Protein AF-A0A4U0WZS6-F1 (afdb_monomer)

Secondary structure (DSSP, 8-state):
-----------------------------TTTGGGTEEEETTTTEEEETTTTEE-S-HHHHHHHHS---HHHHHHHHHHHTTS----TTTSPPPPTTBPP-TTSPSPEEEEE---TTT--EES-HHHHHHHHHHHS-----SS-S--SEEEEEEES--STTS--EEEB---------SS----S-HHHHHHHHHHHHHHHHHHHHHTBPPSS--TTT--HHHHHH-HHHHHTTSBHHHHHHHTSPPPTT-HHHHHHHHHHHHHHHHHHHHGGGS-HHHHHHHH--SSSS--SS-----SSHHHHHHHHHHHHHHHHHHHHHHHHHHHHHTTSS---------------------------------TTHHHHHH----TTHHHHHHHHHHHHHSS-HHHHHHHHHHHHHHHHS---TT-GGGSHHHHHHHHHTEETTTTEEPPHHHHHHHHHHHHHHHHHHHHHHHS-GGGGGG--HHHHHHHHHHHHHHTSTTSSSHHHHHHHHHHHHHHHHHHS-----EEE-TTSSEEEETTEEEEHHHHHHHHHHHHHHHHHIIIIIIS---GGG-----GGG----TT---TT--TTT-GGGT-TTHHHHHHHHHHHSHHHHTTEETTEE-HHHHHHHHHHHHHHHHHHHHHHHHHSSSPPPHHHHTT-BSS--SSS--SEEEETTEEEEEEEE-TTHHHHS-PEEEEEEPPHHHHHHHHHIIIIIHHHHHHHHHHHS-----SBSSEETTEEPPHHHHHHHHHHHHHHHTSS---HHHHHHHHHHHHHHHT-THHHH----SS-TTS-S--S-----TTSTT-------SSSSS-PPPPSBTTB-HHHHHHHHHHHHHHHHHTT--SSHHHHHHHHHHHHHHHHHHHHHHHTTT----SS-HHHHHHHHHHHTTT--

Sequence (913 aa):
MNISWNLHTGVQHVAPAERVAVATASQFTAENIDELLQYEPDYKVLICKDHGYALQNIDRHLEKHHSIAAKERKAIVRKYAQYPLLEPSRVPLPLPLGRRLEVLGEPIDAFLREEEKCGFVSVNRSVIGQHCNKKHNWESTKENRESWSKVKVQTFFATGGLQRYFTVHVAPDQAADPLVSVEDDADVTRVLNECRRAKEEHDREMEKADEMVARTDRTGWFNRTGWPEHLARRNLAHLSHASRMPDRGERLLHQAVKTVDLVIEKSVAGLSSLAIETRRWLKSAKREEPDVRPLARLQNPESQRRYAGYWKRFMCYCLRVVTTDEGRGARSCGNNSIDGSNEETEEDEIDDEEETEDEVDEECQDLMRDARDLFPWHGKQKELARELWCALELEDEQTQVEKMLELSGSFIFQTVGDRPFSSALIHFLAVLGIDEEMNRLRTAGDFSYMLAGVVYCTRVIAAELLLPSADREKQDNAERKRFLRERRRFLADGSYSPMSTMISLLACGKSIALNTGNSASTQWSRETRVLRLHGRPIVLEKFKEMIHAVVAEAERVLWEDVMHTGLGERFVIPLDDIEDDVTFTKRGYSFVSRPGNGLSAGLDWMVGKLAKSVEGQRLRVNVRWQARAVRQYIRRVNSFLELLLFLVHTTGGQPARGTEITTARHQNGFLQDRNVFVMDGQVVFVSRYHKTQSLWDKPRVIPRFLPWRVGQLVSIFLAYVCPLREHLVAKVLGGGWSDHVWAGANGPWETDRLTRVIVQESAVRLGCRLTTLDYRHAVIAIGRQVVGEQFGHGYQEQVGEEDIEEPEMELDSGLELQAGRTEKIGVQTYGVPIDIVQHLSLRSVKFFRQLSEGWHSFIDLSSSWEQEKARQDKKDRLLVTCSKEAGGQGWMVTGRTSLALRQLIDTQRKGQK

Nearest PDB structures (foldseek):
  2for-assembly1_A  TM=1.691E-01  e=4.289E+00  Shigella flexneri

InterPro domains:
  IPR022698 Orsellinic acid/F9775 biosynthesis cluster protein D [PF12013] (36-137)

Structure (mmCIF, N/CA/C/O backbone):
data_AF-A0A4U0WZS6-F1
#
_entry.id   AF-A0A4U0WZS6-F1
#
loop_
_atom_site.group_PDB
_atom_site.id
_atom_site.type_symbol
_atom_site.label_atom_id
_atom_site.label_alt_id
_atom_site.label_comp_id
_atom_site.label_asym_id
_atom_site.label_entity_id
_atom_site.label_seq_id
_atom_site.pdbx_PDB_ins_code
_atom_site.Cartn_x
_atom_site.Cartn_y
_atom_site.Cartn_z
_atom_site.occupancy
_atom_site.B_iso_or_equiv
_atom_site.auth_seq_id
_atom_site.auth_comp_id
_atom_site.auth_asym_id
_atom_site.auth_atom_id
_atom_site.pdbx_PDB_model_num
ATOM 1 N N . MET A 1 1 ? -28.803 27.985 -15.369 1.00 29.78 1 MET A N 1
ATOM 2 C CA . MET A 1 1 ? -27.716 27.546 -16.271 1.00 29.78 1 MET A CA 1
ATOM 3 C C . MET A 1 1 ? -27.163 26.243 -15.718 1.00 29.78 1 MET A C 1
ATOM 5 O O . MET A 1 1 ? -26.581 26.246 -14.643 1.00 29.78 1 MET A O 1
ATOM 9 N N . ASN A 1 2 ? -27.488 25.137 -16.389 1.00 20.97 2 ASN A N 1
ATOM 10 C CA . ASN A 1 2 ? -27.252 23.762 -15.946 1.00 20.97 2 ASN A CA 1
ATOM 11 C C . ASN A 1 2 ? -25.766 23.386 -16.017 1.00 20.97 2 ASN A C 1
ATOM 13 O O . ASN A 1 2 ? -25.163 23.474 -17.083 1.00 20.97 2 ASN A O 1
ATOM 17 N N . ILE A 1 3 ? -25.211 22.903 -14.903 1.00 22.11 3 ILE A N 1
ATOM 18 C CA . ILE A 1 3 ? -23.893 22.263 -14.832 1.00 22.11 3 ILE A CA 1
ATOM 19 C C . ILE A 1 3 ? -24.140 20.756 -14.699 1.00 22.11 3 ILE A C 1
ATOM 21 O O . ILE A 1 3 ? -24.552 20.272 -13.647 1.00 22.11 3 ILE A O 1
ATOM 25 N N . SER A 1 4 ? -23.950 20.021 -15.797 1.00 21.53 4 SER A N 1
ATOM 26 C CA . SER A 1 4 ? -24.108 18.566 -15.862 1.00 21.53 4 SER A CA 1
ATOM 27 C C . SER A 1 4 ? -22.849 17.852 -15.363 1.00 21.53 4 SER A C 1
ATOM 29 O O . SER A 1 4 ? -21.778 17.975 -15.964 1.00 21.53 4 SER A O 1
ATOM 31 N N . TRP A 1 5 ? -22.991 17.053 -14.310 1.00 21.19 5 TRP A N 1
ATOM 32 C CA . TRP A 1 5 ? -21.986 16.099 -13.850 1.00 21.19 5 TRP A CA 1
ATOM 33 C C . TRP A 1 5 ? -22.082 14.809 -14.679 1.00 21.19 5 TRP A C 1
ATOM 35 O O . TRP A 1 5 ? -22.986 14.004 -14.478 1.00 21.19 5 TRP A O 1
ATOM 45 N N . ASN A 1 6 ? -21.152 14.598 -15.615 1.00 22.39 6 ASN A N 1
ATOM 46 C CA . ASN A 1 6 ? -21.017 13.330 -16.339 1.00 22.39 6 ASN A CA 1
ATOM 47 C C . ASN A 1 6 ? -20.101 12.371 -15.561 1.00 22.39 6 ASN A C 1
ATOM 49 O O . ASN A 1 6 ? -18.881 12.394 -15.706 1.00 22.39 6 ASN A O 1
ATOM 53 N N . LEU A 1 7 ? -20.710 11.496 -14.759 1.00 24.45 7 LEU A N 1
ATOM 54 C CA . LEU A 1 7 ? -20.088 10.292 -14.206 1.00 24.45 7 LEU A CA 1
ATOM 55 C C . LEU A 1 7 ? -19.983 9.226 -15.311 1.00 24.45 7 LEU A C 1
ATOM 57 O O . LEU A 1 7 ? -20.957 8.545 -15.620 1.00 24.45 7 LEU A O 1
ATOM 61 N N . HIS A 1 8 ? -18.804 9.069 -15.917 1.00 23.05 8 HIS A N 1
ATOM 62 C CA . HIS A 1 8 ? -18.484 7.886 -16.725 1.00 23.05 8 HIS A CA 1
ATOM 63 C C . HIS A 1 8 ? -18.121 6.730 -15.787 1.00 23.05 8 HIS A C 1
ATOM 65 O O . HIS A 1 8 ? -16.988 6.615 -15.322 1.00 23.05 8 HIS A O 1
ATOM 71 N N . THR A 1 9 ? -19.100 5.879 -15.488 1.00 26.98 9 THR A N 1
ATOM 72 C CA . THR A 1 9 ? -18.881 4.579 -14.851 1.00 26.98 9 THR A CA 1
ATOM 73 C C . THR A 1 9 ? -18.349 3.607 -15.905 1.00 26.98 9 THR A C 1
ATOM 75 O O . THR A 1 9 ? -18.989 3.335 -16.918 1.00 26.98 9 THR A O 1
ATOM 78 N N . GLY A 1 10 ? -17.118 3.134 -15.699 1.00 24.77 10 GLY A N 1
ATOM 79 C CA . GLY A 1 10 ? -16.468 2.151 -16.558 1.00 24.77 10 GLY A CA 1
ATOM 80 C C . GLY A 1 10 ? -17.152 0.794 -16.434 1.00 24.77 10 GLY A C 1
ATOM 81 O O . GLY A 1 10 ? -16.965 0.086 -15.448 1.00 24.77 10 GLY A O 1
ATOM 82 N N . VAL A 1 11 ? -17.940 0.440 -17.443 1.00 24.36 11 VAL A N 1
ATOM 83 C CA . VAL A 1 11 ? -18.519 -0.892 -17.617 1.00 24.36 11 VAL A CA 1
ATOM 84 C C . VAL A 1 11 ? -17.383 -1.882 -17.902 1.00 24.36 11 VAL A C 1
ATOM 86 O O . VAL A 1 11 ? -16.717 -1.803 -18.934 1.00 24.36 11 VAL A O 1
ATOM 89 N N . GLN A 1 12 ? -17.142 -2.813 -16.976 1.00 25.20 12 GLN A N 1
ATOM 90 C CA . GLN A 1 12 ? -16.313 -3.992 -17.220 1.00 25.20 12 GLN A CA 1
ATOM 91 C C . GLN A 1 12 ? -17.092 -4.950 -18.129 1.00 25.20 12 GLN A C 1
ATOM 93 O O . GLN A 1 12 ? -18.054 -5.588 -17.705 1.00 25.20 12 GLN A O 1
ATOM 98 N N . HIS A 1 13 ? -16.691 -5.026 -19.395 1.00 25.06 13 HIS A N 1
ATOM 99 C CA . HIS A 1 13 ? -17.167 -6.054 -20.312 1.00 25.06 13 HIS A CA 1
ATOM 100 C C . HIS A 1 13 ? -16.537 -7.402 -19.940 1.00 25.06 13 HIS A C 1
ATOM 102 O O . HIS A 1 13 ? -15.320 -7.566 -20.014 1.00 25.06 13 HIS A O 1
ATOM 108 N N . VAL A 1 14 ? -17.376 -8.366 -19.563 1.00 24.23 14 VAL A N 1
ATOM 109 C CA . VAL A 1 14 ? -17.025 -9.789 -19.579 1.00 24.23 14 VAL A CA 1
ATOM 110 C C . VAL A 1 14 ? -16.989 -10.199 -21.051 1.00 24.23 14 VAL A C 1
ATOM 112 O O . VAL A 1 14 ? -18.017 -10.177 -21.726 1.00 24.23 14 VAL A O 1
ATOM 115 N N . ALA A 1 15 ? -15.796 -10.476 -21.575 1.00 25.17 15 ALA A N 1
ATOM 116 C CA . ALA A 1 15 ? -15.649 -11.071 -22.896 1.00 25.17 15 ALA A CA 1
ATOM 117 C C . ALA A 1 15 ? -16.192 -12.513 -22.846 1.00 25.17 15 ALA A C 1
ATOM 119 O O . ALA A 1 15 ? -15.863 -13.231 -21.897 1.00 25.17 15 ALA A O 1
ATOM 120 N N . PRO A 1 16 ? -17.016 -12.954 -23.814 1.00 25.17 16 PRO A N 1
ATOM 121 C CA . PRO A 1 16 ? -17.350 -14.366 -23.927 1.00 25.17 16 PRO A CA 1
ATOM 122 C C . PRO A 1 16 ? -16.067 -15.146 -24.234 1.00 25.17 16 PRO A C 1
ATOM 124 O O . PRO A 1 16 ? -15.187 -14.644 -24.933 1.00 25.17 16 PRO A O 1
ATOM 127 N N . ALA A 1 17 ? -15.950 -16.342 -23.659 1.00 26.39 17 ALA A N 1
ATOM 128 C CA . ALA A 1 17 ? -14.777 -17.200 -23.751 1.00 26.39 17 ALA A CA 1
ATOM 129 C C . ALA A 1 17 ? -14.276 -17.328 -25.202 1.00 26.39 17 ALA A C 1
ATOM 131 O O . ALA A 1 17 ? -14.953 -17.904 -26.054 1.00 26.39 17 ALA A O 1
ATOM 132 N N . GLU A 1 18 ? -13.080 -16.799 -25.478 1.00 29.17 18 GLU A N 1
ATOM 133 C CA . GLU A 1 18 ? -12.346 -17.097 -26.707 1.00 29.17 18 GLU A CA 1
ATOM 134 C C . GLU A 1 18 ? -12.041 -18.598 -26.704 1.00 29.17 18 GLU A C 1
ATOM 136 O O . GLU A 1 18 ? -11.192 -19.079 -25.949 1.00 29.17 18 GLU A O 1
ATOM 141 N N . ARG A 1 19 ? -12.760 -19.361 -27.536 1.00 30.36 19 ARG A N 1
ATOM 142 C CA . ARG A 1 19 ? -12.337 -20.712 -27.905 1.00 30.36 19 ARG A CA 1
ATOM 143 C C . ARG A 1 19 ? -10.938 -20.589 -28.506 1.00 30.36 19 ARG A C 1
ATOM 145 O O . ARG A 1 19 ? -10.739 -19.877 -29.487 1.00 30.36 19 ARG A O 1
ATOM 152 N N . VAL A 1 20 ? -9.971 -21.262 -27.889 1.00 27.69 20 VAL A N 1
ATOM 153 C CA . VAL A 1 20 ? -8.595 -21.367 -28.379 1.00 27.69 20 VAL A CA 1
ATOM 154 C C . VAL A 1 20 ? -8.634 -22.098 -29.719 1.00 27.69 20 VAL A C 1
ATOM 156 O O . VAL A 1 20 ? -8.706 -23.324 -29.769 1.00 27.69 20 VAL A O 1
ATOM 159 N N . ALA A 1 21 ? -8.632 -21.338 -30.811 1.00 30.92 21 ALA A N 1
ATOM 160 C CA . ALA A 1 21 ? -8.461 -21.877 -32.147 1.00 30.92 21 ALA A CA 1
ATOM 161 C C . ALA A 1 21 ? -6.987 -22.251 -32.338 1.00 30.92 21 ALA A C 1
ATOM 163 O O . ALA A 1 21 ? -6.086 -21.414 -32.246 1.00 30.92 21 ALA A O 1
ATOM 164 N N . VAL A 1 22 ? -6.750 -23.534 -32.593 1.00 29.92 22 VAL A N 1
ATOM 165 C CA . VAL A 1 22 ? -5.472 -24.058 -33.071 1.00 29.92 22 VAL A CA 1
ATOM 166 C C . VAL A 1 22 ? -5.202 -23.419 -34.435 1.00 29.92 22 VAL A C 1
ATOM 168 O O . VAL A 1 22 ? -5.930 -23.655 -35.393 1.00 29.92 22 VAL A O 1
ATOM 171 N N . ALA A 1 23 ? -4.179 -22.572 -34.523 1.00 29.55 23 ALA A N 1
ATOM 172 C CA . ALA A 1 23 ? -3.816 -21.892 -35.758 1.00 29.55 23 ALA A CA 1
ATOM 173 C C . ALA A 1 23 ? -3.242 -22.886 -36.787 1.00 29.55 23 ALA A C 1
ATOM 175 O O . ALA A 1 23 ? -2.059 -23.225 -36.752 1.00 29.55 23 ALA A O 1
ATOM 176 N N . THR A 1 24 ? -4.061 -23.327 -37.740 1.00 37.56 24 THR A N 1
ATOM 177 C CA . THR A 1 24 ? -3.595 -23.882 -39.019 1.00 37.56 24 THR A CA 1
ATOM 178 C C . THR A 1 24 ? -3.674 -22.792 -40.080 1.00 37.56 24 THR A C 1
ATOM 180 O O . THR A 1 24 ? -4.755 -22.369 -40.480 1.00 37.56 24 THR A O 1
ATOM 183 N N . ALA A 1 25 ? -2.523 -22.296 -40.530 1.00 37.16 25 ALA A N 1
ATOM 184 C CA . ALA A 1 25 ? -2.461 -21.320 -41.610 1.00 37.16 25 ALA A CA 1
ATOM 185 C C . ALA A 1 25 ? -2.908 -21.931 -42.960 1.00 37.16 25 ALA A C 1
ATOM 187 O O . ALA A 1 25 ? -2.448 -23.006 -43.333 1.00 37.16 25 ALA A O 1
ATOM 188 N N . SER A 1 26 ? -3.714 -21.167 -43.715 1.00 56.97 26 SER A N 1
ATOM 189 C CA . SER A 1 26 ? -3.874 -21.214 -45.184 1.00 56.97 26 SER A CA 1
ATOM 190 C C . SER A 1 26 ? -4.514 -22.467 -45.831 1.00 56.97 26 SER A C 1
ATOM 192 O O . SER A 1 26 ? -3.847 -23.179 -46.581 1.00 56.97 26 SER A O 1
ATOM 194 N N . GLN A 1 27 ? -5.831 -22.662 -45.678 1.00 63.16 27 GLN A N 1
ATOM 195 C CA . GLN A 1 27 ? -6.621 -23.570 -46.545 1.00 63.16 27 GLN A CA 1
ATOM 196 C C . GLN A 1 27 ? -7.735 -22.888 -47.370 1.00 63.16 27 GLN A C 1
ATOM 198 O O . GLN A 1 27 ? -8.283 -23.517 -48.273 1.00 63.16 27 GLN A O 1
ATOM 203 N N . PHE A 1 28 ? -8.049 -21.608 -47.130 1.00 71.56 28 PHE A N 1
ATOM 204 C CA . PHE A 1 28 ? -9.180 -20.935 -47.785 1.00 71.56 28 PHE A CA 1
ATOM 205 C C . PHE A 1 28 ? -8.748 -19.996 -48.927 1.00 71.56 28 PHE A C 1
ATOM 207 O O . PHE A 1 28 ? -7.913 -19.106 -48.751 1.00 71.56 28 PHE A O 1
ATOM 214 N N . THR A 1 29 ? -9.364 -20.191 -50.088 1.00 79.31 29 THR A N 1
ATOM 215 C CA . THR A 1 29 ? -9.269 -19.429 -51.343 1.00 79.31 29 THR A CA 1
ATOM 216 C C . THR A 1 29 ? -10.650 -18.879 -51.707 1.00 79.31 29 THR A C 1
ATOM 218 O O . THR A 1 29 ? -11.651 -19.250 -51.094 1.00 79.31 29 THR A O 1
ATOM 221 N N . ALA A 1 30 ? -10.756 -18.012 -52.716 1.00 75.88 30 ALA A N 1
ATOM 222 C CA . ALA A 1 30 ? -12.064 -17.512 -53.163 1.00 75.88 30 ALA A CA 1
ATOM 223 C C . ALA A 1 30 ? -13.051 -18.616 -53.618 1.00 75.88 30 ALA A C 1
ATOM 225 O O . ALA A 1 30 ? -14.268 -18.395 -53.598 1.00 75.88 30 ALA A O 1
ATOM 226 N N . GLU A 1 31 ? -12.542 -19.791 -54.001 1.00 74.31 31 GLU A N 1
ATOM 227 C CA . GLU A 1 31 ? -13.331 -20.921 -54.505 1.00 74.31 31 GLU A CA 1
ATOM 228 C C . GLU A 1 31 ? -14.000 -21.725 -53.379 1.00 74.31 31 GLU A C 1
ATOM 230 O O . GLU A 1 31 ? -15.168 -22.075 -53.513 1.00 74.31 31 GLU A O 1
ATOM 235 N N . ASN A 1 32 ? -13.323 -21.936 -52.242 1.00 81.69 32 ASN A N 1
ATOM 236 C CA . ASN A 1 32 ? -13.841 -22.711 -51.100 1.00 81.69 32 ASN A CA 1
ATOM 237 C C . ASN A 1 32 ? -14.221 -21.856 -49.876 1.00 81.69 32 ASN A C 1
ATOM 239 O O . ASN A 1 32 ? -14.553 -22.390 -48.823 1.00 81.69 32 ASN A O 1
ATOM 243 N N . ILE A 1 33 ? -14.217 -20.523 -49.988 1.00 83.12 33 ILE A N 1
ATOM 244 C CA . ILE A 1 33 ? -14.534 -19.625 -48.863 1.00 83.12 33 ILE A CA 1
ATOM 245 C C . ILE A 1 33 ? -15.950 -19.812 -48.288 1.00 83.12 33 ILE A C 1
ATOM 247 O O . ILE A 1 33 ? -16.203 -19.410 -47.157 1.00 83.12 33 ILE A O 1
ATOM 251 N N . ASP A 1 34 ? -16.863 -20.437 -49.032 1.00 82.75 34 ASP A N 1
ATOM 252 C CA . ASP A 1 34 ? -18.243 -20.697 -48.594 1.00 82.75 34 ASP A CA 1
ATOM 253 C C . ASP A 1 34 ? -18.301 -21.805 -47.507 1.00 82.75 34 ASP A C 1
ATOM 255 O O . ASP A 1 34 ? -19.282 -21.942 -46.764 1.00 82.75 34 ASP A O 1
ATOM 259 N N . GLU A 1 35 ? -17.206 -22.560 -47.337 1.00 81.62 35 GLU A N 1
ATOM 260 C CA . GLU A 1 35 ? -16.986 -23.449 -46.188 1.00 81.62 35 GLU A CA 1
ATOM 261 C C . GLU A 1 35 ? -16.793 -22.665 -44.884 1.00 81.62 35 GLU A C 1
ATOM 263 O O . GLU A 1 35 ? -17.158 -23.166 -43.826 1.00 81.62 35 GLU A O 1
ATOM 268 N N . LEU A 1 36 ? -16.289 -21.426 -44.962 1.00 83.25 36 LEU A N 1
ATOM 269 C CA . LEU A 1 36 ? -15.996 -20.559 -43.818 1.00 83.25 36 LEU A CA 1
ATOM 270 C C . LEU A 1 36 ? -17.039 -19.447 -43.624 1.00 83.25 36 LEU A C 1
ATOM 272 O O . LEU A 1 36 ? -17.379 -19.102 -42.492 1.00 83.25 36 LEU A O 1
ATOM 276 N N . LEU A 1 37 ? -17.529 -18.853 -44.714 1.00 86.75 37 LEU A N 1
ATOM 277 C CA . LEU A 1 37 ? -18.457 -17.724 -44.699 1.00 86.75 37 LEU A CA 1
ATOM 278 C C . LEU A 1 37 ? -19.836 -18.148 -45.203 1.00 86.75 37 LEU A C 1
ATOM 280 O O . LEU A 1 37 ? -19.956 -18.822 -46.220 1.00 86.75 37 LEU A O 1
ATOM 284 N N . GLN A 1 38 ? -20.887 -17.710 -44.514 1.00 87.88 38 GLN A N 1
ATOM 285 C CA . GLN A 1 38 ? -22.273 -17.953 -44.908 1.00 87.88 38 GLN A CA 1
ATOM 286 C C . GLN A 1 38 ? -23.062 -16.653 -44.918 1.00 87.88 38 GLN A C 1
ATOM 288 O O . GLN A 1 38 ? -23.092 -15.918 -43.930 1.00 87.88 38 GLN A O 1
ATOM 293 N N . TYR A 1 39 ? -23.679 -16.351 -46.058 1.00 87.19 39 TYR A N 1
ATOM 294 C CA . TYR A 1 39 ? -24.578 -15.213 -46.194 1.00 87.19 39 TYR A CA 1
ATOM 295 C C . TYR A 1 39 ? -25.991 -15.629 -45.797 1.00 87.19 39 TYR A C 1
ATOM 297 O O . TYR A 1 39 ? -26.536 -16.558 -46.385 1.00 87.19 39 TYR A O 1
ATOM 305 N N . GLU A 1 40 ? -26.578 -14.918 -44.835 1.00 85.69 40 GLU A N 1
ATOM 306 C CA . GLU A 1 40 ? -27.967 -15.104 -44.428 1.00 85.69 40 GLU A CA 1
ATOM 307 C C . GLU A 1 40 ? -28.868 -14.054 -45.095 1.00 85.69 40 GLU A C 1
ATOM 309 O O . GLU A 1 40 ? -28.811 -12.874 -44.716 1.00 85.69 40 GLU A O 1
ATOM 314 N N . PRO A 1 41 ? -29.693 -14.438 -46.090 1.00 81.94 41 PRO A N 1
ATOM 315 C CA . PRO A 1 41 ? -30.466 -13.495 -46.897 1.00 81.94 41 PRO A CA 1
ATOM 316 C C . PRO A 1 41 ? -31.580 -12.796 -46.108 1.00 81.94 41 PRO A C 1
ATOM 318 O O . PRO A 1 41 ? -31.824 -11.610 -46.340 1.00 81.94 41 PRO A O 1
ATOM 321 N N . ASP A 1 42 ? -32.197 -13.483 -45.143 1.00 79.44 42 ASP A N 1
ATOM 322 C CA . ASP A 1 42 ? -33.310 -12.954 -44.337 1.00 79.44 42 ASP A CA 1
ATOM 323 C C . ASP A 1 42 ? -32.880 -11.764 -43.469 1.00 79.44 42 ASP A C 1
ATOM 325 O O . ASP A 1 42 ? -33.627 -10.803 -43.269 1.00 79.44 42 ASP A O 1
ATOM 329 N N . TYR A 1 43 ? -31.631 -11.796 -43.005 1.00 83.94 43 TYR A N 1
ATOM 330 C CA . TYR A 1 43 ? -31.050 -10.777 -42.131 1.00 83.94 43 TYR A CA 1
ATOM 331 C C . TYR A 1 43 ? -30.050 -9.874 -42.857 1.00 83.94 43 TYR A C 1
ATOM 333 O O . TYR A 1 43 ? -29.634 -8.853 -42.305 1.00 83.94 43 TYR A O 1
ATOM 341 N N . LYS A 1 44 ? -29.688 -10.218 -44.102 1.00 85.75 44 LYS A N 1
ATOM 342 C CA . LYS A 1 44 ? -28.698 -9.518 -44.931 1.00 85.75 44 LYS A CA 1
ATOM 343 C C . LYS A 1 44 ? -27.366 -9.347 -44.198 1.00 85.75 44 LYS A C 1
ATOM 345 O O . LYS A 1 44 ? -26.810 -8.248 -44.138 1.00 85.75 44 LYS A O 1
ATOM 350 N N . VAL A 1 45 ? -26.863 -10.434 -43.616 1.00 87.44 45 VAL A N 1
ATOM 351 C CA . VAL A 1 45 ? -25.588 -10.475 -42.882 1.00 87.44 45 VAL A CA 1
ATOM 352 C C . VAL A 1 45 ? -24.702 -11.600 -43.401 1.00 87.44 45 VAL A C 1
ATOM 354 O O . VAL A 1 45 ? -25.191 -12.631 -43.846 1.00 87.44 45 VAL A O 1
ATOM 357 N N . LEU A 1 46 ? -23.385 -11.408 -43.335 1.00 88.06 46 LEU A N 1
ATOM 358 C CA . LEU A 1 46 ? -22.398 -12.428 -43.688 1.00 88.06 46 LEU A CA 1
ATOM 359 C C . LEU A 1 46 ? -21.727 -12.932 -42.414 1.00 88.06 46 LEU A C 1
ATOM 361 O O . LEU A 1 46 ? -21.075 -12.143 -41.738 1.00 88.06 46 LEU A O 1
ATOM 365 N N . ILE A 1 47 ? -21.878 -14.207 -42.076 1.00 87.88 47 ILE A N 1
ATOM 366 C CA . ILE A 1 47 ? -21.426 -14.804 -40.814 1.00 87.88 47 ILE A CA 1
ATOM 367 C C . ILE A 1 47 ? -20.182 -15.658 -41.064 1.00 87.88 47 ILE A C 1
ATOM 369 O O . ILE A 1 47 ? -20.124 -16.405 -42.038 1.00 87.88 47 ILE A O 1
ATOM 373 N N . CYS A 1 48 ? -19.184 -15.545 -40.186 1.00 87.00 48 CYS A N 1
ATOM 374 C CA . CYS A 1 48 ? -18.044 -16.460 -40.163 1.00 87.00 48 CYS A CA 1
ATOM 375 C C . CYS A 1 48 ? -18.370 -17.663 -39.274 1.00 87.00 48 CYS A C 1
ATOM 377 O O . CYS A 1 48 ? -18.604 -17.478 -38.080 1.00 87.00 48 CYS A O 1
ATOM 379 N N . LYS A 1 49 ? -18.366 -18.874 -39.840 1.00 82.31 49 LYS A N 1
ATOM 380 C CA . LYS A 1 49 ? -18.734 -20.120 -39.148 1.00 82.31 49 LYS A CA 1
ATOM 381 C C . LYS A 1 49 ? -17.779 -20.466 -38.002 1.00 82.31 49 LYS A C 1
ATOM 383 O O . LYS A 1 49 ? -18.237 -20.870 -36.942 1.00 82.31 49 LYS A O 1
ATOM 388 N N . ASP A 1 50 ? -16.479 -20.212 -38.165 1.00 81.94 50 ASP A N 1
ATOM 389 C CA . ASP A 1 50 ? -15.478 -20.477 -37.115 1.00 81.94 50 ASP A CA 1
ATOM 390 C C . ASP A 1 50 ? -15.669 -19.589 -35.881 1.00 81.94 50 ASP A C 1
ATOM 392 O O . ASP A 1 50 ? -15.425 -20.002 -34.747 1.00 81.94 50 ASP A O 1
ATOM 396 N N . HIS A 1 51 ? -16.091 -18.344 -36.102 1.00 79.94 51 HIS A N 1
ATOM 397 C CA . HIS A 1 51 ? -16.194 -17.342 -35.046 1.00 79.94 51 HIS A CA 1
ATOM 398 C C . HIS A 1 51 ? -17.629 -17.113 -34.555 1.00 79.94 51 HIS A C 1
ATOM 400 O O . HIS A 1 51 ? -17.822 -16.477 -33.519 1.00 79.94 51 HIS A O 1
ATOM 406 N N . GLY A 1 52 ? -18.629 -17.601 -35.291 1.00 81.44 52 GLY A N 1
ATOM 407 C CA . GLY A 1 52 ? -20.041 -17.535 -34.929 1.00 81.44 52 GLY A CA 1
ATOM 408 C C . GLY A 1 52 ? -20.619 -16.118 -34.860 1.00 81.44 52 GLY A C 1
ATOM 409 O O . GLY A 1 52 ? -21.539 -15.893 -34.076 1.00 81.44 52 GLY A O 1
ATOM 410 N N . TYR A 1 53 ? -20.086 -15.153 -35.626 1.00 85.69 53 TYR A N 1
ATOM 411 C CA . TYR A 1 53 ? -20.611 -13.780 -35.693 1.00 85.69 53 TYR A CA 1
ATOM 412 C C . TYR A 1 53 ? -20.579 -13.177 -37.107 1.00 85.69 53 TYR A C 1
ATOM 414 O O . TYR A 1 53 ? -19.777 -13.553 -37.966 1.00 85.69 53 TYR A O 1
ATOM 422 N N . ALA A 1 54 ? -21.451 -12.194 -37.332 1.00 85.38 54 ALA 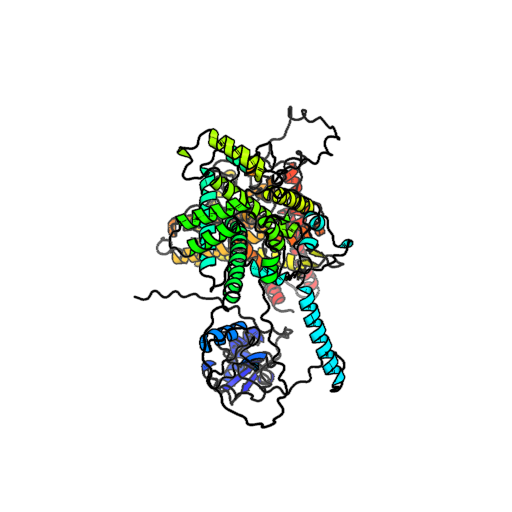A N 1
ATOM 423 C CA . ALA A 1 54 ? -21.592 -11.427 -38.560 1.00 85.38 54 ALA A CA 1
ATOM 424 C C . ALA A 1 54 ? -20.448 -10.419 -38.768 1.00 85.38 54 ALA A C 1
ATOM 426 O O . ALA A 1 54 ? -20.073 -9.645 -37.880 1.00 85.38 54 ALA A O 1
ATOM 427 N N . LEU A 1 55 ? -19.909 -10.403 -39.983 1.00 84.75 55 LEU A N 1
ATOM 428 C CA . LEU A 1 55 ? -18.772 -9.604 -40.405 1.00 84.75 55 LEU A CA 1
ATOM 429 C C . LEU A 1 55 ? -19.205 -8.215 -40.873 1.00 84.75 55 LEU A C 1
ATOM 431 O O . LEU A 1 55 ? -20.062 -8.066 -41.737 1.00 84.75 55 LEU A O 1
ATOM 435 N N . GLN A 1 56 ? -18.534 -7.187 -40.353 1.00 80.62 56 GLN A N 1
ATOM 436 C CA . GLN A 1 56 ? -18.680 -5.802 -40.827 1.00 80.62 56 GLN A CA 1
ATOM 437 C C . GLN A 1 56 ? -17.615 -5.420 -41.856 1.00 80.62 56 GLN A C 1
ATOM 439 O O . GLN A 1 56 ? -17.838 -4.578 -42.718 1.00 80.62 56 GLN A O 1
ATOM 444 N N . ASN A 1 57 ? -16.425 -6.012 -41.743 1.00 82.88 57 ASN A N 1
ATOM 445 C CA . ASN A 1 57 ? -15.326 -5.787 -42.669 1.00 82.88 57 ASN A CA 1
ATOM 446 C C . ASN A 1 57 ? -14.647 -7.125 -42.955 1.00 82.88 57 ASN A C 1
ATOM 448 O O . ASN A 1 57 ? -13.882 -7.628 -42.130 1.00 82.88 57 ASN A O 1
ATOM 452 N N . ILE A 1 58 ? -14.976 -7.683 -44.121 1.00 85.56 58 ILE A N 1
ATOM 453 C CA . ILE A 1 58 ? -14.529 -9.002 -44.574 1.00 85.56 58 ILE A CA 1
ATOM 454 C C . ILE A 1 58 ? -12.997 -9.038 -44.656 1.00 85.56 58 ILE A C 1
ATOM 456 O O . ILE A 1 58 ? -12.380 -9.916 -44.065 1.00 85.56 58 ILE A O 1
ATOM 460 N N . ASP A 1 59 ? -12.369 -8.045 -45.298 1.00 84.00 59 ASP A N 1
ATOM 461 C CA . ASP A 1 59 ? -10.909 -8.004 -45.481 1.00 84.00 59 ASP A CA 1
ATOM 462 C C . ASP A 1 59 ? -10.164 -7.976 -44.140 1.00 84.00 59 ASP A C 1
ATOM 464 O O . ASP A 1 59 ? -9.294 -8.808 -43.885 1.00 84.00 59 ASP A O 1
ATOM 468 N N . ARG A 1 60 ? -10.573 -7.076 -43.234 1.00 83.94 60 ARG A N 1
ATOM 469 C CA . ARG A 1 60 ? -9.948 -6.935 -41.911 1.00 83.94 60 ARG A CA 1
ATOM 470 C C . ARG A 1 60 ? -10.127 -8.185 -41.049 1.00 83.94 60 ARG A C 1
ATOM 472 O O . ARG A 1 60 ? -9.234 -8.526 -40.279 1.00 83.94 60 ARG A O 1
ATOM 479 N N . HIS A 1 61 ? -11.281 -8.847 -41.135 1.00 84.00 61 HIS A N 1
ATOM 480 C CA . HIS A 1 61 ? -11.537 -10.075 -40.384 1.00 84.00 61 HIS A CA 1
ATOM 481 C C . HIS A 1 61 ? -10.672 -11.234 -40.896 1.00 84.00 61 HIS A C 1
ATOM 483 O O . HIS A 1 61 ? -9.982 -11.871 -40.102 1.00 84.00 61 HIS A O 1
ATOM 489 N N . LEU A 1 62 ? -10.640 -11.455 -42.215 1.00 84.50 62 LEU A N 1
ATOM 490 C CA . LEU A 1 62 ? -9.842 -12.519 -42.832 1.00 84.50 62 LEU A CA 1
ATOM 491 C C . LEU A 1 62 ? -8.332 -12.308 -42.641 1.00 84.50 62 LEU A C 1
ATOM 493 O O . LEU A 1 62 ? -7.593 -13.280 -42.505 1.00 84.50 62 LEU A O 1
ATOM 497 N N . GLU A 1 63 ? -7.871 -11.055 -42.600 1.00 82.50 63 GLU A N 1
ATOM 498 C CA . GLU A 1 63 ? -6.484 -10.716 -42.267 1.00 82.50 63 GLU A CA 1
ATOM 499 C C . GLU A 1 63 ? -6.143 -11.033 -40.810 1.00 82.50 63 GLU A C 1
ATOM 501 O O . GLU A 1 63 ? -5.114 -11.645 -40.538 1.00 82.50 63 GLU A O 1
ATOM 506 N N . LYS A 1 64 ? -7.002 -10.619 -39.874 1.00 80.94 64 LYS A N 1
ATOM 507 C CA . LYS A 1 64 ? -6.709 -10.691 -38.441 1.00 80.94 64 LYS A CA 1
ATOM 508 C C . LYS A 1 64 ? -6.900 -12.089 -37.851 1.00 80.94 64 LYS A C 1
ATOM 510 O O . LYS A 1 64 ? -6.157 -12.454 -36.947 1.00 80.94 64 LYS A O 1
ATOM 515 N N . HIS A 1 65 ? -7.904 -12.830 -38.317 1.00 79.12 65 HIS A N 1
ATOM 516 C CA . HIS A 1 65 ? -8.340 -14.073 -37.676 1.00 79.12 65 HIS A CA 1
ATOM 517 C C . HIS A 1 65 ? -8.045 -15.342 -38.487 1.00 79.12 65 HIS A C 1
ATOM 519 O O . HIS A 1 65 ? -7.900 -16.404 -37.894 1.00 79.12 65 HIS A O 1
ATOM 525 N N . HIS A 1 66 ? -7.900 -15.244 -39.815 1.00 79.62 66 HIS A N 1
ATOM 526 C CA . HIS A 1 66 ? -7.659 -16.406 -40.686 1.00 79.62 66 HIS A CA 1
ATOM 527 C C . HIS A 1 66 ? -6.343 -16.334 -41.478 1.00 79.62 66 HIS A C 1
ATOM 529 O O . HIS A 1 66 ? -6.009 -17.275 -42.195 1.00 79.62 66 HIS A O 1
ATOM 535 N N . SER A 1 67 ? -5.582 -15.237 -41.358 1.00 78.75 67 SER A N 1
ATOM 536 C CA . SER A 1 67 ? -4.279 -15.037 -42.015 1.00 78.75 67 SER A CA 1
ATOM 537 C C . SER A 1 67 ? -4.274 -15.343 -43.528 1.00 78.75 67 SER A C 1
ATOM 539 O O . SER A 1 67 ? -3.275 -15.816 -44.070 1.00 78.75 67 SER A O 1
ATOM 541 N N . ILE A 1 68 ? -5.386 -15.081 -44.231 1.00 81.94 68 ILE A N 1
ATOM 542 C CA . ILE A 1 68 ? -5.531 -15.363 -45.673 1.00 81.94 68 ILE A CA 1
ATOM 543 C C . ILE A 1 68 ? -4.676 -14.388 -46.494 1.00 81.94 68 ILE A C 1
ATOM 545 O O . ILE A 1 68 ? -4.639 -13.190 -46.204 1.00 81.94 68 ILE A O 1
ATOM 549 N N . ALA A 1 69 ? -4.020 -14.870 -47.555 1.00 81.62 69 ALA A N 1
ATOM 550 C CA . ALA A 1 69 ? -3.180 -14.047 -48.426 1.00 81.62 69 ALA A CA 1
ATOM 551 C C . ALA A 1 69 ? -3.956 -12.880 -49.072 1.00 81.62 69 ALA A C 1
ATOM 553 O O . ALA A 1 69 ? -5.081 -13.037 -49.546 1.00 81.62 69 ALA A O 1
ATOM 554 N N . ALA A 1 70 ? -3.332 -11.701 -49.166 1.00 82.25 70 ALA A N 1
ATOM 555 C CA . ALA A 1 70 ? -3.990 -10.469 -49.622 1.00 82.25 70 ALA A CA 1
ATOM 556 C C . ALA A 1 70 ? -4.601 -10.550 -51.039 1.00 82.25 70 ALA A C 1
ATOM 558 O O . ALA A 1 70 ? -5.570 -9.847 -51.333 1.00 82.25 70 ALA A O 1
ATOM 559 N N . LYS A 1 71 ? -4.053 -11.399 -51.922 1.00 82.94 71 LYS A N 1
ATOM 560 C CA . LYS A 1 71 ? -4.607 -11.652 -53.265 1.00 82.94 71 LYS A CA 1
ATOM 561 C C . LYS A 1 71 ? -5.978 -12.336 -53.180 1.00 82.94 71 LYS A C 1
ATOM 563 O O . LYS A 1 71 ? -6.924 -11.861 -53.804 1.00 82.94 71 LYS A O 1
ATOM 568 N N . GLU A 1 72 ? -6.083 -13.377 -52.357 1.00 83.50 72 GLU A N 1
ATOM 569 C CA . GLU A 1 72 ? -7.317 -14.137 -52.132 1.00 83.50 72 GLU A CA 1
ATOM 570 C C . GLU A 1 72 ? -8.361 -13.305 -51.381 1.00 83.50 72 GLU A C 1
ATOM 572 O O . GLU A 1 72 ? -9.517 -13.257 -51.793 1.00 83.50 72 GLU A O 1
ATOM 577 N N . ARG A 1 73 ? -7.962 -12.534 -50.355 1.00 86.88 73 ARG A N 1
ATOM 578 C CA . ARG A 1 73 ? -8.897 -11.644 -49.637 1.00 86.88 73 ARG A CA 1
ATOM 579 C C . ARG A 1 73 ? -9.584 -10.645 -50.567 1.00 86.88 73 ARG A C 1
ATOM 581 O O . ARG A 1 73 ? -10.796 -10.466 -50.486 1.00 86.88 73 ARG A O 1
ATOM 588 N N . LYS A 1 74 ? -8.845 -10.035 -51.504 1.00 85.62 74 LYS A N 1
ATOM 589 C CA . LYS A 1 74 ? -9.426 -9.117 -52.503 1.00 85.62 74 LYS A CA 1
ATOM 590 C C . LYS A 1 74 ? -10.418 -9.817 -53.437 1.00 85.62 74 LYS A C 1
ATOM 592 O O . LYS A 1 74 ? -11.410 -9.198 -53.820 1.00 85.62 74 LYS A O 1
ATOM 597 N N . ALA A 1 75 ? -10.164 -11.073 -53.804 1.00 84.88 75 ALA A N 1
ATOM 598 C CA . ALA A 1 75 ? -11.090 -11.871 -54.606 1.00 84.88 75 ALA A CA 1
ATOM 599 C C . ALA A 1 75 ? -12.364 -12.222 -53.814 1.00 84.88 75 ALA A C 1
ATOM 601 O O . ALA A 1 75 ? -13.466 -12.041 -54.328 1.00 84.88 75 ALA A O 1
ATOM 602 N N . ILE A 1 76 ? -12.228 -12.598 -52.538 1.00 85.44 76 ILE A N 1
ATOM 603 C CA . ILE A 1 76 ? -13.350 -12.879 -51.628 1.00 85.44 76 ILE A CA 1
ATOM 604 C C . ILE A 1 76 ? -14.215 -11.630 -51.410 1.00 85.44 76 ILE A C 1
ATOM 606 O O . ILE A 1 76 ? -15.435 -11.690 -51.534 1.00 85.44 76 ILE A O 1
ATOM 610 N N . VAL A 1 77 ? -13.603 -10.469 -51.154 1.00 87.00 77 VAL A N 1
ATOM 611 C CA . VAL A 1 77 ? -14.337 -9.202 -50.994 1.00 87.00 77 VAL A CA 1
ATOM 612 C C . VAL A 1 77 ? -15.137 -8.867 -52.254 1.00 87.00 77 VAL A C 1
ATOM 614 O O . VAL A 1 77 ? -16.283 -8.443 -52.145 1.00 87.00 77 VAL A O 1
ATOM 617 N N . ARG A 1 78 ? -14.579 -9.095 -53.452 1.00 86.25 78 ARG A N 1
ATOM 618 C CA . ARG A 1 78 ? -15.310 -8.905 -54.717 1.00 86.25 78 ARG A CA 1
ATOM 619 C C . ARG A 1 78 ? -16.463 -9.895 -54.877 1.00 86.25 78 ARG A C 1
ATOM 621 O O . ARG A 1 78 ? -17.537 -9.471 -55.287 1.00 86.25 78 ARG A O 1
ATOM 628 N N . LYS A 1 79 ? -16.261 -11.170 -54.524 1.00 85.50 79 LYS A N 1
ATOM 629 C CA . LYS A 1 79 ? -17.300 -12.214 -54.562 1.00 85.50 79 LYS A CA 1
ATOM 630 C C . LYS A 1 79 ? -18.507 -11.830 -53.705 1.00 85.50 79 LYS A C 1
ATOM 632 O O . LYS A 1 79 ? -19.640 -11.976 -54.146 1.00 85.50 79 LYS A O 1
ATOM 637 N N . TYR A 1 80 ? -18.268 -11.293 -52.508 1.00 84.94 80 TYR A N 1
ATOM 638 C CA . TYR A 1 80 ? -19.338 -10.933 -51.577 1.00 84.94 80 TYR A CA 1
ATOM 639 C C . TYR A 1 80 ? -19.870 -9.499 -51.725 1.00 84.94 80 TYR A C 1
ATOM 641 O O . TYR A 1 80 ? -20.890 -9.172 -51.124 1.00 84.94 80 TYR A O 1
ATOM 649 N N . ALA A 1 81 ? -19.252 -8.660 -52.563 1.00 83.00 81 ALA A N 1
ATOM 650 C CA . ALA A 1 81 ? -19.713 -7.292 -52.823 1.00 83.00 81 ALA A CA 1
ATOM 651 C C . ALA A 1 81 ? -21.097 -7.225 -53.496 1.00 83.00 81 ALA A C 1
ATOM 653 O O . ALA A 1 81 ? -21.759 -6.193 -53.424 1.00 83.00 81 ALA A O 1
ATOM 654 N N . GLN A 1 82 ? -21.534 -8.309 -54.145 1.00 81.06 82 GLN A N 1
ATOM 655 C CA . GLN A 1 82 ? -22.851 -8.404 -54.781 1.00 81.06 82 GLN A CA 1
ATOM 656 C C . GLN A 1 82 ? -24.007 -8.584 -53.782 1.00 81.06 82 GLN A C 1
ATOM 658 O O . GLN A 1 82 ? -25.160 -8.355 -54.142 1.00 81.06 82 GLN A O 1
ATOM 663 N N . TYR A 1 83 ? -23.720 -8.991 -52.540 1.00 84.44 83 TYR A N 1
ATOM 664 C CA . TYR A 1 83 ? -24.747 -9.205 -51.525 1.00 84.44 83 TYR A CA 1
ATOM 665 C C . TYR A 1 83 ? -24.977 -7.925 -50.712 1.00 84.44 83 TYR A C 1
ATOM 667 O O . TYR A 1 83 ? -24.020 -7.351 -50.185 1.00 84.44 83 TYR A O 1
ATOM 675 N N . PRO A 1 84 ? -26.229 -7.464 -50.555 1.00 79.44 84 PRO A N 1
ATOM 676 C CA . PRO A 1 84 ? -26.519 -6.328 -49.694 1.00 79.44 84 PRO A CA 1
ATOM 677 C C . PRO A 1 84 ? -26.288 -6.731 -48.233 1.00 79.44 84 PRO A C 1
ATOM 679 O O . PRO A 1 84 ? -26.902 -7.687 -47.755 1.00 79.44 84 PRO A O 1
ATOM 682 N N . LEU A 1 85 ? -25.422 -5.994 -47.531 1.00 84.44 85 LEU A N 1
ATOM 683 C CA . LEU A 1 85 ? -25.170 -6.152 -46.097 1.00 84.44 85 LEU A CA 1
ATOM 684 C C . LEU A 1 85 ? -25.766 -4.975 -45.324 1.00 84.44 85 LEU A C 1
ATOM 686 O O . LEU A 1 85 ? -25.524 -3.817 -45.668 1.00 84.44 85 LEU A O 1
ATOM 690 N N . LEU A 1 86 ? -26.557 -5.263 -44.291 1.00 82.62 86 LEU A N 1
ATOM 691 C CA . LEU A 1 86 ? -27.138 -4.233 -43.429 1.00 82.62 86 LEU A CA 1
ATOM 692 C C . LEU A 1 86 ? -26.165 -3.807 -42.324 1.00 82.62 86 LEU A C 1
ATOM 694 O O . LEU A 1 86 ? -25.403 -4.606 -41.783 1.00 82.62 86 LEU A O 1
ATOM 698 N N . GLU A 1 87 ? -26.231 -2.529 -41.947 1.00 75.81 87 GLU A N 1
ATOM 699 C CA . GLU A 1 87 ? -25.539 -2.034 -40.756 1.00 75.81 87 GLU A CA 1
ATOM 700 C C . GLU A 1 87 ? -26.125 -2.667 -39.481 1.00 75.81 87 GLU A C 1
ATOM 702 O O . GLU A 1 87 ? -27.340 -2.873 -39.415 1.00 75.81 87 GLU A O 1
ATOM 707 N N . PRO A 1 88 ? -25.320 -2.901 -38.425 1.00 79.44 88 PRO A N 1
ATOM 708 C CA . PRO A 1 88 ? -25.752 -3.616 -37.218 1.00 79.44 88 PRO A CA 1
ATOM 709 C C . PRO A 1 88 ? -27.035 -3.095 -36.554 1.00 79.44 88 PRO A C 1
ATOM 711 O O . PRO A 1 88 ? -27.832 -3.865 -36.020 1.00 79.44 88 PRO A O 1
ATOM 714 N N . SER A 1 89 ? -27.261 -1.780 -36.594 1.00 73.75 89 SER A N 1
ATOM 715 C CA . SER A 1 89 ? -28.457 -1.136 -36.038 1.00 73.75 89 SER A CA 1
ATOM 716 C C . SER A 1 89 ? -29.723 -1.381 -36.868 1.00 73.75 89 SER A C 1
ATOM 718 O O . SER A 1 89 ? -30.823 -1.284 -36.331 1.00 73.75 89 SER A O 1
ATOM 720 N N . ARG A 1 90 ? -29.575 -1.707 -38.158 1.00 77.12 90 ARG A N 1
ATOM 721 C CA . ARG A 1 90 ? -30.661 -1.897 -39.132 1.00 77.12 90 ARG A CA 1
ATOM 722 C C . ARG A 1 90 ? -30.978 -3.364 -39.422 1.00 77.12 90 ARG A C 1
ATOM 724 O O . ARG A 1 90 ? -31.962 -3.625 -40.104 1.00 77.12 90 ARG A O 1
ATOM 731 N N . VAL A 1 91 ? -30.176 -4.305 -38.918 1.00 82.00 91 VAL A N 1
ATOM 732 C CA . VAL A 1 91 ? -30.470 -5.742 -39.018 1.00 82.00 91 VAL A CA 1
ATOM 733 C C . VAL A 1 91 ? -31.758 -6.042 -38.227 1.00 82.00 91 VAL A C 1
ATOM 735 O O . VAL A 1 91 ? -31.829 -5.684 -37.039 1.00 82.00 91 VAL A O 1
ATOM 738 N N . PRO A 1 92 ? -32.792 -6.641 -38.852 1.00 78.25 92 PRO A N 1
ATOM 739 C CA . PRO A 1 92 ? -33.991 -7.068 -38.140 1.00 78.25 92 PRO A CA 1
ATOM 740 C C . PRO A 1 92 ? -33.638 -8.206 -37.178 1.00 78.25 92 PRO A C 1
ATOM 742 O O . PRO A 1 92 ? -32.819 -9.064 -37.496 1.00 78.25 92 PRO A O 1
ATOM 745 N N . LEU A 1 93 ? -34.223 -8.196 -35.981 1.00 77.56 93 LEU A N 1
ATOM 746 C CA . LEU A 1 93 ? -34.047 -9.304 -35.044 1.00 77.56 93 LEU A CA 1
ATOM 747 C C . LEU A 1 93 ? -35.033 -10.428 -35.400 1.00 77.56 93 LEU A C 1
ATOM 749 O O . LEU A 1 93 ? -36.166 -10.117 -35.777 1.00 77.56 93 LEU A O 1
ATOM 753 N N . PRO A 1 94 ? -34.626 -11.704 -35.277 1.00 75.94 94 PRO A N 1
ATOM 754 C CA . PRO A 1 94 ? -35.536 -12.839 -35.356 1.00 75.94 94 PRO A CA 1
ATOM 755 C C . PRO A 1 94 ? -36.708 -12.686 -34.384 1.00 75.94 94 PRO A C 1
ATOM 757 O O . PRO A 1 94 ? -36.603 -11.994 -33.366 1.00 75.94 94 PRO A O 1
ATOM 760 N N . LEU A 1 95 ? -37.822 -13.352 -34.693 1.00 66.44 95 LEU A N 1
ATOM 761 C CA . LEU A 1 95 ? -38.978 -13.397 -33.800 1.00 66.44 95 LEU A CA 1
ATOM 762 C C . LEU A 1 95 ? -38.574 -13.951 -32.417 1.00 66.44 95 LEU A C 1
ATOM 764 O O . LEU A 1 95 ? -37.734 -14.856 -32.357 1.00 66.44 95 LEU A O 1
ATOM 768 N N . PRO A 1 96 ? -39.159 -13.436 -31.317 1.00 63.75 96 PRO A N 1
ATOM 769 C CA . PRO A 1 96 ? -38.923 -13.972 -29.980 1.00 63.75 96 PRO A CA 1
ATOM 770 C C . PRO A 1 96 ? -39.217 -15.475 -29.933 1.00 63.75 96 PRO A C 1
ATOM 772 O O . PRO A 1 96 ? -40.209 -15.916 -30.509 1.00 63.75 96 PRO A O 1
ATOM 775 N N . LEU A 1 97 ? -38.363 -16.247 -29.251 1.00 64.25 97 LEU A N 1
ATOM 776 C CA . LEU A 1 97 ? -38.426 -17.719 -29.193 1.00 64.25 97 LEU A CA 1
ATOM 777 C C . LEU A 1 97 ? -38.282 -18.396 -30.571 1.00 64.25 97 LEU A C 1
ATOM 779 O O . LEU A 1 97 ? -38.796 -19.490 -30.804 1.00 64.25 97 LEU A O 1
ATOM 783 N N . GLY A 1 98 ? -37.565 -17.758 -31.496 1.00 63.25 98 GLY A N 1
ATOM 784 C CA . GLY A 1 98 ? -37.275 -18.318 -32.812 1.00 63.25 98 GLY A CA 1
ATOM 785 C C . GLY A 1 98 ? -36.397 -19.576 -32.762 1.00 63.25 98 GLY A C 1
ATOM 786 O O . GLY A 1 98 ? -35.777 -19.903 -31.745 1.00 63.25 98 GLY A O 1
ATOM 787 N N . ARG A 1 99 ? -36.315 -20.287 -33.897 1.00 66.12 99 ARG A N 1
ATOM 788 C CA . ARG A 1 99 ? -35.368 -21.401 -34.072 1.00 66.12 99 ARG A CA 1
ATOM 789 C C . ARG A 1 99 ? -33.929 -20.888 -33.971 1.00 66.12 99 ARG A C 1
ATOM 791 O O . ARG A 1 99 ? -33.625 -19.804 -34.469 1.00 66.12 99 ARG A O 1
ATOM 798 N N . ARG A 1 100 ? -33.046 -21.687 -33.361 1.00 77.56 100 ARG A N 1
ATOM 799 C CA . ARG A 1 100 ? -31.604 -21.403 -33.303 1.00 77.56 100 ARG A CA 1
ATOM 800 C C . ARG A 1 100 ? -31.036 -21.214 -34.714 1.00 77.56 100 ARG A C 1
ATOM 802 O O . ARG A 1 100 ? -31.362 -21.985 -35.617 1.00 77.56 100 ARG A O 1
ATOM 809 N N . LEU A 1 101 ? -30.165 -20.224 -34.892 1.00 76.44 101 LEU A N 1
ATOM 810 C CA . LEU A 1 101 ? -29.368 -20.094 -36.111 1.00 76.44 101 LEU A CA 1
ATOM 811 C C . LEU A 1 101 ? -28.072 -20.878 -35.901 1.00 76.44 101 LEU A C 1
ATOM 813 O O . LEU A 1 101 ? -27.204 -20.428 -35.159 1.00 76.44 101 LEU A O 1
ATOM 817 N N . GLU A 1 102 ? -27.952 -22.049 -36.534 1.00 76.06 102 GLU A N 1
ATOM 818 C CA . GLU A 1 102 ? -26.815 -22.978 -36.349 1.00 76.06 102 GLU A CA 1
ATOM 819 C C . GLU A 1 102 ? -25.464 -22.389 -36.783 1.00 76.06 102 GLU A C 1
ATOM 821 O O . GLU A 1 102 ? -24.407 -22.836 -36.353 1.00 76.06 102 GLU A O 1
ATOM 826 N N . VAL A 1 103 ? -25.505 -21.359 -37.629 1.00 72.75 103 VAL A N 1
ATOM 827 C CA . VAL A 1 103 ? -24.336 -20.622 -38.132 1.00 72.75 103 VAL A CA 1
ATOM 828 C C . VAL A 1 103 ? -23.760 -19.675 -37.072 1.00 72.75 103 VAL A C 1
ATOM 830 O O . VAL A 1 103 ? -22.605 -19.260 -37.158 1.00 72.75 103 VAL A O 1
ATOM 833 N N . LEU A 1 104 ? -24.571 -19.294 -36.082 1.00 77.56 104 LEU A N 1
ATOM 834 C CA . LEU A 1 104 ? -24.130 -18.543 -34.913 1.00 77.56 104 LEU A CA 1
ATOM 835 C C . LEU A 1 104 ? -23.708 -19.527 -33.816 1.00 77.56 104 LEU A C 1
ATOM 837 O O . LEU A 1 104 ? -24.192 -20.653 -33.758 1.00 77.56 104 LEU A O 1
ATOM 841 N N . GLY A 1 105 ? -22.809 -19.093 -32.930 1.00 72.94 105 GLY A N 1
ATOM 842 C CA . GLY A 1 105 ? -22.354 -19.926 -31.813 1.00 72.94 105 GLY A CA 1
ATOM 843 C C . GLY A 1 105 ? -23.480 -20.353 -30.859 1.00 72.94 105 GLY A C 1
ATOM 844 O O . GLY A 1 105 ? -24.611 -19.863 -30.941 1.00 72.94 105 GLY A O 1
ATOM 845 N N . GLU A 1 106 ? -23.142 -21.248 -29.925 1.00 77.81 106 GLU A N 1
ATOM 846 C CA . GLU A 1 106 ? -24.072 -21.768 -28.912 1.00 77.81 106 GLU A CA 1
ATOM 847 C C . GLU A 1 106 ? -24.863 -20.649 -28.204 1.00 77.81 106 GLU A C 1
ATOM 849 O O . GLU A 1 106 ? -24.281 -19.603 -27.880 1.00 77.81 106 GLU A O 1
ATOM 854 N N . PRO A 1 107 ? -26.169 -20.847 -27.933 1.00 82.50 107 PRO A N 1
ATOM 855 C CA . PRO A 1 107 ? -26.974 -19.871 -27.212 1.00 82.50 107 PRO A CA 1
ATOM 856 C C . PRO A 1 107 ? -26.387 -19.531 -25.838 1.00 82.50 107 PRO A C 1
ATOM 858 O O . PRO A 1 107 ? -26.049 -20.405 -25.038 1.00 82.50 107 PRO A O 1
ATOM 861 N N . ILE A 1 108 ? -26.309 -18.237 -25.545 1.00 82.56 108 ILE A N 1
ATOM 862 C CA . ILE A 1 108 ? -25.726 -17.701 -24.314 1.00 82.56 108 ILE A CA 1
ATOM 863 C C . ILE A 1 108 ? -26.839 -17.500 -23.283 1.00 82.56 108 ILE A C 1
ATOM 865 O O . ILE A 1 108 ? -27.959 -17.129 -23.637 1.00 82.56 108 ILE A O 1
ATOM 869 N N . ASP A 1 109 ? -26.530 -17.719 -22.005 1.00 83.00 109 ASP A N 1
ATOM 870 C CA . ASP A 1 109 ? -27.434 -17.379 -20.907 1.00 83.00 109 ASP A CA 1
ATOM 871 C C . ASP A 1 109 ? -27.602 -15.863 -20.775 1.00 83.00 109 ASP A C 1
ATOM 873 O O . ASP A 1 109 ? -26.632 -15.108 -20.657 1.00 83.00 109 ASP A O 1
ATOM 877 N N . ALA A 1 110 ? -28.852 -15.417 -20.775 1.00 84.75 110 ALA A N 1
ATOM 878 C CA . ALA A 1 110 ? -29.222 -14.033 -20.552 1.00 84.75 110 ALA A CA 1
ATOM 879 C C . ALA A 1 110 ? -30.461 -13.920 -19.669 1.00 84.75 110 ALA A C 1
ATOM 881 O O . ALA A 1 110 ? -31.133 -14.894 -19.336 1.00 84.75 110 ALA A O 1
ATOM 882 N N . PHE A 1 111 ? -30.749 -12.684 -19.292 1.00 84.56 111 PHE A N 1
ATOM 883 C CA . PHE A 1 111 ? -31.889 -12.320 -18.478 1.00 84.56 111 PHE A CA 1
ATOM 884 C C . PHE A 1 111 ? -32.827 -11.443 -19.309 1.00 84.56 111 PHE A C 1
ATOM 886 O O . PHE A 1 111 ? -32.364 -10.499 -19.961 1.00 84.56 111 PHE A O 1
ATOM 893 N N . LEU A 1 112 ? -34.122 -11.755 -19.292 1.00 81.25 112 LEU A N 1
ATOM 894 C CA . LEU A 1 112 ? -35.182 -11.036 -19.999 1.00 81.25 112 LEU A CA 1
ATOM 895 C C . LEU A 1 112 ? -36.201 -10.492 -18.998 1.00 81.25 112 LEU A C 1
ATOM 897 O O . LEU A 1 112 ? -36.632 -11.185 -18.083 1.00 81.25 112 LEU A O 1
ATOM 901 N N . ARG A 1 113 ? -36.633 -9.249 -19.202 1.00 81.62 113 ARG A N 1
ATOM 902 C CA . ARG A 1 113 ? -37.801 -8.705 -18.507 1.00 81.62 113 ARG A CA 1
ATOM 903 C C . ARG A 1 113 ? -39.073 -8.983 -19.317 1.00 81.62 113 ARG A C 1
ATOM 905 O O . ARG A 1 113 ? -39.301 -8.333 -20.338 1.00 81.62 113 ARG A O 1
ATOM 912 N N . GLU A 1 114 ? -39.890 -9.920 -18.840 1.00 61.38 114 GLU A N 1
ATOM 913 C CA . GLU A 1 114 ? -41.181 -10.314 -19.427 1.00 61.38 114 GLU A CA 1
ATOM 914 C C . GLU A 1 114 ? -42.306 -9.369 -18.982 1.00 61.38 114 GLU A C 1
ATOM 916 O O . GLU A 1 114 ? -43.142 -9.693 -18.151 1.00 61.38 114 GLU A O 1
ATOM 921 N N . GLU A 1 115 ? -42.300 -8.149 -19.513 1.00 68.44 115 GLU A N 1
ATOM 922 C CA . GLU A 1 115 ? -43.378 -7.178 -19.311 1.00 68.44 115 GLU A CA 1
ATOM 923 C C . GLU A 1 115 ? -43.754 -6.588 -20.673 1.00 68.44 115 GLU A C 1
ATOM 925 O O . GLU A 1 115 ? -42.855 -6.249 -21.451 1.00 68.44 115 GLU A O 1
ATOM 930 N N . GLU A 1 116 ? -45.057 -6.471 -20.969 1.00 53.16 116 GLU A N 1
ATOM 931 C CA . GLU A 1 116 ? -45.628 -6.275 -22.323 1.00 53.16 116 GLU A CA 1
ATOM 932 C C . GLU A 1 116 ? -45.021 -5.119 -23.144 1.00 53.16 116 GLU A C 1
ATOM 934 O O . GLU A 1 116 ? -45.143 -5.093 -24.368 1.00 53.16 116 GLU A O 1
ATOM 939 N N . LYS A 1 117 ? -44.351 -4.154 -22.501 1.00 57.06 117 LYS A N 1
ATOM 940 C CA . LYS A 1 117 ? -43.774 -2.960 -23.147 1.00 57.06 117 LYS A CA 1
ATOM 941 C C . LYS A 1 117 ? -42.260 -2.798 -22.974 1.00 57.06 117 LYS A C 1
ATOM 943 O O . LYS A 1 117 ? -41.707 -1.805 -23.445 1.00 57.06 117 LYS A O 1
ATOM 948 N N . CYS A 1 118 ? -41.579 -3.723 -22.292 1.00 72.31 118 CYS A N 1
ATOM 949 C CA . CYS A 1 118 ? -40.160 -3.577 -21.957 1.00 72.31 118 CYS A CA 1
ATOM 950 C C . CYS A 1 118 ? -39.232 -4.376 -22.880 1.00 72.31 118 CYS A C 1
ATOM 952 O O . CYS A 1 118 ? -38.350 -3.786 -23.506 1.00 72.31 118 CYS A O 1
ATOM 954 N N . GLY A 1 119 ? -39.400 -5.702 -22.937 1.00 69.25 119 GLY A N 1
ATOM 955 C CA . GLY A 1 119 ? -38.605 -6.604 -23.782 1.00 69.25 119 GLY A CA 1
ATOM 956 C C . GLY A 1 119 ? -37.077 -6.484 -23.639 1.00 69.25 119 GLY A C 1
ATOM 957 O O . GLY A 1 119 ? -36.349 -6.854 -24.559 1.00 69.25 119 GLY A O 1
ATOM 958 N N . PHE A 1 120 ? -36.565 -5.919 -22.538 1.00 78.44 120 PHE A N 1
ATOM 959 C CA . PHE A 1 120 ? -35.134 -5.661 -22.369 1.00 78.44 120 PHE A CA 1
ATOM 960 C C . PHE A 1 120 ? -34.382 -6.947 -22.008 1.00 78.44 120 PHE A C 1
ATOM 962 O O . PHE A 1 120 ? -34.749 -7.641 -21.059 1.00 78.44 120 PHE A O 1
ATOM 969 N N . VAL A 1 121 ? -33.302 -7.229 -22.745 1.00 80.88 121 VAL A N 1
ATOM 970 C CA . VAL A 1 121 ? -32.464 -8.428 -22.596 1.00 80.88 121 VAL A CA 1
ATOM 971 C C . VAL A 1 121 ? -31.026 -8.035 -22.283 1.00 80.88 121 VAL A C 1
ATOM 973 O O . VAL A 1 121 ? -30.443 -7.183 -22.958 1.00 80.88 121 VAL A O 1
ATOM 976 N N . SER A 1 122 ? -30.422 -8.691 -21.293 1.00 79.88 122 SER A N 1
ATOM 977 C CA . SER A 1 122 ? -29.010 -8.509 -20.954 1.00 79.88 122 SER A CA 1
ATOM 978 C C . SER A 1 122 ? -28.379 -9.813 -20.476 1.00 79.88 122 SER A C 1
ATOM 980 O O . SER A 1 122 ? -28.936 -10.503 -19.634 1.00 79.88 122 SER A O 1
ATOM 982 N N . VAL A 1 123 ? -27.164 -10.106 -20.944 1.00 82.25 123 VAL A N 1
ATOM 983 C CA . VAL A 1 123 ? -26.318 -11.205 -20.431 1.00 82.25 123 VAL A CA 1
ATOM 984 C C . VAL A 1 123 ? -25.692 -10.889 -19.063 1.00 82.25 123 VAL A C 1
ATOM 986 O O . VAL A 1 123 ? -25.147 -11.760 -18.395 1.00 82.25 123 VAL A O 1
ATOM 989 N N . ASN A 1 124 ? -25.748 -9.628 -18.619 1.00 76.69 124 ASN A N 1
ATOM 990 C CA . ASN A 1 124 ? -25.198 -9.189 -17.338 1.00 76.69 124 ASN A CA 1
ATOM 991 C C . ASN A 1 124 ? -26.319 -8.966 -16.310 1.00 76.69 124 ASN A C 1
ATOM 993 O O . ASN A 1 124 ? -27.169 -8.087 -16.497 1.00 76.69 124 ASN A O 1
ATOM 997 N N . ARG A 1 125 ? -26.257 -9.717 -15.199 1.00 79.25 125 ARG A N 1
ATOM 998 C CA . ARG A 1 125 ? -27.210 -9.662 -14.076 1.00 79.25 125 ARG A CA 1
ATOM 999 C C . ARG A 1 125 ? -27.302 -8.274 -13.432 1.00 79.25 125 ARG A C 1
ATOM 1001 O O . ARG A 1 125 ? -28.389 -7.809 -13.114 1.00 79.25 125 ARG A O 1
ATOM 1008 N N . SER A 1 126 ? -26.175 -7.579 -13.271 1.00 76.25 126 SER A N 1
ATOM 1009 C CA . SER A 1 126 ? -26.161 -6.226 -12.697 1.00 76.25 126 SER A CA 1
ATOM 1010 C C . SER A 1 126 ? -26.831 -5.214 -13.627 1.00 76.25 126 SER A C 1
ATOM 1012 O O . SER A 1 126 ? -27.539 -4.326 -13.162 1.00 76.25 126 SER A O 1
ATOM 1014 N N . VAL A 1 127 ? -26.660 -5.363 -14.944 1.00 78.25 127 VAL A N 1
ATOM 1015 C CA . VAL A 1 127 ? -27.258 -4.454 -15.936 1.00 78.25 127 VAL A CA 1
ATOM 1016 C C . VAL A 1 127 ? -28.776 -4.616 -15.988 1.00 78.25 127 VAL A C 1
ATOM 1018 O O . VAL A 1 127 ? -29.477 -3.604 -16.024 1.00 78.25 127 VAL A O 1
ATOM 1021 N N . ILE A 1 128 ? -29.299 -5.849 -15.934 1.00 79.12 128 ILE A N 1
ATOM 1022 C CA . ILE A 1 128 ? -30.753 -6.043 -15.856 1.00 79.12 128 ILE A CA 1
ATOM 1023 C C . ILE A 1 128 ? -31.312 -5.612 -14.498 1.00 79.12 128 ILE A C 1
ATOM 1025 O O . ILE A 1 128 ? -32.343 -4.953 -14.464 1.00 79.12 128 ILE A O 1
ATOM 1029 N N . GLY A 1 129 ? -30.587 -5.842 -13.398 1.00 78.31 129 GLY A N 1
ATOM 1030 C CA . GLY A 1 129 ? -30.973 -5.336 -12.080 1.00 78.31 129 GLY A CA 1
ATOM 1031 C C . GLY A 1 129 ? -31.063 -3.808 -12.042 1.00 78.31 129 GLY A C 1
ATOM 1032 O O . GLY A 1 129 ? -32.054 -3.256 -11.575 1.00 78.31 129 GLY A O 1
ATOM 1033 N N . GLN A 1 130 ? -30.080 -3.106 -12.615 1.00 79.44 130 GLN A N 1
ATOM 1034 C CA . GLN A 1 130 ? -30.117 -1.646 -12.755 1.00 79.44 130 GLN A CA 1
ATOM 1035 C C . GLN A 1 130 ? -31.256 -1.172 -13.661 1.00 79.44 130 GLN A C 1
ATOM 1037 O O . GLN A 1 130 ? -31.840 -0.121 -13.401 1.00 79.44 130 GLN A O 1
ATOM 1042 N N . HIS A 1 131 ? -31.559 -1.913 -14.729 1.00 79.12 131 HIS A N 1
ATOM 1043 C CA . HIS A 1 131 ? -32.692 -1.619 -15.596 1.00 79.12 131 HIS A CA 1
ATOM 1044 C C . HIS A 1 131 ? -34.012 -1.756 -14.829 1.00 79.12 131 HIS A C 1
ATOM 1046 O O . HIS A 1 131 ? -34.782 -0.800 -14.801 1.00 79.12 131 HIS A O 1
ATOM 1052 N N . CYS A 1 132 ? -34.243 -2.888 -14.159 1.00 78.81 132 CYS A N 1
ATOM 1053 C CA . CYS A 1 132 ? -35.462 -3.140 -13.394 1.00 78.81 132 CYS A CA 1
ATOM 1054 C C . CYS A 1 132 ? -35.626 -2.153 -12.235 1.00 78.81 132 CYS A C 1
ATOM 1056 O O . CYS A 1 132 ? -36.714 -1.622 -12.043 1.00 78.81 132 CYS A O 1
ATOM 1058 N N . ASN A 1 133 ? -34.544 -1.810 -11.538 1.00 78.56 133 ASN A N 1
ATOM 1059 C CA . ASN A 1 133 ? -34.583 -0.797 -10.487 1.00 78.56 133 ASN A CA 1
ATOM 1060 C C . ASN A 1 133 ? -34.956 0.597 -11.032 1.00 78.56 133 ASN A C 1
ATOM 1062 O O . ASN A 1 133 ? -35.785 1.283 -10.452 1.00 78.56 133 ASN A O 1
ATOM 1066 N N . LYS A 1 134 ? -34.403 1.010 -12.183 1.00 79.12 134 LYS A N 1
ATOM 1067 C CA . LYS A 1 134 ? -34.627 2.360 -12.739 1.00 79.12 134 LYS A CA 1
ATOM 1068 C C . LYS A 1 134 ? -35.918 2.526 -13.539 1.00 79.12 134 LYS A C 1
ATOM 1070 O O . LYS A 1 134 ? -36.466 3.622 -13.569 1.00 79.12 134 LYS A O 1
ATOM 1075 N N . LYS A 1 135 ? -36.325 1.504 -14.294 1.00 79.25 135 LYS A N 1
ATOM 1076 C CA . LYS A 1 135 ? -37.463 1.563 -15.230 1.00 79.25 135 LYS A CA 1
ATOM 1077 C C . LYS A 1 135 ? -38.738 0.979 -14.634 1.00 79.25 135 LYS A C 1
ATOM 1079 O O . LYS A 1 135 ? -39.807 1.446 -15.003 1.00 79.25 135 LYS A O 1
ATOM 1084 N N . HIS A 1 136 ? -38.599 0.018 -13.720 1.00 77.62 136 HIS A N 1
ATOM 1085 C CA . HIS A 1 136 ? -39.709 -0.754 -13.149 1.00 77.62 136 HIS A CA 1
ATOM 1086 C C . HIS A 1 136 ? -39.808 -0.633 -11.629 1.00 77.62 136 HIS A C 1
ATOM 1088 O O . HIS A 1 136 ? -40.544 -1.388 -11.008 1.00 77.62 136 HIS A O 1
ATOM 1094 N N . ASN A 1 137 ? -39.047 0.294 -11.035 1.00 71.88 137 ASN A N 1
ATOM 1095 C CA . ASN A 1 137 ? -39.033 0.579 -9.599 1.00 71.88 137 ASN A CA 1
ATOM 1096 C C . ASN A 1 137 ? -38.845 -0.674 -8.720 1.00 71.88 137 ASN A C 1
ATOM 1098 O O . ASN A 1 137 ? -39.371 -0.760 -7.616 1.00 71.88 137 ASN A O 1
ATOM 1102 N N . TRP A 1 138 ? -38.119 -1.667 -9.241 1.00 75.31 138 TRP A N 1
ATOM 1103 C CA . TRP A 1 138 ? -37.938 -2.949 -8.573 1.00 75.31 138 TRP A CA 1
ATOM 1104 C C . TRP A 1 138 ? -36.875 -2.874 -7.469 1.00 75.31 138 TRP A C 1
ATOM 1106 O O . TRP A 1 138 ? -35.756 -2.383 -7.685 1.00 75.31 138 TRP A O 1
ATOM 1116 N N . GLU A 1 139 ? -37.217 -3.436 -6.311 1.00 62.84 139 GLU A N 1
ATOM 1117 C CA . GLU A 1 139 ? -36.356 -3.587 -5.142 1.00 62.84 139 GLU A CA 1
ATOM 1118 C C . GLU A 1 139 ? -36.137 -5.074 -4.847 1.00 62.84 139 GLU A C 1
ATOM 1120 O O . GLU A 1 139 ? -37.070 -5.872 -4.842 1.00 62.84 139 GLU A O 1
ATOM 1125 N N . SER A 1 140 ? -34.879 -5.453 -4.621 1.00 57.72 140 SER A N 1
ATOM 1126 C CA . SER A 1 140 ? -34.515 -6.834 -4.305 1.00 57.72 140 SER A CA 1
ATOM 1127 C C . SER A 1 140 ? -34.897 -7.149 -2.860 1.00 57.72 140 SER A C 1
ATOM 1129 O O . SER A 1 140 ? -34.130 -6.843 -1.947 1.00 57.72 140 SER A O 1
ATOM 1131 N N . THR A 1 141 ? -36.046 -7.786 -2.651 1.00 65.25 141 THR A N 1
ATOM 1132 C CA . THR A 1 141 ? -36.467 -8.318 -1.343 1.00 65.25 141 THR A CA 1
ATOM 1133 C C . THR A 1 141 ? -36.080 -9.797 -1.199 1.00 65.25 141 THR A C 1
ATOM 1135 O O . THR A 1 141 ? -35.559 -10.404 -2.140 1.00 65.25 141 THR A O 1
ATOM 1138 N N . LYS A 1 142 ? -36.271 -10.394 -0.011 1.00 52.69 142 LYS A N 1
ATOM 1139 C CA . LYS A 1 142 ? -36.031 -11.837 0.199 1.00 52.69 142 LYS A CA 1
ATOM 1140 C C . LYS A 1 142 ? -36.995 -12.695 -0.634 1.00 52.69 142 LYS A C 1
ATOM 1142 O O . LYS A 1 142 ? -36.528 -13.668 -1.221 1.00 52.69 142 LYS A O 1
ATOM 1147 N N . GLU A 1 143 ? -38.264 -12.297 -0.745 1.00 47.00 143 GLU A N 1
ATOM 1148 C CA . GLU A 1 143 ? -39.280 -12.981 -1.563 1.00 47.00 143 GLU A CA 1
ATOM 1149 C C . GLU A 1 143 ? -39.131 -12.713 -3.070 1.00 47.00 143 GLU A C 1
ATOM 1151 O O . GLU A 1 143 ? -39.354 -13.605 -3.881 1.00 47.00 143 GLU A O 1
ATOM 1156 N N . ASN A 1 144 ? -38.700 -11.510 -3.475 1.00 57.66 144 ASN A N 1
ATOM 1157 C CA . ASN A 1 144 ? -38.620 -11.109 -4.884 1.00 57.66 144 ASN A CA 1
ATOM 1158 C C . ASN A 1 144 ? -37.181 -10.751 -5.292 1.00 57.66 144 ASN A C 1
ATOM 1160 O O . ASN A 1 144 ? -36.860 -9.612 -5.643 1.00 57.66 144 ASN A O 1
ATOM 1164 N N . ARG A 1 145 ? -36.290 -11.752 -5.217 1.00 62.03 145 ARG A N 1
ATOM 1165 C CA . ARG A 1 145 ? -34.850 -11.618 -5.525 1.00 62.03 145 ARG A CA 1
ATOM 1166 C C . ARG A 1 145 ? -34.540 -11.393 -7.007 1.00 62.03 145 ARG A C 1
ATOM 1168 O O . ARG A 1 145 ? -33.472 -10.866 -7.326 1.00 62.03 145 ARG A O 1
ATOM 1175 N N . GLU A 1 146 ? -35.420 -11.813 -7.914 1.00 75.31 146 GLU A N 1
ATOM 1176 C CA . GLU A 1 146 ? -35.206 -11.737 -9.363 1.00 75.31 146 GLU A CA 1
ATOM 1177 C C . GLU A 1 146 ? -36.522 -11.379 -10.070 1.00 75.31 146 GLU A C 1
ATOM 1179 O O . GLU A 1 146 ? -37.462 -12.161 -10.075 1.00 75.31 146 GLU A O 1
ATOM 1184 N N . SER A 1 147 ? -36.584 -10.200 -10.700 1.00 74.25 147 SER A N 1
ATOM 1185 C CA . SER A 1 147 ? -37.760 -9.736 -11.464 1.00 74.25 147 SER A CA 1
ATOM 1186 C C . SER A 1 147 ? -37.524 -9.808 -12.982 1.00 74.25 147 SER A C 1
ATOM 1188 O O . SER A 1 147 ? -37.863 -8.895 -13.741 1.00 74.25 147 SER A O 1
ATOM 1190 N N . TRP A 1 148 ? -36.843 -10.869 -13.415 1.00 81.06 148 TRP A N 1
ATOM 1191 C CA . TRP A 1 148 ? -36.511 -11.192 -14.805 1.00 81.06 148 TRP A CA 1
ATOM 1192 C C . TRP A 1 148 ? -36.436 -12.716 -14.972 1.00 81.06 148 TRP A C 1
ATOM 1194 O O . TRP A 1 148 ? -36.046 -13.421 -14.043 1.00 81.06 148 TRP A O 1
ATOM 1204 N N . SER A 1 149 ? -36.760 -13.225 -16.158 1.00 78.25 149 SER A N 1
ATOM 1205 C CA . SER A 1 149 ? -36.640 -14.642 -16.502 1.00 78.25 149 SER A CA 1
ATOM 1206 C C . SER A 1 149 ? -35.258 -14.952 -17.084 1.00 78.25 149 SER A C 1
ATOM 1208 O O . SER A 1 149 ? -34.598 -14.096 -17.685 1.00 78.25 149 SER A O 1
ATOM 1210 N N . LYS A 1 150 ? -34.782 -16.185 -16.884 1.00 82.06 150 LYS A N 1
ATOM 1211 C CA . LYS A 1 150 ? -33.565 -16.690 -17.534 1.00 82.06 150 LYS A CA 1
ATOM 1212 C C . LYS A 1 150 ? -33.934 -17.220 -18.913 1.00 82.06 150 LYS A C 1
ATOM 1214 O O . LYS A 1 150 ? -34.782 -18.096 -19.030 1.00 82.06 150 LYS A O 1
ATOM 1219 N N . VAL A 1 151 ? -33.272 -16.707 -19.941 1.00 82.50 151 VAL A N 1
ATOM 1220 C CA . VAL A 1 151 ? -33.517 -17.070 -21.338 1.00 82.50 151 VAL A CA 1
ATOM 1221 C C . VAL A 1 151 ? -32.207 -17.372 -22.054 1.00 82.50 151 VAL A C 1
ATOM 1223 O O . VAL A 1 151 ? -31.155 -16.821 -21.726 1.00 82.50 151 VAL A O 1
ATOM 1226 N N . LYS A 1 152 ? -32.274 -18.220 -23.078 1.00 83.12 152 LYS A N 1
ATOM 1227 C CA . LYS A 1 152 ? -31.168 -18.436 -24.012 1.00 83.12 152 LYS A CA 1
ATOM 1228 C C . LYS A 1 152 ? -31.277 -17.448 -25.168 1.00 83.12 152 LYS A C 1
ATOM 1230 O O . LYS A 1 152 ? -32.357 -17.253 -25.730 1.00 83.12 152 LYS A O 1
ATOM 1235 N N . VAL A 1 153 ? -30.163 -16.808 -25.518 1.00 84.44 153 VAL A N 1
ATOM 1236 C CA . VAL A 1 153 ? -30.124 -15.767 -26.554 1.00 84.44 153 VAL A CA 1
ATOM 1237 C C . VAL A 1 153 ? -28.958 -15.958 -27.516 1.00 84.44 153 VAL A C 1
ATOM 1239 O O . VAL A 1 153 ? -27.908 -16.481 -27.147 1.00 84.44 153 VAL A O 1
ATOM 1242 N N . GLN A 1 154 ? -29.118 -15.477 -28.745 1.00 84.81 154 GLN A N 1
ATOM 1243 C CA . GLN A 1 154 ? -28.033 -15.330 -29.718 1.00 84.81 154 GLN A CA 1
ATOM 1244 C C . GLN A 1 154 ? -27.904 -13.852 -30.133 1.00 84.81 154 GLN A C 1
ATOM 1246 O O . GLN A 1 154 ? -28.797 -13.034 -29.901 1.00 84.81 154 GLN A O 1
ATOM 1251 N N . THR A 1 155 ? -26.759 -13.479 -30.705 1.00 86.94 155 THR A N 1
ATOM 1252 C CA . THR A 1 155 ? -26.500 -12.138 -31.255 1.00 86.94 155 THR A CA 1
ATOM 1253 C C . THR A 1 155 ? -25.738 -12.276 -32.564 1.00 86.94 155 THR A C 1
ATOM 1255 O O . THR A 1 155 ? -24.844 -13.111 -32.677 1.00 86.94 155 THR A O 1
ATOM 1258 N N . PHE A 1 156 ? -26.046 -11.431 -33.547 1.00 83.25 156 PHE A N 1
ATOM 1259 C CA . PHE A 1 156 ? -25.279 -11.392 -34.794 1.00 83.25 156 PHE A CA 1
ATOM 1260 C C . PHE A 1 156 ? -23.889 -10.781 -34.601 1.00 83.25 156 PHE A C 1
ATOM 1262 O O . PHE A 1 156 ? -22.961 -11.153 -35.305 1.00 83.25 156 PHE A O 1
ATOM 1269 N N . PHE A 1 157 ? -23.712 -9.847 -33.664 1.00 83.75 157 PHE A N 1
ATOM 1270 C CA . PHE A 1 157 ? -22.453 -9.115 -33.499 1.00 83.75 157 PHE A CA 1
ATOM 1271 C C . PHE A 1 157 ? -21.878 -9.333 -32.103 1.00 83.75 157 PHE A C 1
ATOM 1273 O O . PHE A 1 157 ? -22.597 -9.210 -31.113 1.00 83.75 157 PHE A O 1
ATOM 1280 N N . ALA A 1 158 ? -20.573 -9.606 -32.026 1.00 70.81 158 ALA A N 1
ATOM 1281 C CA . ALA A 1 158 ? -19.859 -9.835 -30.768 1.00 70.81 158 ALA A CA 1
ATOM 1282 C C . ALA A 1 158 ? -19.206 -8.561 -30.186 1.00 70.81 158 ALA A C 1
ATOM 1284 O O . ALA A 1 158 ? -18.809 -8.545 -29.025 1.00 70.81 158 ALA A O 1
ATOM 1285 N N . THR A 1 159 ? -19.092 -7.472 -30.955 1.00 70.62 159 THR A N 1
ATOM 1286 C CA . THR A 1 159 ? -18.391 -6.245 -30.531 1.00 70.62 159 THR A CA 1
ATOM 1287 C C . THR A 1 159 ? -19.251 -5.356 -29.624 1.00 70.62 159 THR A C 1
ATOM 1289 O O . THR A 1 159 ? -20.394 -5.043 -29.959 1.00 70.62 159 THR A O 1
ATOM 1292 N N . GLY A 1 160 ? -18.683 -4.898 -28.500 1.00 61.44 160 GLY A N 1
ATOM 1293 C CA . GLY A 1 160 ? -19.352 -4.011 -27.540 1.00 61.44 160 GLY A CA 1
ATOM 1294 C C . GLY A 1 160 ? -19.923 -2.742 -28.190 1.00 61.44 160 GLY A C 1
ATOM 1295 O O . GLY A 1 160 ? -19.255 -2.094 -28.992 1.00 61.44 160 GLY A O 1
ATOM 1296 N N . GLY A 1 161 ? -21.177 -2.415 -27.859 1.00 61.72 161 GLY A N 1
ATOM 1297 C CA . GLY A 1 161 ? -21.932 -1.286 -28.423 1.00 61.72 161 GLY A CA 1
ATOM 1298 C C . GLY A 1 161 ? -22.808 -1.623 -29.639 1.00 61.72 161 GLY A C 1
ATOM 1299 O O . GLY A 1 161 ? -23.674 -0.827 -29.984 1.00 61.72 161 GLY A O 1
ATOM 1300 N N . LEU A 1 162 ? -22.627 -2.797 -30.258 1.00 65.50 162 LEU A N 1
ATOM 1301 C CA . LEU A 1 162 ? -23.386 -3.241 -31.443 1.00 65.50 162 LEU A CA 1
ATOM 1302 C C . LEU A 1 162 ? -24.149 -4.560 -31.214 1.00 65.50 162 LEU A C 1
ATOM 1304 O O . LEU A 1 162 ? -24.787 -5.073 -32.130 1.00 65.50 162 LEU A O 1
ATOM 1308 N N . GLN A 1 163 ? -24.075 -5.112 -30.000 1.00 76.31 163 GLN A N 1
ATOM 1309 C CA . GLN A 1 163 ? -24.728 -6.362 -29.611 1.00 76.31 163 GLN A CA 1
ATOM 1310 C C . GLN A 1 163 ? -26.230 -6.132 -29.416 1.00 76.31 163 GLN A C 1
ATOM 1312 O O . GLN A 1 163 ? -26.635 -5.287 -28.616 1.00 76.31 163 GLN A O 1
ATOM 1317 N N . ARG A 1 164 ? -27.054 -6.901 -30.129 1.00 79.25 164 ARG A N 1
ATOM 1318 C CA . ARG A 1 164 ? -28.509 -6.934 -29.953 1.00 79.25 164 ARG A CA 1
ATOM 1319 C C . ARG A 1 164 ? -28.922 -8.395 -29.852 1.00 79.25 164 ARG A C 1
ATOM 1321 O O . ARG A 1 164 ? -28.757 -9.146 -30.809 1.00 79.25 164 ARG A O 1
ATOM 1328 N N . TYR A 1 165 ? -29.399 -8.774 -28.673 1.00 84.00 165 TYR A N 1
ATOM 1329 C CA . TYR A 1 165 ? -29.770 -10.146 -28.352 1.00 84.00 165 TYR A CA 1
ATOM 1330 C C . TYR A 1 165 ? -31.202 -10.439 -28.797 1.00 84.00 165 TYR A C 1
ATOM 1332 O O . TYR A 1 165 ? -32.076 -9.580 -28.678 1.00 84.00 165 TYR A O 1
ATOM 1340 N N . PHE A 1 166 ? -31.437 -11.656 -29.273 1.00 82.38 166 PHE A N 1
ATOM 1341 C CA . PHE A 1 166 ? -32.769 -12.202 -29.528 1.00 82.38 166 PHE A CA 1
ATOM 1342 C C . PHE A 1 166 ? -32.896 -13.569 -28.853 1.00 82.38 166 PHE A C 1
ATOM 1344 O O . PHE A 1 166 ? -31.909 -14.297 -28.730 1.00 82.38 166 PHE A O 1
ATOM 1351 N N . THR A 1 167 ? -34.095 -13.895 -28.375 1.00 80.12 167 THR A N 1
ATOM 1352 C CA . THR A 1 167 ? -34.367 -15.138 -27.643 1.00 80.12 167 THR A CA 1
ATOM 1353 C C . THR A 1 167 ? -34.529 -16.315 -28.597 1.00 80.12 167 THR A C 1
ATOM 1355 O O . THR A 1 167 ? -35.150 -16.182 -29.651 1.00 80.12 167 THR A O 1
ATOM 1358 N N . VAL A 1 168 ? -33.984 -17.473 -28.220 1.00 79.19 168 VAL A N 1
ATOM 1359 C CA . VAL A 1 168 ? -34.059 -18.708 -29.012 1.00 79.19 168 VAL A CA 1
ATOM 1360 C C . VAL A 1 168 ? -34.690 -19.834 -28.206 1.00 79.19 168 VAL A C 1
ATOM 1362 O O . VAL A 1 168 ? -34.426 -19.977 -27.013 1.00 79.19 168 VAL A O 1
ATOM 1365 N N . HIS A 1 169 ? -35.522 -20.639 -28.865 1.00 65.81 169 HIS A N 1
ATOM 1366 C CA . HIS A 1 169 ? -36.116 -21.823 -28.258 1.00 65.81 169 HIS A CA 1
ATOM 1367 C C . HIS A 1 169 ? -35.076 -22.945 -28.221 1.00 65.81 169 HIS A C 1
ATOM 1369 O O . HIS A 1 169 ? -34.687 -23.483 -29.259 1.00 65.81 169 HIS A O 1
ATOM 1375 N N . VAL A 1 170 ? -34.625 -23.305 -27.024 1.00 59.00 170 VAL A N 1
ATOM 1376 C CA . VAL A 1 170 ? -33.832 -24.515 -26.794 1.00 59.00 170 VAL A CA 1
ATOM 1377 C C . VAL A 1 170 ? -34.810 -25.515 -26.192 1.00 59.00 170 VAL A C 1
ATOM 1379 O O . VAL A 1 170 ? -35.344 -25.265 -25.115 1.00 59.00 170 V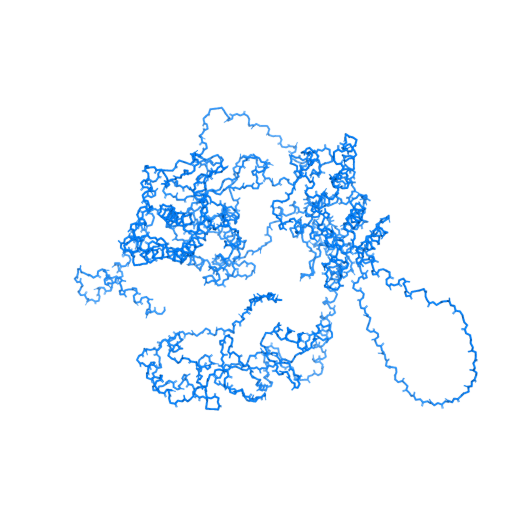AL A O 1
ATOM 1382 N N . ALA A 1 171 ? -35.138 -26.587 -26.926 1.00 49.19 171 ALA A N 1
ATOM 1383 C CA . ALA A 1 171 ? -35.833 -27.724 -26.318 1.00 49.19 171 ALA A CA 1
ATOM 1384 C C . ALA A 1 171 ? -35.026 -28.135 -25.077 1.00 49.19 171 ALA A C 1
ATOM 1386 O O . ALA A 1 171 ? -33.801 -28.075 -25.178 1.00 49.19 171 ALA A O 1
ATOM 1387 N N . PRO A 1 172 ? -35.651 -28.450 -23.929 1.00 41.56 172 PRO A N 1
ATOM 1388 C CA . PRO A 1 172 ? -34.918 -28.734 -22.703 1.00 41.56 172 PRO A CA 1
ATOM 1389 C C . PRO A 1 172 ? -33.938 -29.874 -22.971 1.00 41.56 172 PRO A C 1
ATOM 1391 O O . PRO A 1 172 ? -34.326 -31.037 -23.053 1.00 41.56 172 PRO A O 1
ATOM 1394 N N . ASP A 1 173 ? -32.675 -29.511 -23.185 1.00 34.34 173 ASP A N 1
ATOM 1395 C CA . ASP A 1 173 ? -31.600 -30.468 -23.320 1.00 34.34 173 ASP A CA 1
ATOM 1396 C C . ASP A 1 173 ? -31.487 -31.101 -21.946 1.00 34.34 173 ASP A C 1
ATOM 1398 O O . ASP A 1 173 ? -31.250 -30.417 -20.943 1.00 34.34 173 ASP A O 1
ATOM 1402 N N . GLN A 1 174 ? -31.727 -32.407 -21.928 1.00 37.75 174 GLN A N 1
ATOM 1403 C CA . GLN A 1 174 ? -31.349 -33.317 -20.867 1.00 37.75 174 GLN A CA 1
ATOM 1404 C C . GLN A 1 174 ? -29.844 -33.144 -20.660 1.00 37.75 174 GLN A C 1
ATOM 1406 O O . GLN A 1 174 ? -29.021 -33.838 -21.256 1.00 37.75 174 GLN A O 1
ATOM 1411 N N . ALA A 1 175 ? -29.472 -32.139 -19.872 1.00 33.94 175 ALA A N 1
ATOM 1412 C CA . ALA A 1 175 ? -28.120 -31.960 -19.414 1.00 33.94 175 ALA A CA 1
ATOM 1413 C C . ALA A 1 175 ? -27.822 -33.189 -18.564 1.00 33.94 175 ALA A C 1
ATOM 1415 O O . ALA A 1 175 ? -28.319 -33.322 -17.447 1.00 33.94 175 ALA A O 1
ATOM 1416 N N . ALA A 1 176 ? -27.054 -34.103 -19.149 1.00 33.88 176 ALA A N 1
ATOM 1417 C CA . ALA A 1 176 ? -26.371 -35.163 -18.446 1.00 33.88 176 ALA A CA 1
ATOM 1418 C C . ALA A 1 176 ? -25.429 -34.516 -17.421 1.00 33.88 176 ALA A C 1
ATOM 1420 O O . ALA A 1 176 ? -24.248 -34.279 -17.672 1.00 33.88 176 ALA A O 1
ATOM 1421 N N . ASP A 1 177 ? -25.993 -34.194 -16.264 1.00 28.55 177 ASP A N 1
ATOM 1422 C CA . ASP A 1 177 ? -25.298 -34.280 -14.998 1.00 28.55 177 ASP A CA 1
ATOM 1423 C C . ASP A 1 177 ? -24.803 -35.735 -14.893 1.00 28.55 177 ASP A C 1
ATOM 1425 O O . ASP A 1 177 ? -25.589 -36.658 -15.139 1.00 28.55 177 ASP A O 1
ATOM 1429 N N . PRO A 1 178 ? -23.525 -36.021 -14.596 1.00 35.28 178 PRO A N 1
ATOM 1430 C CA . PRO A 1 178 ? -23.096 -37.370 -14.254 1.00 35.28 178 PRO A CA 1
ATOM 1431 C C . PRO A 1 178 ? -23.590 -37.705 -12.838 1.00 35.28 178 PRO A C 1
ATOM 1433 O O . PRO A 1 178 ? -22.816 -37.970 -11.924 1.00 35.28 178 PRO A O 1
ATOM 1436 N N . LEU A 1 179 ? -24.904 -37.677 -12.665 1.00 38.16 179 LEU A N 1
ATOM 1437 C CA . LEU A 1 179 ? -25.654 -38.194 -11.545 1.00 38.16 179 LEU A CA 1
ATOM 1438 C C . LEU A 1 179 ? -26.743 -39.039 -12.184 1.00 38.16 179 LEU A C 1
ATOM 1440 O O . LEU A 1 179 ? -27.560 -38.538 -12.947 1.00 38.16 179 LEU A O 1
ATOM 1444 N N . VAL A 1 180 ? -26.628 -40.343 -11.938 1.00 33.97 180 VAL A N 1
ATOM 1445 C CA . VAL A 1 180 ? -27.625 -41.394 -12.147 1.00 33.97 180 VAL A CA 1
ATOM 1446 C C . VAL A 1 180 ? -28.984 -40.821 -12.553 1.00 33.97 180 VAL A C 1
ATOM 1448 O O . VAL A 1 180 ? -29.635 -40.162 -11.747 1.00 33.97 180 VAL A O 1
ATOM 1451 N N . SER A 1 181 ? -29.402 -41.081 -13.793 1.00 35.78 181 SER A N 1
ATOM 1452 C CA . SER A 1 181 ? -30.784 -40.902 -14.225 1.00 35.78 181 SER A CA 1
ATOM 1453 C C . SER A 1 181 ? -31.659 -41.812 -13.368 1.00 35.78 181 SER A C 1
ATOM 1455 O O . SER A 1 181 ? -31.873 -42.976 -13.711 1.00 35.78 181 SER A O 1
ATOM 1457 N N . VAL A 1 182 ? -32.085 -41.319 -12.210 1.00 42.06 182 VAL A N 1
ATOM 1458 C CA . VAL A 1 182 ? -33.218 -41.908 -11.523 1.00 42.06 182 VAL A CA 1
ATOM 1459 C C . VAL A 1 182 ? -34.426 -41.352 -12.252 1.00 42.06 182 VAL A C 1
ATOM 1461 O O . VAL A 1 182 ? -34.593 -40.138 -12.354 1.00 42.06 182 VAL A O 1
ATOM 1464 N N . GLU A 1 183 ? -35.174 -42.261 -12.867 1.00 40.16 183 GLU A N 1
ATOM 1465 C CA . GLU A 1 183 ? -36.518 -42.031 -13.392 1.00 40.16 183 GLU A CA 1
ATOM 1466 C C . GLU A 1 183 ? -37.323 -41.190 -12.389 1.00 40.16 183 GLU A C 1
ATOM 1468 O O . GLU A 1 183 ? -37.011 -41.252 -11.202 1.00 40.16 183 GLU A O 1
ATOM 1473 N N . ASP A 1 184 ? -38.297 -40.398 -12.858 1.00 45.62 184 ASP A N 1
ATOM 1474 C CA . ASP A 1 184 ? -39.190 -39.544 -12.054 1.00 45.62 184 ASP A CA 1
ATOM 1475 C C . ASP A 1 184 ? -39.868 -40.325 -10.914 1.00 45.62 184 ASP A C 1
ATOM 1477 O O . ASP A 1 184 ? -41.035 -40.712 -10.966 1.00 45.62 184 ASP A O 1
ATOM 1481 N N . ASP A 1 185 ? -39.099 -40.566 -9.865 1.00 51.62 185 ASP A N 1
ATOM 1482 C CA . ASP A 1 185 ? -39.493 -41.224 -8.651 1.00 51.62 185 ASP A CA 1
ATOM 1483 C C . ASP A 1 185 ? -39.791 -40.089 -7.681 1.00 51.62 185 ASP A C 1
ATOM 1485 O O . ASP A 1 185 ? -38.911 -39.300 -7.300 1.00 51.62 185 ASP A O 1
ATOM 1489 N N . ALA A 1 186 ? -41.069 -39.953 -7.331 1.00 60.50 186 ALA A N 1
ATOM 1490 C CA . ALA A 1 186 ? -41.524 -38.971 -6.358 1.00 60.50 186 ALA A CA 1
ATOM 1491 C C . ALA A 1 186 ? -40.704 -39.069 -5.058 1.00 60.50 186 ALA A C 1
ATOM 1493 O O . ALA A 1 186 ? -40.485 -38.049 -4.401 1.00 60.50 186 ALA A O 1
ATOM 1494 N N . ASP A 1 187 ? -40.164 -40.254 -4.746 1.00 56.62 187 ASP A N 1
ATOM 1495 C CA . ASP A 1 187 ? -39.271 -40.469 -3.614 1.00 56.62 187 ASP A CA 1
ATOM 1496 C C . ASP A 1 187 ? -37.9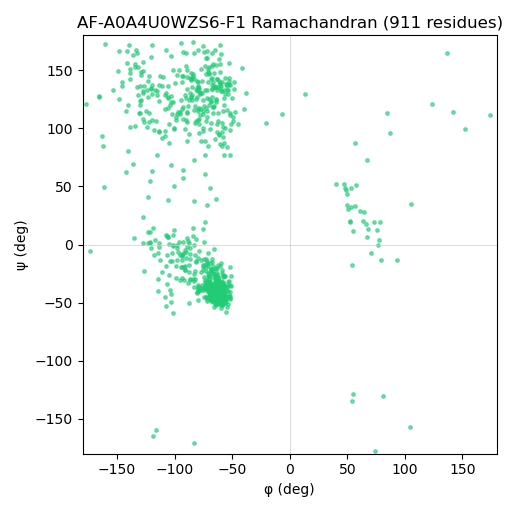00 -39.800 -3.787 1.00 56.62 187 ASP A C 1
ATOM 1498 O O . ASP A 1 187 ? -37.409 -39.207 -2.829 1.00 56.62 187 ASP A O 1
ATOM 1502 N N . VAL A 1 188 ? -37.283 -39.788 -4.975 1.00 48.12 188 VAL A N 1
ATOM 1503 C CA . VAL A 1 188 ? -35.989 -39.102 -5.181 1.00 48.12 188 VAL A CA 1
ATOM 1504 C C . VAL A 1 188 ? -36.148 -37.589 -5.161 1.00 48.12 188 VAL A C 1
ATOM 1506 O O . VAL A 1 188 ? -35.333 -36.895 -4.552 1.00 48.12 188 VAL A O 1
ATOM 1509 N N . THR A 1 189 ? -37.222 -37.059 -5.751 1.00 62.59 189 THR A N 1
ATOM 1510 C CA . THR A 1 189 ? -37.527 -35.621 -5.658 1.00 62.59 189 THR A CA 1
ATOM 1511 C C . THR A 1 189 ? -37.827 -35.214 -4.215 1.00 62.59 189 THR A C 1
ATOM 1513 O O . THR A 1 189 ? -37.355 -34.168 -3.759 1.00 62.59 189 THR A O 1
ATOM 1516 N N . ARG A 1 190 ? -38.546 -36.062 -3.462 1.00 72.38 190 ARG A N 1
ATOM 1517 C CA . ARG A 1 190 ? -38.770 -35.878 -2.023 1.00 72.38 190 ARG A CA 1
ATOM 1518 C C . ARG A 1 190 ? -37.444 -35.862 -1.262 1.00 72.38 190 ARG A C 1
ATOM 1520 O O . ARG A 1 190 ? -37.186 -34.888 -0.565 1.00 72.38 190 ARG A O 1
ATOM 1527 N N . VAL A 1 191 ? -36.571 -36.849 -1.473 1.00 62.78 191 VAL A N 1
ATOM 1528 C CA . VAL A 1 191 ? -35.252 -36.941 -0.820 1.00 62.78 191 VAL A CA 1
ATOM 1529 C C . VAL A 1 191 ? -34.350 -35.758 -1.187 1.00 62.78 191 VAL A C 1
ATOM 1531 O O . VAL A 1 191 ? -33.683 -35.208 -0.320 1.00 62.78 191 VAL A O 1
ATOM 1534 N N . LEU A 1 192 ? -34.348 -35.285 -2.437 1.00 54.78 192 LEU A N 1
ATOM 1535 C CA . LEU A 1 192 ? -33.582 -34.095 -2.833 1.00 54.78 192 LEU A CA 1
ATOM 1536 C C . LEU A 1 192 ? -34.114 -32.813 -2.178 1.00 54.78 192 LEU A C 1
ATOM 1538 O O . LEU A 1 192 ? -33.323 -31.950 -1.791 1.00 54.78 192 LEU A O 1
ATOM 1542 N N . ASN A 1 193 ? -35.436 -32.676 -2.040 1.00 74.06 193 ASN A N 1
ATOM 1543 C CA . ASN A 1 193 ? -36.055 -31.561 -1.324 1.00 74.06 193 ASN A CA 1
ATOM 1544 C C . ASN A 1 193 ? -35.779 -31.640 0.185 1.00 74.06 193 ASN A C 1
ATOM 1546 O O . ASN A 1 193 ? -35.470 -30.614 0.787 1.00 74.06 193 ASN A O 1
ATOM 1550 N N . GLU A 1 194 ? -35.811 -32.835 0.776 1.00 75.38 194 GLU A N 1
ATOM 1551 C CA . GLU A 1 194 ? -35.389 -33.094 2.157 1.00 75.38 194 GLU A CA 1
ATOM 1552 C C . GLU A 1 194 ? -33.911 -32.741 2.354 1.00 75.38 194 GLU A C 1
ATOM 1554 O O . GLU A 1 194 ? -33.590 -31.986 3.265 1.00 75.38 194 GLU A O 1
ATOM 1559 N N . CYS A 1 195 ? -33.009 -33.172 1.465 1.00 55.41 195 CYS A N 1
ATOM 1560 C CA . CYS A 1 195 ? -31.593 -32.804 1.506 1.00 55.41 195 CYS A CA 1
ATOM 1561 C C . CYS A 1 195 ? -31.379 -31.294 1.343 1.00 55.41 195 CYS A C 1
ATOM 1563 O O . CYS A 1 195 ? -30.496 -30.733 1.990 1.00 55.41 195 CYS A O 1
ATOM 1565 N N . ARG A 1 196 ? -32.166 -30.616 0.495 1.00 66.38 196 ARG A N 1
ATOM 1566 C CA . ARG A 1 196 ? -32.090 -29.156 0.333 1.00 66.38 196 ARG A CA 1
ATOM 1567 C C . ARG A 1 196 ? -32.558 -28.439 1.595 1.00 66.38 196 ARG A C 1
ATOM 1569 O O . ARG A 1 196 ? -31.852 -27.551 2.054 1.00 66.38 196 ARG A O 1
ATOM 1576 N N . ARG A 1 197 ? -33.682 -28.863 2.183 1.00 73.69 197 ARG A N 1
ATOM 1577 C CA . ARG A 1 197 ? -34.183 -28.338 3.463 1.00 73.69 197 ARG A CA 1
ATOM 1578 C C . ARG A 1 197 ? -33.192 -28.586 4.594 1.00 73.69 197 ARG A C 1
ATOM 1580 O O . ARG A 1 197 ? -32.882 -27.650 5.310 1.00 73.69 197 ARG A O 1
ATOM 1587 N N . ALA A 1 198 ? -32.636 -29.793 4.693 1.00 67.31 198 ALA A N 1
ATOM 1588 C CA . ALA A 1 198 ? -31.618 -30.140 5.680 1.00 67.31 198 ALA A CA 1
ATOM 1589 C C . ALA A 1 198 ? -30.336 -29.317 5.492 1.00 67.31 198 ALA A C 1
ATOM 1591 O O . ALA A 1 198 ? -29.715 -28.913 6.466 1.00 67.31 198 ALA A O 1
ATOM 1592 N N . LYS A 1 199 ? -29.947 -29.020 4.245 1.00 64.44 199 LYS A N 1
ATOM 1593 C CA . LYS A 1 199 ? -28.817 -28.132 3.957 1.00 64.44 199 LYS A CA 1
ATOM 1594 C C . LYS A 1 199 ? -29.117 -26.680 4.321 1.00 64.44 199 LYS A C 1
ATOM 1596 O O . LYS A 1 199 ? -28.270 -26.038 4.917 1.00 64.44 199 LYS A O 1
ATOM 1601 N N . GLU A 1 200 ? -30.302 -26.168 3.996 1.00 68.88 200 GLU A N 1
ATOM 1602 C CA . GLU A 1 200 ? -30.726 -24.819 4.389 1.00 68.88 200 GLU A CA 1
ATOM 1603 C C . GLU A 1 200 ? -30.858 -24.679 5.911 1.00 68.88 200 GLU A C 1
ATOM 1605 O O . GLU A 1 200 ? -30.513 -23.639 6.463 1.00 68.88 200 GLU A O 1
ATOM 1610 N N . GLU A 1 201 ? -31.345 -25.715 6.592 1.00 73.88 201 GLU A N 1
ATOM 1611 C CA . GLU A 1 201 ? -31.405 -25.795 8.050 1.00 73.88 201 GLU A CA 1
ATOM 1612 C C . GLU A 1 201 ? -29.999 -25.824 8.646 1.00 73.88 201 GLU A C 1
ATOM 1614 O O . GLU A 1 201 ? -29.697 -25.001 9.504 1.00 73.88 201 GLU A O 1
ATOM 1619 N N . HIS A 1 202 ? -29.108 -26.661 8.111 1.00 68.31 202 HIS A N 1
ATOM 1620 C CA . HIS A 1 202 ? -27.704 -26.696 8.506 1.00 68.31 202 HIS A CA 1
ATOM 1621 C C . HIS A 1 202 ? -27.001 -25.351 8.268 1.00 68.31 202 HIS A C 1
ATOM 1623 O O . HIS A 1 202 ? -26.306 -24.860 9.150 1.00 68.31 202 HIS A O 1
ATOM 1629 N N . ASP A 1 203 ? -27.219 -24.703 7.121 1.00 63.78 203 ASP A N 1
ATOM 1630 C CA . ASP A 1 203 ? -26.660 -23.382 6.820 1.00 63.78 203 ASP A CA 1
ATOM 1631 C C . ASP A 1 203 ? -27.169 -22.324 7.827 1.00 63.78 203 ASP A C 1
ATOM 1633 O O . ASP A 1 203 ? -26.383 -21.504 8.302 1.00 63.78 203 ASP A O 1
ATOM 1637 N N . ARG A 1 204 ? -28.454 -22.371 8.227 1.00 72.50 204 ARG A N 1
ATOM 1638 C CA . ARG A 1 204 ? -29.022 -21.505 9.288 1.00 72.50 204 ARG A CA 1
ATOM 1639 C C . ARG A 1 204 ? -28.471 -21.830 10.677 1.00 72.50 204 ARG A C 1
ATOM 1641 O O . ARG A 1 204 ? -28.322 -20.926 11.500 1.00 72.50 204 ARG A O 1
ATOM 1648 N N . GLU A 1 205 ? -28.205 -23.099 10.972 1.00 72.00 205 GLU A N 1
ATOM 1649 C CA . GLU A 1 205 ? -27.556 -23.513 12.218 1.00 72.00 205 GLU A CA 1
ATOM 1650 C C . GLU A 1 205 ? -26.120 -22.998 12.287 1.00 72.00 205 GLU A C 1
ATOM 1652 O O . GLU A 1 205 ? -25.729 -22.466 13.322 1.00 72.00 205 GLU A O 1
ATOM 1657 N N . MET A 1 206 ? -25.381 -23.050 11.175 1.00 71.06 206 MET A N 1
ATOM 1658 C CA . MET A 1 206 ? -24.008 -22.548 11.077 1.00 71.06 206 MET A CA 1
ATOM 1659 C C . MET A 1 206 ? -23.901 -21.031 11.300 1.00 71.06 206 MET A C 1
ATOM 1661 O O . MET A 1 206 ? -22.838 -20.547 11.681 1.00 71.06 206 MET A O 1
ATOM 1665 N N . GLU A 1 207 ? -24.962 -20.246 11.075 1.00 75.69 207 GLU A N 1
ATOM 1666 C CA . GLU A 1 207 ? -24.976 -18.814 11.427 1.00 75.69 207 GLU A CA 1
ATOM 1667 C C . GLU A 1 207 ? -24.961 -18.574 12.945 1.00 75.69 207 GLU A C 1
ATOM 1669 O O . GLU A 1 207 ? -24.586 -17.488 13.400 1.00 75.69 207 GLU A O 1
ATOM 1674 N N . LYS A 1 208 ? -25.380 -19.558 13.749 1.00 78.50 208 LYS A N 1
ATOM 1675 C CA . LYS A 1 208 ? -25.318 -19.486 15.210 1.00 78.50 208 LYS A CA 1
ATOM 1676 C C . LYS A 1 208 ? -23.939 -19.935 15.672 1.00 78.50 208 LYS A C 1
ATOM 1678 O O . LYS A 1 208 ? -23.418 -20.947 15.229 1.00 78.50 208 LYS A O 1
ATOM 1683 N N . ALA A 1 209 ? -23.354 -19.193 16.605 1.00 67.88 209 ALA A N 1
ATOM 1684 C CA . ALA A 1 209 ? -22.083 -19.583 17.189 1.00 67.88 209 ALA A CA 1
ATOM 1685 C C . ALA A 1 209 ? -22.221 -20.910 17.945 1.00 67.88 209 ALA A C 1
ATOM 1687 O O . ALA A 1 209 ? -23.123 -21.060 18.780 1.00 67.88 209 ALA A O 1
ATOM 1688 N N . ASP A 1 210 ? -21.279 -21.818 17.706 1.00 72.00 210 ASP A N 1
ATOM 1689 C CA . ASP A 1 210 ? -21.236 -23.118 18.365 1.00 72.00 210 ASP A CA 1
ATOM 1690 C C . ASP A 1 210 ? -21.262 -22.981 19.890 1.00 72.00 210 ASP A C 1
ATOM 1692 O O . ASP A 1 210 ? -20.509 -22.212 20.492 1.00 72.00 210 ASP A O 1
ATOM 1696 N N . GLU A 1 211 ? -22.115 -23.774 20.535 1.00 59.84 211 GLU A N 1
ATOM 1697 C CA . GLU A 1 211 ? -22.163 -23.845 21.995 1.00 59.84 211 GLU A CA 1
ATOM 1698 C C . GLU A 1 211 ? -20.909 -24.515 22.575 1.00 59.84 211 GLU A C 1
ATOM 1700 O O . GLU A 1 211 ? -20.410 -24.126 23.633 1.00 59.84 211 GLU A O 1
ATOM 1705 N N . MET A 1 212 ? -20.391 -25.531 21.882 1.00 59.38 212 MET A N 1
ATOM 1706 C CA . MET A 1 212 ? -19.238 -26.310 22.315 1.00 59.38 212 MET A CA 1
ATOM 1707 C C . MET A 1 212 ? -18.154 -26.295 21.243 1.00 59.38 212 MET A C 1
ATOM 1709 O O . MET A 1 212 ? -18.198 -27.057 20.285 1.00 59.38 212 MET A O 1
ATOM 1713 N N . VAL A 1 213 ? -17.128 -25.468 21.448 1.00 64.19 213 VAL A N 1
ATOM 1714 C CA . VAL A 1 213 ? -15.909 -25.508 20.630 1.00 64.19 213 VAL A CA 1
ATOM 1715 C C . VAL A 1 213 ? -15.000 -26.631 21.118 1.00 64.19 213 VAL A C 1
ATOM 1717 O O . VAL A 1 213 ? -14.648 -26.683 22.305 1.00 64.19 213 VAL A O 1
ATOM 1720 N N . ALA A 1 214 ? -14.593 -27.511 20.200 1.00 54.56 214 ALA A N 1
ATOM 1721 C CA . ALA A 1 214 ? -13.692 -28.618 20.493 1.00 54.56 214 ALA A CA 1
ATOM 1722 C C . ALA A 1 214 ? -12.410 -28.123 21.185 1.00 54.56 214 ALA A C 1
ATOM 1724 O O . ALA A 1 214 ? -11.838 -27.088 20.838 1.00 54.56 214 ALA A O 1
ATOM 1725 N N . ARG A 1 215 ? -11.913 -28.881 22.175 1.00 56.91 215 ARG A N 1
ATOM 1726 C CA . ARG A 1 215 ? -10.708 -28.501 22.944 1.00 56.91 215 ARG A CA 1
ATOM 1727 C C . ARG A 1 215 ? -9.475 -28.276 22.063 1.00 56.91 215 ARG A C 1
ATOM 1729 O O . ARG A 1 215 ? -8.600 -27.514 22.459 1.00 56.91 215 ARG A O 1
ATOM 1736 N N . THR A 1 216 ? -9.406 -28.932 20.907 1.00 48.03 216 THR A N 1
ATOM 1737 C CA . THR A 1 216 ? -8.334 -28.797 19.910 1.00 48.03 216 THR A CA 1
ATOM 1738 C C . THR A 1 216 ? -8.349 -27.456 19.181 1.00 48.03 216 THR A C 1
ATOM 1740 O O . THR A 1 216 ? -7.290 -26.980 18.783 1.00 48.03 216 THR A O 1
ATOM 1743 N N . ASP A 1 217 ? -9.513 -26.816 19.069 1.00 60.09 217 ASP A N 1
ATOM 1744 C CA . ASP A 1 217 ? -9.701 -25.589 18.282 1.00 60.09 217 ASP A CA 1
ATOM 1745 C C . ASP A 1 217 ? -9.549 -24.328 19.153 1.00 60.09 217 ASP A C 1
ATOM 1747 O O . ASP A 1 217 ? -9.430 -23.199 18.666 1.00 60.09 217 ASP A O 1
ATOM 1751 N N . ARG A 1 218 ? -9.465 -24.521 20.477 1.00 65.81 218 ARG A N 1
ATOM 1752 C CA . ARG A 1 218 ? -9.185 -23.487 21.477 1.00 65.81 218 ARG A CA 1
ATOM 1753 C C . ARG A 1 218 ? -7.716 -23.066 21.457 1.00 65.81 218 ARG A C 1
ATOM 1755 O O . ARG A 1 218 ? -6.921 -23.430 22.326 1.00 65.81 218 ARG A O 1
ATOM 1762 N N . THR A 1 219 ? -7.358 -22.251 20.471 1.00 71.62 219 THR A N 1
ATOM 1763 C CA . THR A 1 219 ? -6.043 -21.598 20.424 1.00 71.62 219 THR A CA 1
ATOM 1764 C C . THR A 1 219 ? -5.830 -20.683 21.638 1.00 71.62 219 THR A C 1
ATOM 1766 O O . THR A 1 219 ? -6.786 -20.217 22.266 1.00 71.62 219 THR A O 1
ATOM 1769 N N . GLY A 1 220 ? -4.570 -20.359 21.958 1.00 74.31 220 GLY A N 1
ATOM 1770 C CA . GLY A 1 220 ? -4.249 -19.393 23.020 1.00 74.31 220 GLY A CA 1
ATOM 1771 C C . GLY A 1 220 ? -4.968 -18.046 22.847 1.00 74.31 220 GLY A C 1
ATOM 1772 O O . GLY A 1 220 ? -5.369 -17.435 23.834 1.00 74.31 220 GLY A O 1
ATOM 1773 N N . TRP A 1 221 ? -5.222 -17.635 21.599 1.00 85.44 221 TRP A N 1
ATOM 1774 C CA . TRP A 1 221 ? -6.009 -16.447 21.265 1.00 85.44 221 TRP A CA 1
ATOM 1775 C C . TRP A 1 221 ? -7.470 -16.555 21.715 1.00 85.44 221 TRP A C 1
ATOM 1777 O O . TRP A 1 221 ? -7.978 -15.653 22.384 1.00 85.44 221 TRP A O 1
ATOM 1787 N N . PHE A 1 222 ? -8.149 -17.658 21.392 1.00 84.50 222 PHE A N 1
ATOM 1788 C CA . PHE A 1 222 ? -9.556 -17.844 21.756 1.00 84.50 222 PHE A CA 1
ATOM 1789 C C . PHE A 1 222 ? -9.741 -18.062 23.260 1.00 84.50 222 PHE A C 1
ATOM 1791 O O . PHE A 1 222 ? -10.660 -17.491 23.838 1.00 84.50 222 PHE A O 1
ATOM 1798 N N . ASN A 1 223 ? -8.801 -18.746 23.922 1.00 83.00 223 ASN A N 1
ATOM 1799 C CA . ASN A 1 223 ? -8.786 -18.835 25.387 1.00 83.00 223 ASN A CA 1
ATOM 1800 C C . ASN A 1 223 ? -8.593 -17.461 26.048 1.00 83.00 223 ASN A C 1
ATOM 1802 O O . ASN A 1 223 ? -9.185 -17.176 27.085 1.00 83.00 223 ASN A O 1
ATOM 1806 N N . ARG A 1 224 ? -7.754 -16.596 25.462 1.00 85.50 224 ARG A N 1
ATOM 1807 C CA . ARG A 1 224 ? -7.467 -15.272 26.025 1.00 85.50 224 ARG A CA 1
ATOM 1808 C C . ARG A 1 224 ? -8.604 -14.275 25.809 1.00 85.50 224 ARG A C 1
ATOM 1810 O O . ARG A 1 224 ? -8.819 -13.425 26.678 1.00 85.50 224 ARG A O 1
ATOM 1817 N N . THR A 1 225 ? -9.260 -14.337 24.653 1.00 89.00 225 THR A N 1
ATOM 1818 C CA . THR A 1 225 ? -10.363 -13.442 24.277 1.00 89.00 225 THR A CA 1
ATOM 1819 C C . THR A 1 225 ? -11.689 -13.853 24.903 1.00 89.00 225 THR A C 1
ATOM 1821 O O . THR A 1 225 ? -12.469 -12.968 25.239 1.00 89.00 225 THR A O 1
ATOM 1824 N N . GLY A 1 226 ? -11.949 -15.155 25.068 1.00 87.81 226 GLY A N 1
ATOM 1825 C CA . GLY A 1 226 ? -13.221 -15.678 25.578 1.00 87.81 226 GLY A CA 1
ATOM 1826 C C . GLY A 1 226 ? -14.408 -15.437 24.640 1.00 87.81 226 GLY A C 1
ATOM 1827 O O . GLY A 1 226 ? -15.555 -15.447 25.079 1.00 87.81 226 GLY A O 1
ATOM 1828 N N . TRP A 1 227 ? -14.151 -15.141 23.360 1.00 90.88 227 TRP A N 1
ATOM 1829 C CA . TRP A 1 227 ? -15.207 -14.880 22.378 1.00 90.88 227 TRP A CA 1
ATOM 1830 C C . TRP A 1 227 ? -16.120 -16.079 22.118 1.00 90.88 227 TRP A C 1
ATOM 1832 O O . TRP A 1 227 ? -17.325 -15.842 22.049 1.00 90.88 227 TRP A O 1
ATOM 1842 N N . PRO A 1 228 ? -15.617 -17.327 21.994 1.00 86.62 228 PRO A N 1
ATOM 1843 C CA . PRO A 1 228 ? -16.494 -18.475 21.783 1.00 86.62 228 PRO A CA 1
ATOM 1844 C C . PRO A 1 228 ? -17.537 -18.624 22.890 1.00 86.62 228 PRO A C 1
ATOM 1846 O O . PRO A 1 228 ? -18.713 -18.798 22.603 1.00 86.62 228 PRO A O 1
ATOM 1849 N N . GLU A 1 229 ? -17.130 -18.479 24.152 1.00 88.12 229 GLU A N 1
ATOM 1850 C CA . GLU A 1 229 ? -18.039 -18.569 25.296 1.00 88.12 229 GLU A CA 1
ATOM 1851 C C . GLU A 1 229 ? -19.016 -17.391 25.361 1.00 88.12 229 GLU A C 1
ATOM 1853 O O . GLU A 1 229 ? -20.185 -17.571 25.687 1.00 88.12 229 GLU A O 1
ATOM 1858 N N . HIS A 1 230 ? -18.544 -16.180 25.059 1.00 89.88 230 HIS A N 1
ATOM 1859 C CA . HIS A 1 230 ? -19.362 -14.966 25.128 1.00 89.88 230 HIS A CA 1
ATOM 1860 C C . HIS A 1 230 ? -20.418 -14.885 24.016 1.00 89.88 230 HIS A C 1
ATOM 1862 O O . HIS A 1 230 ? -21.497 -14.336 24.232 1.00 89.88 230 HIS A O 1
ATOM 1868 N N . LEU A 1 231 ? -20.116 -15.421 22.831 1.00 90.25 231 LEU A N 1
ATOM 1869 C CA . LEU A 1 231 ? -21.004 -15.396 21.664 1.00 90.25 231 LEU A CA 1
ATOM 1870 C C . LEU A 1 231 ? -21.799 -16.695 21.472 1.00 90.25 231 LEU A C 1
ATOM 1872 O O . LEU A 1 231 ? -22.622 -16.751 20.565 1.00 90.25 231 LEU A O 1
ATOM 1876 N N . ALA A 1 232 ? -21.584 -17.717 22.304 1.00 85.81 232 ALA A N 1
ATOM 1877 C CA . ALA A 1 232 ? -22.222 -19.027 22.187 1.00 85.81 232 ALA A CA 1
ATOM 1878 C C . ALA A 1 232 ? -23.748 -18.932 21.991 1.00 85.81 232 ALA A C 1
ATOM 1880 O O . ALA A 1 232 ? -24.435 -18.215 22.723 1.00 85.81 232 ALA A O 1
ATOM 1881 N N . ARG A 1 233 ? -24.276 -19.702 21.026 1.00 81.31 233 ARG A N 1
ATOM 1882 C CA . ARG A 1 233 ? -25.697 -19.776 20.625 1.00 81.31 233 ARG A CA 1
ATOM 1883 C C . ARG A 1 233 ? -26.281 -18.514 19.974 1.00 81.31 233 ARG A C 1
ATOM 1885 O O . ARG A 1 233 ? -27.487 -18.467 19.733 1.00 81.31 233 ARG A O 1
ATOM 1892 N N . ARG A 1 234 ? -25.469 -17.493 19.695 1.00 87.75 234 ARG A N 1
ATOM 1893 C CA . ARG A 1 234 ? -25.915 -16.211 19.118 1.00 87.75 234 ARG A CA 1
ATOM 1894 C C . ARG A 1 234 ? -25.699 -16.196 17.616 1.00 87.75 234 ARG A C 1
ATOM 1896 O O . ARG A 1 234 ? -24.721 -16.768 17.143 1.00 87.75 234 ARG A O 1
ATOM 1903 N N . ASN A 1 235 ? -26.580 -15.536 16.869 1.00 86.69 235 ASN A N 1
ATOM 1904 C CA . ASN A 1 235 ? -26.432 -15.442 15.421 1.00 86.69 235 ASN A CA 1
ATOM 1905 C C . ASN A 1 235 ? -25.325 -14.427 15.068 1.00 86.69 235 ASN A C 1
ATOM 1907 O O . ASN A 1 235 ? -25.445 -13.218 15.297 1.00 86.69 235 ASN A O 1
ATOM 1911 N N . LEU A 1 236 ? -24.220 -14.937 14.519 1.00 85.25 236 LEU A N 1
ATOM 1912 C CA . LEU A 1 236 ? -23.035 -14.161 14.160 1.00 85.25 236 LEU A CA 1
ATOM 1913 C C . LEU A 1 236 ? -23.327 -13.174 13.025 1.00 85.25 236 LEU A C 1
ATOM 1915 O O . LEU A 1 236 ? -22.844 -12.038 13.063 1.00 85.25 236 LEU A O 1
ATOM 1919 N N . ALA A 1 237 ? -24.147 -13.576 12.050 1.00 84.81 237 ALA A N 1
ATOM 1920 C CA . ALA A 1 237 ? -24.557 -12.721 10.942 1.00 84.81 237 ALA A CA 1
ATOM 1921 C C . ALA A 1 237 ? -25.394 -11.534 11.444 1.00 84.81 237 ALA A C 1
ATOM 1923 O O . ALA A 1 237 ? -25.122 -10.390 11.078 1.00 84.81 237 ALA A O 1
ATOM 1924 N N . HIS A 1 238 ? -26.339 -11.767 12.359 1.00 89.19 238 HIS A N 1
ATOM 1925 C CA . HIS A 1 238 ? -27.159 -10.718 12.973 1.00 89.19 238 HIS A CA 1
ATOM 1926 C C . HIS A 1 238 ? -26.314 -9.723 13.784 1.00 89.19 238 HIS A C 1
ATOM 1928 O O . HIS A 1 238 ? -26.462 -8.508 13.632 1.00 89.19 238 HIS A O 1
ATOM 1934 N N . LEU A 1 239 ? -25.375 -10.214 14.601 1.00 89.75 239 LEU A N 1
ATOM 1935 C CA . LEU A 1 239 ? -24.464 -9.361 15.373 1.00 89.75 239 LEU A CA 1
ATOM 1936 C C . LEU A 1 239 ? -23.534 -8.536 14.469 1.00 89.75 239 LEU A C 1
ATOM 1938 O O . LEU A 1 239 ? -23.367 -7.330 14.691 1.00 89.75 239 LEU A O 1
ATOM 1942 N N . SER A 1 240 ? -22.965 -9.148 13.423 1.00 88.56 240 SER A N 1
ATOM 1943 C CA . SER A 1 240 ? -22.168 -8.424 12.421 1.00 88.56 240 SER A CA 1
ATOM 1944 C C . SER A 1 240 ? -23.008 -7.332 11.760 1.00 88.56 240 SER A C 1
ATOM 1946 O O . SER A 1 240 ? -22.613 -6.157 11.765 1.00 88.56 240 SER A O 1
ATOM 1948 N N . HIS A 1 241 ? -24.211 -7.694 11.302 1.00 87.50 241 HIS A N 1
ATOM 1949 C CA . HIS A 1 241 ? -25.157 -6.801 10.649 1.00 87.50 241 HIS A CA 1
ATOM 1950 C C . HIS A 1 241 ? -25.539 -5.616 11.541 1.00 87.50 241 HIS A C 1
ATOM 1952 O O . HIS A 1 241 ? -25.565 -4.481 11.067 1.00 87.50 241 HIS A O 1
ATOM 1958 N N . ALA A 1 242 ? -25.764 -5.821 12.838 1.00 90.12 242 ALA A N 1
ATOM 1959 C CA . ALA A 1 242 ? -26.086 -4.747 13.778 1.00 90.12 242 ALA A CA 1
ATOM 1960 C C . ALA A 1 242 ? -24.962 -3.694 13.899 1.00 90.12 242 ALA A C 1
ATOM 1962 O O . ALA A 1 242 ? -25.227 -2.505 14.104 1.00 90.12 242 ALA A O 1
ATOM 1963 N N . SER A 1 243 ? -23.699 -4.098 13.729 1.00 91.94 243 SER A N 1
ATOM 1964 C CA . SER A 1 243 ? -22.513 -3.234 13.866 1.00 91.94 243 SER A CA 1
ATOM 1965 C C . SER A 1 243 ? -22.081 -2.501 12.584 1.00 91.94 243 SER A C 1
ATOM 1967 O O . SER A 1 243 ? -21.033 -1.839 12.558 1.00 91.94 243 SER A O 1
ATOM 1969 N N . ARG A 1 244 ? -22.834 -2.653 11.489 1.00 92.69 244 ARG A N 1
ATOM 1970 C CA . ARG A 1 244 ? -22.486 -2.111 10.167 1.00 92.69 244 ARG A CA 1
ATOM 1971 C C . ARG A 1 244 ? -22.533 -0.579 10.112 1.00 92.69 244 ARG A C 1
ATOM 1973 O O . ARG A 1 244 ? -23.114 0.078 10.975 1.00 92.69 244 ARG A O 1
ATOM 1980 N N . MET A 1 245 ? -21.942 0.002 9.070 1.00 93.56 245 MET A N 1
ATOM 1981 C CA . MET A 1 245 ? -22.089 1.437 8.773 1.00 93.56 245 MET A CA 1
ATOM 1982 C C . MET A 1 245 ? -23.538 1.779 8.376 1.00 93.56 245 MET A C 1
ATOM 1984 O O . MET A 1 245 ? -24.247 0.885 7.935 1.00 93.56 245 MET A O 1
ATOM 1988 N N . PRO A 1 246 ? -23.997 3.031 8.540 1.00 91.88 246 PRO A N 1
ATOM 1989 C CA . PRO A 1 246 ? -25.378 3.401 8.252 1.00 91.88 246 PRO A CA 1
ATOM 1990 C C . PRO A 1 246 ? -25.784 3.203 6.791 1.00 91.88 246 PRO A C 1
ATOM 1992 O O . PRO A 1 246 ? -25.016 3.520 5.875 1.00 91.88 246 PRO A O 1
ATOM 1995 N N . ASP A 1 247 ? -27.013 2.726 6.609 1.00 88.62 247 ASP A N 1
ATOM 1996 C CA . ASP A 1 247 ? -27.691 2.626 5.319 1.00 88.62 247 ASP A CA 1
ATOM 1997 C C . ASP A 1 247 ? -28.342 3.965 4.928 1.00 88.62 247 ASP A C 1
ATOM 1999 O O . ASP A 1 247 ? -28.565 4.839 5.766 1.00 88.62 247 ASP A O 1
ATOM 2003 N N . ARG A 1 248 ? -28.726 4.126 3.650 1.00 80.75 248 ARG A N 1
ATOM 2004 C CA . ARG A 1 248 ? -29.287 5.393 3.122 1.00 80.75 248 ARG A CA 1
ATOM 2005 C C . ARG A 1 248 ? -30.525 5.901 3.879 1.00 80.75 248 ARG A C 1
ATOM 2007 O O . ARG A 1 248 ? -30.773 7.103 3.866 1.00 80.75 248 ARG A O 1
ATOM 2014 N N . GLY A 1 249 ? -31.293 5.007 4.505 1.00 83.00 249 GLY A N 1
ATOM 2015 C CA . GLY A 1 249 ? -32.476 5.350 5.303 1.00 83.00 249 GLY A CA 1
ATOM 2016 C C . GLY A 1 249 ? -32.168 5.806 6.736 1.00 83.00 249 GLY A C 1
ATOM 2017 O O . GLY A 1 249 ? -33.016 6.414 7.381 1.00 83.00 249 GLY A O 1
ATOM 2018 N N . GLU A 1 250 ? -30.956 5.576 7.247 1.00 89.50 250 GLU A N 1
ATOM 2019 C CA . GLU A 1 250 ? -30.588 5.842 8.642 1.00 89.50 250 GLU A CA 1
ATOM 2020 C C . GLU A 1 250 ? -29.980 7.249 8.805 1.00 89.50 250 GLU A C 1
ATOM 2022 O O . GLU A 1 250 ? -28.808 7.421 9.156 1.00 89.50 250 GLU A O 1
ATOM 2027 N N . ARG A 1 251 ? -30.786 8.291 8.544 1.00 92.25 251 ARG A N 1
ATOM 2028 C CA . ARG A 1 251 ? -30.342 9.702 8.542 1.00 92.25 251 ARG A CA 1
ATOM 2029 C C . ARG A 1 251 ? -29.599 10.112 9.821 1.00 92.25 251 ARG A C 1
ATOM 2031 O O . ARG A 1 251 ? -28.547 10.743 9.740 1.00 92.25 251 ARG A O 1
ATOM 2038 N N . LEU A 1 252 ? -30.123 9.748 10.993 1.00 92.00 252 LEU A N 1
ATOM 2039 C CA . LEU A 1 252 ? -29.524 10.123 12.282 1.00 92.00 252 LEU A CA 1
ATOM 2040 C C . LEU A 1 252 ? -28.194 9.407 12.541 1.00 92.00 252 LEU A C 1
ATOM 2042 O O . LEU A 1 252 ? -27.265 10.009 13.074 1.00 92.00 252 LEU A O 1
ATOM 2046 N N . LEU A 1 253 ? -28.039 8.162 12.084 1.00 94.62 253 LEU A N 1
ATOM 2047 C CA . LEU A 1 253 ? -26.758 7.459 12.174 1.00 94.62 253 LEU A CA 1
ATOM 2048 C C . LEU A 1 253 ? -25.715 8.040 11.212 1.00 94.62 253 LEU A C 1
ATOM 2050 O O . LEU A 1 253 ? -24.537 8.107 11.560 1.00 94.62 253 LEU A O 1
ATOM 2054 N N . HIS A 1 254 ? -26.122 8.524 10.033 1.00 94.94 254 HIS A N 1
ATOM 2055 C CA . HIS A 1 254 ? -25.228 9.304 9.172 1.00 94.94 254 HIS A CA 1
ATOM 2056 C C . HIS A 1 254 ? -24.729 10.576 9.868 1.00 94.94 254 HIS A C 1
ATOM 2058 O O . HIS A 1 254 ? -23.535 10.883 9.785 1.00 94.94 254 HIS A O 1
ATOM 2064 N N . GLN A 1 255 ? -25.607 11.273 10.595 1.00 94.25 255 GLN A N 1
ATOM 2065 C CA . GLN A 1 255 ? -25.207 12.418 11.409 1.00 94.25 255 GLN A CA 1
ATOM 2066 C C . GLN A 1 255 ? -24.251 11.990 12.531 1.00 94.25 255 GLN A C 1
ATOM 2068 O O . GLN A 1 255 ? -23.189 12.590 12.667 1.00 94.25 255 GLN A O 1
ATOM 2073 N N . ALA A 1 256 ? -24.535 10.894 13.246 1.00 95.12 256 ALA A N 1
ATOM 2074 C CA . ALA A 1 256 ? -23.644 10.355 14.278 1.00 95.12 256 ALA A CA 1
ATOM 2075 C C . ALA A 1 256 ? -22.236 10.066 13.732 1.00 95.12 256 ALA A C 1
ATOM 2077 O O . ALA A 1 256 ? -21.232 10.427 14.346 1.00 95.12 256 ALA A O 1
ATOM 2078 N N . VAL A 1 257 ? -22.147 9.459 12.544 1.00 96.56 257 VAL A N 1
ATOM 2079 C CA . VAL A 1 257 ? -20.877 9.186 11.855 1.00 96.56 257 VAL A CA 1
ATOM 2080 C C . VAL A 1 257 ? -20.110 10.473 11.545 1.00 96.56 257 VAL A C 1
ATOM 2082 O O . VAL A 1 257 ? -18.890 10.503 11.731 1.00 96.56 257 VAL A O 1
ATOM 2085 N N . LYS A 1 258 ? -20.805 11.529 11.101 1.00 95.44 258 LYS A N 1
ATOM 2086 C CA . LYS A 1 258 ? -20.213 12.853 10.860 1.00 95.44 258 LYS A CA 1
ATOM 2087 C C . LYS A 1 258 ? -19.706 13.471 12.168 1.00 95.44 258 LYS A C 1
ATOM 2089 O O . LYS A 1 258 ? -18.578 13.956 12.211 1.00 95.44 258 LYS A O 1
ATOM 2094 N N . THR A 1 259 ? -20.481 13.395 13.248 1.00 96.25 259 THR A N 1
ATOM 2095 C CA . THR A 1 259 ? -20.078 13.886 14.574 1.00 96.25 259 THR A CA 1
ATOM 2096 C C . THR A 1 259 ? -18.848 13.144 15.104 1.00 96.25 259 THR A C 1
ATOM 2098 O O . THR A 1 259 ? -17.938 13.776 15.636 1.00 96.25 259 THR A O 1
ATOM 2101 N N . VAL A 1 260 ? -18.747 11.823 14.902 1.00 96.81 260 VAL A N 1
ATOM 2102 C CA . VAL A 1 260 ? -17.536 11.056 15.259 1.00 96.81 260 VAL A CA 1
ATOM 2103 C C . VAL A 1 260 ? -16.310 11.543 14.479 1.00 96.81 260 VAL A C 1
ATOM 2105 O O . VAL A 1 260 ? -15.235 11.655 15.069 1.00 96.81 260 VAL A O 1
ATOM 2108 N N . ASP A 1 261 ? -16.439 11.858 13.184 1.00 95.88 261 ASP A N 1
ATOM 2109 C CA . ASP A 1 261 ? -15.328 12.437 12.411 1.00 95.88 261 ASP A CA 1
ATOM 2110 C C . ASP A 1 261 ? -14.862 13.772 12.996 1.00 95.88 261 ASP A C 1
ATOM 2112 O O . ASP A 1 261 ? -13.656 13.984 13.137 1.00 95.88 261 ASP A O 1
ATOM 2116 N N . LEU A 1 262 ? -15.802 14.642 13.381 1.00 95.31 262 LEU A N 1
ATOM 2117 C CA . LEU A 1 262 ? -15.493 15.923 14.018 1.00 95.31 262 LEU A CA 1
ATOM 2118 C C . LEU A 1 262 ? -14.772 15.728 15.356 1.00 95.31 262 LEU A C 1
ATOM 2120 O O . LEU A 1 262 ? -13.740 16.357 15.587 1.00 95.31 262 LEU A O 1
ATOM 2124 N N . VAL A 1 263 ? -15.266 14.822 16.209 1.00 95.81 263 VAL A N 1
ATOM 2125 C CA . VAL A 1 263 ? -14.638 14.489 17.498 1.00 95.81 263 VAL A CA 1
ATOM 2126 C C . VAL A 1 263 ? -13.213 13.978 17.294 1.00 95.81 263 VAL A C 1
ATOM 2128 O O . VAL A 1 263 ? -12.283 14.509 17.896 1.00 95.81 263 VAL A O 1
ATOM 2131 N N . ILE A 1 264 ? -13.015 12.985 16.420 1.00 95.06 264 ILE A N 1
ATOM 2132 C CA . ILE A 1 264 ? -11.690 12.403 16.179 1.00 95.06 264 ILE A CA 1
ATOM 2133 C C . ILE A 1 264 ? -10.735 13.436 15.579 1.00 95.06 264 ILE A C 1
ATOM 2135 O O . ILE A 1 264 ? -9.591 13.520 16.023 1.00 95.06 264 ILE A O 1
ATOM 2139 N N . GLU A 1 265 ? -11.167 14.228 14.594 1.00 94.38 265 GLU A N 1
ATOM 2140 C CA . GLU A 1 265 ? -10.302 15.245 13.992 1.00 94.38 265 GLU A CA 1
ATOM 2141 C C . GLU A 1 265 ? -9.931 16.331 15.005 1.00 94.38 265 GLU A C 1
ATOM 2143 O O . GLU A 1 265 ? -8.753 16.680 15.095 1.00 94.38 265 GLU A O 1
ATOM 2148 N N . LYS A 1 266 ? -10.882 16.792 15.830 1.00 92.88 266 LYS A N 1
ATOM 2149 C CA . LYS A 1 266 ? -10.618 17.729 16.932 1.00 92.88 266 LYS A CA 1
ATOM 2150 C C . LYS A 1 266 ? -9.590 17.156 17.910 1.00 92.88 266 LYS A C 1
ATOM 2152 O O . LYS A 1 266 ? -8.572 17.798 18.165 1.00 92.88 266 LYS A O 1
ATOM 2157 N N . SER A 1 267 ? -9.794 15.927 18.389 1.00 93.56 267 SER A N 1
ATOM 2158 C CA . SER A 1 267 ? -8.872 15.256 19.315 1.00 93.56 267 SER A CA 1
ATOM 2159 C C . SER A 1 267 ? -7.469 15.063 18.723 1.00 93.56 267 SER A C 1
ATOM 2161 O O . SER A 1 267 ? -6.463 15.278 19.400 1.00 93.56 267 SER A O 1
ATOM 2163 N N . VAL A 1 268 ? -7.375 14.663 17.450 1.00 92.06 268 VAL A N 1
ATOM 2164 C CA . VAL A 1 268 ? -6.097 14.401 16.769 1.00 92.06 268 VAL A CA 1
ATOM 2165 C C . VAL A 1 268 ? -5.352 15.697 16.455 1.00 92.06 268 VAL A C 1
ATOM 2167 O O . VAL A 1 268 ? -4.149 15.773 16.712 1.00 92.06 268 VAL A O 1
ATOM 2170 N N . ALA A 1 269 ? -6.039 16.718 15.934 1.00 91.50 269 ALA A N 1
ATOM 2171 C CA . ALA A 1 269 ? -5.462 18.043 15.713 1.00 91.50 269 ALA A CA 1
ATOM 2172 C C . ALA A 1 269 ? -4.996 18.659 17.039 1.00 91.50 269 ALA A C 1
ATOM 2174 O O . ALA A 1 269 ? -3.913 19.236 17.115 1.00 91.50 269 ALA A O 1
ATOM 2175 N N . GLY A 1 270 ? -5.752 18.426 18.114 1.00 89.25 270 GLY A N 1
ATOM 2176 C CA . GLY A 1 270 ? -5.371 18.798 19.464 1.00 89.25 270 GLY A CA 1
ATOM 2177 C C . GLY A 1 270 ? -4.056 18.169 19.930 1.00 89.25 270 GLY A C 1
ATOM 2178 O O . GLY A 1 270 ? -3.402 18.745 20.787 1.00 89.25 270 GLY A O 1
ATOM 2179 N N . LEU A 1 271 ? -3.577 17.036 19.408 1.00 90.19 271 LEU A N 1
ATOM 2180 C CA . LEU A 1 271 ? -2.329 16.440 19.912 1.00 90.19 271 LEU A CA 1
ATOM 2181 C C . LEU A 1 271 ? -1.118 17.376 19.765 1.00 90.19 271 LEU A C 1
ATOM 2183 O O . LEU A 1 271 ? -0.263 17.399 20.648 1.00 90.19 271 LEU A O 1
ATOM 2187 N N . SER A 1 272 ? -1.024 18.171 18.695 1.00 88.12 272 SER A N 1
ATOM 2188 C CA . SER A 1 272 ? 0.157 19.017 18.459 1.00 88.12 272 SER A CA 1
ATOM 2189 C C . SER A 1 272 ? 0.340 20.117 19.503 1.00 88.12 272 SER A C 1
ATOM 2191 O O . SER A 1 272 ? 1.471 20.533 19.738 1.00 88.12 272 SER A O 1
ATOM 2193 N N . SER A 1 273 ? -0.737 20.555 20.158 1.00 89.31 273 SER A N 1
ATOM 2194 C CA . SER A 1 273 ? -0.674 21.547 21.235 1.00 89.31 273 SER A CA 1
ATOM 2195 C C . SER A 1 273 ? -0.431 20.933 22.624 1.00 89.31 273 SER A C 1
ATOM 2197 O O . SER A 1 273 ? -0.393 21.666 23.608 1.00 89.31 273 SER A O 1
ATOM 2199 N N . LEU A 1 274 ? -0.269 19.605 22.747 1.00 88.75 274 LEU A N 1
ATOM 2200 C CA . LEU A 1 274 ? 0.147 18.963 24.002 1.00 88.75 274 LEU A CA 1
ATOM 2201 C C . LEU A 1 274 ? 1.673 18.943 24.122 1.00 88.75 274 LEU A C 1
ATOM 2203 O O . LEU A 1 274 ? 2.392 18.622 23.166 1.00 88.75 274 LEU A O 1
ATOM 2207 N N . ALA A 1 275 ? 2.161 19.164 25.344 1.00 88.81 275 ALA A N 1
ATOM 2208 C CA . ALA A 1 275 ? 3.563 18.954 25.681 1.00 88.81 275 ALA A CA 1
ATOM 2209 C C . ALA A 1 275 ? 4.015 17.535 25.288 1.00 88.81 275 ALA A C 1
ATOM 2211 O O . ALA A 1 275 ? 3.260 16.566 25.427 1.00 88.81 275 ALA A O 1
ATOM 2212 N N . ILE A 1 276 ? 5.261 17.413 24.813 1.00 88.25 276 ILE A N 1
ATOM 2213 C CA . ILE A 1 276 ? 5.851 16.130 24.392 1.00 88.25 276 ILE A CA 1
ATOM 2214 C C . ILE A 1 276 ? 5.710 15.088 25.507 1.00 88.25 276 ILE A C 1
ATOM 2216 O O . ILE A 1 276 ? 5.268 13.974 25.245 1.00 88.25 276 ILE A O 1
ATOM 2220 N N . GLU A 1 277 ? 5.987 15.480 26.750 1.00 90.00 277 GLU A N 1
ATOM 2221 C CA . GLU A 1 277 ? 5.906 14.596 27.912 1.00 90.00 277 GLU A CA 1
ATOM 2222 C C . GLU A 1 277 ? 4.491 14.040 28.133 1.00 90.00 277 GLU A C 1
ATOM 2224 O O . GLU A 1 277 ? 4.307 12.832 28.255 1.00 90.00 277 GLU A O 1
ATOM 2229 N N . THR A 1 278 ? 3.456 14.883 28.067 1.00 91.12 278 THR A N 1
ATOM 2230 C CA . THR A 1 278 ? 2.057 14.439 28.177 1.00 91.12 278 THR A CA 1
ATOM 2231 C C . THR A 1 278 ? 1.705 13.422 27.092 1.00 91.12 278 THR A C 1
ATOM 2233 O O . THR A 1 278 ? 1.039 12.423 27.358 1.00 91.12 278 THR A O 1
ATOM 2236 N N . ARG A 1 279 ? 2.196 13.630 25.865 1.00 92.19 279 ARG A N 1
ATOM 2237 C CA . ARG A 1 279 ? 1.972 12.703 24.749 1.00 92.19 279 ARG A CA 1
ATOM 2238 C C . ARG A 1 279 ? 2.705 11.376 24.923 1.00 92.19 279 ARG A C 1
ATOM 2240 O O . ARG A 1 279 ? 2.193 10.358 24.461 1.00 92.19 279 ARG A O 1
ATOM 2247 N N . ARG A 1 280 ? 3.871 11.367 25.573 1.00 91.75 280 ARG A N 1
ATOM 2248 C CA . ARG A 1 280 ? 4.607 10.141 25.928 1.00 91.75 280 ARG A CA 1
ATOM 2249 C C . ARG A 1 280 ? 3.858 9.333 26.984 1.00 91.75 280 ARG A C 1
ATOM 2251 O O . ARG A 1 280 ? 3.671 8.129 26.822 1.00 91.75 280 ARG A O 1
ATOM 2258 N N . TRP A 1 281 ? 3.334 10.001 28.011 1.00 92.19 281 TRP A N 1
ATOM 2259 C CA . TRP A 1 281 ? 2.465 9.374 29.013 1.00 92.19 281 TRP A CA 1
ATOM 2260 C C . TRP A 1 281 ? 1.177 8.818 28.409 1.00 92.19 281 TRP A C 1
ATOM 2262 O O . TRP A 1 281 ? 0.764 7.710 28.744 1.00 92.19 281 TRP A O 1
ATOM 2272 N N . LEU A 1 282 ? 0.556 9.558 27.490 1.00 90.75 282 LEU A N 1
ATOM 2273 C CA . LEU A 1 282 ? -0.656 9.119 26.802 1.00 90.75 282 LEU A CA 1
ATOM 2274 C C . LEU A 1 282 ? -0.418 7.882 25.924 1.00 90.75 282 LEU A C 1
ATOM 2276 O O . LEU A 1 282 ? -1.279 7.007 25.839 1.00 90.75 282 LEU A O 1
ATOM 2280 N N . LYS A 1 283 ? 0.739 7.816 25.256 1.00 89.19 283 LYS A N 1
ATOM 2281 C CA . LYS A 1 283 ? 1.103 6.680 24.406 1.00 89.19 283 LYS A CA 1
ATOM 2282 C C . LYS A 1 283 ? 1.444 5.433 25.213 1.00 89.19 283 LYS A C 1
ATOM 2284 O O . LYS A 1 283 ? 1.124 4.332 24.770 1.00 89.19 283 LYS A O 1
ATOM 2289 N N . SER A 1 284 ? 2.086 5.604 26.364 1.00 87.62 284 SER A N 1
ATOM 2290 C CA . SER A 1 284 ? 2.567 4.483 27.161 1.00 87.62 284 SER A CA 1
ATOM 2291 C C . SER A 1 284 ? 1.433 3.559 27.582 1.00 87.62 284 SER A C 1
ATOM 2293 O O . SER A 1 284 ? 0.377 4.008 28.034 1.00 87.62 284 SER A O 1
ATOM 2295 N N . ALA A 1 285 ? 1.676 2.258 27.475 1.00 87.06 285 ALA A N 1
ATOM 2296 C CA . ALA A 1 285 ? 0.857 1.245 28.123 1.00 87.06 285 ALA A CA 1
ATOM 2297 C C . ALA A 1 285 ? 1.276 0.997 29.576 1.00 87.06 285 ALA A C 1
ATOM 2299 O O . ALA A 1 285 ? 0.431 0.679 30.407 1.00 87.06 285 ALA A O 1
ATOM 2300 N N . LYS A 1 286 ? 2.559 1.190 29.905 1.00 88.12 286 LYS A N 1
ATOM 2301 C CA . LYS A 1 286 ? 3.108 0.931 31.238 1.00 88.12 286 LYS A CA 1
ATOM 2302 C C . LYS A 1 286 ? 2.502 1.877 32.267 1.00 88.12 286 LYS A C 1
ATOM 2304 O O . LYS A 1 286 ? 2.399 3.081 32.038 1.00 88.12 286 LYS A O 1
ATOM 2309 N N . ARG A 1 287 ? 2.123 1.366 33.434 1.00 85.94 287 ARG A N 1
ATOM 2310 C CA . ARG A 1 287 ? 1.422 2.166 34.449 1.00 85.94 287 ARG A CA 1
ATOM 2311 C C . ARG A 1 287 ? 2.257 3.317 35.013 1.00 85.94 287 ARG A C 1
ATOM 2313 O O . ARG A 1 287 ? 1.716 4.405 35.195 1.00 85.94 287 ARG A O 1
ATOM 2320 N N . GLU A 1 288 ? 3.555 3.108 35.203 1.00 89.38 288 GLU A N 1
ATOM 2321 C CA . GLU A 1 288 ? 4.434 4.059 35.902 1.00 89.38 288 GLU A CA 1
ATOM 2322 C C . GLU A 1 288 ? 5.557 4.651 35.045 1.00 89.38 288 GLU A C 1
ATOM 2324 O O . GLU A 1 288 ? 6.343 5.450 35.541 1.00 89.38 288 GLU A O 1
ATOM 2329 N N . GLU A 1 289 ? 5.607 4.329 33.753 1.00 88.00 289 GLU A N 1
ATOM 2330 C CA . GLU A 1 289 ? 6.676 4.786 32.859 1.00 88.00 289 GLU A CA 1
ATOM 2331 C C . GLU A 1 289 ? 6.099 5.467 31.613 1.00 88.00 289 GLU A C 1
ATOM 2333 O O . GLU A 1 289 ? 5.139 4.949 31.029 1.00 88.00 289 GLU A O 1
ATOM 2338 N N . PRO A 1 290 ? 6.655 6.609 31.170 1.00 85.38 290 PRO A N 1
ATOM 2339 C CA . PRO A 1 290 ? 6.300 7.207 29.891 1.00 85.38 290 PRO A CA 1
ATOM 2340 C C . PRO A 1 290 ? 6.895 6.407 28.726 1.00 85.38 290 PRO A C 1
ATOM 2342 O O . PRO A 1 290 ? 7.936 5.769 28.848 1.00 85.38 290 PRO A O 1
ATOM 2345 N N . ASP A 1 291 ? 6.255 6.482 27.560 1.00 84.94 291 ASP A N 1
ATOM 2346 C CA . ASP A 1 291 ? 6.767 5.860 26.338 1.00 84.94 291 ASP A CA 1
ATOM 2347 C C . ASP A 1 291 ? 7.994 6.640 25.865 1.00 84.94 291 ASP A C 1
ATOM 2349 O O . ASP A 1 291 ? 8.100 7.855 26.071 1.00 84.94 291 ASP A O 1
ATOM 2353 N N . VAL A 1 292 ? 8.921 5.978 25.183 1.00 78.31 292 VAL A N 1
ATOM 2354 C CA . VAL A 1 292 ? 10.064 6.665 24.567 1.00 78.31 292 VAL A CA 1
ATOM 2355 C C . VAL A 1 292 ? 9.572 7.713 23.556 1.00 78.31 292 VAL A C 1
ATOM 2357 O O . VAL A 1 292 ? 10.169 8.777 23.412 1.00 78.31 292 VAL A O 1
ATOM 2360 N N . ARG A 1 293 ? 8.425 7.472 22.908 1.00 74.38 293 ARG A N 1
ATOM 2361 C CA . ARG A 1 293 ? 7.864 8.319 21.855 1.00 74.38 293 ARG A CA 1
ATOM 2362 C C . ARG A 1 293 ? 6.568 9.009 22.284 1.00 74.38 293 ARG A C 1
ATOM 2364 O O . ARG A 1 293 ? 5.726 8.416 22.952 1.00 74.38 293 ARG A O 1
ATOM 2371 N N . PRO A 1 294 ? 6.319 10.243 21.824 1.00 85.31 294 PRO A N 1
ATOM 2372 C CA . PRO A 1 294 ? 5.016 10.864 22.004 1.00 85.31 294 PRO A CA 1
ATOM 2373 C C . PRO A 1 294 ? 3.961 10.197 21.106 1.00 85.31 294 PRO A C 1
ATOM 2375 O O . PRO A 1 294 ? 4.257 9.769 19.986 1.00 85.31 294 PRO A O 1
ATOM 2378 N N . LEU A 1 295 ? 2.705 10.158 21.560 1.00 86.81 295 LEU A N 1
ATOM 2379 C CA . LEU A 1 295 ? 1.562 9.923 20.675 1.00 86.81 295 LEU A CA 1
ATOM 2380 C C . LEU A 1 295 ? 1.506 11.038 19.618 1.00 86.81 295 LEU A C 1
ATOM 2382 O O . LEU A 1 295 ? 1.724 12.209 19.930 1.00 86.81 295 LEU A O 1
ATOM 2386 N N . ALA A 1 296 ? 1.217 10.696 18.367 1.00 85.56 296 ALA A N 1
ATOM 2387 C CA . ALA A 1 296 ? 1.161 11.660 17.275 1.00 85.56 296 ALA A CA 1
ATOM 2388 C C . ALA A 1 296 ? 0.011 11.349 16.314 1.00 85.56 296 ALA A C 1
ATOM 2390 O O . ALA A 1 296 ? -0.577 10.261 16.336 1.00 85.56 296 ALA A O 1
ATOM 2391 N N . ARG A 1 297 ? -0.292 12.322 15.450 1.00 85.38 297 ARG A N 1
ATOM 2392 C CA . ARG A 1 297 ? -1.163 12.120 14.293 1.00 85.38 297 ARG A CA 1
ATOM 2393 C C . ARG A 1 297 ? -0.557 11.059 13.373 1.00 85.38 297 ARG A C 1
ATOM 2395 O O . ARG A 1 297 ? 0.653 11.046 13.145 1.00 85.38 297 ARG A O 1
ATOM 2402 N N . LEU A 1 298 ? -1.399 10.169 12.855 1.00 74.94 298 LEU A N 1
ATOM 2403 C CA . LEU A 1 298 ? -0.973 9.154 11.894 1.00 74.94 298 LEU A CA 1
ATOM 2404 C C . LEU A 1 298 ? -0.517 9.819 10.589 1.00 74.94 298 LEU A C 1
ATOM 2406 O O . LEU A 1 298 ? -1.189 10.711 10.080 1.00 74.94 298 LEU A O 1
ATOM 2410 N N . GLN A 1 299 ? 0.613 9.365 10.041 1.00 68.75 299 GLN A N 1
ATOM 2411 C CA . GLN A 1 299 ? 1.190 9.936 8.816 1.00 68.75 299 GLN A CA 1
ATOM 2412 C C . GLN A 1 299 ? 0.314 9.700 7.579 1.00 68.75 299 GLN A C 1
ATOM 2414 O O . GLN A 1 299 ? 0.256 10.558 6.706 1.00 68.75 299 GLN A O 1
ATOM 2419 N N . ASN A 1 300 ? -0.361 8.545 7.500 1.00 70.06 300 ASN A N 1
ATOM 2420 C CA . ASN A 1 300 ? -1.280 8.225 6.410 1.00 70.06 300 ASN A CA 1
ATOM 2421 C C . ASN A 1 300 ? -2.725 8.615 6.798 1.00 70.06 300 ASN A C 1
ATOM 2423 O O . ASN A 1 300 ? -3.283 7.995 7.714 1.00 70.06 300 ASN A O 1
ATOM 2427 N N . PRO A 1 301 ? -3.362 9.568 6.089 1.00 74.12 301 PRO A N 1
ATOM 2428 C CA . PRO A 1 301 ? -4.759 9.939 6.315 1.00 74.12 301 PRO A CA 1
ATOM 2429 C C . PRO A 1 301 ? -5.742 8.769 6.171 1.00 74.12 301 PRO A C 1
ATOM 2431 O O . PRO A 1 301 ? -6.742 8.713 6.887 1.00 74.12 301 PRO A O 1
ATOM 2434 N N . GLU A 1 302 ? -5.465 7.804 5.289 1.00 72.69 302 GLU A N 1
ATOM 2435 C CA . GLU A 1 302 ? -6.317 6.622 5.107 1.00 72.69 302 GLU A CA 1
ATOM 2436 C C . GLU A 1 302 ? -6.331 5.732 6.353 1.00 72.69 302 GLU A C 1
ATOM 2438 O O . GLU A 1 302 ? -7.381 5.211 6.732 1.00 72.69 302 GLU A O 1
ATOM 2443 N N . SER A 1 303 ? -5.188 5.598 7.034 1.00 75.12 303 SER A N 1
ATOM 2444 C CA . SER A 1 303 ? -5.098 4.846 8.288 1.00 75.12 303 SER A CA 1
ATOM 2445 C C . SER A 1 303 ? -5.924 5.507 9.390 1.00 75.12 303 SER A C 1
ATOM 2447 O O . SER A 1 303 ? -6.638 4.813 10.111 1.00 75.12 303 SER A O 1
ATOM 2449 N N . GLN A 1 304 ? -5.893 6.843 9.484 1.00 81.25 304 GLN A N 1
ATOM 2450 C CA . GLN A 1 304 ? -6.727 7.588 10.435 1.00 81.25 304 GLN A CA 1
ATOM 2451 C C . GLN A 1 304 ? -8.218 7.377 10.145 1.00 81.25 304 GLN A C 1
ATOM 2453 O O . GLN A 1 304 ? -8.978 7.078 11.065 1.00 81.25 304 GLN A O 1
ATOM 2458 N N . ARG A 1 305 ? -8.632 7.456 8.872 1.00 85.94 305 ARG A N 1
ATOM 2459 C CA . ARG A 1 305 ? -10.024 7.184 8.468 1.00 85.94 305 ARG A CA 1
ATOM 2460 C C . ARG A 1 305 ? -10.454 5.759 8.809 1.00 85.94 305 ARG A C 1
ATOM 2462 O O . ARG A 1 305 ? -11.570 5.566 9.282 1.00 85.94 305 ARG A O 1
ATOM 2469 N N . ARG A 1 306 ? -9.575 4.771 8.613 1.00 86.12 306 ARG A N 1
ATOM 2470 C CA . ARG A 1 306 ? -9.843 3.372 8.979 1.00 86.12 306 ARG A CA 1
ATOM 2471 C C . ARG A 1 306 ? -10.041 3.210 10.486 1.00 86.12 306 ARG A C 1
ATOM 2473 O O . ARG A 1 306 ? -10.987 2.548 10.892 1.00 86.12 306 ARG A O 1
ATOM 2480 N N . TYR A 1 307 ? -9.189 3.833 11.301 1.00 89.62 307 TYR A N 1
ATOM 2481 C CA . TYR A 1 307 ? -9.285 3.758 12.763 1.00 89.62 307 TYR A CA 1
ATOM 2482 C C . TYR A 1 307 ? -10.566 4.424 13.274 1.00 89.62 307 TYR A C 1
ATOM 2484 O O . TYR A 1 307 ? -11.318 3.805 14.024 1.00 89.62 307 TYR A O 1
ATOM 2492 N N . ALA A 1 308 ? -10.875 5.626 12.774 1.00 92.81 308 ALA A N 1
ATOM 2493 C CA . ALA A 1 308 ? -12.145 6.297 13.049 1.00 92.81 308 ALA A CA 1
ATOM 2494 C C . ALA A 1 308 ? -13.352 5.447 12.609 1.00 92.81 308 ALA A C 1
ATOM 2496 O O . ALA A 1 308 ? -14.382 5.447 13.276 1.00 92.81 308 ALA A O 1
ATOM 2497 N N . GLY A 1 309 ? -13.212 4.673 11.526 1.00 95.38 309 GLY A N 1
ATOM 2498 C CA . GLY A 1 309 ? -14.203 3.708 11.044 1.00 95.38 309 GLY A CA 1
ATOM 2499 C C . GLY A 1 309 ? -14.663 2.698 12.098 1.00 95.38 309 GLY A C 1
ATOM 2500 O O . GLY A 1 309 ? -15.857 2.425 12.190 1.00 95.38 309 GLY A O 1
ATOM 2501 N N . TYR A 1 310 ? -13.758 2.181 12.934 1.00 95.69 310 TYR A N 1
ATOM 2502 C CA . TYR A 1 310 ? -14.137 1.241 13.996 1.00 95.69 310 TYR A CA 1
ATOM 2503 C C . TYR A 1 310 ? -14.931 1.924 15.110 1.00 95.69 310 TYR A C 1
ATOM 2505 O O . TYR A 1 310 ? -15.918 1.369 15.588 1.00 95.69 310 TYR A O 1
ATOM 2513 N N . TRP A 1 311 ? -14.557 3.153 15.473 1.00 96.94 311 TRP A N 1
ATOM 2514 C CA . TRP A 1 311 ? -15.296 3.935 16.468 1.00 96.94 311 TRP A CA 1
ATOM 2515 C C . TRP A 1 311 ? -16.682 4.358 15.959 1.00 96.94 311 TRP A C 1
ATOM 2517 O O . TRP A 1 311 ? -17.658 4.316 16.702 1.00 96.94 311 TRP A O 1
ATOM 2527 N N . LYS A 1 312 ? -16.802 4.688 14.666 1.00 97.06 312 LYS A N 1
ATOM 2528 C CA . LYS A 1 312 ? -18.088 4.950 13.997 1.00 97.06 312 LYS A CA 1
ATOM 2529 C C . LYS A 1 312 ? -19.024 3.749 14.066 1.00 97.06 312 LYS A C 1
ATOM 2531 O O . LYS A 1 312 ? -20.184 3.907 14.435 1.00 97.06 312 LYS A O 1
ATOM 2536 N N . ARG A 1 313 ? -18.513 2.555 13.744 1.00 96.88 313 ARG A N 1
ATOM 2537 C CA . ARG A 1 313 ? -19.268 1.297 13.853 1.00 96.88 313 ARG A CA 1
ATOM 2538 C C . ARG A 1 313 ? -19.725 1.038 15.284 1.00 96.88 313 ARG A C 1
ATOM 2540 O O . ARG A 1 313 ? -20.883 0.687 15.478 1.00 96.88 313 ARG A O 1
ATOM 2547 N N . PHE A 1 314 ? -18.856 1.276 16.269 1.00 97.38 314 PHE A N 1
ATOM 2548 C CA . PHE A 1 314 ? -19.217 1.157 17.682 1.00 97.38 314 PHE A CA 1
ATOM 2549 C C . PHE A 1 314 ? -20.379 2.083 18.047 1.00 97.38 314 PHE A C 1
ATOM 2551 O O . PHE A 1 314 ? -21.382 1.617 18.575 1.00 97.38 314 PHE A O 1
ATOM 2558 N N . MET A 1 315 ? -20.300 3.367 17.690 1.00 96.81 315 MET A N 1
ATOM 2559 C CA . MET A 1 315 ? -21.375 4.318 17.990 1.00 96.81 315 MET A CA 1
ATOM 2560 C C . MET A 1 315 ? -22.684 3.969 17.277 1.00 96.81 315 MET A C 1
ATOM 2562 O O . MET A 1 315 ? -23.742 4.037 17.894 1.00 96.81 315 MET A O 1
ATOM 2566 N N . CYS A 1 316 ? -22.630 3.525 16.017 1.00 96.44 316 CYS A N 1
ATOM 2567 C CA . CYS A 1 316 ? -23.828 3.058 15.313 1.00 96.44 316 CYS A CA 1
ATOM 2568 C C . CYS A 1 316 ? -24.449 1.840 16.004 1.00 96.44 316 CYS A C 1
ATOM 2570 O O . CYS A 1 316 ? -25.662 1.795 16.184 1.00 96.44 316 CYS A O 1
ATOM 2572 N N . TYR A 1 317 ? -23.620 0.884 16.430 1.00 95.94 317 TYR A N 1
ATOM 2573 C CA . TYR A 1 317 ? -24.065 -0.297 17.162 1.00 95.94 317 TYR A CA 1
ATOM 2574 C C . TYR A 1 317 ? -24.770 0.083 18.473 1.00 95.94 317 TYR A C 1
ATOM 2576 O O . TYR A 1 317 ? -25.903 -0.339 18.696 1.00 95.94 317 TYR A O 1
ATOM 2584 N N . CYS A 1 318 ? -24.160 0.954 19.286 1.00 94.94 318 CYS A N 1
ATOM 2585 C CA . CYS A 1 318 ? -24.754 1.460 20.527 1.00 94.94 318 CYS A CA 1
ATOM 2586 C C . CYS A 1 318 ? -26.118 2.123 20.290 1.00 94.94 318 CYS A C 1
ATOM 2588 O O . CYS A 1 318 ? -27.081 1.830 20.995 1.00 94.94 318 CYS A O 1
ATOM 2590 N N . LEU A 1 319 ? -26.210 3.009 19.294 1.00 94.19 319 LEU A N 1
ATOM 2591 C CA . LEU A 1 319 ? -27.435 3.759 19.018 1.00 94.19 319 LEU A CA 1
ATOM 2592 C C . LEU A 1 319 ? -28.557 2.862 18.472 1.00 94.19 319 LEU A C 1
ATOM 2594 O O . LEU A 1 319 ? -29.700 3.020 18.891 1.00 94.19 319 LEU A O 1
ATOM 2598 N N . ARG A 1 320 ? -28.249 1.872 17.618 1.00 93.75 320 ARG A N 1
ATOM 2599 C CA . ARG A 1 320 ? -29.248 0.891 17.147 1.00 93.75 320 ARG A CA 1
ATOM 2600 C C . ARG A 1 320 ? -29.820 0.045 18.283 1.00 93.75 320 ARG A C 1
ATOM 2602 O O . ARG A 1 320 ? -31.011 -0.257 18.282 1.00 93.75 320 ARG A O 1
ATOM 2609 N N . VAL A 1 321 ? -28.990 -0.336 19.254 1.00 92.19 321 VAL A N 1
ATOM 2610 C CA . VAL A 1 321 ? -29.444 -1.092 20.431 1.00 92.19 321 VAL A CA 1
ATOM 2611 C C . VAL A 1 321 ? -30.418 -0.266 21.278 1.00 92.19 321 VAL A C 1
ATOM 2613 O O . VAL A 1 321 ? -31.411 -0.811 21.746 1.00 92.19 321 VAL A O 1
ATOM 2616 N N . VAL A 1 322 ? -30.184 1.041 21.451 1.00 90.00 322 VAL A N 1
ATOM 2617 C CA . VAL A 1 322 ? -31.089 1.908 22.232 1.00 90.00 322 VAL A CA 1
ATOM 2618 C C . VAL A 1 322 ? -32.436 2.107 21.544 1.00 90.00 322 VAL A C 1
ATOM 2620 O O . VAL A 1 322 ? -33.471 1.984 22.192 1.00 90.00 322 VAL A O 1
ATOM 2623 N N . THR A 1 323 ? -32.445 2.394 20.243 1.00 85.19 323 THR A N 1
ATOM 2624 C CA . THR A 1 323 ? -33.674 2.769 19.522 1.00 85.19 323 THR A CA 1
ATOM 2625 C C . THR A 1 323 ? -34.624 1.595 19.308 1.00 85.19 323 THR A C 1
ATOM 2627 O O . THR A 1 323 ? -35.843 1.748 19.357 1.00 85.19 323 THR A O 1
ATOM 2630 N N . THR A 1 324 ? -34.081 0.395 19.113 1.00 77.94 324 THR A N 1
ATOM 2631 C CA . THR A 1 324 ? -34.878 -0.828 18.922 1.00 77.94 324 THR A CA 1
ATOM 2632 C C . THR A 1 324 ? -35.494 -1.361 20.216 1.00 77.94 324 THR A C 1
ATOM 2634 O O . THR A 1 324 ? -36.457 -2.127 20.172 1.00 77.94 324 THR A O 1
ATOM 2637 N N . ASP A 1 325 ? -34.987 -0.940 21.374 1.00 65.00 325 ASP A N 1
ATOM 2638 C CA . ASP A 1 325 ? -35.559 -1.265 22.684 1.00 65.00 325 ASP A CA 1
ATOM 2639 C C . ASP A 1 325 ? -36.868 -0.486 22.945 1.00 65.00 325 ASP A C 1
ATOM 2641 O O . ASP A 1 325 ? -37.795 -0.982 23.584 1.00 65.00 325 ASP A O 1
ATOM 2645 N N . GLU A 1 326 ? -36.997 0.720 22.381 1.00 57.22 326 GLU A N 1
ATOM 2646 C CA . GLU A 1 326 ? -38.141 1.618 22.601 1.00 57.22 326 GLU A CA 1
ATOM 2647 C C . GLU A 1 326 ? -39.358 1.284 21.722 1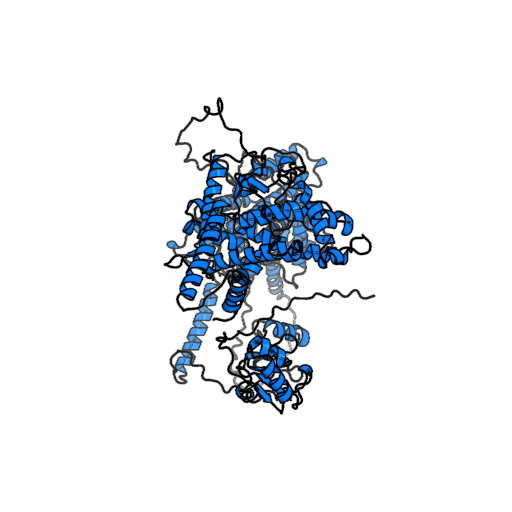.00 57.22 326 GLU A C 1
ATOM 2649 O O . GLU A 1 326 ? -40.499 1.426 22.166 1.00 57.22 326 GLU A O 1
ATOM 2654 N N . GLY A 1 327 ? -39.144 0.725 20.525 1.00 54.19 327 GLY A N 1
ATOM 2655 C CA . GLY A 1 327 ? -40.222 0.296 19.620 1.00 54.19 327 GLY A CA 1
ATOM 2656 C C . GLY A 1 327 ? -41.140 -0.808 20.179 1.00 54.19 327 GLY A C 1
ATOM 2657 O O . GLY A 1 327 ? -42.257 -0.979 19.690 1.00 54.19 327 GLY A O 1
ATOM 2658 N N . ARG A 1 328 ? -40.713 -1.540 21.223 1.00 47.62 328 ARG A N 1
ATOM 2659 C CA . ARG A 1 328 ? -41.562 -2.493 21.971 1.00 47.62 328 ARG A CA 1
ATOM 2660 C C . ARG A 1 328 ? -42.263 -1.863 23.180 1.00 47.62 328 ARG A C 1
ATOM 2662 O O . ARG A 1 328 ? -43.384 -2.261 23.482 1.00 47.62 328 ARG A O 1
ATOM 2669 N N . GLY A 1 329 ? -41.665 -0.860 23.830 1.00 37.34 329 GLY A N 1
ATOM 2670 C CA . GLY A 1 329 ? -42.257 -0.183 24.994 1.00 37.34 329 GLY A CA 1
ATOM 2671 C C . GLY A 1 329 ? -43.562 0.557 24.674 1.00 37.34 329 GLY A C 1
ATOM 2672 O O . GLY A 1 329 ? -44.470 0.590 25.499 1.00 37.34 329 GLY A O 1
ATOM 2673 N N . ALA A 1 330 ? -43.701 1.070 23.449 1.00 32.75 330 ALA A N 1
ATOM 2674 C CA . ALA A 1 330 ? -44.924 1.728 22.983 1.00 32.75 330 ALA A CA 1
ATOM 2675 C C . ALA A 1 330 ? -46.081 0.757 22.655 1.00 32.75 330 ALA A C 1
ATOM 2677 O O . ALA A 1 330 ? -47.232 1.179 22.626 1.00 32.75 330 ALA A O 1
ATOM 2678 N N . ARG A 1 331 ? -45.808 -0.540 22.436 1.00 36.44 331 ARG A N 1
ATOM 2679 C CA . ARG A 1 331 ? -46.835 -1.554 22.110 1.00 36.44 331 ARG A CA 1
ATOM 2680 C C . ARG A 1 331 ? -47.441 -2.251 23.335 1.00 36.44 331 ARG A C 1
ATOM 2682 O O . ARG A 1 331 ? -48.447 -2.929 23.192 1.00 36.44 331 ARG A O 1
ATOM 2689 N N . SER A 1 332 ? -46.866 -2.080 24.529 1.00 32.16 332 SER A N 1
ATOM 2690 C CA . SER A 1 332 ? -47.310 -2.771 25.755 1.00 32.16 332 SER A CA 1
ATOM 2691 C C . SER A 1 332 ? -48.171 -1.912 26.698 1.00 32.16 332 SER A C 1
ATOM 2693 O O . SER A 1 332 ? -48.608 -2.409 27.733 1.00 32.16 332 SER A O 1
ATOM 2695 N N . CYS A 1 333 ? -48.423 -0.640 26.373 1.00 28.00 333 CYS A N 1
ATOM 2696 C CA . CYS A 1 333 ? -49.052 0.331 27.282 1.00 28.00 333 CYS A CA 1
ATOM 2697 C C . CYS A 1 333 ? -50.335 0.952 26.705 1.00 28.00 333 CYS A C 1
ATOM 2699 O O . CYS A 1 333 ? -50.558 2.152 26.843 1.00 28.00 333 CYS A O 1
ATOM 2701 N N . GLY A 1 334 ? -51.171 0.152 26.045 1.00 33.28 334 GLY A N 1
ATOM 2702 C CA . GLY A 1 334 ? -52.427 0.613 25.457 1.00 33.28 334 GLY A CA 1
ATOM 2703 C C . GLY A 1 334 ? -53.531 -0.418 25.610 1.00 33.28 334 GLY A C 1
ATOM 2704 O O . GLY A 1 334 ? -53.976 -0.949 24.610 1.00 33.28 334 GLY A O 1
ATOM 2705 N N . ASN A 1 335 ? -53.915 -0.743 26.845 1.00 32.16 335 ASN A N 1
ATOM 2706 C CA . ASN A 1 335 ? -55.249 -1.261 27.159 1.00 32.16 335 ASN A CA 1
ATOM 2707 C C . ASN A 1 335 ? -55.508 -1.111 28.659 1.00 32.16 335 ASN A C 1
ATOM 2709 O O . ASN A 1 335 ? -55.248 -2.003 29.458 1.00 32.16 335 ASN A O 1
ATOM 2713 N N . ASN A 1 336 ? -55.964 0.081 29.034 1.00 32.09 336 ASN A N 1
ATOM 2714 C CA . ASN A 1 336 ? -56.828 0.281 30.190 1.00 32.09 336 ASN A CA 1
ATOM 2715 C C . ASN A 1 336 ? -57.472 1.660 30.066 1.00 32.09 336 ASN A C 1
ATOM 2717 O O . ASN A 1 336 ? -56.880 2.657 30.474 1.00 32.09 336 ASN A O 1
ATOM 2721 N N . SER A 1 337 ? -58.669 1.716 29.482 1.00 26.72 337 SER A N 1
ATOM 2722 C CA . SER A 1 337 ? -59.729 2.668 29.833 1.00 26.72 337 SER A CA 1
ATOM 2723 C C . SER A 1 337 ? -61.045 2.202 29.210 1.00 26.72 337 SER A C 1
ATOM 2725 O O . SER A 1 337 ? -61.110 1.869 28.033 1.00 26.72 337 SER A O 1
ATOM 2727 N N . ILE A 1 338 ? -62.034 2.123 30.091 1.00 32.34 338 ILE A N 1
ATOM 2728 C CA . ILE A 1 338 ? -63.407 1.627 29.973 1.00 32.34 338 ILE A CA 1
ATOM 2729 C C . ILE A 1 338 ? -64.301 2.585 29.166 1.00 32.34 338 ILE A C 1
ATOM 2731 O O . ILE A 1 338 ? -63.998 3.776 29.119 1.00 32.34 338 ILE A O 1
ATOM 2735 N N . ASP A 1 339 ? -65.424 2.034 28.671 1.00 25.61 339 ASP A N 1
ATOM 2736 C CA . ASP A 1 339 ? -66.784 2.616 28.502 1.00 25.61 339 ASP A CA 1
ATOM 2737 C C . ASP A 1 339 ? -67.261 2.536 27.035 1.00 25.61 339 ASP A C 1
ATOM 2739 O O . ASP A 1 339 ? -66.588 3.036 26.144 1.00 25.61 339 ASP A O 1
ATOM 2743 N N . GLY A 1 340 ? -68.367 1.905 26.635 1.00 29.02 340 GLY A N 1
ATOM 2744 C CA . GLY A 1 340 ? -69.539 1.374 27.326 1.00 29.02 340 GLY A CA 1
ATOM 2745 C C . GLY A 1 340 ? -70.763 1.642 26.436 1.00 29.02 340 GLY A C 1
ATOM 2746 O O . GLY A 1 340 ? -71.087 2.798 26.183 1.00 29.02 340 GLY A O 1
ATOM 2747 N N . SER A 1 341 ? -71.414 0.605 25.897 1.00 28.69 341 SER A N 1
ATOM 2748 C CA . SER A 1 341 ? -72.837 0.613 25.483 1.00 28.69 341 SER A CA 1
ATOM 2749 C C . SER A 1 341 ? -73.265 -0.772 24.984 1.00 28.69 341 SER A C 1
ATOM 2751 O O . SER A 1 341 ? -72.692 -1.313 24.043 1.00 28.69 341 SER A O 1
ATOM 2753 N N . ASN A 1 342 ? -74.274 -1.327 25.658 1.00 30.58 342 ASN A N 1
ATOM 2754 C CA . ASN A 1 342 ? -75.072 -2.476 25.236 1.00 30.58 342 ASN A CA 1
ATOM 2755 C C . ASN A 1 342 ? -75.969 -2.101 24.052 1.00 30.58 342 ASN A C 1
ATOM 2757 O O . ASN A 1 342 ? -76.548 -1.019 24.083 1.00 30.58 342 ASN A O 1
ATOM 2761 N N . GLU A 1 343 ? -76.218 -3.052 23.153 1.00 30.42 343 GLU A N 1
ATOM 2762 C CA . GLU A 1 343 ? -77.553 -3.303 22.594 1.00 30.42 343 GLU A CA 1
ATOM 2763 C C . GLU A 1 343 ? -77.658 -4.777 22.151 1.00 30.42 343 GLU A C 1
ATOM 2765 O O . GLU A 1 343 ? -76.730 -5.339 21.574 1.00 30.42 343 GLU A O 1
ATOM 2770 N N . GLU A 1 344 ? -78.767 -5.407 22.539 1.00 32.78 344 GLU A N 1
ATOM 2771 C CA . GLU A 1 344 ? -79.141 -6.813 22.333 1.00 32.78 344 GLU A CA 1
ATOM 2772 C C . GLU A 1 344 ? -79.822 -7.004 20.965 1.00 32.78 344 GLU A C 1
ATOM 2774 O O . GLU A 1 344 ? -80.618 -6.145 20.591 1.00 32.78 344 GLU A O 1
ATOM 2779 N N . THR A 1 345 ? -79.578 -8.122 20.262 1.00 27.97 345 THR A N 1
ATOM 2780 C CA . THR A 1 345 ? -80.544 -8.940 19.460 1.00 27.97 345 THR A CA 1
ATOM 2781 C C . THR A 1 345 ? -79.769 -10.045 18.718 1.00 27.97 345 THR A C 1
ATOM 2783 O O . THR A 1 345 ? -78.771 -9.762 18.067 1.00 27.97 345 THR A O 1
ATOM 2786 N N . GLU A 1 346 ? -79.956 -11.315 19.088 1.00 29.94 346 GLU A N 1
ATOM 2787 C CA . GLU A 1 346 ? -80.860 -12.338 18.506 1.00 29.94 346 GLU A CA 1
ATOM 2788 C C . GLU A 1 346 ? -80.276 -13.095 17.289 1.00 29.94 346 GLU A C 1
ATOM 2790 O O . GLU A 1 346 ? -80.006 -12.521 16.241 1.00 29.94 346 GLU A O 1
ATOM 2795 N N . GLU A 1 347 ? -80.048 -14.389 17.557 1.00 34.81 347 GLU A N 1
ATOM 2796 C CA . GLU A 1 347 ? -80.040 -15.620 16.742 1.00 34.81 347 GLU A CA 1
ATOM 2797 C C . GLU A 1 347 ? -80.044 -15.530 15.202 1.00 34.81 347 GLU A C 1
ATOM 2799 O O . GLU A 1 347 ? -80.931 -14.932 14.608 1.00 34.81 347 GLU A O 1
ATOM 2804 N N . ASP A 1 348 ? -79.112 -16.255 14.564 1.00 28.52 348 ASP A N 1
ATOM 2805 C CA . ASP A 1 348 ? -79.462 -17.351 13.642 1.00 28.52 348 ASP A CA 1
ATOM 2806 C C . ASP A 1 348 ? -78.232 -18.234 13.327 1.00 28.52 348 ASP A C 1
ATOM 2808 O O . ASP A 1 348 ? -77.165 -17.757 12.937 1.00 28.52 348 ASP A O 1
ATOM 2812 N N . GLU A 1 349 ? -78.403 -19.543 13.531 1.00 41.97 349 GLU A N 1
ATOM 2813 C CA . GLU A 1 349 ? -77.489 -20.624 13.148 1.00 41.97 349 GLU A CA 1
ATOM 2814 C C . GLU A 1 349 ? -77.468 -20.797 11.622 1.00 41.97 349 GLU A C 1
ATOM 2816 O O . GLU A 1 349 ? -78.516 -21.087 11.048 1.00 41.97 349 GLU A O 1
ATOM 2821 N N . ILE A 1 350 ? -76.292 -20.752 10.979 1.00 32.25 350 ILE A N 1
ATOM 2822 C CA . ILE A 1 350 ? -76.003 -21.577 9.794 1.00 32.25 350 ILE A CA 1
ATOM 2823 C C . ILE A 1 350 ? -74.558 -22.084 9.885 1.00 32.25 350 ILE A C 1
ATOM 2825 O O . ILE A 1 350 ? -73.605 -21.316 9.974 1.00 32.25 350 ILE A O 1
ATOM 2829 N N . ASP A 1 351 ? -74.483 -23.407 9.904 1.00 36.50 351 ASP A N 1
ATOM 2830 C CA . ASP A 1 351 ? -73.335 -24.303 9.844 1.00 36.50 351 ASP A CA 1
ATOM 2831 C C . ASP A 1 351 ? -72.653 -24.176 8.469 1.00 36.50 351 ASP A C 1
ATOM 2833 O O . ASP A 1 351 ? -73.302 -24.436 7.458 1.00 36.50 351 ASP A O 1
ATOM 2837 N N . ASP A 1 352 ? -71.382 -23.774 8.421 1.00 31.72 352 ASP A N 1
ATOM 2838 C CA . ASP A 1 352 ? -70.500 -24.010 7.274 1.00 31.72 352 ASP A CA 1
ATOM 2839 C C . ASP A 1 352 ? -69.058 -24.175 7.783 1.00 31.72 352 ASP A C 1
ATOM 2841 O O . ASP A 1 352 ? -68.524 -23.360 8.536 1.00 31.72 352 ASP A O 1
ATOM 2845 N N . GLU A 1 353 ? -68.467 -25.302 7.402 1.00 36.31 353 GLU A N 1
ATOM 2846 C CA . GLU A 1 353 ? -67.155 -25.806 7.796 1.00 36.31 353 GLU A CA 1
ATOM 2847 C C . GLU A 1 353 ? -66.030 -24.818 7.420 1.00 36.31 353 GLU A C 1
ATOM 2849 O O . GLU A 1 353 ? -65.623 -24.736 6.262 1.00 36.31 353 GLU A O 1
ATOM 2854 N N . GLU A 1 354 ? -65.482 -24.086 8.397 1.00 32.47 354 GLU A N 1
ATOM 2855 C CA . GLU A 1 354 ? -64.202 -23.389 8.231 1.00 32.47 354 GLU A CA 1
ATOM 2856 C C . GLU A 1 354 ? -63.054 -24.397 8.395 1.00 32.47 354 GLU A C 1
ATOM 2858 O O . GLU A 1 354 ? -62.693 -24.810 9.502 1.00 32.47 354 GLU A O 1
ATOM 2863 N N . GLU A 1 355 ? -62.462 -24.793 7.264 1.00 32.69 355 GLU A N 1
ATOM 2864 C CA . GLU A 1 355 ? -61.063 -25.207 7.225 1.00 32.69 355 GLU A CA 1
ATOM 2865 C C . GLU A 1 355 ? -60.241 -24.093 7.884 1.00 32.69 355 GLU A C 1
ATOM 2867 O O . GLU A 1 355 ? -60.161 -22.976 7.375 1.00 32.69 355 GLU A O 1
ATOM 2872 N N . THR A 1 356 ? -59.648 -24.385 9.042 1.00 29.75 356 THR A N 1
ATOM 2873 C CA . THR A 1 356 ? -58.634 -23.527 9.646 1.00 29.75 356 THR A CA 1
ATOM 2874 C C . THR A 1 356 ? -57.459 -23.458 8.678 1.00 29.75 356 THR A C 1
ATOM 2876 O O . THR A 1 356 ? -56.600 -24.343 8.666 1.00 29.75 356 THR A O 1
ATOM 2879 N N . GLU A 1 357 ? -57.431 -22.426 7.837 1.00 32.53 357 GLU A N 1
ATOM 2880 C CA . GLU A 1 357 ? -56.189 -21.933 7.268 1.00 32.53 357 GLU A CA 1
ATOM 2881 C C . GLU A 1 357 ? -55.313 -21.564 8.467 1.00 32.53 357 GLU A C 1
ATOM 2883 O O . GLU A 1 357 ? -55.522 -20.548 9.130 1.00 32.53 357 GLU A O 1
ATOM 2888 N N . ASP A 1 358 ? -54.373 -22.449 8.800 1.00 30.11 358 ASP A N 1
ATOM 2889 C CA . ASP A 1 358 ? -53.221 -22.106 9.616 1.00 30.11 358 ASP A CA 1
ATOM 2890 C C . ASP A 1 358 ? -52.502 -20.963 8.880 1.00 30.11 358 ASP A C 1
ATOM 2892 O O . ASP A 1 358 ? -51.617 -21.192 8.049 1.00 30.11 358 ASP A O 1
ATOM 2896 N N . GLU A 1 359 ? -52.910 -19.718 9.144 1.00 33.78 359 GLU A N 1
ATOM 2897 C CA . GLU A 1 359 ? -52.097 -18.537 8.901 1.00 33.78 359 GLU A CA 1
ATOM 2898 C C . GLU A 1 359 ? -50.816 -18.753 9.707 1.00 33.78 359 GLU A C 1
ATOM 2900 O O . GLU A 1 359 ? -50.726 -18.485 10.906 1.00 33.78 359 GLU A O 1
ATOM 2905 N N . VAL A 1 360 ? -49.813 -19.329 9.047 1.00 33.72 360 VAL A N 1
ATOM 2906 C CA . VAL A 1 360 ? -48.449 -19.343 9.544 1.00 33.72 360 VAL A CA 1
ATOM 2907 C C . VAL A 1 360 ? -48.026 -17.883 9.548 1.00 33.72 360 VAL A C 1
ATOM 2909 O O . VAL A 1 360 ? -47.551 -17.372 8.536 1.00 33.72 360 VAL A O 1
ATOM 2912 N N . ASP A 1 361 ? -48.247 -17.209 10.676 1.00 33.03 361 ASP A N 1
ATOM 2913 C CA . ASP A 1 361 ? -47.614 -15.942 11.009 1.00 33.03 361 ASP A CA 1
ATOM 2914 C C . ASP A 1 361 ? -46.126 -16.094 10.661 1.00 33.03 361 ASP A C 1
ATOM 2916 O O . ASP A 1 361 ? -45.371 -16.780 11.359 1.00 33.03 361 ASP A O 1
ATOM 2920 N N . GLU A 1 362 ? -45.692 -15.509 9.540 1.00 37.72 362 GLU A N 1
ATOM 2921 C CA . GLU A 1 362 ? -44.277 -15.392 9.220 1.00 37.72 362 GLU A CA 1
ATOM 2922 C C . GLU A 1 362 ? -43.659 -14.546 10.336 1.00 37.72 362 GLU A C 1
ATOM 2924 O O . GLU A 1 362 ? -43.710 -13.314 10.311 1.00 37.72 362 GLU A O 1
ATOM 2929 N N . GLU A 1 363 ? -43.109 -15.208 11.361 1.00 39.41 363 GLU A N 1
ATOM 2930 C CA . GLU A 1 363 ? -42.375 -14.561 12.441 1.00 39.41 363 GLU A CA 1
ATOM 2931 C C . GLU A 1 363 ? -41.326 -13.639 11.813 1.00 39.41 363 GLU A C 1
ATOM 2933 O O . GLU A 1 363 ? -40.285 -14.079 11.314 1.00 39.41 363 GLU A O 1
ATOM 2938 N N . CYS A 1 364 ? -41.599 -12.335 11.834 1.00 45.25 364 CYS A N 1
ATOM 2939 C CA . CYS A 1 364 ? -40.669 -11.308 11.402 1.00 45.25 364 CYS A CA 1
ATOM 2940 C C . CYS A 1 364 ? -39.403 -11.428 12.267 1.00 45.25 364 CYS A C 1
ATOM 2942 O O . CYS A 1 364 ? -39.371 -10.980 13.417 1.00 45.25 364 CYS A O 1
ATOM 2944 N N . GLN A 1 365 ? -38.381 -12.114 11.740 1.00 63.38 365 GLN A N 1
ATOM 2945 C CA . GLN A 1 365 ? -37.169 -12.464 12.477 1.00 63.38 365 GLN A CA 1
ATOM 2946 C C . GLN A 1 365 ? -36.488 -11.197 13.004 1.00 63.38 365 GLN A C 1
ATOM 2948 O O . GLN A 1 365 ? -35.986 -10.364 12.248 1.00 63.38 365 GLN A O 1
ATOM 2953 N N . ASP A 1 366 ? -36.450 -11.060 14.327 1.00 77.75 366 ASP A N 1
ATOM 2954 C CA . ASP A 1 366 ? -35.880 -9.904 15.012 1.00 77.75 366 ASP A CA 1
ATOM 2955 C C . ASP A 1 366 ? -34.341 -9.922 14.947 1.00 77.75 366 ASP A C 1
ATOM 2957 O O . ASP A 1 366 ? -33.657 -10.449 15.830 1.00 77.75 366 ASP A O 1
ATOM 2961 N N . LEU A 1 367 ? -33.789 -9.317 13.890 1.00 81.81 367 LEU A N 1
ATOM 2962 C CA . LEU A 1 367 ? -32.344 -9.240 13.618 1.00 81.81 367 LEU A CA 1
ATOM 2963 C C . LEU A 1 367 ? -31.538 -8.534 14.726 1.00 81.81 367 LEU A C 1
ATOM 2965 O O . LEU A 1 367 ? -30.315 -8.640 14.760 1.00 81.81 367 LEU A O 1
ATOM 2969 N N . MET A 1 368 ? -32.193 -7.793 15.626 1.00 85.69 368 MET A N 1
ATOM 2970 C CA . MET A 1 368 ? -31.548 -7.019 16.695 1.00 85.69 368 MET A CA 1
ATOM 2971 C C . MET A 1 368 ? -31.687 -7.671 18.075 1.00 85.69 368 MET A C 1
ATOM 2973 O O . MET A 1 368 ? -31.202 -7.119 19.065 1.00 85.69 368 MET A O 1
ATOM 2977 N N . ARG A 1 369 ? -32.340 -8.837 18.168 1.00 85.56 369 ARG A N 1
ATOM 2978 C CA . ARG A 1 369 ? -32.532 -9.581 19.421 1.00 85.56 369 ARG A CA 1
ATOM 2979 C C . ARG A 1 369 ? -31.210 -9.871 20.132 1.00 85.56 369 ARG A C 1
ATOM 2981 O O . ARG A 1 369 ? -31.011 -9.402 21.247 1.00 85.56 369 ARG A O 1
ATOM 2988 N N . ASP A 1 370 ? -30.281 -10.560 19.469 1.00 87.50 370 ASP A N 1
ATOM 2989 C CA . ASP A 1 370 ? -29.003 -10.952 20.084 1.00 87.50 370 ASP A CA 1
ATOM 2990 C C . ASP A 1 370 ? -28.139 -9.748 20.475 1.00 87.50 370 ASP A C 1
ATOM 2992 O O . ASP A 1 370 ? -27.473 -9.768 21.510 1.00 87.50 370 ASP A O 1
ATOM 2996 N N . ALA A 1 371 ? -28.179 -8.677 19.676 1.00 89.81 371 ALA A N 1
ATOM 2997 C CA . ALA A 1 371 ? -27.477 -7.440 19.989 1.00 89.81 371 ALA A CA 1
ATOM 2998 C C . ALA A 1 371 ? -28.008 -6.807 21.285 1.00 89.81 371 ALA A C 1
ATOM 3000 O O . ALA A 1 371 ? -27.214 -6.426 22.138 1.00 89.81 371 ALA A O 1
ATOM 3001 N N . ARG A 1 372 ? -29.334 -6.730 21.470 1.00 89.12 372 ARG A N 1
ATOM 3002 C CA . ARG A 1 372 ? -29.947 -6.177 22.692 1.00 89.12 372 ARG A CA 1
ATOM 3003 C C . ARG A 1 372 ? -29.706 -7.051 23.916 1.00 89.12 372 ARG A C 1
ATOM 3005 O O . ARG A 1 372 ? -29.356 -6.517 24.964 1.00 89.12 372 ARG A O 1
ATOM 3012 N N . ASP A 1 373 ? -29.838 -8.367 23.768 1.00 87.19 373 ASP A N 1
ATOM 3013 C CA . ASP A 1 373 ? -29.644 -9.320 24.864 1.00 87.19 373 ASP A CA 1
ATOM 3014 C C . ASP A 1 373 ? -28.218 -9.267 25.433 1.00 87.19 373 ASP A C 1
ATOM 3016 O O . ASP A 1 373 ? -28.016 -9.419 26.637 1.00 87.19 373 ASP A O 1
ATOM 3020 N N . LEU A 1 374 ? -27.215 -9.086 24.567 1.00 90.25 374 LEU A N 1
ATOM 3021 C CA . LEU A 1 374 ? -25.808 -9.135 24.963 1.00 90.25 374 LEU A CA 1
ATOM 3022 C C . LEU A 1 374 ? -25.200 -7.773 25.300 1.00 90.25 374 LEU A C 1
ATOM 3024 O O . LEU A 1 374 ? -24.126 -7.752 25.906 1.00 90.25 374 LEU A O 1
ATOM 3028 N N . PHE A 1 375 ? -25.794 -6.657 24.865 1.00 92.44 375 PHE A N 1
ATOM 3029 C CA . PHE A 1 375 ? -25.184 -5.339 25.029 1.00 92.44 375 PHE A CA 1
ATOM 3030 C C . PHE A 1 375 ? -25.228 -4.887 26.501 1.00 92.44 375 PHE A C 1
ATOM 3032 O O . PHE A 1 375 ? -26.304 -4.611 27.038 1.00 92.44 375 PHE A O 1
ATOM 3039 N N . PRO A 1 376 ? -24.073 -4.741 27.174 1.00 92.25 376 PRO A N 1
ATOM 3040 C CA . PRO A 1 376 ? -24.037 -4.474 28.603 1.00 92.25 376 PRO A CA 1
ATOM 3041 C C . PRO A 1 376 ? -24.034 -2.961 28.873 1.00 92.25 376 PRO A C 1
ATOM 3043 O O . PRO A 1 376 ? -22.998 -2.297 28.806 1.00 92.25 376 PRO A O 1
ATOM 3046 N N . TRP A 1 377 ? -25.201 -2.403 29.196 1.00 92.12 377 TRP A N 1
ATOM 3047 C CA . TRP A 1 377 ? -25.312 -1.014 29.650 1.00 92.12 377 TRP A CA 1
ATOM 3048 C C . TRP A 1 377 ? -24.847 -0.867 31.102 1.00 92.12 377 TRP A C 1
ATOM 3050 O O . TRP A 1 377 ? -25.315 -1.582 31.986 1.00 92.12 377 TRP A O 1
ATOM 3060 N N . HIS A 1 378 ? -23.975 0.107 31.368 1.00 87.94 378 HIS A N 1
ATOM 3061 C CA . HIS A 1 378 ? -23.482 0.411 32.709 1.00 87.94 378 HIS A CA 1
ATOM 3062 C C . HIS A 1 378 ? -23.740 1.874 33.100 1.00 87.94 378 HIS A C 1
ATOM 3064 O O . HIS A 1 378 ? -23.418 2.809 32.362 1.00 87.94 378 HIS A O 1
ATOM 3070 N N . GLY A 1 379 ? -24.269 2.095 34.307 1.00 88.69 379 GLY A N 1
ATOM 3071 C CA . GLY A 1 379 ? -24.547 3.435 34.832 1.00 88.69 379 GLY A CA 1
ATOM 3072 C C . GLY A 1 379 ? -25.430 4.257 33.886 1.00 88.69 379 GLY A C 1
ATOM 3073 O O . GLY A 1 379 ? -26.463 3.782 33.427 1.00 88.69 379 GLY A O 1
ATOM 3074 N N . LYS A 1 380 ? -24.996 5.480 33.559 1.00 91.94 380 LYS A N 1
ATOM 3075 C CA . LYS A 1 380 ? -25.741 6.419 32.701 1.00 91.94 380 LYS A CA 1
ATOM 3076 C C . LYS A 1 380 ? -25.538 6.211 31.195 1.00 91.94 380 LYS A C 1
ATOM 3078 O O . LYS A 1 380 ? -25.995 7.030 30.409 1.00 91.94 380 LYS A O 1
ATOM 3083 N N . GLN A 1 381 ? -24.854 5.151 30.758 1.00 94.31 381 GLN A N 1
ATOM 3084 C CA . GLN A 1 381 ? -24.533 4.953 29.335 1.00 94.31 381 GLN A CA 1
ATOM 3085 C C . GLN A 1 381 ? -25.787 4.938 28.441 1.00 94.31 381 GLN A C 1
ATOM 3087 O O . GLN A 1 381 ? -25.784 5.557 27.379 1.00 94.31 381 GLN A O 1
ATOM 3092 N N . LYS A 1 382 ? -26.874 4.284 28.882 1.00 93.56 382 LYS A N 1
ATOM 3093 C CA . LYS A 1 382 ? -28.132 4.212 28.117 1.00 93.56 382 LYS A CA 1
ATOM 3094 C C . LYS A 1 382 ? -28.823 5.576 28.023 1.00 93.56 382 LYS A C 1
ATOM 3096 O O . LYS A 1 382 ? -29.346 5.928 26.974 1.00 93.56 382 LYS A O 1
ATOM 3101 N N . GLU A 1 383 ? -28.794 6.352 29.104 1.00 93.62 383 GLU A N 1
ATOM 3102 C CA . GLU A 1 383 ? -29.330 7.720 29.154 1.00 93.62 383 GLU A CA 1
ATOM 3103 C C . GLU A 1 383 ? -28.530 8.657 28.244 1.00 93.62 383 GLU A C 1
ATOM 3105 O O . GLU A 1 383 ? -29.109 9.315 27.388 1.00 93.62 383 GLU A O 1
ATOM 3110 N N . LEU A 1 384 ? -27.197 8.634 28.335 1.00 94.94 384 LEU A N 1
ATOM 3111 C CA . LEU A 1 384 ? -26.311 9.435 27.483 1.00 94.94 384 LEU A CA 1
ATOM 3112 C C . LEU A 1 384 ? -26.470 9.098 25.995 1.00 94.94 384 LEU A C 1
ATOM 3114 O O . LEU A 1 384 ? -26.384 9.981 25.146 1.00 94.94 384 LEU A O 1
ATOM 3118 N N . ALA A 1 385 ? -26.720 7.829 25.662 1.00 94.62 385 ALA A N 1
ATOM 3119 C CA . ALA A 1 385 ? -26.986 7.419 24.289 1.00 94.62 385 ALA A CA 1
ATOM 3120 C C . ALA A 1 385 ? -28.320 7.977 23.762 1.00 94.62 385 ALA A C 1
ATOM 3122 O O . ALA A 1 385 ? -28.382 8.383 22.602 1.00 94.62 385 ALA A O 1
ATOM 3123 N N . ARG A 1 386 ? -29.354 8.072 24.611 1.00 93.12 386 ARG A N 1
ATOM 3124 C CA . ARG A 1 386 ? -30.618 8.752 24.273 1.00 93.12 386 ARG A CA 1
ATOM 3125 C C . ARG A 1 386 ? -30.434 10.254 24.118 1.00 93.12 386 ARG A C 1
ATOM 3127 O O . ARG A 1 386 ? -30.903 10.822 23.142 1.00 93.12 386 ARG A O 1
ATOM 3134 N N . GLU A 1 387 ? -29.720 10.888 25.044 1.00 93.75 387 GLU A N 1
ATOM 3135 C CA . GLU A 1 387 ? -29.416 12.320 24.959 1.00 93.75 387 GLU A CA 1
ATOM 3136 C C . GLU A 1 387 ? -28.656 12.652 23.672 1.00 93.75 387 GLU A C 1
ATOM 3138 O O . GLU A 1 387 ? -28.975 13.634 23.003 1.00 93.75 387 GLU A O 1
ATOM 3143 N N . LEU A 1 388 ? -27.692 11.809 23.288 1.00 94.81 388 LEU A N 1
ATOM 3144 C CA . LEU A 1 388 ? -27.008 11.935 22.007 1.00 94.81 388 LEU A CA 1
ATOM 3145 C C . LEU A 1 388 ? -27.978 11.750 20.835 1.00 94.81 388 LEU A C 1
ATOM 3147 O O . LEU A 1 388 ? -27.927 12.542 19.902 1.00 94.81 388 LEU A O 1
ATOM 3151 N N . TRP A 1 389 ? -28.856 10.744 20.869 1.00 94.25 389 TRP A N 1
ATOM 3152 C CA . TRP A 1 389 ? -29.842 10.529 19.806 1.00 94.25 389 TRP A CA 1
ATOM 3153 C C . TRP A 1 389 ? -30.724 11.764 19.587 1.00 94.25 389 TRP A C 1
ATOM 3155 O O . TRP A 1 389 ? -30.832 12.235 18.458 1.00 94.25 389 TRP A O 1
ATOM 3165 N N . CYS A 1 390 ? -31.249 12.355 20.664 1.00 92.75 390 CYS A N 1
ATOM 3166 C CA . CYS A 1 390 ? -32.007 13.605 20.600 1.00 92.75 390 CYS A CA 1
ATOM 3167 C C . CYS A 1 390 ? -31.152 14.775 20.081 1.00 92.75 390 CYS A C 1
ATOM 3169 O O . CYS A 1 390 ? -31.607 15.560 19.255 1.00 92.75 390 CYS A O 1
ATOM 3171 N N . ALA A 1 391 ? -29.892 14.892 20.513 1.00 92.44 391 ALA A N 1
ATOM 3172 C CA . ALA A 1 391 ? -28.992 15.947 20.041 1.00 92.44 391 ALA A CA 1
ATOM 3173 C C . ALA A 1 391 ? -28.663 15.834 18.540 1.00 92.44 391 ALA A C 1
ATOM 3175 O O . ALA A 1 391 ? -28.425 16.847 17.884 1.00 92.44 391 ALA A O 1
ATOM 3176 N N . LEU A 1 392 ? -28.664 14.621 17.976 1.00 92.06 392 LEU A N 1
ATOM 3177 C CA . LEU A 1 392 ? -28.441 14.390 16.544 1.00 92.06 392 LEU A CA 1
ATOM 3178 C C . LEU A 1 392 ? -29.610 14.858 15.667 1.00 92.06 392 LEU A C 1
ATOM 3180 O O . LEU A 1 392 ? -29.416 15.047 14.465 1.00 92.06 392 LEU A O 1
ATOM 3184 N N . GLU A 1 393 ? -30.802 15.049 16.238 1.00 90.12 393 GLU A N 1
ATOM 3185 C CA . GLU A 1 393 ? -31.952 15.630 15.533 1.00 90.12 393 GLU A CA 1
ATOM 3186 C C . GLU A 1 393 ? -31.846 17.153 15.394 1.00 90.12 393 GLU A C 1
ATOM 3188 O O . GLU A 1 393 ? -32.437 17.732 14.481 1.00 90.12 393 GLU A O 1
ATOM 3193 N N . LEU A 1 394 ? -31.076 17.799 16.273 1.00 88.44 394 LEU A N 1
ATOM 3194 C CA . LEU A 1 394 ? -30.873 19.245 16.292 1.00 88.44 394 LEU A CA 1
ATOM 3195 C C . LEU A 1 394 ? -29.735 19.654 15.346 1.00 88.44 394 LEU A C 1
ATOM 3197 O O . LEU A 1 394 ? -28.744 18.943 15.213 1.00 88.44 394 LEU A O 1
ATOM 3201 N N . GLU A 1 395 ? -29.815 20.842 14.741 1.00 82.00 395 GLU A N 1
ATOM 3202 C CA . GLU A 1 395 ? -28.755 21.403 13.878 1.00 82.00 395 GLU A CA 1
ATOM 3203 C C . GLU A 1 395 ? -27.636 22.116 14.670 1.00 82.00 395 GLU A C 1
ATOM 3205 O O . GLU A 1 395 ? -27.105 23.139 14.242 1.00 82.00 395 GLU A O 1
ATOM 3210 N N . ASP A 1 396 ? -27.261 21.584 15.835 1.00 91.81 396 ASP A N 1
ATOM 3211 C CA . ASP A 1 396 ? -26.177 22.125 16.664 1.00 91.81 396 ASP A CA 1
ATOM 3212 C C . ASP A 1 396 ? -24.988 21.158 16.733 1.00 91.81 396 ASP A C 1
ATOM 3214 O O . ASP A 1 396 ? -24.946 20.227 17.542 1.00 91.81 396 ASP A O 1
ATOM 3218 N N . GLU A 1 397 ? -23.989 21.395 15.879 1.00 91.00 397 GLU A N 1
ATOM 3219 C CA . GLU A 1 397 ? -22.779 20.569 15.812 1.00 91.00 397 GLU A CA 1
ATOM 3220 C C . GLU A 1 397 ? -21.970 20.589 17.120 1.00 91.00 397 GLU A C 1
ATOM 3222 O O . GLU A 1 397 ? -21.334 19.587 17.453 1.00 91.00 397 GLU A O 1
ATOM 3227 N N . GLN A 1 398 ? -21.998 21.689 17.881 1.00 91.00 398 GLN A N 1
ATOM 3228 C CA . GLN A 1 398 ? -21.239 21.804 19.126 1.00 91.00 398 GLN A CA 1
ATOM 3229 C C . GLN A 1 398 ? -21.860 20.923 20.213 1.00 91.00 398 GLN A C 1
ATOM 3231 O O . GLN A 1 398 ? -21.153 20.106 20.808 1.00 91.00 398 GLN A O 1
ATOM 3236 N N . THR A 1 399 ? -23.181 21.006 20.397 1.00 93.62 399 THR A N 1
ATOM 3237 C CA . THR A 1 399 ? -23.911 20.140 21.337 1.00 93.62 399 THR A CA 1
ATOM 3238 C C . THR A 1 399 ? -23.772 18.663 20.956 1.00 93.62 399 THR A C 1
ATOM 3240 O O . THR A 1 399 ? -23.546 17.813 21.818 1.00 93.62 399 THR A O 1
ATOM 3243 N N . GLN A 1 400 ? -23.826 18.335 19.659 1.00 94.38 400 GLN A N 1
ATOM 3244 C CA . GLN A 1 400 ? -23.601 16.965 19.182 1.00 94.38 400 GLN A CA 1
ATOM 3245 C C . GLN A 1 400 ? -22.203 16.443 19.545 1.00 94.38 400 GLN A C 1
ATOM 3247 O O . GLN A 1 400 ? -22.064 15.309 20.007 1.00 94.38 400 GLN A O 1
ATOM 3252 N N . VAL A 1 401 ? -21.159 17.254 19.340 1.00 95.00 401 VAL A N 1
ATOM 3253 C CA . VAL A 1 401 ? -19.771 16.901 19.682 1.00 95.00 401 VAL A CA 1
ATOM 3254 C C . VAL A 1 401 ? -19.608 16.703 21.189 1.00 95.00 401 VAL A C 1
ATOM 3256 O O . VAL A 1 401 ? -18.963 15.739 21.605 1.00 95.00 401 VAL A O 1
ATOM 3259 N N . GLU A 1 402 ? -20.207 17.568 22.006 1.00 95.00 402 GLU A N 1
ATOM 3260 C CA . GLU A 1 402 ? -20.185 17.459 23.469 1.00 95.00 402 GLU A CA 1
ATOM 3261 C C . GLU A 1 402 ? -20.866 16.173 23.950 1.00 95.00 402 GLU A C 1
ATOM 3263 O O . GLU A 1 402 ? -20.247 15.383 24.665 1.00 95.00 402 GLU A O 1
ATOM 3268 N N . LYS A 1 403 ? -22.081 15.882 23.472 1.00 96.31 403 LYS A N 1
ATOM 3269 C CA . LYS A 1 403 ? -22.806 14.652 23.832 1.00 96.31 403 LYS A CA 1
ATOM 3270 C C . LYS A 1 403 ? -22.115 13.382 23.340 1.00 96.31 403 LYS A C 1
ATOM 3272 O O . LYS A 1 403 ? -22.082 12.376 24.050 1.00 96.31 403 LYS A O 1
ATOM 3277 N N . MET A 1 404 ? -21.483 13.428 22.167 1.00 97.44 404 MET A N 1
ATOM 3278 C CA . MET A 1 404 ? -20.672 12.323 21.649 1.00 97.44 404 MET A CA 1
ATOM 3279 C C . MET A 1 404 ? -19.440 12.059 22.528 1.00 97.44 404 MET A C 1
ATOM 3281 O O . MET A 1 404 ? -19.076 10.901 22.763 1.00 97.44 404 MET A O 1
ATOM 3285 N N . LEU A 1 405 ? -18.794 13.117 23.025 1.00 96.56 405 LEU A N 1
ATOM 3286 C CA . LEU A 1 405 ? -17.668 13.027 23.954 1.00 96.56 405 LEU A CA 1
ATOM 3287 C C . LEU A 1 405 ? -18.106 12.477 25.318 1.00 96.56 405 LEU A C 1
ATOM 3289 O O . LEU A 1 405 ? -17.445 11.571 25.825 1.00 96.56 405 LEU A O 1
ATOM 3293 N N . GLU A 1 406 ? -19.222 12.950 25.879 1.00 96.06 406 GLU A N 1
ATOM 3294 C CA . GLU A 1 406 ? -19.788 12.446 27.141 1.00 96.06 406 GLU A CA 1
ATOM 3295 C C . GLU A 1 406 ? -20.087 10.943 27.066 1.00 96.06 406 GLU A C 1
ATOM 3297 O O . GLU A 1 406 ? -19.615 10.164 27.905 1.00 96.06 406 GLU A O 1
ATOM 3302 N N . LEU A 1 407 ? -20.791 10.513 26.013 1.00 97.25 407 LEU A N 1
ATOM 3303 C CA . LEU A 1 407 ? -21.079 9.101 25.779 1.00 97.25 407 LEU A CA 1
ATOM 3304 C C . LEU A 1 407 ? -19.785 8.292 25.607 1.00 97.25 407 LEU A C 1
ATOM 3306 O O . LEU A 1 407 ? -19.600 7.273 26.272 1.00 97.25 407 LEU A O 1
ATOM 3310 N N . SER A 1 408 ? -18.846 8.763 24.781 1.00 97.44 408 SER A N 1
ATOM 3311 C CA . SER A 1 408 ? -17.548 8.097 24.592 1.00 97.44 408 SER A CA 1
ATOM 3312 C C . SER A 1 408 ? -16.778 7.959 25.909 1.00 97.44 408 SER A C 1
ATOM 3314 O O . SER A 1 408 ? -16.231 6.896 26.205 1.00 97.44 408 SER A O 1
ATOM 3316 N N . GLY A 1 409 ? -16.764 9.012 26.729 1.00 96.69 409 GLY A N 1
ATOM 3317 C CA . GLY A 1 409 ? -16.114 9.030 28.035 1.00 96.69 409 GLY A CA 1
ATOM 3318 C C . GLY A 1 409 ? -16.690 7.997 28.993 1.00 96.69 409 GLY A C 1
ATOM 3319 O O . GLY A 1 409 ? -15.925 7.329 29.688 1.00 96.69 409 GLY A O 1
ATOM 3320 N N . SER A 1 410 ? -18.009 7.793 28.971 1.00 96.69 410 SER A N 1
ATOM 3321 C CA . SER A 1 410 ? -18.679 6.794 29.812 1.00 96.69 410 SER A CA 1
ATOM 3322 C C . SER A 1 410 ? -18.276 5.344 29.496 1.00 96.69 410 SER A C 1
ATOM 3324 O O . SER A 1 410 ? -18.300 4.494 30.387 1.00 96.69 410 SER A O 1
ATOM 3326 N N . PHE A 1 411 ? -17.853 5.052 28.259 1.00 96.62 411 PHE A N 1
ATOM 3327 C CA . PHE A 1 411 ? -17.326 3.738 27.871 1.00 96.62 411 PHE A CA 1
ATOM 3328 C C . PHE A 1 411 ? -15.823 3.587 28.134 1.00 96.62 411 PHE A C 1
ATOM 3330 O O . PHE A 1 411 ? -15.351 2.475 28.380 1.00 96.62 411 PHE A O 1
ATOM 3337 N N . ILE A 1 412 ? -15.064 4.685 28.067 1.00 96.56 412 ILE A N 1
ATOM 3338 C CA . ILE A 1 412 ? -13.608 4.690 28.267 1.00 96.56 412 ILE A CA 1
ATOM 3339 C C . ILE A 1 412 ? -13.258 4.652 29.761 1.00 96.56 412 ILE A C 1
ATOM 3341 O O . ILE A 1 412 ? -12.427 3.847 30.185 1.00 96.56 412 ILE A O 1
ATOM 3345 N N . PHE A 1 413 ? -13.893 5.505 30.566 1.00 95.88 413 PHE A N 1
ATOM 3346 C CA . PHE A 1 413 ? -13.592 5.693 31.988 1.00 95.88 413 PHE A CA 1
ATOM 3347 C C . PHE A 1 413 ? -14.466 4.808 32.881 1.00 95.88 413 PHE A C 1
ATOM 3349 O O . PHE A 1 413 ? -15.174 5.284 33.767 1.00 95.88 413 PHE A O 1
ATOM 3356 N N . GLN A 1 414 ? -14.399 3.497 32.650 1.00 93.12 414 GLN A N 1
ATOM 3357 C CA . GLN A 1 414 ? -15.061 2.484 33.474 1.00 93.12 414 GLN A CA 1
ATOM 3358 C C . GLN A 1 414 ? -14.070 1.411 33.938 1.00 93.12 414 GLN A C 1
ATOM 3360 O O . GLN A 1 414 ? -13.024 1.194 33.322 1.00 93.12 414 GLN A O 1
ATOM 3365 N N . THR A 1 415 ? -14.405 0.732 35.030 1.00 91.56 415 THR A N 1
ATOM 3366 C CA . THR A 1 415 ? -13.674 -0.432 35.544 1.00 91.56 415 THR A CA 1
ATOM 3367 C C . THR A 1 415 ? -14.492 -1.691 35.299 1.00 91.56 415 THR A C 1
ATOM 3369 O O . THR A 1 415 ? -15.665 -1.722 35.653 1.00 91.56 415 THR A O 1
ATOM 3372 N N . VAL A 1 416 ? -13.873 -2.723 34.732 1.00 88.38 416 VAL A N 1
ATOM 3373 C CA . VAL A 1 416 ? -14.518 -4.002 34.381 1.00 88.38 416 VAL A CA 1
ATOM 3374 C C . VAL A 1 416 ? -14.186 -5.139 35.351 1.00 88.38 416 VAL A C 1
ATOM 3376 O O . VAL A 1 416 ? -14.863 -6.166 35.346 1.00 88.38 416 VAL A O 1
ATOM 3379 N N . GLY A 1 417 ? -13.161 -4.967 36.196 1.00 86.00 417 GLY A N 1
ATOM 3380 C CA . GLY A 1 417 ? -12.715 -6.005 37.133 1.00 86.00 417 GLY A CA 1
ATOM 3381 C C . GLY A 1 417 ? -12.424 -7.328 36.417 1.00 86.00 417 GLY A C 1
ATOM 3382 O O . GLY A 1 417 ? -11.830 -7.332 35.338 1.00 86.00 417 GLY A O 1
ATOM 3383 N N . ASP A 1 418 ? -12.908 -8.430 36.988 1.00 85.44 418 ASP A N 1
ATOM 3384 C CA . ASP A 1 418 ? -12.738 -9.788 36.445 1.00 85.44 418 ASP A CA 1
ATOM 3385 C C . ASP A 1 418 ? -13.761 -10.148 35.351 1.00 85.44 418 ASP A C 1
ATOM 3387 O O . ASP A 1 418 ? -13.746 -11.256 34.816 1.00 85.44 418 ASP A O 1
ATOM 3391 N N . ARG A 1 419 ? -14.675 -9.230 35.008 1.00 89.38 419 ARG A N 1
ATOM 3392 C CA . ARG A 1 419 ? -15.739 -9.448 34.017 1.00 89.38 419 ARG A CA 1
ATOM 3393 C C . ARG A 1 419 ? -15.529 -8.528 32.814 1.00 89.38 419 ARG A C 1
ATOM 3395 O O . ARG A 1 419 ? -16.239 -7.532 32.688 1.00 89.38 419 ARG A O 1
ATOM 3402 N N . PRO A 1 420 ? -14.593 -8.833 31.898 1.00 88.38 420 PRO A N 1
ATOM 3403 C CA . PRO A 1 420 ? -14.252 -7.944 30.784 1.00 88.38 420 PRO A CA 1
ATOM 3404 C C . PRO A 1 420 ? -15.461 -7.603 29.896 1.00 88.38 420 PRO A C 1
ATOM 3406 O O . PRO A 1 420 ? -15.620 -6.451 29.497 1.00 88.38 420 PRO A O 1
ATOM 3409 N N . PHE A 1 421 ? -16.362 -8.564 29.667 1.00 93.25 421 PHE A N 1
ATOM 3410 C CA . PHE A 1 421 ? -17.593 -8.382 28.887 1.00 93.25 421 PHE A CA 1
ATOM 3411 C C . PHE A 1 421 ? -18.704 -7.600 29.600 1.00 93.25 421 PHE A C 1
ATOM 3413 O O . PHE A 1 421 ? -19.758 -7.396 29.017 1.00 93.25 421 PHE A O 1
ATOM 3420 N N . SER A 1 422 ? -18.479 -7.107 30.823 1.00 91.38 422 SER A N 1
ATOM 3421 C CA . SER A 1 422 ? -19.345 -6.075 31.418 1.00 91.38 422 SER A CA 1
ATOM 3422 C C . SER A 1 422 ? -19.199 -4.715 30.724 1.00 91.38 422 SER A C 1
ATOM 3424 O O . SER A 1 422 ? -20.053 -3.848 30.877 1.00 91.38 422 SER A O 1
ATOM 3426 N N . SER A 1 423 ? -18.133 -4.524 29.939 1.00 94.75 423 SER A N 1
ATOM 3427 C CA . SER A 1 423 ? -17.937 -3.334 29.118 1.00 94.75 423 SER A CA 1
ATOM 3428 C C . SER A 1 423 ? -18.527 -3.510 27.728 1.00 94.75 423 SER A C 1
ATOM 3430 O O . SER A 1 423 ? -18.120 -4.399 26.977 1.00 94.75 423 SER A O 1
ATOM 3432 N N . ALA A 1 424 ? -19.385 -2.566 27.336 1.00 94.75 424 ALA A N 1
ATOM 3433 C CA . ALA A 1 424 ? -19.918 -2.488 25.980 1.00 94.75 424 ALA A CA 1
ATOM 3434 C C . ALA A 1 424 ? -18.820 -2.362 24.916 1.00 94.75 424 ALA A C 1
ATOM 3436 O O . ALA A 1 424 ? -18.945 -2.919 23.828 1.00 94.75 424 ALA A O 1
ATOM 3437 N N . LEU A 1 425 ? -17.710 -1.688 25.241 1.00 95.31 425 LEU A N 1
ATOM 3438 C CA . LEU A 1 425 ? -16.577 -1.551 24.328 1.00 95.31 425 LEU A CA 1
ATOM 3439 C C . LEU A 1 425 ? -15.873 -2.898 24.106 1.00 95.31 425 LEU A C 1
ATOM 3441 O O . LEU A 1 425 ? -15.503 -3.208 22.979 1.00 95.31 425 LEU A O 1
ATOM 3445 N N . ILE A 1 426 ? -15.720 -3.723 25.149 1.00 95.81 426 ILE A N 1
ATOM 3446 C CA . ILE A 1 426 ? -15.112 -5.059 25.024 1.00 95.81 426 ILE A CA 1
ATOM 3447 C C . ILE A 1 426 ? -16.066 -6.048 24.352 1.00 95.81 426 ILE A C 1
ATOM 3449 O O . ILE A 1 426 ? -15.634 -6.816 23.495 1.00 95.81 426 ILE A O 1
ATOM 3453 N N . HIS A 1 427 ? -17.361 -5.986 24.670 1.00 95.62 427 HIS A N 1
ATOM 3454 C CA . HIS A 1 427 ? -18.395 -6.718 23.938 1.00 95.62 427 HIS A CA 1
ATOM 3455 C C . HIS A 1 427 ? -18.346 -6.377 22.437 1.00 95.62 427 HIS A C 1
ATOM 3457 O O . HIS A 1 427 ? -18.294 -7.276 21.600 1.00 95.62 427 HIS A O 1
ATOM 3463 N N . PHE A 1 428 ? -18.264 -5.091 22.081 1.00 96.62 428 PHE A N 1
ATOM 3464 C CA . PHE A 1 428 ? -18.155 -4.669 20.685 1.00 96.62 428 PHE A CA 1
ATOM 3465 C C . PHE A 1 428 ? -16.899 -5.215 19.994 1.00 96.62 428 PHE A C 1
ATOM 3467 O O . PHE A 1 428 ? -16.955 -5.531 18.811 1.00 96.62 428 PHE A O 1
ATOM 3474 N N . LEU A 1 429 ? -15.776 -5.384 20.701 1.00 95.62 429 LEU A N 1
ATOM 3475 C CA . LEU A 1 429 ? -14.590 -6.023 20.120 1.00 95.62 429 LEU A CA 1
ATOM 3476 C C . LEU A 1 429 ? -14.819 -7.496 19.771 1.00 95.62 429 LEU A C 1
ATOM 3478 O O . LEU A 1 429 ? -14.246 -7.953 18.787 1.00 95.62 429 LEU A O 1
ATOM 3482 N N . ALA A 1 430 ? -15.658 -8.218 20.522 1.00 94.69 430 ALA A N 1
ATOM 3483 C CA . ALA A 1 430 ? -16.062 -9.576 20.157 1.00 94.69 430 ALA A CA 1
ATOM 3484 C C . ALA A 1 430 ? -16.910 -9.576 18.878 1.00 94.69 430 ALA A C 1
ATOM 3486 O O . ALA A 1 430 ? -16.635 -10.352 17.968 1.00 94.69 430 ALA A O 1
ATOM 3487 N N . VAL A 1 431 ? -17.863 -8.643 18.760 1.00 94.62 431 VAL A N 1
ATOM 3488 C CA . VAL A 1 431 ? -18.667 -8.456 17.537 1.00 94.62 431 VAL A CA 1
ATOM 3489 C C . VAL A 1 431 ? -17.786 -8.060 16.346 1.00 94.62 431 VAL A C 1
ATOM 3491 O O . VAL A 1 431 ? -17.929 -8.588 15.249 1.00 94.62 431 VAL A O 1
ATOM 3494 N N . LEU A 1 432 ? -16.811 -7.173 16.556 1.00 94.12 432 LEU A N 1
ATOM 3495 C CA . LEU A 1 432 ? -15.834 -6.778 15.539 1.00 94.12 432 LEU A CA 1
ATOM 3496 C C . LEU A 1 432 ? -14.906 -7.941 15.139 1.00 94.12 432 LEU A C 1
ATOM 3498 O O . LEU A 1 432 ? -14.357 -7.947 14.034 1.00 94.12 432 LEU A O 1
ATOM 3502 N N . GLY A 1 433 ? -14.733 -8.910 16.040 1.00 90.88 433 GLY A N 1
ATOM 3503 C CA . GLY A 1 433 ? -14.016 -10.160 15.824 1.00 90.88 433 GLY A CA 1
ATOM 3504 C C . GLY A 1 433 ? -14.743 -11.139 14.904 1.00 90.88 433 GLY A C 1
ATOM 3505 O O . GLY A 1 433 ? -14.140 -12.138 14.530 1.00 90.88 433 GLY A O 1
ATOM 3506 N N . ILE A 1 434 ? -15.986 -10.867 14.499 1.00 90.00 434 ILE A N 1
ATOM 3507 C CA . ILE A 1 434 ? -16.733 -11.696 13.549 1.00 90.00 434 ILE A CA 1
ATOM 3508 C C . ILE A 1 434 ? -16.275 -11.392 12.113 1.00 90.00 434 ILE A C 1
ATOM 3510 O O . ILE A 1 434 ? -16.084 -10.238 11.703 1.00 90.00 434 ILE A O 1
ATOM 3514 N N . ASP A 1 435 ? -16.070 -12.450 11.338 1.00 83.56 435 ASP A N 1
ATOM 3515 C CA . ASP A 1 435 ? -15.825 -12.407 9.904 1.00 83.56 435 ASP A CA 1
ATOM 3516 C C . ASP A 1 435 ? -17.047 -12.933 9.155 1.00 83.56 435 ASP A C 1
ATOM 3518 O O . ASP A 1 435 ? -17.195 -14.136 8.973 1.00 83.56 435 ASP A O 1
ATOM 3522 N N . GLU A 1 436 ? -17.934 -12.016 8.764 1.00 79.19 436 GLU A N 1
ATOM 3523 C CA . GLU A 1 436 ? -19.238 -12.316 8.155 1.00 79.19 436 GLU A CA 1
ATOM 3524 C C . GLU A 1 436 ? -19.115 -13.103 6.846 1.00 79.19 436 GLU A C 1
ATOM 3526 O O . GLU A 1 436 ? -19.855 -14.055 6.637 1.00 79.19 436 GLU A O 1
ATOM 3531 N N . GLU A 1 437 ? -18.138 -12.768 5.997 1.00 73.44 437 GLU A N 1
ATOM 3532 C CA . GLU A 1 437 ? -17.930 -13.452 4.709 1.00 73.44 437 GLU A CA 1
ATOM 3533 C C . GLU A 1 437 ? -17.513 -14.916 4.895 1.00 73.44 437 GLU A C 1
ATOM 3535 O O . GLU A 1 437 ? -17.912 -15.791 4.131 1.00 73.44 437 GLU A O 1
ATOM 3540 N N . MET A 1 438 ? -16.711 -15.180 5.925 1.00 72.62 438 MET A N 1
ATOM 3541 C CA . MET A 1 438 ? -16.179 -16.508 6.226 1.00 72.62 438 MET A CA 1
ATOM 3542 C C . MET A 1 438 ? -16.995 -17.242 7.299 1.00 72.62 438 MET A C 1
ATOM 3544 O O . MET A 1 438 ? -16.608 -18.345 7.680 1.00 72.62 438 MET A O 1
ATOM 3548 N N . ASN A 1 439 ? -18.052 -16.604 7.817 1.00 74.19 439 ASN A N 1
ATOM 3549 C CA . ASN A 1 439 ? -18.866 -17.029 8.953 1.00 74.19 439 ASN A CA 1
ATOM 3550 C C . ASN A 1 439 ? -18.043 -17.641 10.109 1.00 74.19 439 ASN A C 1
ATOM 3552 O O . ASN A 1 439 ? -18.273 -18.765 10.549 1.00 74.19 439 ASN A O 1
ATOM 3556 N N . ARG A 1 440 ? -17.004 -16.924 10.561 1.00 83.62 440 ARG A N 1
ATOM 3557 C CA . ARG A 1 440 ? -16.072 -17.401 11.604 1.00 83.62 440 ARG A CA 1
ATOM 3558 C C . ARG A 1 440 ? -15.527 -16.266 12.461 1.00 83.62 440 ARG A C 1
ATOM 3560 O O . ARG A 1 440 ? -15.595 -15.100 12.082 1.00 83.62 440 ARG A O 1
ATOM 3567 N N . LEU A 1 441 ? -14.900 -16.602 13.587 1.00 87.06 441 LEU A N 1
ATOM 3568 C CA . LEU A 1 441 ? -14.160 -15.630 14.396 1.00 87.06 441 LEU A CA 1
ATOM 3569 C C . LEU A 1 441 ? -12.756 -15.369 13.827 1.00 87.06 441 LEU A C 1
ATOM 3571 O O . LEU A 1 441 ? -12.055 -16.282 13.384 1.00 87.06 441 LEU A O 1
ATOM 3575 N N . ARG A 1 442 ? -12.324 -14.106 13.867 1.00 87.50 442 ARG A N 1
ATOM 3576 C CA . ARG A 1 442 ? -11.009 -13.648 13.404 1.00 87.50 442 ARG A CA 1
ATOM 3577 C C . ARG A 1 442 ? -9.887 -14.166 14.300 1.00 87.50 442 ARG A C 1
ATOM 3579 O O . ARG A 1 442 ? -9.996 -14.204 15.528 1.00 87.50 442 ARG A O 1
ATOM 3586 N N . THR A 1 443 ? -8.766 -14.500 13.669 1.00 83.62 443 THR A N 1
ATOM 3587 C CA . THR A 1 443 ? -7.534 -14.886 14.363 1.00 83.62 443 THR A CA 1
ATOM 3588 C C . THR A 1 443 ? -6.774 -13.658 14.879 1.00 83.62 443 THR A C 1
ATOM 3590 O O . THR A 1 443 ? -7.045 -12.523 14.482 1.00 83.62 443 THR A O 1
ATOM 3593 N N . ALA A 1 444 ? -5.778 -13.877 15.740 1.00 79.62 444 ALA A N 1
ATOM 3594 C CA . ALA A 1 444 ? -4.910 -12.821 16.263 1.00 79.62 444 ALA A CA 1
ATOM 3595 C C . ALA A 1 444 ? -4.281 -11.935 15.163 1.00 79.62 444 ALA A C 1
ATOM 3597 O O . ALA A 1 444 ? -4.285 -10.703 15.276 1.00 79.62 444 ALA A O 1
ATOM 3598 N N . GLY A 1 445 ? -3.777 -12.549 14.084 1.00 69.56 445 GLY A N 1
ATOM 3599 C CA . GLY A 1 445 ? -3.153 -11.835 12.965 1.00 69.56 445 GLY A CA 1
ATOM 3600 C C . GLY A 1 445 ? -4.139 -10.935 12.218 1.00 69.56 445 GLY A C 1
ATOM 3601 O O . GLY A 1 445 ? -3.820 -9.784 11.919 1.00 69.56 445 GLY A O 1
ATOM 3602 N N . ASP A 1 446 ? -5.364 -11.421 12.020 1.00 76.88 446 ASP A N 1
ATOM 3603 C CA . ASP A 1 446 ? -6.416 -10.721 11.276 1.00 76.88 446 ASP A CA 1
ATOM 3604 C C . ASP A 1 446 ? -7.163 -9.669 12.116 1.00 76.88 446 ASP A C 1
ATOM 3606 O O . ASP A 1 446 ? -7.952 -8.898 11.574 1.00 76.88 446 ASP A O 1
ATOM 3610 N N . PHE A 1 447 ? -6.936 -9.615 13.434 1.00 85.56 447 PHE A N 1
ATOM 3611 C CA . PHE A 1 447 ? -7.643 -8.701 14.340 1.00 85.56 447 PHE A CA 1
ATOM 3612 C C . PHE A 1 447 ? -6.754 -7.629 14.987 1.00 85.56 447 PHE A C 1
ATOM 3614 O O . PHE A 1 447 ? -7.222 -6.523 15.272 1.00 85.56 447 PHE A O 1
ATOM 3621 N N . SER A 1 448 ? -5.465 -7.910 15.207 1.00 80.75 448 SER A N 1
ATOM 3622 C CA . SER A 1 448 ? -4.544 -7.031 15.953 1.00 80.75 448 SER A CA 1
ATOM 3623 C C . SER A 1 448 ? -4.517 -5.576 15.451 1.00 80.75 448 SER A C 1
ATOM 3625 O O . SER A 1 448 ? -4.551 -4.639 16.252 1.00 80.75 448 SER A O 1
ATOM 3627 N N . TYR A 1 449 ? -4.538 -5.357 14.133 1.00 79.75 449 TYR A N 1
ATOM 3628 C CA . TYR A 1 449 ? -4.556 -4.012 13.544 1.00 79.75 449 TYR A CA 1
ATOM 3629 C C . TYR A 1 449 ? -5.889 -3.273 13.756 1.00 79.75 449 TYR A C 1
ATOM 3631 O O . TYR A 1 449 ? -5.907 -2.041 13.817 1.00 79.75 449 TYR A O 1
ATOM 3639 N N . MET A 1 450 ? -7.011 -3.997 13.855 1.00 89.12 450 MET A N 1
ATOM 3640 C CA . MET A 1 450 ? -8.324 -3.412 14.145 1.00 89.12 450 MET A CA 1
ATOM 3641 C C . MET A 1 450 ? -8.346 -2.907 15.586 1.00 89.12 450 MET A C 1
ATOM 3643 O O . MET A 1 450 ? -8.685 -1.750 15.842 1.00 89.12 450 MET A O 1
ATOM 3647 N N . LEU A 1 451 ? -7.875 -3.750 16.509 1.00 89.25 451 LEU A N 1
ATOM 3648 C CA . LEU A 1 451 ? -7.742 -3.428 17.924 1.00 89.25 451 LEU A CA 1
ATOM 3649 C C . LEU A 1 451 ? -6.800 -2.239 18.161 1.00 89.25 451 LEU A C 1
ATOM 3651 O O . LEU A 1 451 ? -7.142 -1.332 18.917 1.00 89.25 451 LEU A O 1
ATOM 3655 N N . ALA A 1 452 ? -5.658 -2.185 17.465 1.00 87.50 452 ALA A N 1
ATOM 3656 C CA . ALA A 1 452 ? -4.747 -1.039 17.515 1.00 87.50 452 ALA A CA 1
ATOM 3657 C C . ALA A 1 452 ? -5.440 0.278 17.116 1.00 87.50 452 ALA A C 1
ATOM 3659 O O . ALA A 1 452 ? -5.168 1.329 17.703 1.00 87.50 452 ALA A O 1
ATOM 3660 N N . GLY A 1 453 ? -6.367 0.217 16.154 1.00 88.88 453 GLY A N 1
ATOM 3661 C CA . GLY A 1 453 ? -7.177 1.360 15.750 1.00 88.88 453 GLY A CA 1
ATOM 3662 C C . GLY A 1 453 ? -8.126 1.848 16.842 1.00 88.88 453 GLY A C 1
ATOM 3663 O O . GLY A 1 453 ? -8.170 3.047 17.118 1.00 88.88 453 GLY A O 1
ATOM 3664 N N . VAL A 1 454 ? -8.821 0.928 17.517 1.00 94.56 454 VAL A N 1
ATOM 3665 C CA . VAL A 1 454 ? -9.710 1.264 18.644 1.00 94.56 454 VAL A CA 1
ATOM 3666 C C . VAL A 1 454 ? -8.911 1.846 19.814 1.00 94.56 454 VAL A C 1
ATOM 3668 O O . VAL A 1 454 ? -9.264 2.908 20.318 1.00 94.56 454 VAL A O 1
ATOM 3671 N N . VAL A 1 455 ? -7.775 1.234 20.173 1.00 94.44 455 VAL A N 1
ATOM 3672 C CA . VAL A 1 455 ? -6.836 1.728 21.202 1.00 94.44 455 VAL A CA 1
ATOM 3673 C C . VAL A 1 455 ? -6.361 3.154 20.896 1.00 94.44 455 VAL A C 1
ATOM 3675 O O . VAL A 1 455 ? -6.289 3.996 21.795 1.00 94.44 455 VAL A O 1
ATOM 3678 N N . TYR A 1 456 ? -6.047 3.452 19.630 1.00 93.75 456 TYR A N 1
ATOM 3679 C CA . TYR A 1 456 ? -5.670 4.800 19.203 1.00 93.75 456 TYR A CA 1
ATOM 3680 C C . TYR A 1 456 ? -6.817 5.798 19.400 1.00 93.75 456 TYR A C 1
ATOM 3682 O O . TYR A 1 456 ? -6.607 6.835 20.032 1.00 93.75 456 TYR A O 1
ATOM 3690 N N . CYS A 1 457 ? -8.021 5.474 18.914 1.00 95.31 457 CYS A N 1
ATOM 3691 C CA . CYS A 1 457 ? -9.218 6.302 19.084 1.00 95.31 457 CYS A CA 1
ATOM 3692 C C . CYS A 1 457 ? -9.527 6.561 20.565 1.00 95.31 457 CYS A C 1
ATOM 3694 O O . CYS A 1 457 ? -9.726 7.708 20.956 1.00 95.31 457 CYS A O 1
ATOM 3696 N N . THR A 1 458 ? -9.462 5.528 21.409 1.00 96.31 458 THR A N 1
ATOM 3697 C CA . THR A 1 458 ? -9.638 5.655 22.860 1.00 96.31 458 THR A CA 1
ATOM 3698 C C . THR A 1 458 ? -8.644 6.642 23.472 1.00 96.31 458 THR A C 1
ATOM 3700 O O . THR A 1 458 ? -9.053 7.512 24.236 1.00 96.31 458 THR A O 1
ATOM 3703 N N . ARG A 1 459 ? -7.353 6.573 23.117 1.00 95.50 459 ARG A N 1
ATOM 3704 C CA . ARG A 1 459 ? -6.331 7.497 23.646 1.00 95.50 459 ARG A CA 1
ATOM 3705 C C . ARG A 1 459 ? -6.572 8.943 23.233 1.00 95.50 459 ARG A C 1
ATOM 3707 O O . ARG A 1 459 ? -6.463 9.829 24.076 1.00 95.50 459 ARG A O 1
ATOM 3714 N N . VAL A 1 460 ? -6.871 9.199 21.959 1.00 95.31 460 VAL A N 1
ATOM 3715 C CA . VAL A 1 460 ? -7.063 10.580 21.485 1.00 95.31 460 VAL A CA 1
ATOM 3716 C C . VAL A 1 460 ? -8.341 11.195 22.055 1.00 95.31 460 VAL A C 1
ATOM 3718 O O . VAL A 1 460 ? -8.298 12.333 22.513 1.00 95.31 460 VAL A O 1
ATOM 3721 N N . ILE A 1 461 ? -9.432 10.427 22.142 1.00 96.62 461 ILE A N 1
ATOM 3722 C CA . ILE A 1 461 ? -10.680 10.882 22.772 1.00 96.62 461 ILE A CA 1
ATOM 3723 C C . ILE A 1 461 ? -10.463 11.133 24.267 1.00 96.62 461 ILE A C 1
ATOM 3725 O O . ILE A 1 461 ? -10.858 12.175 24.782 1.00 96.62 461 ILE A O 1
ATOM 3729 N N . ALA A 1 462 ? -9.784 10.223 24.973 1.00 95.94 462 ALA A N 1
ATOM 3730 C CA . ALA A 1 462 ? -9.488 10.401 26.391 1.00 95.94 462 ALA A CA 1
ATOM 3731 C C . ALA A 1 462 ? -8.612 11.634 26.657 1.00 95.94 462 ALA A C 1
ATOM 3733 O O . ALA A 1 462 ? -8.789 12.305 27.671 1.00 95.94 462 ALA A O 1
ATOM 3734 N N . ALA A 1 463 ? -7.683 11.952 25.751 1.00 94.25 463 ALA A N 1
ATOM 3735 C CA . ALA A 1 463 ? -6.883 13.166 25.844 1.00 94.25 463 ALA A CA 1
ATOM 3736 C C . ALA A 1 463 ? -7.742 14.425 25.712 1.00 94.25 463 ALA A C 1
ATOM 3738 O O . ALA A 1 463 ? -7.563 15.346 26.500 1.00 94.25 463 ALA A O 1
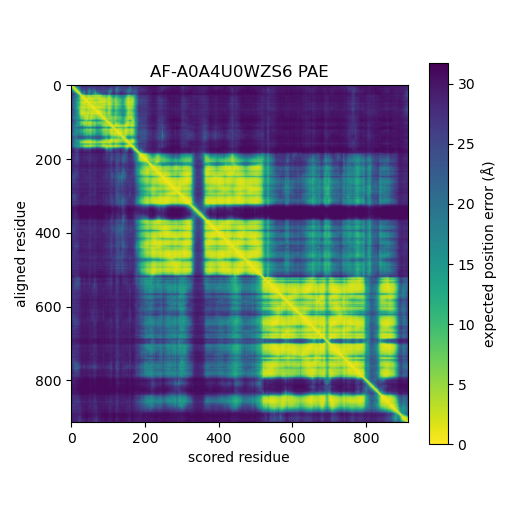ATOM 3739 N N . GLU A 1 464 ? -8.692 14.446 24.776 1.00 95.25 464 GLU A N 1
ATOM 3740 C CA . GLU A 1 464 ? -9.621 15.569 24.618 1.00 95.25 464 GLU A CA 1
ATOM 3741 C C . GLU A 1 464 ? -10.589 15.693 25.806 1.00 95.25 464 GLU A C 1
ATOM 3743 O O . GLU A 1 464 ? -10.907 16.799 26.220 1.00 95.25 464 GLU A O 1
ATOM 3748 N N . LEU A 1 465 ? -11.001 14.579 26.420 1.00 94.44 465 LEU A N 1
ATOM 3749 C CA . LEU A 1 465 ? -11.857 14.581 27.615 1.00 94.44 465 LEU A CA 1
ATOM 3750 C C . LEU A 1 465 ? -11.134 15.048 28.888 1.00 94.44 465 LEU A C 1
ATOM 3752 O O . LEU A 1 465 ? -11.727 15.704 29.743 1.00 94.44 465 LEU A O 1
ATOM 3756 N N . LEU A 1 466 ? -9.865 14.672 29.057 1.00 93.25 466 LEU A N 1
ATOM 3757 C CA . LEU A 1 466 ? -9.091 14.996 30.260 1.00 93.25 466 LEU A CA 1
ATOM 3758 C C . LEU A 1 466 ? -8.370 16.341 30.156 1.00 93.25 466 LEU A C 1
ATOM 3760 O O . LEU A 1 466 ? -8.197 17.009 31.175 1.00 93.25 466 LEU A O 1
ATOM 3764 N N . LEU A 1 467 ? -7.935 16.709 28.949 1.00 92.38 467 LEU A N 1
ATOM 3765 C CA . LEU A 1 467 ? -7.183 17.924 28.632 1.00 92.38 467 LEU A CA 1
ATOM 3766 C C . LEU A 1 467 ? -7.751 18.581 27.352 1.00 92.38 467 LEU A C 1
ATOM 3768 O O . LEU A 1 467 ? -7.064 18.599 26.317 1.00 92.38 467 LEU A O 1
ATOM 3772 N N . PRO A 1 468 ? -8.980 19.141 27.410 1.00 91.69 468 PRO A N 1
ATOM 3773 C CA . PRO A 1 468 ? -9.665 19.712 26.250 1.00 91.69 468 PRO A CA 1
ATOM 3774 C C . PRO A 1 468 ? -8.805 20.724 25.510 1.00 91.69 468 PRO A C 1
ATOM 3776 O O . PRO A 1 468 ? -8.139 21.549 26.141 1.00 91.69 468 PRO A O 1
ATOM 3779 N N . SER A 1 469 ? -8.813 20.683 24.175 1.00 88.31 469 SER A N 1
ATOM 3780 C CA . SER A 1 469 ? -7.989 21.583 23.363 1.00 88.31 469 SER A CA 1
ATOM 3781 C C . SER A 1 469 ? -8.367 23.055 23.536 1.00 88.31 469 SER A C 1
ATOM 3783 O O . SER A 1 469 ? -7.497 23.914 23.417 1.00 88.31 469 SER A O 1
ATOM 3785 N N . ALA A 1 470 ? -9.638 23.331 23.840 1.00 84.38 470 ALA A N 1
ATOM 3786 C CA . ALA A 1 470 ? -10.181 24.678 24.016 1.00 84.38 470 ALA A CA 1
ATOM 3787 C C . ALA A 1 470 ? -9.695 25.384 25.297 1.00 84.38 470 ALA A C 1
ATOM 3789 O O . ALA A 1 470 ? -9.601 26.607 25.314 1.00 84.38 470 ALA A O 1
ATOM 3790 N N . ASP A 1 471 ? -9.338 24.632 26.344 1.00 85.81 471 ASP A N 1
ATOM 3791 C CA . ASP A 1 471 ? -9.019 25.196 27.665 1.00 85.81 471 ASP A CA 1
ATOM 3792 C C . ASP A 1 471 ? -7.524 25.181 28.000 1.00 85.81 471 ASP A C 1
ATOM 3794 O O . ASP A 1 471 ? -7.130 25.500 29.118 1.00 85.81 471 ASP A O 1
ATOM 3798 N N . ARG A 1 472 ? -6.654 24.816 27.052 1.00 82.56 472 ARG A N 1
ATOM 3799 C CA . ARG A 1 472 ? -5.239 24.523 27.352 1.00 82.56 472 ARG A CA 1
ATOM 3800 C C . ARG A 1 472 ? -4.426 25.697 27.861 1.00 82.56 472 ARG A C 1
ATOM 3802 O O . ARG A 1 472 ? -3.489 25.481 28.618 1.00 82.56 472 ARG A O 1
ATOM 3809 N N . GLU A 1 473 ? -4.782 26.914 27.471 1.00 78.94 473 GLU A N 1
ATOM 3810 C CA . GLU A 1 473 ? -4.131 28.129 27.973 1.00 78.94 473 GLU A CA 1
ATOM 3811 C C . GLU A 1 473 ? -4.415 28.370 29.461 1.00 78.94 473 GLU A C 1
ATOM 3813 O O . GLU A 1 473 ? -3.626 29.021 30.139 1.00 78.94 473 GLU A O 1
ATOM 3818 N N . LYS A 1 474 ? -5.522 27.818 29.976 1.00 80.38 474 LYS A N 1
ATOM 3819 C CA . LYS A 1 474 ? -5.955 27.943 31.374 1.00 80.38 474 LYS A CA 1
ATOM 3820 C C . LYS A 1 474 ? -5.515 26.759 32.243 1.00 80.38 474 LYS A C 1
ATOM 3822 O O . LYS A 1 474 ? -5.701 26.812 33.452 1.00 80.38 474 LYS A O 1
ATOM 3827 N N . GLN A 1 475 ? -4.974 25.695 31.643 1.00 81.75 475 GLN A N 1
ATOM 3828 C CA . GLN A 1 475 ? -4.570 24.475 32.349 1.00 81.75 475 GLN A CA 1
ATOM 3829 C C . GLN A 1 475 ? -3.217 24.656 33.037 1.00 81.75 475 GLN A C 1
ATOM 3831 O O . GLN A 1 475 ? -2.235 25.071 32.416 1.00 81.75 475 GLN A O 1
ATOM 3836 N N . ASP A 1 476 ? -3.140 24.251 34.299 1.00 83.06 476 ASP A N 1
ATOM 3837 C CA . ASP A 1 476 ? -1.939 24.313 35.114 1.00 83.06 476 ASP A CA 1
ATOM 3838 C C . ASP A 1 476 ? -1.450 22.906 35.528 1.00 83.06 476 ASP A C 1
ATOM 3840 O O . ASP A 1 476 ? -1.695 21.881 34.877 1.00 83.06 476 ASP A O 1
ATOM 3844 N N . ASN A 1 477 ? -0.635 22.839 36.581 1.00 84.56 477 ASN A N 1
ATOM 3845 C CA . ASN A 1 477 ? -0.108 21.573 37.084 1.00 84.56 477 ASN A CA 1
ATOM 3846 C C . ASN A 1 477 ? -1.182 20.668 37.719 1.00 84.56 477 ASN A C 1
ATOM 3848 O O . ASN A 1 477 ? -0.960 19.457 37.819 1.00 84.56 477 ASN A O 1
ATOM 3852 N N . ALA A 1 478 ? -2.321 21.203 38.153 1.00 88.94 478 ALA A N 1
ATOM 3853 C CA . ALA A 1 478 ? -3.437 20.455 38.711 1.00 88.94 478 ALA A CA 1
ATOM 3854 C C . ALA A 1 478 ? -4.109 19.581 37.644 1.00 88.94 478 ALA A C 1
ATOM 3856 O O . ALA A 1 478 ? -4.283 18.379 37.881 1.00 88.94 478 ALA A O 1
ATOM 3857 N N . GLU A 1 479 ? -4.391 20.110 36.448 1.00 88.62 479 GLU A N 1
ATOM 3858 C CA . GLU A 1 479 ? -4.953 19.314 35.349 1.00 88.62 479 GLU A CA 1
ATOM 3859 C C . GLU A 1 479 ? -3.972 18.243 34.877 1.00 88.62 479 GLU A C 1
ATOM 3861 O O . GLU A 1 479 ? -4.378 17.111 34.613 1.00 88.62 479 GLU A O 1
ATOM 3866 N N . ARG A 1 480 ? -2.664 18.534 34.868 1.00 86.81 480 ARG A N 1
ATOM 3867 C CA . ARG A 1 480 ? -1.631 17.526 34.563 1.00 86.81 480 ARG A CA 1
ATOM 3868 C C . ARG A 1 480 ? -1.621 16.387 35.582 1.00 86.81 480 ARG A C 1
ATOM 3870 O O . ARG A 1 480 ? -1.560 15.218 35.201 1.00 86.81 480 ARG A O 1
ATOM 3877 N N . LYS A 1 481 ? -1.720 16.702 36.879 1.00 90.44 481 LYS A N 1
ATOM 3878 C CA . LYS A 1 481 ? -1.821 15.692 37.949 1.00 90.44 481 LYS A CA 1
ATOM 3879 C C . LYS A 1 481 ? -3.114 14.883 37.840 1.00 90.44 481 LYS A C 1
ATOM 3881 O O . LYS A 1 481 ? -3.081 13.665 38.018 1.00 90.44 481 LYS A O 1
ATOM 3886 N N . ARG A 1 482 ? -4.240 15.534 37.519 1.00 93.06 482 ARG A N 1
ATOM 3887 C CA . ARG A 1 482 ? -5.518 14.862 37.241 1.00 93.06 482 ARG A CA 1
ATOM 3888 C C . ARG A 1 482 ? -5.381 13.910 36.057 1.00 93.06 482 ARG A C 1
ATOM 3890 O O . ARG A 1 482 ? -5.717 12.742 36.204 1.00 93.06 482 ARG A O 1
ATOM 3897 N N . PHE A 1 483 ? -4.818 14.369 34.941 1.00 93.81 483 PHE A N 1
ATOM 3898 C CA . PHE A 1 483 ? -4.561 13.546 33.762 1.00 93.81 483 PHE A CA 1
ATOM 3899 C C . PHE A 1 483 ? -3.750 12.292 34.107 1.00 93.81 483 PHE A C 1
ATOM 3901 O O . PHE A 1 483 ? -4.181 11.191 33.784 1.00 93.81 483 PHE A O 1
ATOM 3908 N N . LEU A 1 484 ? -2.618 12.427 34.809 1.00 92.75 484 LEU A N 1
ATOM 3909 C CA . LEU A 1 484 ? -1.786 11.275 35.183 1.00 92.75 484 LEU A CA 1
ATOM 3910 C C . LEU A 1 484 ? -2.535 10.280 36.080 1.00 92.75 484 LEU A C 1
ATOM 3912 O O . LEU A 1 484 ? -2.394 9.069 35.902 1.00 92.75 484 LEU A O 1
ATOM 3916 N N . ARG A 1 485 ? -3.359 10.770 37.015 1.00 94.44 485 ARG A N 1
ATOM 3917 C CA . ARG A 1 485 ? -4.184 9.922 37.885 1.00 94.44 485 ARG A CA 1
ATOM 3918 C C . ARG A 1 485 ? -5.247 9.156 37.095 1.00 94.44 485 ARG A C 1
ATOM 3920 O O . ARG A 1 485 ? -5.333 7.939 37.241 1.00 94.44 485 ARG A O 1
ATOM 3927 N N . GLU A 1 486 ? -6.016 9.838 36.249 1.00 95.19 486 GLU A N 1
ATOM 3928 C CA . GLU A 1 486 ? -7.049 9.189 35.429 1.00 95.19 486 GLU A CA 1
ATOM 3929 C C . GLU A 1 486 ? -6.425 8.225 34.411 1.00 95.19 486 GLU A C 1
ATOM 3931 O O . GLU A 1 486 ? -6.903 7.108 34.226 1.00 95.19 486 GLU A O 1
ATOM 3936 N N . ARG A 1 487 ? -5.280 8.593 33.824 1.00 94.81 487 ARG A N 1
ATOM 3937 C CA . ARG A 1 487 ? -4.503 7.729 32.930 1.00 94.81 487 ARG A CA 1
ATOM 3938 C C . ARG A 1 487 ? -4.037 6.450 33.630 1.00 94.81 487 ARG A C 1
ATOM 3940 O O . ARG A 1 487 ? -4.223 5.374 33.073 1.00 94.81 487 ARG A O 1
ATOM 3947 N N . ARG A 1 488 ? -3.496 6.534 34.853 1.00 93.75 488 ARG A N 1
ATOM 3948 C CA . ARG A 1 488 ? -3.127 5.350 35.660 1.00 93.75 488 ARG A CA 1
ATOM 3949 C C . ARG A 1 488 ? -4.326 4.461 35.991 1.00 93.75 488 ARG A C 1
ATOM 3951 O O . ARG A 1 488 ? -4.161 3.251 36.106 1.00 93.75 488 ARG A O 1
ATOM 3958 N N . ARG A 1 489 ? -5.503 5.056 36.191 1.00 94.25 489 ARG A N 1
ATOM 3959 C CA . ARG A 1 489 ? -6.723 4.339 36.577 1.00 94.25 489 ARG A CA 1
ATOM 3960 C C . ARG A 1 489 ? -7.410 3.657 35.396 1.00 94.25 489 ARG A C 1
ATOM 3962 O O . ARG A 1 489 ? -7.947 2.569 35.566 1.00 94.25 489 ARG A O 1
ATOM 3969 N N . PHE A 1 490 ? -7.398 4.284 34.221 1.00 95.44 490 PHE A N 1
ATOM 3970 C CA . PHE A 1 490 ? -8.241 3.853 33.108 1.00 95.44 490 PHE A CA 1
ATOM 3971 C C . PHE A 1 490 ? -7.517 3.597 31.795 1.00 95.44 490 PHE A C 1
ATOM 3973 O O . PHE A 1 490 ? -8.076 2.882 30.975 1.00 95.44 490 PHE A O 1
ATOM 3980 N N . LEU A 1 491 ? -6.332 4.165 31.550 1.00 94.75 491 LEU A N 1
ATOM 3981 C CA . LEU A 1 491 ? -5.696 4.137 30.223 1.00 94.75 491 LEU A CA 1
ATOM 3982 C C . LEU A 1 491 ? -4.393 3.324 30.158 1.00 94.75 491 LEU A C 1
ATOM 3984 O O . LEU A 1 491 ? -3.792 3.226 29.087 1.00 94.75 491 LEU A O 1
ATOM 3988 N N . ALA A 1 492 ? -3.947 2.780 31.287 1.00 91.25 492 ALA A N 1
ATOM 3989 C CA . ALA A 1 492 ? -2.737 1.977 31.398 1.00 91.25 492 ALA A CA 1
ATOM 3990 C C . ALA A 1 492 ? -3.060 0.480 31.492 1.00 91.25 492 ALA A C 1
ATOM 3992 O O . ALA A 1 492 ? -4.183 0.088 31.808 1.00 91.25 492 ALA A O 1
ATOM 3993 N N . ASP A 1 493 ? -2.061 -0.356 31.235 1.00 89.94 493 ASP A N 1
ATOM 3994 C CA . ASP A 1 493 ? -2.163 -1.787 31.476 1.00 89.94 493 ASP A CA 1
ATOM 3995 C C . ASP A 1 493 ? -2.249 -2.109 32.980 1.00 89.94 493 ASP A C 1
ATOM 3997 O O . ASP A 1 493 ? -1.795 -1.338 33.833 1.00 89.94 493 ASP A O 1
ATOM 4001 N N . GLY A 1 494 ? -2.867 -3.243 33.306 1.00 87.38 494 GLY A N 1
ATOM 4002 C CA . GLY A 1 494 ? -3.139 -3.687 34.673 1.00 87.38 494 GLY A CA 1
ATOM 4003 C C . GLY A 1 494 ? -4.094 -2.784 35.464 1.00 87.38 494 GLY A C 1
ATOM 4004 O O . GLY A 1 494 ? -4.078 -2.804 36.695 1.00 87.38 494 GLY A O 1
ATOM 4005 N N . SER A 1 495 ? -4.906 -1.959 34.793 1.00 90.38 495 SER A N 1
ATOM 4006 C CA . SER A 1 495 ? -5.807 -1.002 35.450 1.00 90.38 495 SER A CA 1
ATOM 4007 C C . SER A 1 495 ? -7.246 -1.512 35.623 1.00 90.38 495 SER A C 1
ATOM 4009 O O . SER A 1 495 ? -8.096 -0.769 36.110 1.00 90.38 495 SER A O 1
ATOM 4011 N N . TYR A 1 496 ? -7.536 -2.755 35.214 1.00 92.56 496 TYR A N 1
ATOM 4012 C CA . TYR A 1 496 ? -8.884 -3.350 35.226 1.00 92.56 496 TYR A CA 1
ATOM 4013 C C . TYR A 1 496 ? -9.936 -2.493 34.498 1.00 92.56 496 TYR A C 1
ATOM 4015 O O . TYR A 1 496 ? -11.107 -2.466 34.876 1.00 92.56 496 TYR A O 1
ATOM 4023 N N . SER A 1 497 ? -9.521 -1.767 33.459 1.00 94.81 497 SER A N 1
ATOM 4024 C CA . SER A 1 497 ? -10.386 -0.977 32.579 1.00 94.81 497 SER A CA 1
ATOM 4025 C C . SER A 1 497 ? -10.521 -1.641 31.202 1.00 94.81 497 SER A C 1
ATOM 4027 O O . SER A 1 497 ? -9.700 -2.498 30.855 1.00 94.81 497 SER A O 1
ATOM 4029 N N . PRO A 1 498 ? -11.475 -1.205 30.355 1.00 95.31 498 PRO A N 1
ATOM 4030 C CA . PRO A 1 498 ? -11.534 -1.641 28.963 1.00 95.31 498 PRO A CA 1
ATOM 4031 C C . PRO A 1 498 ? -10.214 -1.408 28.224 1.00 95.31 498 PRO A C 1
ATOM 4033 O O . PRO A 1 498 ? -9.768 -2.269 27.473 1.00 95.31 498 PRO A O 1
ATOM 4036 N N . MET A 1 499 ? -9.542 -0.277 28.468 1.00 94.69 499 MET A N 1
ATOM 4037 C CA . MET A 1 499 ? -8.239 -0.010 27.859 1.00 94.69 499 MET A CA 1
ATOM 4038 C C . MET A 1 499 ? -7.187 -1.037 28.283 1.00 94.69 499 MET A C 1
ATOM 4040 O O . MET A 1 499 ? -6.452 -1.516 27.426 1.00 94.69 499 MET A O 1
ATOM 4044 N N . SER A 1 500 ? -7.131 -1.414 29.564 1.00 93.44 500 SER A N 1
ATOM 4045 C CA . SER A 1 500 ? -6.213 -2.460 30.028 1.00 93.44 500 SER A CA 1
ATOM 4046 C C . SER A 1 500 ? -6.478 -3.794 29.325 1.00 93.44 500 SER A C 1
ATOM 4048 O O . SER A 1 500 ? -5.538 -4.434 28.857 1.00 93.44 500 SER A O 1
ATOM 4050 N N . THR A 1 501 ? -7.747 -4.189 29.170 1.00 93.38 501 THR A N 1
ATOM 4051 C CA . THR A 1 501 ? -8.100 -5.408 28.428 1.00 93.38 501 THR A CA 1
ATOM 4052 C C . THR A 1 501 ? -7.654 -5.310 26.969 1.00 93.38 501 THR A C 1
ATOM 4054 O O . THR A 1 501 ? -7.019 -6.232 26.465 1.00 93.38 501 THR A O 1
ATOM 4057 N N . MET A 1 502 ? -7.922 -4.184 26.300 1.00 93.88 502 MET A N 1
ATOM 4058 C CA . MET A 1 502 ? -7.510 -3.956 24.911 1.00 93.88 502 MET A CA 1
ATOM 4059 C C . MET A 1 502 ? -5.990 -3.986 24.732 1.00 93.88 502 MET A C 1
ATOM 4061 O O . MET A 1 502 ? -5.502 -4.596 23.786 1.00 93.88 502 MET A O 1
ATOM 4065 N N . ILE A 1 503 ? -5.235 -3.360 25.638 1.00 90.00 503 ILE A N 1
ATOM 4066 C CA . ILE A 1 503 ? -3.769 -3.383 25.632 1.00 90.00 503 ILE A CA 1
ATOM 4067 C C . ILE A 1 503 ? -3.259 -4.822 25.776 1.00 90.00 503 ILE A C 1
ATOM 4069 O O . ILE A 1 503 ? -2.431 -5.260 24.975 1.00 90.00 503 ILE A O 1
ATOM 4073 N N . SER A 1 504 ? -3.791 -5.572 26.745 1.00 89.56 504 SER A N 1
ATOM 4074 C CA . SER A 1 504 ? -3.391 -6.959 26.991 1.00 89.56 504 SER A CA 1
ATOM 4075 C C . SER A 1 504 ? -3.720 -7.880 25.807 1.00 89.56 504 SER A C 1
ATOM 4077 O O . SER A 1 504 ? -2.890 -8.698 25.405 1.00 89.56 504 SER A O 1
ATOM 4079 N N . LEU A 1 505 ? -4.894 -7.714 25.186 1.00 88.94 505 LEU A N 1
ATOM 4080 C CA . LEU A 1 505 ? -5.265 -8.439 23.967 1.00 88.94 505 LEU A CA 1
ATOM 4081 C C . LEU A 1 505 ? -4.360 -8.074 22.787 1.00 88.94 505 LEU A C 1
ATOM 4083 O O . LEU A 1 505 ? -3.978 -8.952 22.017 1.00 88.94 505 LEU A O 1
ATOM 4087 N N . LEU A 1 506 ? -3.975 -6.804 22.652 1.00 85.75 506 LEU A N 1
ATOM 4088 C CA . LEU A 1 506 ? -3.087 -6.355 21.584 1.00 85.75 506 LEU A CA 1
ATOM 4089 C C . LEU A 1 506 ? -1.675 -6.942 21.732 1.00 85.75 506 LEU A C 1
ATOM 4091 O O . LEU A 1 506 ? -1.099 -7.376 20.736 1.00 85.75 506 LEU A O 1
ATOM 4095 N N . ALA A 1 507 ? -1.141 -6.996 22.956 1.00 80.62 507 ALA A N 1
ATOM 4096 C CA . ALA A 1 507 ? 0.119 -7.678 23.263 1.00 80.62 507 ALA A CA 1
ATOM 4097 C C . ALA A 1 507 ? 0.052 -9.176 22.926 1.00 80.62 507 ALA A C 1
ATOM 4099 O O . ALA A 1 507 ? 0.907 -9.691 22.206 1.00 80.62 507 ALA A O 1
ATOM 4100 N N . CYS A 1 508 ? -1.003 -9.862 23.378 1.00 81.12 508 CYS A N 1
ATOM 4101 C CA . CYS A 1 508 ? -1.214 -11.278 23.078 1.00 81.12 508 CYS A CA 1
ATOM 4102 C C . CYS A 1 508 ? -1.306 -11.529 21.564 1.00 81.12 508 CYS A C 1
ATOM 4104 O O . CYS A 1 508 ? -0.622 -12.404 21.037 1.00 81.12 508 CYS A O 1
ATOM 4106 N N . GLY A 1 509 ? -2.094 -10.719 20.849 1.00 74.00 509 GLY A N 1
ATOM 4107 C CA . GLY A 1 509 ? -2.287 -10.861 19.410 1.00 74.00 509 GLY A CA 1
ATOM 4108 C C . GLY A 1 509 ? -0.993 -10.687 18.613 1.00 74.00 509 GLY A C 1
ATOM 4109 O O . GLY A 1 509 ? -0.760 -11.431 17.664 1.00 74.00 509 GLY A O 1
ATOM 4110 N N . LYS A 1 510 ? -0.121 -9.761 19.026 1.00 68.25 510 LYS A N 1
ATOM 4111 C CA . LYS A 1 510 ? 1.194 -9.551 18.400 1.00 68.25 510 LYS A CA 1
ATOM 4112 C C . LYS A 1 510 ? 2.161 -10.685 18.668 1.00 68.25 510 LYS A C 1
ATOM 4114 O O . LYS A 1 510 ? 2.768 -11.171 17.724 1.00 68.25 510 LYS A O 1
ATOM 4119 N N . SER A 1 511 ? 2.258 -11.138 19.918 1.00 71.44 511 SER A N 1
ATOM 4120 C CA . SER A 1 511 ? 3.090 -12.292 20.271 1.00 71.44 511 SER A CA 1
ATOM 4121 C C . SER A 1 511 ? 2.683 -13.527 19.464 1.00 71.44 511 SER A C 1
ATOM 4123 O O . SER A 1 511 ? 3.528 -14.211 18.892 1.00 71.44 511 SER A O 1
ATOM 4125 N N . ILE A 1 512 ? 1.375 -13.766 19.321 1.00 67.75 512 ILE A N 1
ATOM 4126 C CA . ILE A 1 512 ? 0.866 -14.844 18.474 1.00 67.75 512 ILE A CA 1
ATOM 4127 C C . ILE A 1 512 ? 1.217 -14.580 17.009 1.00 67.75 512 ILE A C 1
ATOM 4129 O O . ILE A 1 512 ? 1.741 -15.477 16.369 1.00 67.75 512 ILE A O 1
ATOM 4133 N N . ALA A 1 513 ? 0.999 -13.383 16.464 1.00 61.22 513 ALA A N 1
ATOM 4134 C CA . ALA A 1 513 ? 1.320 -13.086 15.064 1.00 61.22 513 ALA A CA 1
ATOM 4135 C C . ALA A 1 513 ? 2.820 -13.217 14.729 1.00 61.22 513 ALA A C 1
ATOM 4137 O O . ALA A 1 513 ? 3.152 -13.632 13.625 1.00 61.22 513 ALA A O 1
ATOM 4138 N N . LEU A 1 514 ? 3.714 -12.898 15.670 1.00 60.47 514 LEU A N 1
ATOM 4139 C CA . LEU A 1 514 ? 5.162 -13.086 15.526 1.00 60.47 514 LEU A CA 1
ATOM 4140 C C . LEU A 1 514 ? 5.548 -14.572 15.539 1.00 60.47 514 LEU A C 1
ATOM 4142 O O . LEU A 1 514 ? 6.397 -14.995 14.758 1.00 60.47 514 LEU A O 1
ATOM 4146 N N . ASN A 1 515 ? 4.898 -15.364 16.395 1.00 55.28 515 ASN A N 1
ATOM 4147 C CA . ASN A 1 515 ? 5.204 -16.785 16.584 1.00 55.28 515 ASN A CA 1
ATOM 4148 C C . ASN A 1 515 ? 4.456 -17.717 15.618 1.00 55.28 515 ASN A C 1
ATOM 4150 O O . ASN A 1 515 ? 4.891 -18.840 15.366 1.00 55.28 515 ASN A O 1
ATOM 4154 N N . THR A 1 516 ? 3.320 -17.280 15.077 1.00 53.44 516 THR A N 1
ATOM 4155 C CA . THR A 1 516 ? 2.551 -18.050 14.098 1.00 53.44 516 THR A CA 1
ATOM 4156 C C . THR A 1 516 ? 3.231 -17.867 12.752 1.00 53.44 516 THR A C 1
ATOM 4158 O O . THR A 1 516 ? 3.154 -16.797 12.153 1.00 53.44 516 THR A O 1
ATOM 4161 N N . GLY A 1 517 ? 3.912 -18.908 12.265 1.00 46.56 517 GLY A N 1
ATOM 4162 C CA . GLY A 1 517 ? 4.442 -18.909 10.905 1.00 46.56 517 GLY A CA 1
ATOM 4163 C C . GLY A 1 517 ? 3.330 -18.520 9.933 1.00 46.56 517 GLY A C 1
ATOM 4164 O O . GLY A 1 517 ? 2.251 -19.108 9.993 1.00 46.56 517 GLY A O 1
ATOM 4165 N N . ASN A 1 518 ? 3.573 -17.496 9.102 1.00 48.81 518 ASN A N 1
ATOM 4166 C CA . ASN A 1 518 ? 2.593 -16.963 8.151 1.00 48.81 518 ASN A CA 1
ATOM 4167 C C . ASN A 1 518 ? 1.807 -18.114 7.515 1.00 48.81 518 ASN A C 1
ATOM 4169 O O . ASN A 1 518 ? 2.414 -18.943 6.829 1.00 48.81 518 ASN A O 1
ATOM 4173 N N . SER A 1 519 ? 0.487 -18.157 7.751 1.00 44.88 519 SER A N 1
ATOM 4174 C CA . SER A 1 519 ? -0.436 -19.119 7.140 1.00 44.88 519 SER A CA 1
ATOM 4175 C C . SER A 1 519 ? -0.026 -19.351 5.694 1.00 44.88 519 SER A C 1
ATOM 4177 O O . SER A 1 519 ? 0.226 -18.364 4.997 1.00 44.88 519 SER A O 1
ATOM 4179 N N . ALA A 1 520 ? 0.100 -20.620 5.280 1.00 46.88 520 ALA A N 1
ATOM 4180 C CA . ALA A 1 520 ? 0.682 -21.052 4.008 1.00 46.88 520 ALA A CA 1
ATOM 4181 C C . ALA A 1 520 ? -0.039 -20.426 2.796 1.00 46.88 520 ALA A C 1
ATOM 4183 O O . ALA A 1 520 ? -0.845 -21.044 2.110 1.00 46.88 520 ALA A O 1
ATOM 4184 N N . SER A 1 521 ? 0.258 -19.156 2.537 1.00 58.94 521 SER A N 1
ATOM 4185 C CA . SER A 1 521 ? -0.252 -18.341 1.435 1.00 58.94 521 SER A CA 1
ATOM 4186 C C . SER A 1 521 ? 0.344 -18.785 0.106 1.00 58.94 521 SER A C 1
ATOM 4188 O O . SER A 1 521 ? -0.176 -18.452 -0.960 1.00 58.94 521 SER A O 1
ATOM 4190 N N . THR A 1 522 ? 1.426 -19.560 0.185 1.00 68.81 522 THR A N 1
ATOM 4191 C CA . THR A 1 522 ? 2.206 -20.063 -0.928 1.00 68.81 522 THR A CA 1
ATOM 4192 C C . THR A 1 522 ? 2.361 -21.575 -0.823 1.00 68.81 522 THR A C 1
ATOM 4194 O O . THR A 1 522 ? 2.733 -22.105 0.221 1.00 68.81 522 THR A O 1
ATOM 4197 N N . GLN A 1 523 ? 2.076 -22.275 -1.917 1.00 80.19 523 GLN A N 1
ATOM 4198 C CA . GLN A 1 523 ? 2.268 -23.717 -2.039 1.00 80.19 523 GLN A CA 1
ATOM 4199 C C . GLN A 1 523 ? 3.084 -24.013 -3.294 1.00 80.19 523 GLN A C 1
ATOM 4201 O O . GLN A 1 523 ? 2.766 -23.529 -4.378 1.00 80.19 523 GLN A O 1
ATOM 4206 N N . TRP A 1 524 ? 4.114 -24.842 -3.171 1.00 86.19 524 TRP A N 1
ATOM 4207 C CA . TRP A 1 524 ? 4.919 -25.271 -4.310 1.00 86.19 524 TRP A CA 1
ATOM 4208 C C . TRP A 1 524 ? 4.355 -26.533 -4.964 1.00 86.19 524 TRP A C 1
ATOM 4210 O O . TRP A 1 524 ? 3.859 -27.440 -4.297 1.00 86.19 524 TRP A O 1
ATOM 4220 N N . SER A 1 525 ? 4.467 -26.622 -6.290 1.00 88.81 525 SER A N 1
ATOM 4221 C CA . SER A 1 525 ? 4.371 -27.903 -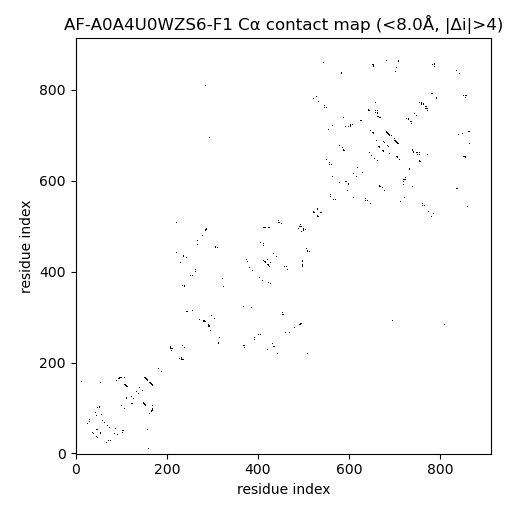6.998 1.00 88.81 525 SER A CA 1
ATOM 4222 C C . SER A 1 525 ? 5.475 -28.862 -6.536 1.00 88.81 525 SER A C 1
ATOM 4224 O O . SER A 1 525 ? 6.552 -28.393 -6.173 1.00 88.81 525 SER A O 1
ATOM 4226 N N . ARG A 1 526 ? 5.273 -30.183 -6.668 1.00 82.19 526 ARG A N 1
ATOM 4227 C CA . ARG A 1 526 ? 6.289 -31.206 -6.328 1.00 82.19 526 ARG A CA 1
ATOM 4228 C C . ARG A 1 526 ? 7.661 -30.953 -6.971 1.00 82.19 526 ARG A C 1
ATOM 4230 O O . ARG A 1 526 ? 8.676 -31.194 -6.338 1.00 82.19 526 ARG A O 1
ATOM 4237 N N . GLU A 1 527 ? 7.682 -30.436 -8.198 1.00 84.62 527 GLU A N 1
ATOM 4238 C CA . GLU A 1 527 ? 8.912 -30.127 -8.945 1.00 84.62 527 GLU A CA 1
ATOM 4239 C C . GLU A 1 527 ? 9.450 -28.705 -8.707 1.00 84.62 527 GLU A C 1
ATOM 4241 O O . GLU A 1 527 ? 10.332 -28.275 -9.437 1.00 84.62 527 GLU A O 1
ATOM 4246 N N . THR A 1 528 ? 8.856 -27.932 -7.785 1.00 84.31 528 THR A N 1
ATOM 4247 C CA . THR A 1 528 ? 9.193 -26.518 -7.489 1.00 84.31 528 THR A CA 1
ATOM 4248 C C . THR A 1 528 ? 9.219 -25.560 -8.698 1.00 84.31 528 THR A C 1
ATOM 4250 O O . THR A 1 528 ? 9.735 -24.450 -8.617 1.00 84.31 528 THR A O 1
ATOM 4253 N N . ARG A 1 529 ? 8.572 -25.932 -9.812 1.00 89.31 529 ARG A N 1
ATOM 4254 C CA . ARG A 1 529 ? 8.433 -25.112 -11.035 1.00 89.31 529 ARG A CA 1
ATOM 4255 C C . ARG A 1 529 ? 7.224 -24.176 -11.040 1.00 89.31 529 ARG A C 1
ATOM 4257 O O . ARG A 1 529 ? 7.162 -23.252 -11.853 1.00 89.31 529 ARG A O 1
ATOM 4264 N N . VAL A 1 530 ? 6.243 -24.431 -10.175 1.00 90.88 530 VAL A N 1
ATOM 4265 C CA . VAL A 1 530 ? 5.016 -23.634 -10.067 1.00 90.88 530 VAL A CA 1
ATOM 4266 C C . VAL A 1 530 ? 4.775 -23.260 -8.612 1.00 90.88 530 VAL A C 1
ATOM 4268 O O . VAL A 1 530 ? 4.645 -24.133 -7.752 1.00 90.88 530 VAL A O 1
ATOM 4271 N N . LEU A 1 531 ? 4.668 -21.960 -8.358 1.00 90.25 531 LEU A N 1
ATOM 4272 C CA . LEU A 1 531 ? 4.239 -21.400 -7.083 1.00 90.25 531 LEU A CA 1
ATOM 4273 C C . LEU A 1 531 ? 2.735 -21.126 -7.140 1.00 90.25 531 LEU A C 1
ATOM 4275 O O . LEU A 1 531 ? 2.280 -20.386 -8.005 1.00 90.25 531 LEU A O 1
ATOM 4279 N N . ARG A 1 532 ? 1.943 -21.675 -6.224 1.00 87.62 532 ARG A N 1
ATOM 4280 C CA . ARG A 1 532 ? 0.531 -21.317 -6.054 1.00 87.62 532 ARG A CA 1
ATOM 4281 C C . ARG A 1 532 ? 0.414 -20.259 -4.967 1.00 87.62 532 ARG A C 1
ATOM 4283 O O . ARG A 1 532 ? 0.661 -20.564 -3.807 1.00 87.62 532 ARG A O 1
ATOM 4290 N N . LEU A 1 533 ? 0.033 -19.040 -5.338 1.00 80.75 533 LEU A N 1
ATOM 4291 C CA . LEU A 1 533 ? -0.231 -17.937 -4.412 1.00 80.75 533 LEU A CA 1
ATOM 4292 C C . LEU A 1 533 ? -1.745 -17.725 -4.326 1.00 80.75 533 LE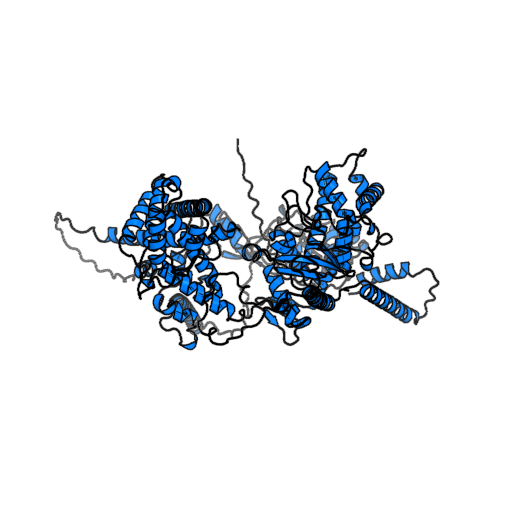U A C 1
ATOM 4294 O O . LEU A 1 533 ? -2.375 -17.429 -5.342 1.00 80.75 533 LEU A O 1
ATOM 4298 N N . HIS A 1 534 ? -2.340 -17.914 -3.145 1.00 76.94 534 HIS A N 1
ATOM 4299 C CA . HIS A 1 534 ? -3.802 -17.853 -2.956 1.00 76.94 534 HIS A CA 1
ATOM 4300 C C . HIS A 1 534 ? -4.574 -18.711 -3.987 1.00 76.94 534 HIS A C 1
ATOM 4302 O O . HIS A 1 534 ? -5.529 -18.259 -4.617 1.00 76.94 534 HIS A O 1
ATOM 4308 N N . GLY A 1 535 ? -4.088 -19.932 -4.241 1.00 72.44 535 GLY A N 1
ATOM 4309 C CA . GLY A 1 535 ? -4.652 -20.862 -5.230 1.00 72.44 535 GLY A CA 1
ATOM 4310 C C . GLY A 1 535 ? -4.283 -20.582 -6.698 1.00 72.44 535 GLY A C 1
ATOM 4311 O O . GLY A 1 535 ? -4.445 -21.467 -7.539 1.00 72.44 535 GLY A O 1
ATOM 4312 N N . ARG A 1 536 ? -3.724 -19.408 -7.028 1.00 81.44 536 ARG A N 1
ATOM 4313 C CA . ARG A 1 536 ? -3.362 -19.023 -8.405 1.00 81.44 536 ARG A CA 1
ATOM 4314 C C . ARG A 1 536 ? -1.963 -19.525 -8.782 1.00 81.44 536 ARG A C 1
ATOM 4316 O O . ARG A 1 536 ? -1.017 -19.219 -8.057 1.00 81.44 536 ARG A O 1
ATOM 4323 N N . PRO A 1 537 ? -1.789 -20.253 -9.900 1.00 88.44 537 PRO A N 1
ATOM 4324 C CA . PRO A 1 537 ? -0.483 -20.757 -10.312 1.00 88.44 537 PRO A CA 1
ATOM 4325 C C . PRO A 1 537 ? 0.384 -19.663 -10.958 1.00 88.44 537 PRO A C 1
ATOM 4327 O O . PRO A 1 537 ? -0.044 -18.973 -11.879 1.00 88.44 537 PRO A O 1
ATOM 4330 N N . ILE A 1 538 ? 1.632 -19.558 -10.509 1.00 91.44 538 ILE A N 1
ATOM 4331 C CA . ILE A 1 538 ? 2.705 -18.733 -11.068 1.00 91.44 538 ILE A CA 1
ATOM 4332 C C . ILE A 1 538 ? 3.789 -19.694 -11.560 1.00 91.44 538 ILE A C 1
ATOM 4334 O O . ILE A 1 538 ? 4.495 -20.319 -10.767 1.00 91.44 538 ILE A O 1
ATOM 4338 N N . VAL A 1 539 ? 3.891 -19.846 -12.879 1.00 93.12 539 VAL A N 1
ATOM 4339 C CA . VAL A 1 539 ? 4.900 -20.698 -13.526 1.00 93.12 539 VAL A CA 1
ATOM 4340 C C . VAL A 1 539 ? 6.217 -19.927 -13.607 1.00 93.12 539 VAL A C 1
ATOM 4342 O O . VAL A 1 539 ? 6.237 -18.830 -14.167 1.00 93.12 539 VAL A O 1
ATOM 4345 N N . LEU A 1 540 ? 7.311 -20.489 -13.077 1.00 93.56 540 LEU A N 1
ATOM 4346 C CA . LEU A 1 540 ? 8.594 -19.777 -12.994 1.00 93.56 540 LEU A CA 1
ATOM 4347 C C . LEU A 1 540 ? 9.158 -19.393 -14.370 1.00 93.56 540 LEU A C 1
ATOM 4349 O O . LEU A 1 540 ? 9.654 -18.284 -14.526 1.00 93.56 540 LEU A O 1
ATOM 4353 N N . GLU A 1 541 ? 9.016 -20.242 -15.389 1.00 93.12 541 GLU A N 1
ATOM 4354 C CA . GLU A 1 541 ? 9.481 -19.912 -16.747 1.00 93.12 541 GLU A CA 1
ATOM 4355 C C . GLU A 1 541 ? 8.745 -18.697 -17.329 1.00 93.12 541 GLU A C 1
ATOM 4357 O O . GLU A 1 541 ? 9.378 -17.742 -17.774 1.00 93.12 541 GLU A O 1
ATOM 4362 N N . LYS A 1 542 ? 7.411 -18.644 -17.197 1.00 94.25 542 LYS A N 1
ATOM 4363 C CA . LYS A 1 542 ? 6.622 -17.467 -17.606 1.00 94.25 542 LYS A CA 1
ATOM 4364 C C . LYS A 1 542 ? 7.016 -16.210 -16.827 1.00 94.25 542 LYS A C 1
ATOM 4366 O O . LYS A 1 542 ? 6.959 -15.102 -17.357 1.00 94.25 542 LYS A O 1
ATOM 4371 N N . PHE A 1 543 ? 7.416 -16.367 -15.565 1.00 94.56 543 PHE A N 1
ATOM 4372 C CA . PHE A 1 543 ? 7.909 -15.264 -14.741 1.00 94.56 543 PHE A CA 1
ATOM 4373 C C . PHE A 1 543 ? 9.221 -14.686 -15.280 1.00 94.56 543 PHE A C 1
ATOM 4375 O O . PHE A 1 543 ? 9.346 -13.464 -15.387 1.00 94.56 543 PHE A O 1
ATOM 4382 N N . LYS A 1 544 ? 10.162 -15.537 -15.698 1.00 95.31 544 LYS A N 1
ATOM 4383 C CA . LYS A 1 544 ? 11.395 -15.095 -16.363 1.00 95.31 544 LYS A CA 1
ATOM 4384 C C . LYS A 1 544 ? 11.109 -14.445 -17.716 1.00 95.31 544 LYS A C 1
ATOM 4386 O O . LYS A 1 544 ? 11.615 -13.360 -18.001 1.00 95.31 544 LYS A O 1
ATOM 4391 N N . GLU A 1 545 ? 10.255 -15.067 -18.531 1.00 95.56 545 GLU A N 1
ATOM 4392 C CA . GLU A 1 545 ? 9.837 -14.541 -19.838 1.00 95.56 545 GLU A CA 1
ATOM 4393 C C . GLU A 1 545 ? 9.205 -13.151 -19.720 1.00 95.56 545 GLU A C 1
ATOM 4395 O O . GLU A 1 545 ? 9.533 -12.259 -20.505 1.00 95.56 545 GLU A O 1
ATOM 4400 N N . MET A 1 546 ? 8.356 -12.934 -18.706 1.00 96.19 546 MET A N 1
ATOM 4401 C CA . MET A 1 546 ? 7.783 -11.624 -18.397 1.00 96.19 546 MET A CA 1
ATOM 4402 C C . MET A 1 546 ? 8.885 -10.578 -18.209 1.00 96.19 546 MET A C 1
ATOM 4404 O O . MET A 1 546 ? 8.861 -9.548 -18.880 1.00 96.19 546 MET A O 1
ATOM 4408 N N . ILE A 1 547 ? 9.859 -10.843 -17.332 1.00 96.50 547 ILE A N 1
ATOM 4409 C CA . ILE A 1 547 ? 10.953 -9.905 -17.045 1.00 96.50 547 ILE A CA 1
ATOM 4410 C C . ILE A 1 547 ? 11.764 -9.624 -18.314 1.00 96.50 547 ILE A C 1
ATOM 4412 O O . ILE A 1 547 ? 11.966 -8.461 -18.664 1.00 96.50 547 ILE A O 1
ATOM 4416 N N . HIS A 1 548 ? 12.180 -10.659 -19.049 1.00 96.94 548 HIS A N 1
ATOM 4417 C CA . HIS A 1 548 ? 12.942 -10.485 -20.288 1.00 96.94 548 HIS A CA 1
ATOM 4418 C C . HIS A 1 548 ? 12.194 -9.668 -21.340 1.00 96.94 548 HIS A C 1
ATOM 4420 O O . HIS A 1 548 ? 12.794 -8.830 -22.019 1.00 96.94 548 HIS A O 1
ATOM 4426 N N . ALA A 1 549 ? 10.890 -9.895 -21.477 1.00 96.50 549 ALA A N 1
ATOM 4427 C CA . ALA A 1 549 ? 10.082 -9.189 -22.450 1.00 96.50 549 ALA A CA 1
ATOM 4428 C C . ALA A 1 549 ? 9.859 -7.718 -22.054 1.00 96.50 549 ALA A C 1
ATOM 4430 O O . ALA A 1 549 ? 9.830 -6.856 -22.933 1.00 96.50 549 ALA A O 1
ATOM 4431 N N . VAL A 1 550 ? 9.786 -7.406 -20.754 1.00 97.25 550 VAL A N 1
ATOM 4432 C CA . VAL A 1 550 ? 9.781 -6.015 -20.271 1.00 97.25 550 VAL A CA 1
ATOM 4433 C C . VAL A 1 550 ? 11.143 -5.343 -20.477 1.00 97.25 550 VAL A C 1
ATOM 4435 O O . VAL A 1 550 ? 11.171 -4.191 -20.898 1.00 97.25 550 VAL A O 1
ATOM 4438 N N . VAL A 1 551 ? 12.269 -6.041 -20.268 1.00 97.75 551 VAL A N 1
ATOM 4439 C CA . VAL A 1 551 ? 13.613 -5.502 -20.580 1.00 97.75 551 VAL A CA 1
ATOM 4440 C C . VAL A 1 551 ? 13.716 -5.134 -22.061 1.00 97.75 551 VAL A C 1
ATOM 4442 O O . VAL A 1 551 ? 14.142 -4.028 -22.391 1.00 97.75 551 VAL A O 1
ATOM 4445 N N . ALA A 1 552 ? 13.296 -6.035 -22.953 1.00 96.38 552 ALA A N 1
ATOM 4446 C CA . ALA A 1 552 ? 13.333 -5.797 -24.393 1.00 96.38 552 ALA A CA 1
ATOM 4447 C C . ALA A 1 552 ? 12.440 -4.615 -24.811 1.00 96.38 552 ALA A C 1
ATOM 4449 O O . ALA A 1 552 ? 12.865 -3.781 -25.611 1.00 96.38 552 ALA A O 1
ATOM 4450 N N . GLU A 1 553 ? 11.233 -4.508 -24.248 1.00 96.94 553 GLU A N 1
ATOM 4451 C CA . GLU A 1 553 ? 10.341 -3.380 -24.532 1.00 96.94 553 GLU A CA 1
ATOM 4452 C C . GLU A 1 553 ? 10.896 -2.064 -23.974 1.00 96.94 553 GLU A C 1
ATOM 4454 O O . GLU A 1 553 ? 10.864 -1.051 -24.666 1.00 96.94 553 GLU A O 1
ATOM 4459 N N . ALA A 1 554 ? 11.473 -2.062 -22.769 1.00 97.75 554 ALA A N 1
ATOM 4460 C CA . ALA A 1 554 ? 12.089 -0.870 -22.192 1.00 97.75 554 ALA A CA 1
ATOM 4461 C C . ALA A 1 554 ? 13.272 -0.368 -23.037 1.00 97.75 554 ALA A C 1
ATOM 4463 O O . ALA A 1 554 ? 13.376 0.831 -23.289 1.00 97.75 554 ALA A O 1
ATOM 4464 N N . GLU A 1 555 ? 14.127 -1.270 -23.530 1.00 96.69 555 GLU A N 1
ATOM 4465 C CA . GLU A 1 555 ? 15.196 -0.929 -24.476 1.00 96.69 555 GLU A CA 1
ATOM 4466 C C . GLU A 1 555 ? 14.638 -0.364 -25.784 1.00 96.69 555 GLU A C 1
ATOM 4468 O O . GLU A 1 555 ? 15.128 0.657 -26.269 1.00 96.69 555 GLU A O 1
ATOM 4473 N N . ARG A 1 556 ? 13.604 -0.994 -26.351 1.00 95.94 556 ARG A N 1
ATOM 4474 C CA . ARG A 1 556 ? 12.957 -0.521 -27.578 1.00 95.94 556 ARG A CA 1
ATOM 4475 C C . ARG A 1 556 ? 12.405 0.894 -27.395 1.00 95.94 556 ARG A C 1
ATOM 4477 O O . ARG A 1 556 ? 12.751 1.783 -28.168 1.00 95.94 556 ARG A O 1
ATOM 4484 N N . VAL A 1 557 ? 11.608 1.126 -26.349 1.00 96.44 557 VAL A N 1
ATOM 4485 C CA . VAL A 1 557 ? 11.010 2.438 -26.058 1.00 96.44 557 VAL A CA 1
ATOM 4486 C C . VAL A 1 557 ? 12.095 3.486 -25.796 1.00 96.44 557 VAL A C 1
ATOM 4488 O O . VAL A 1 557 ? 12.004 4.590 -26.332 1.00 96.44 557 VAL A O 1
ATOM 4491 N N . LEU A 1 558 ? 13.135 3.166 -25.017 1.00 96.38 558 LEU A N 1
ATOM 4492 C CA . LEU A 1 558 ? 14.225 4.107 -24.748 1.00 96.38 558 LEU A CA 1
ATOM 4493 C C . LEU A 1 558 ? 14.922 4.532 -26.041 1.00 96.38 558 LEU A C 1
ATOM 4495 O O . LEU A 1 558 ? 15.038 5.723 -26.322 1.00 96.38 558 LEU A O 1
ATOM 4499 N N . TRP A 1 559 ? 15.386 3.565 -26.829 1.00 94.50 559 TRP A N 1
ATOM 4500 C CA . TRP A 1 559 ? 16.211 3.859 -27.992 1.00 94.50 559 TRP A CA 1
ATOM 4501 C C . TRP A 1 559 ? 15.395 4.428 -29.154 1.00 94.50 559 TRP A C 1
ATOM 4503 O O . TRP A 1 559 ? 15.809 5.420 -29.747 1.00 94.50 559 TRP A O 1
ATOM 4513 N N . GLU A 1 560 ? 14.237 3.849 -29.469 1.00 91.75 560 GLU A N 1
ATOM 4514 C CA . GLU A 1 560 ? 13.447 4.210 -30.654 1.00 91.75 560 GLU A CA 1
ATOM 4515 C C . GLU A 1 560 ? 12.480 5.365 -30.376 1.00 91.75 560 GLU A C 1
ATOM 4517 O O . GLU A 1 560 ? 12.469 6.358 -31.109 1.00 91.75 560 GLU A O 1
ATOM 4522 N N . ASP A 1 561 ? 11.691 5.266 -29.303 1.00 91.00 561 ASP A N 1
ATOM 4523 C CA . ASP A 1 561 ? 10.587 6.199 -29.048 1.00 91.00 561 ASP A CA 1
ATOM 4524 C C . ASP A 1 561 ? 11.043 7.457 -28.287 1.00 91.00 561 ASP A C 1
ATOM 4526 O O . ASP A 1 561 ? 10.433 8.516 -28.447 1.00 91.00 561 ASP A O 1
ATOM 4530 N N . VAL A 1 562 ? 12.080 7.347 -27.446 1.00 93.31 562 VAL A N 1
ATOM 4531 C CA . VAL A 1 562 ? 12.570 8.442 -26.589 1.00 93.31 562 VAL A CA 1
ATOM 4532 C C . VAL A 1 562 ? 13.844 9.083 -27.145 1.00 93.31 562 VAL A C 1
ATOM 4534 O O . VAL A 1 562 ? 13.911 10.303 -27.263 1.00 93.31 562 VAL A O 1
ATOM 4537 N N . MET A 1 563 ? 14.858 8.294 -27.502 1.00 91.88 563 MET A N 1
ATOM 4538 C CA . MET A 1 563 ? 16.140 8.820 -27.992 1.00 91.88 563 MET A CA 1
ATOM 4539 C C . MET A 1 563 ? 16.217 8.932 -29.520 1.00 91.88 563 MET A C 1
ATOM 4541 O O . MET A 1 563 ? 17.175 9.515 -30.025 1.00 91.88 563 MET A O 1
ATOM 4545 N N . HIS A 1 564 ? 15.247 8.377 -30.258 1.00 88.12 564 HIS A N 1
ATOM 4546 C CA . HIS A 1 564 ? 15.209 8.353 -31.729 1.00 88.12 564 HIS A CA 1
ATOM 4547 C C . HIS A 1 564 ? 16.539 7.893 -32.358 1.00 88.12 564 HIS A C 1
ATOM 4549 O O . HIS A 1 564 ? 17.101 8.530 -33.251 1.00 88.12 564 HIS A O 1
ATOM 4555 N N . THR A 1 565 ? 17.065 6.783 -31.840 1.00 85.38 565 THR A N 1
ATOM 4556 C CA . THR A 1 565 ? 18.357 6.190 -32.196 1.00 85.38 565 THR A CA 1
ATOM 4557 C C . THR A 1 565 ? 18.148 4.816 -32.834 1.00 85.38 565 THR A C 1
ATOM 4559 O O . THR A 1 565 ? 17.466 3.952 -32.277 1.00 85.38 565 THR A O 1
ATOM 4562 N N . GLY A 1 566 ? 18.750 4.599 -34.008 1.00 78.75 566 GLY A N 1
ATOM 4563 C CA . GLY A 1 566 ? 18.702 3.309 -34.702 1.00 78.75 566 GLY A CA 1
ATOM 4564 C C . GLY A 1 566 ? 19.604 2.253 -34.053 1.00 78.75 566 GLY A C 1
ATOM 4565 O O . GLY A 1 566 ? 20.496 2.573 -33.272 1.00 78.75 566 GLY A O 1
ATOM 4566 N N . LEU A 1 567 ? 19.418 0.976 -34.409 1.00 77.88 567 LEU A N 1
ATOM 4567 C CA . LEU A 1 567 ? 20.188 -0.145 -33.838 1.00 77.88 567 LEU A CA 1
ATOM 4568 C C . LEU A 1 567 ? 21.717 0.023 -33.947 1.00 77.88 567 LEU A C 1
ATOM 4570 O O . LEU A 1 567 ? 22.423 -0.349 -33.017 1.00 77.88 567 LEU A O 1
ATOM 4574 N N . GLY A 1 568 ? 22.224 0.594 -35.046 1.00 76.00 568 GLY A N 1
ATOM 4575 C CA . GLY A 1 568 ? 23.666 0.771 -35.286 1.00 76.00 568 GLY A CA 1
ATOM 4576 C C . GLY A 1 568 ? 24.318 1.946 -34.550 1.00 76.00 568 GLY A C 1
ATOM 4577 O O . GLY A 1 568 ? 25.529 2.109 -34.627 1.00 76.00 568 GLY A O 1
ATOM 4578 N N . GLU A 1 569 ? 23.530 2.767 -33.858 1.00 83.00 569 GLU A N 1
ATOM 4579 C CA . GLU A 1 569 ? 23.996 3.958 -33.136 1.00 83.00 569 GLU A CA 1
ATOM 4580 C C . GLU A 1 569 ? 23.837 3.816 -31.612 1.00 83.00 569 GLU A C 1
ATOM 4582 O O . GLU A 1 569 ? 24.130 4.751 -30.865 1.00 83.00 569 GLU A O 1
ATOM 4587 N N . ARG A 1 570 ? 23.334 2.665 -31.143 1.00 90.56 570 ARG A N 1
ATOM 4588 C CA . ARG A 1 570 ? 23.201 2.372 -29.714 1.00 90.56 570 ARG A CA 1
ATOM 4589 C C . ARG A 1 570 ? 24.587 2.241 -29.089 1.00 90.56 570 ARG A C 1
ATOM 4591 O O . ARG A 1 570 ? 25.502 1.690 -29.696 1.00 90.56 570 ARG A O 1
ATOM 4598 N N . PHE A 1 571 ? 24.718 2.719 -27.860 1.00 92.75 571 PHE A N 1
ATOM 4599 C CA . PHE A 1 571 ? 25.971 2.713 -27.112 1.00 92.75 571 PHE A CA 1
ATOM 4600 C C . PHE A 1 571 ? 25.746 2.216 -25.685 1.00 92.75 571 PHE A C 1
ATOM 4602 O O . PHE A 1 571 ? 24.612 2.102 -25.221 1.00 92.75 571 PHE A O 1
ATOM 4609 N N . VAL A 1 572 ? 26.847 1.923 -25.001 1.00 93.12 572 VAL A N 1
ATOM 4610 C CA . VAL A 1 572 ? 26.868 1.509 -23.597 1.00 93.12 572 VAL A CA 1
ATOM 4611 C C . VAL A 1 572 ? 27.744 2.476 -22.817 1.00 93.12 572 VAL A C 1
ATOM 4613 O O . VAL A 1 572 ? 28.734 2.985 -23.342 1.00 93.12 572 VAL A O 1
ATOM 4616 N N . ILE A 1 573 ? 27.373 2.742 -21.571 1.00 94.31 573 ILE A N 1
ATOM 4617 C CA . ILE A 1 573 ? 28.213 3.492 -20.639 1.00 94.31 573 ILE A CA 1
ATOM 4618 C C . ILE A 1 573 ? 29.182 2.486 -19.999 1.00 94.31 573 ILE A C 1
ATOM 4620 O O . ILE A 1 573 ? 28.707 1.458 -19.503 1.00 94.31 573 ILE A O 1
ATOM 4624 N N . PRO A 1 574 ? 30.506 2.732 -19.999 1.00 93.12 574 PRO A N 1
ATOM 4625 C CA . PRO A 1 574 ? 31.465 1.865 -19.321 1.00 93.12 574 PRO A CA 1
ATOM 4626 C C . PRO A 1 574 ? 31.307 2.028 -17.804 1.00 93.12 574 PRO A C 1
ATOM 4628 O O . PRO A 1 574 ? 31.958 2.857 -17.182 1.00 93.12 574 PRO A O 1
ATOM 4631 N N . LEU A 1 575 ? 30.367 1.282 -17.212 1.00 93.69 575 LEU A N 1
ATOM 4632 C CA . LEU A 1 575 ? 30.013 1.419 -15.794 1.00 93.69 575 LEU A CA 1
ATOM 4633 C C . LEU A 1 575 ? 31.188 1.098 -14.864 1.00 93.69 575 LEU A C 1
ATOM 4635 O O . LEU A 1 575 ? 31.235 1.649 -13.771 1.00 93.69 575 LEU A O 1
ATOM 4639 N N . ASP A 1 576 ? 32.119 0.245 -15.298 1.00 92.38 576 ASP A N 1
ATOM 4640 C CA . ASP A 1 576 ? 33.332 -0.106 -14.548 1.00 92.38 576 ASP A CA 1
ATOM 4641 C C . ASP A 1 576 ? 34.275 1.097 -14.358 1.00 92.38 576 ASP A C 1
ATOM 4643 O O . ASP A 1 576 ? 34.985 1.165 -13.358 1.00 92.38 576 ASP A O 1
ATOM 4647 N N . ASP A 1 577 ? 34.223 2.076 -15.270 1.00 93.75 577 ASP A N 1
ATOM 4648 C CA . ASP A 1 577 ? 35.031 3.301 -15.223 1.00 93.75 577 ASP A CA 1
ATOM 4649 C C . ASP A 1 577 ? 34.317 4.450 -14.481 1.00 93.75 577 ASP A C 1
ATOM 4651 O O . ASP A 1 577 ? 34.878 5.533 -14.306 1.00 93.75 577 ASP A O 1
ATOM 4655 N N . ILE A 1 578 ? 33.056 4.258 -14.070 1.00 93.94 578 ILE A N 1
ATOM 4656 C CA . ILE A 1 578 ? 32.282 5.292 -13.377 1.00 93.94 578 ILE A CA 1
ATOM 4657 C C . ILE A 1 578 ? 32.705 5.356 -11.916 1.00 93.94 578 ILE A C 1
ATOM 4659 O O . ILE A 1 578 ? 32.450 4.446 -11.129 1.00 93.94 578 ILE A O 1
ATOM 4663 N N . GLU A 1 579 ? 33.248 6.502 -11.520 1.00 90.69 579 GLU A N 1
ATOM 4664 C CA . GLU A 1 579 ? 33.555 6.758 -10.123 1.00 90.69 579 GLU A CA 1
ATOM 4665 C C . GLU A 1 579 ? 32.385 7.478 -9.433 1.00 90.69 579 GLU A C 1
ATOM 4667 O O . GLU A 1 579 ? 32.060 8.630 -9.755 1.00 90.69 579 GLU A O 1
ATOM 4672 N N . ASP A 1 580 ? 31.791 6.856 -8.415 1.00 89.38 580 ASP A N 1
ATOM 4673 C CA . ASP A 1 580 ? 30.712 7.445 -7.617 1.00 89.38 580 ASP A CA 1
ATOM 4674 C C . ASP A 1 580 ? 31.035 7.396 -6.118 1.00 89.38 580 ASP A C 1
ATOM 4676 O O . ASP A 1 580 ? 30.978 6.346 -5.482 1.00 89.38 580 ASP A O 1
ATOM 4680 N N . ASP A 1 581 ? 31.382 8.551 -5.543 1.00 81.62 581 ASP A N 1
ATOM 4681 C CA . ASP A 1 581 ? 31.601 8.663 -4.102 1.00 81.62 581 ASP A CA 1
ATOM 4682 C C . ASP A 1 581 ? 30.252 8.747 -3.381 1.00 81.62 581 ASP A C 1
ATOM 4684 O O . ASP A 1 581 ? 29.518 9.745 -3.441 1.00 81.62 581 ASP A O 1
ATOM 4688 N N . VAL A 1 582 ? 29.918 7.662 -2.699 1.00 75.06 582 VAL A N 1
ATOM 4689 C CA . VAL A 1 582 ? 28.651 7.496 -1.994 1.00 75.06 582 VAL A CA 1
ATOM 4690 C C . VAL A 1 582 ? 28.595 8.266 -0.663 1.00 75.06 582 VAL A C 1
ATOM 4692 O O . VAL A 1 582 ? 27.500 8.473 -0.144 1.00 75.06 582 VAL A O 1
ATOM 4695 N N . THR A 1 583 ? 29.736 8.759 -0.157 1.00 71.12 583 THR A N 1
ATOM 4696 C CA . THR A 1 583 ? 29.816 9.625 1.037 1.00 71.12 583 THR A CA 1
ATOM 4697 C C . THR A 1 583 ? 29.509 11.087 0.713 1.00 71.12 583 THR A C 1
ATOM 4699 O O . THR A 1 583 ? 29.268 11.901 1.604 1.00 71.12 583 THR A O 1
ATOM 4702 N N . PHE A 1 584 ? 29.503 11.449 -0.572 1.00 71.81 584 PHE A N 1
ATOM 4703 C CA . PHE A 1 584 ? 29.367 12.834 -0.987 1.00 71.81 584 PHE A CA 1
ATOM 4704 C C . PHE A 1 584 ? 27.906 13.306 -0.934 1.00 71.81 584 PHE A C 1
ATOM 4706 O O . PHE A 1 584 ? 27.064 12.857 -1.722 1.00 71.81 584 PHE A O 1
ATOM 4713 N N . THR A 1 585 ? 27.624 14.270 -0.050 1.00 76.19 585 THR A N 1
ATOM 4714 C CA . THR A 1 585 ? 26.273 14.775 0.284 1.00 76.19 585 THR A CA 1
ATOM 4715 C C . THR A 1 585 ? 25.948 16.153 -0.304 1.00 76.19 585 THR A C 1
ATOM 4717 O O . THR A 1 585 ? 24.896 16.735 -0.041 1.00 76.19 585 THR A O 1
ATOM 4720 N N . LYS A 1 586 ? 26.825 16.716 -1.151 1.00 79.88 586 LYS A N 1
ATOM 4721 C CA . LYS A 1 586 ? 26.576 18.023 -1.783 1.00 79.88 586 LYS A CA 1
ATOM 4722 C C . LYS A 1 586 ? 25.264 17.993 -2.571 1.00 79.88 586 LYS A C 1
ATOM 4724 O O . LYS A 1 586 ? 25.096 17.153 -3.456 1.00 79.88 586 LYS A O 1
ATOM 4729 N N . ARG A 1 587 ? 24.363 18.938 -2.288 1.00 81.94 587 ARG A N 1
ATOM 4730 C CA . ARG A 1 587 ? 23.071 19.078 -2.977 1.00 81.94 587 ARG A CA 1
ATOM 4731 C C . ARG A 1 587 ? 23.246 19.183 -4.496 1.00 81.94 587 ARG A C 1
ATOM 4733 O O . ARG A 1 587 ? 24.110 19.918 -4.974 1.00 81.94 587 ARG A O 1
ATOM 4740 N N . GLY A 1 588 ? 22.396 18.474 -5.237 1.00 76.75 588 GLY A N 1
ATOM 4741 C CA . GLY A 1 588 ? 22.401 18.413 -6.701 1.00 76.75 588 GLY A CA 1
ATOM 4742 C C . GLY A 1 588 ? 23.492 17.518 -7.296 1.00 76.75 588 GLY A C 1
ATOM 4743 O O . GLY A 1 588 ? 23.638 17.468 -8.513 1.00 76.75 588 GLY A O 1
ATOM 4744 N N . TYR A 1 589 ? 24.274 16.823 -6.463 1.00 82.88 589 TYR A N 1
ATOM 4745 C CA . TYR A 1 589 ? 25.353 15.958 -6.927 1.00 82.88 589 TYR A CA 1
ATOM 4746 C C . TYR A 1 589 ? 24.906 14.498 -7.110 1.00 82.88 589 TYR A C 1
ATOM 4748 O O . TYR A 1 589 ? 24.073 13.982 -6.360 1.00 82.88 589 TYR A O 1
ATOM 4756 N N . SER A 1 590 ? 25.484 13.847 -8.120 1.00 88.19 590 SER A N 1
ATOM 4757 C CA . SER A 1 590 ? 25.380 12.423 -8.476 1.00 88.19 590 SER A CA 1
ATOM 4758 C C . SER A 1 590 ? 26.553 12.011 -9.386 1.00 88.19 590 SER A C 1
ATOM 4760 O O . SER A 1 590 ? 27.272 12.883 -9.893 1.00 88.19 590 SER A O 1
ATOM 4762 N N . PHE A 1 591 ? 26.707 10.712 -9.677 1.00 91.62 591 PHE A N 1
ATOM 4763 C CA . PHE A 1 591 ? 27.708 10.216 -10.637 1.00 91.62 591 PHE A CA 1
ATOM 4764 C C . PHE A 1 591 ? 27.583 10.832 -12.040 1.00 91.62 591 PHE A C 1
ATOM 4766 O O . PHE A 1 591 ? 28.584 10.948 -12.741 1.00 91.62 591 PHE A O 1
ATOM 4773 N N . VAL A 1 592 ? 26.385 11.273 -12.443 1.00 89.50 592 VAL A N 1
ATOM 4774 C CA . VAL A 1 592 ? 26.152 11.949 -13.732 1.00 89.50 592 VAL A CA 1
ATOM 4775 C C . VAL A 1 592 ? 26.770 13.348 -13.745 1.00 89.50 592 VAL A C 1
ATOM 4777 O O . VAL A 1 592 ? 27.334 13.781 -14.746 1.00 89.50 592 VAL A O 1
ATOM 4780 N N . SER A 1 593 ? 26.676 14.063 -12.622 1.00 84.00 593 SER A N 1
ATOM 4781 C CA . SER A 1 593 ? 27.182 15.436 -12.493 1.00 84.00 593 SER A CA 1
ATOM 4782 C C . SER A 1 593 ? 28.694 15.519 -12.264 1.00 84.00 593 SER A C 1
ATOM 4784 O O . SER A 1 593 ? 29.265 16.608 -12.336 1.00 84.00 593 SER A O 1
ATOM 4786 N N . ARG A 1 594 ? 29.350 14.387 -11.973 1.00 85.38 594 ARG A N 1
ATOM 4787 C CA . ARG A 1 594 ? 30.791 14.330 -11.724 1.00 85.38 594 ARG A CA 1
ATOM 4788 C C . ARG A 1 594 ? 31.560 14.574 -13.031 1.00 85.38 594 ARG A C 1
ATOM 4790 O O . ARG A 1 594 ? 31.445 13.760 -13.946 1.00 85.38 594 ARG A O 1
ATOM 4797 N N . PRO A 1 595 ? 32.403 15.623 -13.121 1.00 81.75 595 PRO A N 1
ATOM 4798 C CA . PRO A 1 595 ? 33.108 15.950 -14.363 1.00 81.75 595 PRO A CA 1
ATOM 4799 C C . PRO A 1 595 ? 33.996 14.819 -14.903 1.00 81.75 595 PRO A C 1
ATOM 4801 O O . PRO A 1 595 ? 34.064 14.630 -16.113 1.00 81.75 595 PRO A O 1
ATOM 4804 N N . GLY A 1 596 ? 34.629 14.039 -14.017 1.00 85.38 596 GLY A N 1
ATOM 4805 C CA . GLY A 1 596 ? 35.513 12.927 -14.394 1.00 85.38 596 GLY A CA 1
ATOM 4806 C C . GLY A 1 596 ? 34.823 11.764 -15.119 1.00 85.38 596 GLY A C 1
ATOM 4807 O O . GLY A 1 596 ? 35.491 11.042 -15.843 1.00 85.38 596 GLY A O 1
ATOM 4808 N N . ASN A 1 597 ? 33.497 11.624 -14.997 1.00 91.19 597 ASN A N 1
ATOM 4809 C CA . ASN A 1 597 ? 32.750 10.518 -15.608 1.00 91.19 597 ASN A CA 1
ATOM 4810 C C . ASN A 1 597 ? 32.314 10.807 -17.059 1.00 91.19 597 ASN A C 1
ATOM 4812 O O . ASN A 1 597 ? 31.768 9.931 -17.722 1.00 91.19 597 ASN A O 1
ATOM 4816 N N . GLY A 1 598 ? 32.484 12.039 -17.559 1.00 87.19 598 GLY A N 1
ATOM 4817 C CA . GLY A 1 598 ? 32.158 12.393 -18.950 1.00 87.19 598 GLY A CA 1
ATOM 4818 C C . GLY A 1 598 ? 30.664 12.373 -19.319 1.00 87.19 598 GLY A C 1
ATOM 4819 O O . GLY A 1 598 ? 30.329 12.432 -20.500 1.00 87.19 598 GLY A O 1
ATOM 4820 N N . LEU A 1 599 ? 29.751 12.313 -18.341 1.00 88.12 599 LEU A N 1
ATOM 4821 C CA . LEU A 1 599 ? 28.300 12.183 -18.570 1.00 88.12 599 LEU A CA 1
ATOM 4822 C C . LEU A 1 599 ? 27.541 13.522 -18.648 1.00 88.12 599 LEU A C 1
ATOM 4824 O O . LEU A 1 599 ? 26.360 13.548 -18.995 1.00 88.12 599 LEU A O 1
ATOM 4828 N N . SER A 1 600 ? 28.198 14.649 -18.367 1.00 77.00 600 SER A N 1
ATOM 4829 C CA . SER A 1 600 ? 27.564 15.976 -18.300 1.00 77.00 600 SER A CA 1
ATOM 4830 C C . SER A 1 600 ? 27.080 16.519 -19.653 1.00 77.00 600 SER A C 1
ATOM 4832 O O . SER A 1 600 ? 26.184 17.361 -19.688 1.00 77.00 600 SER A O 1
ATOM 4834 N N . ALA A 1 601 ? 27.614 16.015 -20.771 1.00 79.31 601 ALA A N 1
ATOM 4835 C CA . ALA A 1 601 ? 27.252 16.435 -22.129 1.00 79.31 601 ALA A CA 1
ATOM 4836 C C . ALA A 1 601 ? 25.963 15.776 -22.674 1.00 79.31 601 ALA A C 1
ATOM 4838 O O . ALA A 1 601 ? 25.602 15.973 -23.838 1.00 79.31 601 ALA A O 1
ATOM 4839 N N . GLY A 1 602 ? 25.254 14.978 -21.865 1.00 83.50 602 GLY A N 1
ATOM 4840 C CA . GLY A 1 602 ? 24.093 14.210 -22.326 1.00 83.50 602 GLY A CA 1
ATOM 4841 C C . GLY A 1 602 ? 22.926 15.066 -22.837 1.00 83.50 602 GLY A C 1
ATOM 4842 O O . GLY A 1 602 ? 22.268 14.687 -23.810 1.00 83.50 602 GLY A O 1
ATOM 4843 N N . LEU A 1 603 ? 22.709 16.254 -22.255 1.00 81.44 603 LEU A N 1
ATOM 4844 C CA . LEU A 1 603 ? 21.697 17.205 -22.733 1.00 81.44 603 LEU A CA 1
ATOM 4845 C C . LEU A 1 603 ? 22.010 17.699 -24.151 1.00 81.44 603 LEU A C 1
ATOM 4847 O O . LEU A 1 603 ? 21.135 17.663 -25.020 1.00 81.44 603 LEU A O 1
ATOM 4851 N N . ASP A 1 604 ? 23.248 18.134 -24.390 1.00 81.44 604 ASP A N 1
ATOM 4852 C CA . ASP A 1 604 ? 23.688 18.642 -25.692 1.00 81.44 604 ASP A CA 1
ATOM 4853 C C . ASP A 1 604 ? 23.596 17.553 -26.760 1.00 81.44 604 ASP A C 1
ATOM 4855 O O . ASP A 1 604 ? 23.114 17.797 -27.870 1.00 81.44 604 ASP A O 1
ATOM 4859 N N . TRP A 1 605 ? 23.969 16.323 -26.394 1.00 87.56 605 TRP A N 1
ATOM 4860 C CA . TRP A 1 605 ? 23.822 15.156 -27.256 1.00 87.56 605 TRP A CA 1
ATOM 4861 C C . TRP A 1 605 ? 22.358 14.924 -27.648 1.00 87.56 605 TRP A C 1
ATOM 4863 O O . TRP A 1 605 ? 22.051 14.816 -28.837 1.00 87.56 605 TRP A O 1
ATOM 4873 N N . MET A 1 606 ? 21.436 14.916 -26.677 1.00 87.19 606 MET A N 1
ATOM 4874 C CA . MET A 1 606 ? 20.007 14.709 -26.938 1.00 87.19 606 MET A CA 1
ATOM 4875 C C . MET A 1 606 ? 19.409 15.824 -27.792 1.00 87.19 606 MET A C 1
ATOM 4877 O O . MET A 1 606 ? 18.684 15.550 -28.747 1.00 87.19 606 MET A O 1
ATOM 4881 N N . VAL A 1 607 ? 19.723 17.087 -27.496 1.00 83.00 607 VAL A N 1
ATOM 4882 C CA . VAL A 1 607 ? 19.244 18.227 -28.291 1.00 83.00 607 VAL A CA 1
ATOM 4883 C C . VAL A 1 607 ? 19.778 18.148 -29.723 1.00 83.00 607 VAL A C 1
ATOM 4885 O O . VAL A 1 607 ? 19.010 18.326 -30.673 1.00 83.00 607 VAL A O 1
ATOM 4888 N N . GLY A 1 608 ? 21.064 17.830 -29.891 1.00 82.69 608 GLY A N 1
ATOM 4889 C CA . GLY A 1 608 ? 21.687 17.634 -31.197 1.00 82.69 608 GLY A CA 1
ATOM 4890 C C . GLY A 1 608 ? 21.075 16.471 -31.980 1.00 82.69 608 GLY A C 1
ATOM 4891 O O . GLY A 1 608 ? 20.870 16.587 -33.191 1.00 82.69 608 GLY A O 1
ATOM 4892 N N . LYS A 1 609 ? 20.730 15.369 -31.304 1.00 84.25 609 LYS A N 1
ATOM 4893 C CA . LYS A 1 609 ? 20.069 14.209 -31.916 1.00 84.25 609 LYS A CA 1
ATOM 4894 C C . LYS A 1 609 ? 18.652 14.547 -32.369 1.00 84.25 609 LYS A C 1
ATOM 4896 O O . LYS A 1 609 ? 18.308 14.323 -33.530 1.00 84.25 609 LYS A O 1
ATOM 4901 N N . LEU A 1 610 ? 17.861 15.169 -31.495 1.00 80.25 610 LEU A N 1
ATOM 4902 C CA . LEU A 1 610 ? 16.489 15.569 -31.801 1.00 80.25 610 LEU A CA 1
ATOM 4903 C C . LEU A 1 610 ? 16.419 16.564 -32.963 1.00 80.25 610 LEU A C 1
ATOM 4905 O O . LEU A 1 610 ? 15.522 16.453 -33.795 1.00 80.25 610 LEU A O 1
ATOM 4909 N N . ALA A 1 611 ? 17.386 17.480 -33.075 1.00 79.62 611 ALA A N 1
ATOM 4910 C CA . ALA A 1 611 ? 17.468 18.415 -34.197 1.00 79.62 611 ALA A CA 1
ATOM 4911 C C . ALA A 1 611 ? 17.660 17.720 -35.563 1.00 79.62 611 ALA A C 1
ATOM 4913 O O . ALA A 1 611 ? 17.236 18.255 -36.590 1.00 79.62 611 ALA A O 1
ATOM 4914 N N . LYS A 1 612 ? 18.278 16.531 -35.580 1.00 81.75 612 LYS A N 1
ATOM 4915 C CA . LYS A 1 612 ? 18.535 15.736 -36.794 1.00 81.75 612 LYS A CA 1
ATOM 4916 C C . LYS A 1 612 ? 17.415 14.738 -37.117 1.00 81.75 612 LYS A C 1
ATOM 4918 O O . LYS A 1 612 ? 17.302 14.324 -38.264 1.00 81.75 612 LYS A O 1
ATOM 4923 N N . SER A 1 613 ? 16.602 14.351 -36.134 1.00 81.25 613 SER A N 1
ATOM 4924 C CA . SER A 1 613 ? 15.475 13.421 -36.317 1.00 81.25 613 SER A CA 1
ATOM 4925 C C . SER A 1 613 ? 14.205 14.123 -36.819 1.00 81.25 613 SER A C 1
ATOM 4927 O O . SER A 1 613 ? 13.903 15.235 -36.385 1.00 81.25 613 SER A O 1
ATOM 4929 N N . VAL A 1 614 ? 13.415 13.457 -37.668 1.00 79.00 614 VAL A N 1
ATOM 4930 C CA . VAL A 1 614 ? 12.129 13.986 -38.170 1.00 79.00 614 VAL A CA 1
ATOM 4931 C C . VAL A 1 614 ? 11.145 14.201 -37.014 1.00 79.00 614 VAL A C 1
ATOM 4933 O O . VAL A 1 614 ? 10.440 15.208 -36.948 1.00 79.00 614 VAL A O 1
ATOM 4936 N N . GLU A 1 615 ? 11.120 13.274 -36.064 1.00 73.69 615 GLU A N 1
ATOM 4937 C CA . GLU A 1 615 ? 10.274 13.293 -34.876 1.00 73.69 615 GLU A CA 1
ATOM 4938 C C . GLU A 1 615 ? 10.680 14.415 -33.912 1.00 73.69 615 GLU A C 1
ATOM 4940 O O . GLU A 1 615 ? 9.821 15.152 -33.426 1.00 73.69 615 GLU A O 1
ATOM 4945 N N . GLY A 1 616 ? 11.982 14.607 -33.689 1.00 73.50 616 GLY A N 1
ATOM 4946 C CA . GLY A 1 616 ? 12.505 15.683 -32.850 1.00 73.50 616 GLY A CA 1
ATOM 4947 C C . GLY A 1 616 ? 12.340 17.071 -33.472 1.00 73.50 616 GLY A C 1
ATOM 4948 O O . GLY A 1 616 ? 12.042 18.027 -32.754 1.00 73.50 616 GLY A O 1
ATOM 4949 N N . GLN A 1 617 ? 12.401 17.193 -34.801 1.00 77.62 617 GLN A N 1
ATOM 4950 C CA . GLN A 1 617 ? 12.048 18.434 -35.498 1.00 77.62 617 GLN A CA 1
ATOM 4951 C C . GLN A 1 617 ? 10.580 18.812 -35.277 1.00 77.62 617 GLN A C 1
ATOM 4953 O O . GLN A 1 617 ? 10.278 19.986 -35.111 1.00 77.62 617 GLN A O 1
ATOM 4958 N N . ARG A 1 618 ? 9.657 17.849 -35.146 1.00 81.12 618 ARG A N 1
ATOM 4959 C CA . ARG A 1 618 ? 8.248 18.146 -34.805 1.00 81.12 618 ARG A CA 1
ATOM 4960 C C . ARG A 1 618 ? 8.071 18.721 -33.396 1.00 81.12 618 ARG A C 1
ATOM 4962 O O . ARG A 1 618 ? 7.039 19.334 -33.119 1.00 81.12 618 ARG A O 1
ATOM 4969 N N . LEU A 1 619 ? 9.055 18.564 -32.504 1.00 81.69 619 LEU A N 1
ATOM 4970 C CA . LEU A 1 619 ? 9.037 19.196 -31.179 1.00 81.69 619 LEU A CA 1
ATOM 4971 C C . LEU A 1 619 ? 9.297 20.706 -31.250 1.00 81.69 619 LEU A C 1
ATOM 4973 O O . LEU A 1 619 ? 8.963 21.411 -30.292 1.00 81.69 619 LEU A O 1
ATOM 4977 N N . ARG A 1 620 ? 9.874 21.214 -32.351 1.00 78.19 620 ARG A N 1
ATOM 4978 C CA . ARG A 1 620 ? 10.255 22.624 -32.506 1.00 78.19 620 ARG A CA 1
ATOM 4979 C C . ARG A 1 620 ? 9.781 23.206 -33.838 1.00 78.19 620 ARG A C 1
ATOM 4981 O O . ARG A 1 620 ? 10.109 22.706 -34.899 1.00 78.19 620 ARG A O 1
ATOM 4988 N N . VAL A 1 621 ? 9.093 24.344 -33.797 1.00 74.75 621 VAL A N 1
ATOM 4989 C CA . VAL A 1 621 ? 8.753 25.121 -35.005 1.00 74.75 621 VAL A CA 1
ATOM 4990 C C . VAL A 1 621 ? 9.381 26.498 -34.864 1.00 74.75 621 VAL A C 1
ATOM 4992 O O . VAL A 1 621 ? 9.217 27.134 -33.823 1.00 74.75 621 VAL A O 1
ATOM 4995 N N . ASN A 1 622 ? 10.121 26.954 -35.880 1.00 68.12 622 ASN A N 1
ATOM 4996 C CA . ASN A 1 622 ? 10.852 28.229 -35.858 1.00 68.12 622 ASN A CA 1
ATOM 4997 C C . ASN A 1 622 ? 11.686 28.400 -34.574 1.00 68.12 622 ASN A C 1
ATOM 4999 O O . ASN A 1 622 ? 11.612 29.423 -33.898 1.00 68.12 622 ASN A O 1
ATOM 5003 N N . VAL A 1 623 ? 12.436 27.355 -34.195 1.00 70.62 623 VAL A N 1
ATOM 5004 C CA . VAL A 1 623 ? 13.319 27.316 -33.008 1.00 70.62 623 VAL A CA 1
ATOM 5005 C C . VAL A 1 623 ? 12.575 27.289 -31.652 1.00 70.62 623 VAL A C 1
ATOM 5007 O O . VAL A 1 623 ? 13.198 27.013 -30.622 1.00 70.62 623 VAL A O 1
ATOM 5010 N N . ARG A 1 624 ? 11.242 27.447 -31.619 1.00 80.81 624 ARG A N 1
ATOM 5011 C CA . ARG A 1 624 ? 10.414 27.404 -30.397 1.00 80.81 624 ARG A CA 1
ATOM 5012 C C . ARG A 1 624 ? 9.838 26.015 -30.122 1.00 80.81 624 ARG A C 1
ATOM 5014 O O . ARG A 1 624 ? 9.368 25.344 -31.038 1.00 80.81 624 ARG A O 1
ATOM 5021 N N . TRP A 1 625 ? 9.821 25.612 -28.852 1.00 83.12 625 TRP A N 1
ATOM 5022 C CA . TRP A 1 625 ? 9.215 24.356 -28.404 1.00 83.12 625 TRP A CA 1
ATOM 5023 C C . TRP A 1 625 ? 7.691 24.363 -28.552 1.00 83.12 625 TRP A C 1
ATOM 5025 O O . TRP A 1 625 ? 7.015 25.300 -28.131 1.00 83.12 625 TRP A O 1
ATOM 5035 N N . GLN A 1 626 ? 7.142 23.282 -29.102 1.00 88.31 626 GLN A N 1
ATOM 5036 C CA . GLN A 1 626 ? 5.704 23.097 -29.266 1.00 88.31 626 GLN A CA 1
ATOM 5037 C C . GLN A 1 626 ? 5.117 22.345 -28.072 1.00 88.31 626 GLN A C 1
ATOM 5039 O O . GLN A 1 626 ? 5.281 21.132 -27.950 1.00 88.31 626 GLN A O 1
ATOM 5044 N N . ALA A 1 627 ? 4.367 23.040 -27.210 1.00 88.00 627 ALA A N 1
ATOM 5045 C CA . ALA A 1 627 ? 3.845 22.473 -25.961 1.00 88.00 627 ALA A CA 1
ATOM 5046 C C . ALA A 1 627 ? 3.040 21.171 -26.156 1.00 88.00 627 ALA A C 1
ATOM 5048 O O . ALA A 1 627 ? 3.131 20.254 -25.341 1.00 88.00 627 ALA A O 1
ATOM 5049 N N . ARG A 1 628 ? 2.269 21.046 -27.249 1.00 89.50 628 ARG A N 1
ATOM 5050 C CA . ARG A 1 628 ? 1.512 19.818 -27.559 1.00 89.50 628 ARG A CA 1
ATOM 5051 C C . ARG A 1 628 ? 2.430 18.638 -27.889 1.00 89.50 628 ARG A C 1
ATOM 5053 O O . ARG A 1 628 ? 2.203 17.548 -27.367 1.00 89.50 628 ARG A O 1
ATOM 5060 N N . ALA A 1 629 ? 3.446 18.859 -28.720 1.00 89.31 629 ALA A N 1
ATOM 5061 C CA . ALA A 1 629 ? 4.403 17.829 -29.113 1.00 89.31 629 ALA A CA 1
ATOM 5062 C C . ALA A 1 629 ? 5.300 17.434 -27.927 1.00 89.31 629 ALA A C 1
ATOM 5064 O O . ALA A 1 629 ? 5.488 16.250 -27.661 1.00 89.31 629 ALA A O 1
ATOM 5065 N N . VAL A 1 630 ? 5.728 18.414 -27.123 1.00 90.06 630 VAL A N 1
ATOM 5066 C CA . VAL A 1 630 ? 6.452 18.183 -25.864 1.00 90.06 630 VAL A CA 1
ATOM 5067 C C . VAL A 1 630 ? 5.622 17.338 -24.896 1.00 90.06 630 VAL A C 1
ATOM 5069 O O . VAL A 1 630 ? 6.129 16.356 -24.365 1.00 90.06 630 VAL A O 1
ATOM 5072 N N . ARG A 1 631 ? 4.324 17.624 -24.710 1.00 91.69 631 ARG A N 1
ATOM 5073 C CA . ARG A 1 631 ? 3.449 16.767 -23.884 1.00 91.69 631 ARG A CA 1
ATOM 5074 C C . ARG A 1 631 ? 3.390 15.326 -24.394 1.00 91.69 631 ARG A C 1
ATOM 5076 O O . ARG A 1 631 ? 3.329 14.411 -23.581 1.00 91.69 631 ARG A O 1
ATOM 5083 N N . GLN A 1 632 ? 3.388 15.111 -25.708 1.00 91.56 632 GLN A N 1
ATOM 5084 C CA . GLN A 1 632 ? 3.382 13.766 -26.288 1.00 91.56 632 GLN A CA 1
ATOM 5085 C C . GLN A 1 632 ? 4.715 13.039 -26.063 1.00 91.56 632 GLN A C 1
ATOM 5087 O O . GLN A 1 632 ? 4.700 11.870 -25.686 1.00 91.56 632 GLN A O 1
ATOM 5092 N N . TYR A 1 633 ? 5.840 13.739 -26.211 1.00 92.25 633 TYR A N 1
ATOM 5093 C CA . TYR A 1 633 ? 7.166 13.215 -25.881 1.00 92.25 633 TYR A CA 1
ATOM 5094 C C . TYR A 1 633 ? 7.270 12.823 -24.401 1.00 92.25 633 TYR A C 1
ATOM 5096 O O . TYR A 1 633 ? 7.623 11.693 -24.083 1.00 92.25 633 TYR A O 1
ATOM 5104 N N . ILE A 1 634 ? 6.845 13.700 -23.484 1.00 92.12 634 ILE A N 1
ATOM 5105 C CA . ILE A 1 634 ? 6.855 13.413 -22.041 1.00 92.12 634 ILE A CA 1
ATOM 5106 C C . ILE A 1 634 ? 5.975 12.204 -21.692 1.00 92.12 634 ILE A C 1
ATOM 5108 O O . ILE A 1 634 ? 6.321 11.445 -20.791 1.00 92.12 634 ILE A O 1
ATOM 5112 N N . ARG A 1 635 ? 4.872 11.957 -22.416 1.00 92.88 635 ARG A N 1
ATOM 5113 C CA . ARG A 1 635 ? 4.096 10.715 -22.243 1.00 92.88 635 ARG A CA 1
ATOM 5114 C C . ARG A 1 635 ? 4.902 9.473 -22.618 1.00 92.88 635 ARG A C 1
ATOM 5116 O O . ARG A 1 635 ? 4.832 8.504 -21.877 1.00 92.88 635 ARG A O 1
ATOM 5123 N N . ARG A 1 636 ? 5.681 9.506 -23.706 1.00 94.38 636 ARG A N 1
ATOM 5124 C CA . ARG A 1 636 ? 6.573 8.393 -24.086 1.00 94.38 636 ARG A CA 1
ATOM 5125 C C . ARG A 1 636 ? 7.656 8.160 -23.038 1.00 94.38 636 ARG A C 1
ATOM 5127 O O . ARG A 1 636 ? 7.865 7.021 -22.636 1.00 94.38 636 ARG A O 1
ATOM 5134 N N . VAL A 1 637 ? 8.256 9.235 -22.523 1.00 94.81 637 VAL A N 1
ATOM 5135 C CA . VAL A 1 637 ? 9.218 9.150 -21.415 1.00 94.81 637 VAL A CA 1
ATOM 5136 C C . VAL A 1 637 ? 8.570 8.562 -20.158 1.00 94.81 637 VAL A C 1
ATOM 5138 O O . VAL A 1 637 ? 9.176 7.725 -19.502 1.00 94.81 637 VAL A O 1
ATOM 5141 N N . ASN A 1 638 ? 7.328 8.936 -19.834 1.00 94.50 638 ASN A N 1
ATOM 5142 C CA . ASN A 1 638 ? 6.607 8.360 -18.696 1.00 94.50 638 ASN A CA 1
ATOM 5143 C C . ASN A 1 638 ? 6.292 6.871 -18.894 1.00 94.50 638 ASN A C 1
ATOM 5145 O O . ASN A 1 638 ? 6.430 6.115 -17.941 1.00 94.50 638 ASN A O 1
ATOM 5149 N N . SER A 1 639 ? 5.916 6.441 -20.103 1.00 95.00 639 SER A N 1
ATOM 5150 C CA . SER A 1 639 ? 5.730 5.015 -20.408 1.00 95.00 639 SER A CA 1
ATOM 5151 C C . SER A 1 639 ? 7.036 4.231 -20.260 1.00 95.00 639 SER A C 1
ATOM 5153 O O . SER A 1 639 ? 7.037 3.156 -19.672 1.00 95.00 639 SER A O 1
ATOM 5155 N N . PHE A 1 640 ? 8.164 4.787 -20.714 1.00 97.44 640 PHE A N 1
ATOM 5156 C CA . PHE A 1 640 ? 9.480 4.200 -20.454 1.00 97.44 640 PHE A CA 1
ATOM 5157 C C . PHE A 1 640 ? 9.788 4.124 -18.951 1.00 97.44 640 PHE A C 1
ATOM 5159 O O . PHE A 1 640 ? 10.219 3.083 -18.468 1.00 97.44 640 PHE A O 1
ATOM 5166 N N . LEU A 1 641 ? 9.537 5.199 -18.198 1.00 96.50 641 LEU A N 1
ATOM 5167 C CA . LEU A 1 641 ? 9.764 5.240 -16.752 1.00 96.50 641 LEU A CA 1
ATOM 5168 C C . LEU A 1 641 ? 8.889 4.245 -15.978 1.00 96.50 641 LEU A C 1
ATOM 5170 O O . LEU A 1 641 ? 9.339 3.720 -14.967 1.00 96.50 641 LEU A O 1
ATOM 5174 N N . GLU A 1 642 ? 7.666 3.967 -16.435 1.00 96.62 642 GLU A N 1
ATOM 5175 C CA . GLU A 1 642 ? 6.805 2.922 -15.867 1.00 96.62 642 GLU A CA 1
ATOM 5176 C C . GLU A 1 642 ? 7.440 1.532 -16.040 1.00 96.62 642 GLU A C 1
ATOM 5178 O O . GLU A 1 642 ? 7.554 0.791 -15.062 1.00 96.62 642 GLU A O 1
ATOM 5183 N N . LEU A 1 643 ? 7.952 1.216 -17.237 1.00 97.50 643 LEU A N 1
ATOM 5184 C CA . LEU A 1 643 ? 8.692 -0.028 -17.490 1.00 97.50 643 LEU A CA 1
ATOM 5185 C C . LEU A 1 643 ? 9.994 -0.087 -16.679 1.00 97.50 643 LEU A C 1
ATOM 5187 O O . LEU A 1 643 ? 10.309 -1.115 -16.084 1.00 97.50 643 LEU A O 1
ATOM 5191 N N . LEU A 1 644 ? 10.740 1.018 -16.607 1.00 97.56 644 LEU A N 1
ATOM 5192 C CA . LEU A 1 644 ? 11.982 1.093 -15.841 1.00 97.56 644 LEU A CA 1
ATOM 5193 C C . LEU A 1 644 ? 11.729 0.898 -14.341 1.00 97.56 644 LEU A C 1
ATOM 5195 O O . LEU A 1 644 ? 12.466 0.161 -13.694 1.00 97.56 644 LEU A O 1
ATOM 5199 N N . LEU A 1 645 ? 10.668 1.500 -13.796 1.00 96.38 645 LEU A N 1
ATOM 5200 C CA . LEU A 1 645 ? 10.255 1.312 -12.407 1.00 96.38 645 LEU A CA 1
ATOM 5201 C C . LEU A 1 645 ? 9.911 -0.157 -12.126 1.00 96.38 645 LEU A C 1
ATOM 5203 O O . LEU A 1 645 ? 10.332 -0.694 -11.100 1.00 96.38 645 LEU A O 1
ATOM 5207 N N . PHE A 1 646 ? 9.194 -0.819 -13.040 1.00 96.25 646 PHE A N 1
ATOM 5208 C CA . PHE A 1 646 ? 8.937 -2.255 -12.946 1.00 96.25 646 PHE A CA 1
ATOM 5209 C C . PHE A 1 646 ? 10.244 -3.056 -12.929 1.00 96.25 646 PHE A C 1
ATOM 5211 O O . PHE A 1 646 ? 10.428 -3.898 -12.054 1.00 96.25 646 PHE A O 1
ATOM 5218 N N . LEU A 1 647 ? 11.178 -2.780 -13.843 1.00 97.31 647 LEU A N 1
ATOM 5219 C CA . LEU A 1 647 ? 12.457 -3.494 -13.911 1.00 97.31 647 LEU A CA 1
ATOM 5220 C C . LEU A 1 647 ? 13.286 -3.296 -12.642 1.00 97.31 647 LEU A C 1
ATOM 5222 O O . LEU A 1 647 ? 13.665 -4.277 -12.017 1.00 97.31 647 LEU A O 1
ATOM 5226 N N . VAL A 1 648 ? 13.478 -2.056 -12.185 1.00 95.25 648 VAL A N 1
ATOM 5227 C CA . VAL A 1 648 ? 14.208 -1.773 -10.936 1.00 95.25 648 VAL A CA 1
ATOM 5228 C C . VAL A 1 648 ? 13.570 -2.498 -9.744 1.00 95.25 648 VAL A C 1
ATOM 5230 O O . VAL A 1 648 ? 14.282 -3.034 -8.896 1.00 95.25 648 VAL A O 1
ATOM 5233 N N . HIS A 1 649 ? 12.235 -2.565 -9.687 1.00 93.06 649 HIS A N 1
ATOM 5234 C CA . HIS A 1 649 ? 11.518 -3.270 -8.624 1.00 93.06 649 HIS A CA 1
ATOM 5235 C C . HIS A 1 649 ? 11.657 -4.796 -8.694 1.00 93.06 649 HIS A C 1
ATOM 5237 O O . HIS A 1 649 ? 11.706 -5.455 -7.655 1.00 93.06 649 HIS A O 1
ATOM 5243 N N . THR A 1 650 ? 11.668 -5.359 -9.904 1.00 93.62 650 THR A N 1
ATOM 5244 C CA . THR A 1 650 ? 11.568 -6.807 -10.129 1.00 93.62 650 THR A CA 1
ATOM 5245 C C . THR A 1 650 ? 12.915 -7.503 -10.258 1.00 93.62 650 THR A C 1
ATOM 5247 O O . THR A 1 650 ? 13.035 -8.671 -9.889 1.00 93.62 650 THR A O 1
ATOM 5250 N N . THR A 1 651 ? 13.940 -6.799 -10.739 1.00 95.19 651 THR A N 1
ATOM 5251 C CA . THR A 1 651 ? 15.258 -7.382 -10.993 1.00 95.19 651 THR A CA 1
ATOM 5252 C C . THR A 1 651 ? 16.266 -7.115 -9.887 1.00 95.19 651 THR A C 1
ATOM 5254 O O . THR A 1 651 ? 17.242 -7.841 -9.814 1.00 95.19 651 THR A O 1
ATOM 5257 N N . GLY A 1 652 ? 16.051 -6.124 -9.016 1.00 87.25 652 GLY A N 1
ATOM 5258 C CA . GLY A 1 652 ? 17.005 -5.738 -7.965 1.00 87.25 652 GLY A CA 1
ATOM 5259 C C . GLY A 1 652 ? 17.107 -6.693 -6.764 1.00 87.25 652 GLY A C 1
ATOM 5260 O O . GLY A 1 652 ? 17.511 -6.265 -5.686 1.00 87.25 652 GLY A O 1
ATOM 5261 N N . GLY A 1 653 ? 16.668 -7.947 -6.899 1.00 85.94 653 GLY A N 1
ATOM 5262 C CA . GLY A 1 653 ? 16.576 -8.911 -5.803 1.00 85.94 653 GLY A CA 1
ATOM 5263 C C . GLY A 1 653 ? 15.323 -8.720 -4.944 1.00 85.94 653 GLY A C 1
ATOM 5264 O O . GLY A 1 653 ? 14.203 -8.646 -5.452 1.00 85.94 653 GLY A O 1
ATOM 5265 N N . GLN A 1 654 ? 15.493 -8.673 -3.620 1.00 79.56 654 GLN A N 1
ATOM 5266 C CA . GLN A 1 654 ? 14.366 -8.590 -2.689 1.00 79.56 654 GLN A CA 1
ATOM 5267 C C . GLN A 1 654 ? 13.587 -7.269 -2.884 1.00 79.56 654 GLN A C 1
ATOM 5269 O O . GLN A 1 654 ? 14.159 -6.188 -2.716 1.00 79.56 654 GLN A O 1
ATOM 5274 N N . PRO A 1 655 ? 12.275 -7.293 -3.178 1.00 81.50 655 PRO A N 1
ATOM 5275 C CA . PRO A 1 655 ? 11.547 -6.090 -3.579 1.00 81.50 655 PRO A CA 1
ATOM 5276 C C . PRO A 1 655 ? 11.453 -5.052 -2.448 1.00 81.50 655 PRO A C 1
ATOM 5278 O O . PRO A 1 655 ? 11.170 -5.378 -1.290 1.00 81.50 655 PRO A O 1
ATOM 5281 N N . ALA A 1 656 ? 11.669 -3.774 -2.776 1.00 77.88 656 ALA A N 1
ATOM 5282 C CA . ALA A 1 656 ? 11.459 -2.635 -1.868 1.00 77.88 656 ALA A CA 1
ATOM 5283 C C . ALA A 1 656 ? 9.962 -2.376 -1.633 1.00 77.88 656 ALA A C 1
ATOM 5285 O O . ALA A 1 656 ? 9.117 -2.858 -2.394 1.00 77.88 656 ALA A O 1
ATOM 5286 N N . ARG A 1 657 ? 9.574 -1.660 -0.571 1.00 74.50 657 ARG A N 1
ATOM 5287 C CA . ARG A 1 657 ? 8.160 -1.259 -0.432 1.00 74.50 657 ARG A CA 1
ATOM 5288 C C . ARG A 1 657 ? 7.823 -0.200 -1.473 1.00 74.50 657 ARG A C 1
ATOM 5290 O O . ARG A 1 657 ? 8.697 0.555 -1.892 1.00 74.50 657 ARG A O 1
ATOM 5297 N N . GLY A 1 658 ? 6.551 -0.122 -1.868 1.00 74.50 658 GLY A N 1
ATOM 5298 C CA . GLY A 1 658 ? 6.101 0.850 -2.869 1.00 74.50 658 GLY A CA 1
ATOM 5299 C C . GLY A 1 658 ? 6.531 2.276 -2.525 1.00 74.50 658 GLY A C 1
ATOM 5300 O O . GLY A 1 658 ? 7.158 2.942 -3.339 1.00 74.50 658 GLY A O 1
ATOM 5301 N N . THR A 1 659 ? 6.330 2.686 -1.272 1.00 74.88 659 THR A N 1
ATOM 5302 C CA . THR A 1 659 ? 6.719 4.015 -0.782 1.00 74.88 659 THR A CA 1
ATOM 5303 C C . THR A 1 659 ? 8.228 4.264 -0.798 1.00 74.88 659 THR A C 1
ATOM 5305 O O . THR A 1 659 ? 8.640 5.408 -0.933 1.00 74.88 659 THR A O 1
ATOM 5308 N N . GLU A 1 660 ? 9.059 3.228 -0.657 1.00 79.00 660 GLU A N 1
ATOM 5309 C CA . GLU A 1 660 ? 10.526 3.352 -0.662 1.00 79.00 660 GLU A CA 1
ATOM 5310 C C . GLU A 1 660 ? 11.084 3.494 -2.078 1.00 79.00 660 GLU A C 1
ATOM 5312 O O . GLU A 1 660 ? 12.020 4.256 -2.300 1.00 79.00 660 GLU A O 1
ATOM 5317 N N . ILE A 1 661 ? 10.525 2.756 -3.041 1.00 85.38 661 ILE A N 1
ATOM 5318 C CA . ILE A 1 661 ? 11.020 2.792 -4.417 1.00 85.38 661 ILE A CA 1
ATOM 5319 C C . ILE A 1 661 ? 10.489 4.007 -5.173 1.00 85.38 661 ILE A C 1
ATOM 5321 O O . ILE A 1 661 ? 11.274 4.655 -5.855 1.00 85.38 661 ILE A O 1
ATOM 5325 N N . THR A 1 662 ? 9.207 4.372 -5.031 1.00 87.88 662 THR A N 1
ATOM 5326 C CA . THR A 1 662 ? 8.611 5.477 -5.808 1.00 87.88 662 THR A CA 1
ATOM 5327 C C . THR A 1 662 ? 9.080 6.864 -5.360 1.00 87.88 662 THR A C 1
ATOM 5329 O O . THR A 1 662 ? 8.909 7.835 -6.095 1.00 87.88 662 THR A O 1
ATOM 5332 N N . THR A 1 663 ? 9.735 6.956 -4.200 1.00 85.19 663 THR A N 1
ATOM 5333 C CA . THR A 1 663 ? 10.340 8.188 -3.670 1.00 85.19 663 THR A CA 1
ATOM 5334 C C . THR A 1 663 ? 11.858 8.257 -3.869 1.00 85.19 663 THR A C 1
ATOM 5336 O O . THR A 1 663 ? 12.503 9.178 -3.372 1.00 85.19 663 THR A O 1
ATOM 5339 N N . ALA A 1 664 ? 12.444 7.322 -4.626 1.00 88.50 664 ALA A N 1
ATOM 5340 C CA . ALA A 1 664 ? 13.884 7.284 -4.855 1.00 88.50 664 ALA A CA 1
ATOM 5341 C C . ALA A 1 664 ? 14.401 8.536 -5.587 1.00 88.50 664 ALA A C 1
ATOM 5343 O O . ALA A 1 664 ? 13.836 8.979 -6.593 1.00 88.50 664 ALA A O 1
ATOM 5344 N N . ARG A 1 665 ? 15.520 9.074 -5.097 1.00 89.31 665 ARG A N 1
ATOM 5345 C CA . ARG A 1 665 ? 16.224 10.251 -5.618 1.00 89.31 665 ARG A CA 1
ATOM 5346 C C . ARG A 1 665 ? 17.423 9.858 -6.471 1.00 89.31 665 ARG A C 1
ATOM 5348 O O . ARG A 1 665 ? 18.174 8.957 -6.103 1.00 89.31 665 ARG A O 1
ATOM 5355 N N . HIS A 1 666 ? 17.633 10.556 -7.584 1.00 89.56 666 HIS A N 1
ATOM 5356 C CA . HIS A 1 666 ? 18.808 10.349 -8.442 1.00 89.56 666 HIS A CA 1
ATOM 5357 C C . HIS A 1 666 ? 19.960 11.313 -8.122 1.00 89.56 666 HIS A C 1
ATOM 5359 O O . HIS A 1 666 ? 21.106 11.039 -8.463 1.00 89.56 666 HIS A O 1
ATOM 5365 N N . GLN A 1 667 ? 19.666 12.425 -7.446 1.00 85.69 667 GLN A N 1
ATOM 5366 C CA . GLN A 1 667 ? 20.634 13.434 -7.014 1.00 85.69 667 GLN A CA 1
ATOM 5367 C C . GLN A 1 667 ? 20.370 13.832 -5.561 1.00 85.69 667 GLN A C 1
ATOM 5369 O O . GLN A 1 667 ? 19.254 13.677 -5.060 1.00 85.69 667 GLN A O 1
ATOM 5374 N N . ASN A 1 668 ? 21.401 14.320 -4.872 1.00 81.81 668 ASN A N 1
ATOM 5375 C CA . ASN A 1 668 ? 21.279 14.700 -3.467 1.00 81.81 668 ASN A CA 1
ATOM 5376 C C . ASN A 1 668 ? 20.290 15.864 -3.298 1.00 81.81 668 ASN A C 1
ATOM 5378 O O . ASN A 1 668 ? 20.438 16.921 -3.922 1.00 81.81 668 ASN A O 1
ATOM 5382 N N . GLY A 1 669 ? 19.283 15.666 -2.451 1.00 78.06 669 GLY A N 1
ATOM 5383 C CA . GLY A 1 669 ? 18.257 16.652 -2.137 1.00 78.06 669 GLY A CA 1
ATOM 5384 C C . GLY A 1 669 ? 18.696 17.641 -1.057 1.00 78.06 669 GLY A C 1
ATOM 5385 O O . GLY A 1 669 ? 19.855 17.706 -0.664 1.00 78.06 669 GLY A O 1
ATOM 5386 N N . PHE A 1 670 ? 17.750 18.451 -0.575 1.00 73.69 670 PHE A N 1
ATOM 5387 C CA . PHE A 1 670 ? 18.010 19.408 0.510 1.00 73.69 670 PHE A CA 1
ATOM 5388 C C . PHE A 1 670 ? 18.090 18.741 1.892 1.00 73.69 670 PHE A C 1
ATOM 5390 O O . PHE A 1 670 ? 18.913 19.133 2.708 1.00 73.69 670 PHE A O 1
ATOM 5397 N N . LEU A 1 671 ? 17.231 17.745 2.142 1.00 68.31 671 LEU A N 1
ATOM 5398 C CA . LEU A 1 671 ? 17.134 17.043 3.432 1.00 68.31 671 LEU A CA 1
ATOM 5399 C C . LEU A 1 671 ? 17.695 15.619 3.394 1.00 68.31 671 LEU A C 1
ATOM 5401 O O . LEU A 1 671 ? 17.897 15.015 4.440 1.00 68.31 671 LEU A O 1
ATOM 5405 N N . GLN A 1 672 ? 17.845 15.041 2.202 1.00 72.00 672 GLN A N 1
ATOM 5406 C CA . GLN A 1 672 ? 18.175 13.630 2.025 1.00 72.00 672 GLN A CA 1
ATOM 5407 C C . GLN A 1 672 ? 19.068 13.439 0.808 1.00 72.00 672 GLN A C 1
ATOM 5409 O O . GLN A 1 672 ? 18.811 14.021 -0.248 1.00 72.00 672 GLN A O 1
ATOM 5414 N N . ASP A 1 673 ? 20.053 12.559 0.939 1.00 82.19 673 ASP A N 1
ATOM 5415 C CA . ASP A 1 673 ? 20.931 12.169 -0.161 1.00 82.19 673 ASP A CA 1
ATOM 5416 C C . ASP A 1 673 ? 20.216 11.290 -1.190 1.00 82.19 673 ASP A C 1
ATOM 5418 O O . ASP A 1 673 ? 19.146 10.721 -0.934 1.00 82.19 673 ASP A O 1
ATOM 5422 N N . ARG A 1 674 ? 20.854 11.125 -2.351 1.00 87.75 674 ARG A N 1
ATOM 5423 C CA . ARG A 1 674 ? 20.378 10.258 -3.433 1.00 87.75 674 ARG A CA 1
ATOM 5424 C C . ARG A 1 674 ? 20.240 8.791 -3.005 1.00 87.75 674 ARG A C 1
ATOM 5426 O O . ARG A 1 674 ? 20.772 8.359 -1.979 1.00 87.75 674 ARG A O 1
ATOM 5433 N N . ASN A 1 675 ? 19.507 8.036 -3.816 1.00 90.44 675 ASN A N 1
ATOM 5434 C CA . ASN A 1 675 ? 19.272 6.601 -3.666 1.00 90.44 675 ASN A CA 1
ATOM 5435 C C . ASN A 1 675 ? 19.921 5.776 -4.783 1.00 90.44 675 ASN A C 1
ATOM 5437 O O . ASN A 1 675 ? 19.980 4.560 -4.653 1.00 90.44 675 ASN A O 1
ATOM 5441 N N . VAL A 1 676 ? 20.363 6.401 -5.875 1.00 93.50 676 VAL A N 1
ATOM 5442 C CA . VAL A 1 676 ? 20.973 5.710 -7.019 1.00 93.50 676 VAL A CA 1
ATOM 5443 C C . VAL A 1 676 ? 22.475 5.945 -7.010 1.00 93.50 676 VAL A C 1
ATOM 5445 O O . VAL A 1 676 ? 22.912 7.097 -6.973 1.00 93.50 676 VAL A O 1
ATOM 5448 N N . PHE A 1 677 ? 23.235 4.855 -7.058 1.00 93.44 677 PHE A N 1
ATOM 5449 C CA . PHE A 1 677 ? 24.695 4.864 -7.030 1.00 93.44 677 PHE A CA 1
ATOM 5450 C C . PHE A 1 677 ? 25.278 3.895 -8.060 1.00 93.44 677 PHE A C 1
ATOM 5452 O O . PHE A 1 677 ? 24.578 2.988 -8.515 1.00 93.44 677 PHE A O 1
ATOM 5459 N N . VAL A 1 678 ? 26.561 4.051 -8.386 1.00 94.19 678 VAL A N 1
ATOM 5460 C CA . VAL A 1 678 ? 27.342 3.039 -9.118 1.00 94.19 678 VAL A CA 1
ATOM 5461 C C . VAL A 1 678 ? 28.436 2.492 -8.202 1.00 94.19 678 VAL A C 1
ATOM 5463 O O . VAL A 1 678 ? 29.225 3.254 -7.657 1.00 94.19 678 VAL A O 1
ATOM 5466 N N . MET A 1 679 ? 28.459 1.176 -7.991 1.00 91.25 679 MET A N 1
ATOM 5467 C CA . MET A 1 679 ? 29.436 0.486 -7.142 1.00 91.25 679 MET A CA 1
ATOM 5468 C C . MET A 1 679 ? 30.022 -0.694 -7.917 1.00 91.25 679 MET A C 1
ATOM 5470 O O . MET A 1 679 ? 29.272 -1.590 -8.300 1.00 91.25 679 MET A O 1
ATOM 5474 N N . ASP A 1 680 ? 31.340 -0.704 -8.124 1.00 88.38 680 ASP A N 1
ATOM 5475 C CA . ASP A 1 680 ? 32.075 -1.762 -8.839 1.00 88.38 680 ASP A CA 1
ATOM 5476 C C . ASP A 1 680 ? 31.410 -2.169 -10.172 1.00 88.38 680 ASP A C 1
ATOM 5478 O O . ASP A 1 680 ? 31.078 -3.335 -10.387 1.00 88.38 680 ASP A O 1
ATOM 5482 N N . GLY A 1 681 ? 31.112 -1.193 -11.036 1.00 90.50 681 GLY A N 1
ATOM 5483 C CA . GLY A 1 681 ? 30.499 -1.454 -12.345 1.00 90.50 681 GLY A CA 1
ATOM 5484 C C . GLY A 1 681 ? 28.999 -1.770 -12.335 1.00 90.50 681 GLY A C 1
ATOM 5485 O O . GLY A 1 681 ? 28.397 -1.949 -13.398 1.00 90.50 681 GLY A O 1
ATOM 5486 N N . GLN A 1 682 ? 28.355 -1.805 -11.164 1.00 94.31 682 GLN A N 1
ATOM 5487 C CA . GLN A 1 682 ? 26.927 -2.095 -11.020 1.00 94.31 682 GLN A CA 1
ATOM 5488 C C . GLN A 1 682 ? 26.138 -0.888 -10.520 1.00 94.31 682 GLN A C 1
ATOM 5490 O O . GLN A 1 682 ? 26.531 -0.201 -9.579 1.00 94.31 682 GLN A O 1
ATOM 5495 N N . VAL A 1 683 ? 24.965 -0.660 -11.115 1.00 96.50 683 VAL A N 1
ATOM 5496 C CA . VAL A 1 683 ? 24.011 0.336 -10.612 1.00 96.50 683 VAL A CA 1
ATOM 5497 C C . VAL A 1 683 ? 23.278 -0.237 -9.402 1.00 96.50 683 VAL A C 1
ATOM 5499 O O . VAL A 1 683 ? 22.738 -1.344 -9.458 1.00 96.50 683 VAL A O 1
ATOM 5502 N N . VAL A 1 684 ? 23.226 0.537 -8.321 1.00 93.81 684 VAL A N 1
ATOM 5503 C CA . VAL A 1 684 ? 22.646 0.142 -7.037 1.00 93.81 684 VAL A CA 1
ATOM 5504 C C . VAL A 1 684 ? 21.557 1.121 -6.625 1.00 93.81 684 VAL A C 1
ATOM 5506 O O . VAL A 1 684 ? 21.788 2.327 -6.534 1.00 93.81 684 VAL A O 1
ATOM 5509 N N . PHE A 1 685 ? 20.372 0.592 -6.323 1.00 91.81 685 PHE A N 1
ATOM 5510 C CA . PHE A 1 685 ? 19.305 1.328 -5.653 1.00 91.81 685 PHE A CA 1
ATOM 5511 C C . PHE A 1 685 ? 19.356 1.077 -4.150 1.00 91.81 685 PHE A C 1
ATOM 5513 O O . PHE A 1 685 ? 19.098 -0.023 -3.667 1.00 91.81 685 PHE A O 1
ATOM 5520 N N . VAL A 1 686 ? 19.657 2.120 -3.393 1.00 86.75 686 VAL A N 1
ATOM 5521 C CA . VAL A 1 686 ? 19.759 2.091 -1.940 1.00 86.75 686 VAL A CA 1
ATOM 5522 C C . VAL A 1 686 ? 18.476 2.661 -1.346 1.00 86.75 686 VAL A C 1
ATOM 5524 O O . VAL A 1 686 ? 18.277 3.877 -1.280 1.00 86.75 686 VAL A O 1
ATOM 5527 N N . SER A 1 687 ? 17.577 1.776 -0.915 1.00 76.94 687 SER A N 1
ATOM 5528 C CA . SER A 1 687 ? 16.353 2.178 -0.217 1.00 76.94 687 SER A CA 1
ATOM 5529 C C . SER A 1 687 ? 16.657 2.448 1.253 1.00 76.94 687 SER A C 1
ATOM 5531 O O . SER A 1 687 ? 17.282 1.610 1.912 1.00 76.94 687 SER A O 1
ATOM 5533 N N . ARG A 1 688 ? 16.159 3.566 1.786 1.00 69.50 688 ARG A N 1
ATOM 5534 C CA . ARG A 1 688 ? 16.202 3.865 3.220 1.00 69.50 688 ARG A CA 1
ATOM 5535 C C . ARG A 1 688 ? 14.840 3.569 3.833 1.00 69.50 688 ARG A C 1
ATOM 5537 O O . ARG A 1 688 ? 13.816 4.091 3.401 1.00 69.50 688 ARG A O 1
ATOM 5544 N N . TYR A 1 689 ? 14.829 2.702 4.832 1.00 53.28 689 TYR A N 1
ATOM 5545 C CA . TYR A 1 689 ? 13.629 2.351 5.566 1.00 53.28 689 TYR A CA 1
ATOM 5546 C C . TYR A 1 689 ? 13.334 3.409 6.634 1.00 53.28 689 TYR A C 1
ATOM 5548 O O . TYR A 1 689 ? 14.008 3.477 7.661 1.00 53.28 689 TYR A O 1
ATOM 5556 N N . HIS A 1 690 ? 12.317 4.239 6.401 1.00 48.44 690 HIS A N 1
ATOM 5557 C CA . HIS A 1 690 ? 12.022 5.392 7.259 1.00 48.44 690 HIS A CA 1
ATOM 5558 C C . HIS A 1 690 ? 11.130 5.088 8.474 1.00 48.44 690 HIS A C 1
ATOM 5560 O O . HIS A 1 690 ? 11.072 5.918 9.380 1.00 48.44 690 HIS A O 1
ATOM 5566 N N . LYS A 1 691 ? 10.469 3.917 8.560 1.00 41.84 691 LYS A N 1
ATOM 5567 C CA . LYS A 1 691 ? 9.610 3.618 9.728 1.00 41.84 691 LYS A CA 1
ATOM 5568 C C . LYS A 1 691 ? 10.402 3.582 11.043 1.00 41.84 691 LYS A C 1
ATOM 5570 O O . LYS A 1 691 ? 9.864 3.984 12.065 1.00 41.84 691 LYS A O 1
ATOM 5575 N N . THR A 1 692 ? 11.662 3.139 11.016 1.00 36.72 692 THR A N 1
ATOM 5576 C CA . THR A 1 692 ? 12.563 3.110 12.186 1.00 36.72 692 THR A CA 1
ATOM 5577 C C . THR A 1 692 ? 13.445 4.359 12.306 1.00 36.72 692 THR A C 1
ATOM 5579 O O . THR A 1 692 ? 14.092 4.556 13.330 1.00 36.72 692 THR A O 1
ATOM 5582 N N . GLN A 1 693 ? 13.460 5.250 11.307 1.00 36.31 693 GLN A N 1
ATOM 5583 C CA . GLN A 1 693 ? 14.255 6.481 11.380 1.00 36.31 693 GLN A CA 1
ATOM 5584 C C . GLN A 1 693 ? 13.635 7.504 12.337 1.00 36.31 693 GLN A C 1
ATOM 5586 O O . GLN A 1 693 ? 14.354 8.125 13.106 1.00 36.31 693 GLN A O 1
ATOM 5591 N N . SER A 1 694 ? 12.301 7.601 12.396 1.00 38.75 694 SER A N 1
ATOM 5592 C CA . SER A 1 694 ? 11.613 8.418 13.415 1.00 38.75 694 SER A CA 1
ATOM 5593 C C . SER A 1 694 ? 11.793 7.905 14.853 1.00 38.75 694 SER A C 1
ATOM 5595 O O . SER A 1 694 ? 11.238 8.475 15.787 1.00 38.75 694 SER A O 1
ATOM 5597 N N . LEU A 1 695 ? 12.458 6.762 15.007 1.00 36.75 695 LEU A N 1
ATOM 5598 C CA . LEU A 1 695 ? 12.593 5.981 16.226 1.00 36.75 695 LEU A CA 1
ATOM 5599 C C . LEU A 1 695 ? 14.005 6.070 16.809 1.00 36.75 695 LEU A C 1
ATOM 5601 O O . LEU A 1 695 ? 14.138 6.301 18.002 1.00 36.75 695 LEU A O 1
ATOM 5605 N N . TRP A 1 696 ? 15.026 5.942 15.958 1.00 38.03 696 TRP A N 1
ATOM 5606 C CA . TRP A 1 696 ? 16.424 5.803 16.384 1.00 38.03 696 TRP A CA 1
ATOM 5607 C C . TRP A 1 696 ? 17.409 6.664 15.583 1.00 38.03 696 TRP A C 1
ATOM 5609 O O . TRP A 1 696 ? 18.616 6.496 15.720 1.00 38.03 696 TRP A O 1
ATOM 5619 N N . ASP A 1 697 ? 16.908 7.520 14.684 1.00 41.41 697 ASP A N 1
ATOM 5620 C CA . ASP A 1 697 ? 17.691 8.321 13.725 1.00 41.41 697 ASP A CA 1
ATOM 5621 C C . ASP A 1 697 ? 18.645 7.503 12.821 1.00 41.41 697 ASP A C 1
ATOM 5623 O O . ASP A 1 697 ? 19.459 8.051 12.083 1.00 41.41 697 ASP A O 1
ATOM 5627 N N . LYS A 1 698 ? 18.500 6.168 12.820 1.00 45.47 698 LYS A N 1
ATOM 5628 C CA . LYS A 1 698 ? 19.243 5.212 11.990 1.00 45.47 698 LYS A CA 1
ATOM 5629 C C . LYS A 1 698 ? 18.286 4.537 10.997 1.00 45.47 698 LYS A C 1
ATOM 5631 O O . LYS A 1 698 ? 17.566 3.604 11.371 1.00 45.47 698 LYS A O 1
ATOM 5636 N N . PRO A 1 699 ? 18.197 4.993 9.735 1.00 50.44 699 PRO A N 1
ATOM 5637 C CA . PRO A 1 699 ? 17.435 4.274 8.719 1.00 50.44 699 PRO A CA 1
ATOM 5638 C C . PRO A 1 699 ? 18.071 2.902 8.455 1.00 50.44 699 PRO A C 1
ATOM 5640 O O . PRO A 1 699 ? 19.282 2.813 8.274 1.00 50.44 699 PRO A O 1
ATOM 5643 N N . ARG A 1 700 ? 17.268 1.830 8.359 1.00 60.66 700 ARG A N 1
ATOM 5644 C CA . ARG A 1 700 ? 17.778 0.570 7.786 1.00 60.66 700 ARG A CA 1
ATOM 5645 C C . ARG A 1 700 ? 18.038 0.802 6.298 1.00 60.66 700 ARG A C 1
ATOM 5647 O O . ARG A 1 700 ? 17.127 1.196 5.565 1.00 60.66 700 ARG A O 1
ATOM 5654 N N . VAL A 1 701 ? 19.271 0.578 5.862 1.00 70.56 701 VAL A N 1
ATOM 5655 C CA . VAL A 1 701 ? 19.704 0.808 4.483 1.00 70.56 701 VAL A CA 1
ATOM 5656 C C . VAL A 1 701 ? 19.795 -0.530 3.759 1.00 70.56 701 VAL A C 1
ATOM 5658 O O . VAL A 1 701 ? 20.509 -1.425 4.198 1.00 70.56 701 VAL A O 1
ATOM 5661 N N . ILE A 1 702 ? 19.059 -0.674 2.653 1.00 77.06 702 ILE A N 1
ATOM 5662 C CA . ILE A 1 702 ? 19.034 -1.916 1.870 1.00 77.06 702 ILE A CA 1
ATOM 5663 C C . ILE A 1 702 ? 19.460 -1.607 0.425 1.00 77.06 702 ILE A C 1
ATOM 5665 O O . ILE A 1 702 ? 18.672 -1.008 -0.320 1.00 77.06 702 ILE A O 1
ATOM 5669 N N . PRO A 1 703 ? 20.686 -1.981 0.017 1.00 86.19 703 PRO A N 1
ATOM 5670 C CA . PRO A 1 703 ? 21.143 -1.866 -1.362 1.00 86.19 703 PRO A CA 1
ATOM 5671 C C . PRO A 1 703 ? 20.541 -2.972 -2.243 1.00 86.19 703 PRO A C 1
ATOM 5673 O O . PRO A 1 703 ? 20.411 -4.122 -1.828 1.00 86.19 703 PRO A O 1
ATOM 5676 N N . ARG A 1 704 ? 20.173 -2.613 -3.474 1.00 90.06 704 ARG A N 1
ATOM 5677 C CA . ARG A 1 704 ? 19.644 -3.503 -4.518 1.00 90.06 704 ARG A CA 1
ATOM 5678 C C . ARG A 1 704 ? 20.455 -3.315 -5.777 1.00 90.06 704 ARG A C 1
ATOM 5680 O O . ARG A 1 704 ? 20.357 -2.264 -6.413 1.00 90.06 704 ARG A O 1
ATOM 5687 N N . PHE A 1 705 ? 21.270 -4.306 -6.101 1.00 94.75 705 PHE A N 1
ATOM 5688 C CA . PHE A 1 705 ? 22.096 -4.275 -7.300 1.00 94.75 705 PHE A CA 1
ATOM 5689 C C . PHE A 1 705 ? 21.226 -4.645 -8.493 1.00 94.75 705 PHE A C 1
ATOM 5691 O O . PHE A 1 705 ? 20.405 -5.550 -8.393 1.00 94.75 705 PHE A O 1
ATOM 5698 N N . LEU A 1 706 ? 21.363 -3.920 -9.598 1.00 96.81 706 LEU A N 1
ATOM 5699 C CA . LEU A 1 706 ? 20.603 -4.176 -10.816 1.00 96.81 706 LEU A CA 1
ATOM 5700 C C . LEU A 1 706 ? 21.409 -5.043 -11.790 1.00 96.81 706 LEU A C 1
ATOM 5702 O O . LEU A 1 706 ? 22.634 -4.914 -11.837 1.00 96.81 706 LEU A O 1
ATOM 5706 N N . PRO A 1 707 ? 20.750 -5.863 -12.631 1.00 97.25 707 PRO A N 1
ATOM 5707 C CA . PRO A 1 707 ? 21.430 -6.514 -13.739 1.00 97.25 707 PRO A CA 1
ATOM 5708 C C . PRO A 1 707 ? 22.010 -5.468 -14.688 1.00 97.25 707 PRO A C 1
ATOM 5710 O O . PRO A 1 707 ? 21.410 -4.408 -14.892 1.00 97.25 707 PRO A O 1
ATOM 5713 N N . TRP A 1 708 ? 23.125 -5.792 -15.335 1.00 96.19 708 TRP A N 1
ATOM 5714 C CA . TRP A 1 708 ? 23.895 -4.857 -16.154 1.00 96.19 708 TRP A CA 1
ATOM 5715 C C . TRP A 1 708 ? 23.036 -4.153 -17.215 1.00 96.19 708 TRP A C 1
ATOM 5717 O O . TRP A 1 708 ? 23.078 -2.929 -17.320 1.00 96.19 708 TRP A O 1
ATOM 5727 N N . ARG A 1 709 ? 22.166 -4.883 -17.932 1.00 96.00 709 ARG A N 1
ATOM 5728 C CA . ARG A 1 709 ? 21.252 -4.292 -18.934 1.00 96.00 709 ARG A CA 1
ATOM 5729 C C . ARG A 1 709 ? 20.285 -3.268 -18.333 1.00 96.00 709 ARG A C 1
ATOM 5731 O O . ARG A 1 709 ? 20.072 -2.211 -18.918 1.00 96.00 709 ARG A O 1
ATOM 5738 N N . VAL A 1 710 ? 19.723 -3.548 -17.156 1.00 97.81 710 VAL A N 1
ATOM 5739 C CA . VAL A 1 710 ? 18.827 -2.607 -16.459 1.00 97.81 710 VAL A CA 1
ATOM 5740 C C . VAL A 1 710 ? 19.626 -1.419 -15.917 1.00 97.81 710 VAL A C 1
ATOM 5742 O O . VAL A 1 710 ? 19.176 -0.281 -16.024 1.00 97.81 710 VAL A O 1
ATOM 5745 N N . GLY A 1 711 ? 20.842 -1.659 -15.418 1.00 97.12 711 GLY A N 1
ATOM 5746 C CA . GLY A 1 711 ? 21.785 -0.608 -15.040 1.00 97.12 711 GLY A CA 1
ATOM 5747 C C . GLY A 1 711 ? 22.098 0.345 -16.198 1.00 97.12 711 GLY A C 1
ATOM 5748 O O . GLY A 1 711 ? 22.030 1.557 -16.017 1.00 97.12 711 GLY A O 1
ATOM 5749 N N . GLN A 1 712 ? 22.331 -0.174 -17.410 1.00 96.94 712 GLN A N 1
ATOM 5750 C CA . GLN A 1 712 ? 22.508 0.645 -18.617 1.00 96.94 712 GLN A CA 1
ATOM 5751 C C . GLN A 1 712 ? 21.283 1.521 -18.902 1.00 96.94 712 GLN A C 1
ATOM 5753 O O . GLN A 1 712 ? 21.436 2.717 -19.144 1.00 96.94 712 GLN A O 1
ATOM 5758 N N . LEU A 1 713 ? 20.066 0.966 -18.819 1.00 98.00 713 LEU A N 1
ATOM 5759 C CA . LEU A 1 713 ? 18.831 1.740 -19.006 1.00 98.00 713 LEU A CA 1
ATOM 5760 C C . LEU A 1 713 ? 18.721 2.899 -18.005 1.00 98.00 713 LEU A C 1
ATOM 5762 O O . LEU A 1 713 ? 18.381 4.014 -18.402 1.00 98.00 713 LEU A O 1
ATOM 5766 N N . VAL A 1 714 ? 19.032 2.652 -16.726 1.00 97.62 714 VAL A N 1
ATOM 5767 C CA . VAL A 1 714 ? 19.029 3.686 -15.679 1.00 97.62 714 VAL A CA 1
ATOM 5768 C C . VAL A 1 714 ? 20.082 4.753 -15.974 1.00 97.62 714 VAL A C 1
ATOM 5770 O O . VAL A 1 714 ? 19.755 5.938 -15.992 1.00 97.62 714 VAL A O 1
ATOM 5773 N N . SER A 1 715 ? 21.327 4.358 -16.243 1.00 96.88 715 SER A N 1
ATOM 5774 C CA . SER A 1 715 ? 22.433 5.297 -16.455 1.00 96.88 715 SER A CA 1
ATOM 5775 C C . SER A 1 715 ? 22.238 6.155 -17.706 1.00 96.88 715 SER A C 1
ATOM 5777 O O . SER A 1 715 ? 22.432 7.369 -17.651 1.00 96.88 715 SER A O 1
ATOM 5779 N N . ILE A 1 716 ? 21.776 5.567 -18.815 1.00 96.88 716 ILE A N 1
ATOM 5780 C CA . ILE A 1 716 ? 21.479 6.302 -20.053 1.00 96.88 716 ILE A CA 1
ATOM 5781 C C . ILE A 1 716 ? 20.302 7.257 -19.840 1.00 96.88 716 ILE A C 1
ATOM 5783 O O . ILE A 1 716 ? 20.360 8.417 -20.255 1.00 96.88 716 ILE A O 1
ATOM 5787 N N . PHE A 1 717 ? 19.247 6.808 -19.153 1.00 96.88 717 PHE A N 1
ATOM 5788 C CA . PHE A 1 717 ? 18.126 7.676 -18.813 1.00 96.88 717 PHE A CA 1
ATOM 5789 C C . PHE A 1 717 ? 18.581 8.880 -17.981 1.00 96.88 717 PHE A C 1
ATOM 5791 O O . PHE A 1 717 ? 18.269 10.012 -18.347 1.00 96.88 717 PHE A O 1
ATOM 5798 N N . LEU A 1 718 ? 19.330 8.654 -16.898 1.00 95.25 718 LEU A N 1
ATOM 5799 C CA . LEU A 1 718 ? 19.769 9.719 -15.995 1.00 95.25 718 LEU A CA 1
ATOM 5800 C C . LEU A 1 718 ? 20.737 10.701 -16.668 1.00 95.25 718 LEU A C 1
ATOM 5802 O O . LEU A 1 718 ? 20.618 11.900 -16.439 1.00 95.25 718 LEU A O 1
ATOM 5806 N N . ALA A 1 719 ? 21.655 10.221 -17.512 1.00 93.88 719 ALA A N 1
ATOM 5807 C CA . ALA A 1 719 ? 22.648 11.074 -18.164 1.00 93.88 719 ALA A CA 1
ATOM 5808 C C . ALA A 1 719 ? 22.096 11.855 -19.368 1.00 93.88 719 ALA A C 1
ATOM 5810 O O . ALA A 1 719 ? 22.422 13.028 -19.542 1.00 93.88 719 ALA A O 1
ATOM 5811 N N . TYR A 1 720 ? 21.246 11.239 -20.195 1.00 93.75 720 TYR A N 1
ATOM 5812 C CA . TYR A 1 720 ? 20.825 11.819 -21.477 1.00 93.75 720 TYR A CA 1
ATOM 5813 C C . TYR A 1 720 ? 19.375 12.308 -21.448 1.00 93.75 720 TYR A C 1
ATOM 5815 O O . TYR A 1 720 ? 19.085 13.464 -21.763 1.00 93.75 720 TYR A O 1
ATOM 5823 N N . VAL A 1 721 ? 18.437 11.448 -21.051 1.00 93.62 721 VAL A N 1
ATOM 5824 C CA . VAL A 1 721 ? 16.996 11.729 -21.176 1.00 93.62 721 VAL A CA 1
ATOM 5825 C C . VAL A 1 721 ? 16.485 12.633 -20.051 1.00 93.62 721 VAL A C 1
ATOM 5827 O O . VAL A 1 721 ? 15.676 13.528 -20.308 1.00 93.62 721 VAL A O 1
ATOM 5830 N N . CYS A 1 722 ? 16.939 12.417 -18.814 1.00 91.25 722 CYS A N 1
ATOM 5831 C CA . CYS A 1 722 ? 16.471 13.137 -17.630 1.00 91.25 722 CYS A CA 1
ATOM 5832 C C . CYS A 1 722 ? 16.728 14.653 -17.720 1.00 91.25 722 CYS A C 1
ATOM 5834 O O . CYS A 1 722 ? 15.758 15.401 -17.565 1.00 91.25 722 CYS A O 1
ATOM 5836 N N . PRO A 1 723 ? 17.932 15.135 -18.098 1.00 87.31 723 PRO A N 1
ATOM 5837 C CA . PRO A 1 723 ? 18.189 16.570 -18.238 1.00 87.31 723 PRO A CA 1
ATOM 5838 C C . PRO A 1 723 ? 17.289 17.238 -19.283 1.00 87.31 723 PRO A C 1
ATOM 5840 O O . PRO A 1 723 ? 16.761 18.329 -19.063 1.00 87.31 723 PRO A O 1
ATOM 5843 N N . LEU A 1 724 ? 17.057 16.570 -20.421 1.00 87.19 724 LEU A N 1
ATOM 5844 C CA . LEU A 1 724 ? 16.157 17.079 -21.455 1.00 87.19 724 LEU A CA 1
ATOM 5845 C C . LEU A 1 724 ? 14.706 17.116 -20.961 1.00 87.19 724 LEU A C 1
ATOM 5847 O O . LEU A 1 724 ? 14.002 18.104 -21.176 1.00 87.19 724 LEU A O 1
ATOM 5851 N N . ARG A 1 725 ? 14.243 16.046 -20.305 1.00 90.19 725 ARG A N 1
ATOM 5852 C CA . ARG A 1 725 ? 12.899 15.967 -19.718 1.00 90.19 725 ARG A CA 1
ATOM 5853 C C . ARG A 1 725 ? 12.673 17.117 -18.740 1.00 90.19 725 ARG A C 1
ATOM 5855 O O . ARG A 1 725 ? 11.658 17.802 -18.851 1.00 90.19 725 ARG A O 1
ATOM 5862 N N . GLU A 1 726 ? 13.599 17.336 -17.813 1.00 84.31 726 GLU A N 1
ATOM 5863 C CA . GLU A 1 726 ? 13.518 18.410 -16.820 1.00 84.31 726 GLU A CA 1
ATOM 5864 C C . GLU A 1 726 ? 13.512 19.788 -17.479 1.00 84.31 726 GLU A C 1
ATOM 5866 O O . GLU A 1 726 ? 12.647 20.609 -17.172 1.00 84.31 726 GLU A O 1
ATOM 5871 N N . HIS A 1 727 ? 14.388 20.010 -18.465 1.00 84.38 727 HIS A N 1
ATOM 5872 C CA . HIS A 1 727 ? 14.410 21.246 -19.240 1.00 84.38 727 HIS A CA 1
ATOM 5873 C C . HIS A 1 727 ? 13.059 21.524 -19.918 1.00 84.38 727 HIS A C 1
ATOM 5875 O O . HIS A 1 727 ? 12.524 22.630 -19.816 1.00 84.38 727 HIS A O 1
ATOM 5881 N N . LEU A 1 728 ? 12.478 20.525 -20.589 1.00 85.69 728 LEU A N 1
ATOM 5882 C CA . LEU A 1 728 ? 11.194 20.655 -21.280 1.00 85.69 728 LEU A CA 1
ATOM 5883 C C . LEU A 1 728 ? 10.032 20.887 -20.306 1.00 85.69 728 LEU A C 1
ATOM 5885 O O . LEU A 1 728 ? 9.172 21.731 -20.562 1.00 85.69 728 LEU A O 1
ATOM 5889 N N . VAL A 1 729 ? 10.000 20.176 -19.178 1.00 85.19 729 VAL A N 1
ATOM 5890 C CA . VAL A 1 729 ? 8.969 20.364 -18.149 1.00 85.19 729 VAL A CA 1
ATOM 5891 C C . VAL A 1 729 ? 9.057 21.768 -17.550 1.00 85.19 729 VAL A C 1
ATOM 5893 O O . VAL A 1 729 ? 8.042 22.465 -17.500 1.00 85.19 729 VAL A O 1
ATOM 5896 N N . ALA A 1 730 ? 10.258 22.211 -17.176 1.00 80.62 730 ALA A N 1
ATOM 5897 C CA . ALA A 1 730 ? 10.467 23.500 -16.528 1.00 80.62 730 ALA A CA 1
ATOM 5898 C C . ALA A 1 730 ? 10.236 24.692 -17.465 1.00 80.62 730 ALA A C 1
ATOM 5900 O O . ALA A 1 730 ? 9.591 25.668 -17.090 1.00 80.62 730 ALA A O 1
ATOM 5901 N N . LYS A 1 731 ? 10.753 24.632 -18.699 1.00 81.88 731 LYS A N 1
ATOM 5902 C CA . LYS A 1 731 ? 10.726 25.773 -19.628 1.00 81.88 731 LYS A CA 1
ATOM 5903 C C . LYS A 1 731 ? 9.506 25.815 -20.543 1.00 81.88 731 LYS A C 1
ATOM 5905 O O . LYS A 1 731 ? 9.193 26.888 -21.047 1.00 81.88 731 LYS A O 1
ATOM 5910 N N . VAL A 1 732 ? 8.831 24.687 -20.780 1.00 84.00 732 VAL A N 1
ATOM 5911 C CA . VAL A 1 732 ? 7.712 24.610 -21.742 1.00 84.00 732 VAL A CA 1
ATOM 5912 C C . VAL A 1 732 ? 6.382 24.308 -21.061 1.00 84.00 732 VAL A C 1
ATOM 5914 O O . VAL A 1 732 ? 5.360 24.866 -21.455 1.00 84.00 732 VAL A O 1
ATOM 5917 N N . LEU A 1 733 ? 6.366 23.418 -20.065 1.00 84.44 733 LEU A N 1
ATOM 5918 C CA . LEU A 1 733 ? 5.127 22.981 -19.409 1.00 84.44 733 LEU A CA 1
ATOM 5919 C C . LEU A 1 733 ? 4.827 23.726 -18.101 1.00 84.44 733 LEU A C 1
ATOM 5921 O O . LEU A 1 733 ? 3.750 23.527 -17.547 1.00 84.44 733 LEU A O 1
ATOM 5925 N N . GLY A 1 734 ? 5.747 24.574 -17.629 1.00 76.62 734 GLY A N 1
ATOM 5926 C CA . GLY A 1 734 ? 5.597 25.343 -16.390 1.00 76.62 734 GLY A CA 1
ATOM 5927 C C . GLY A 1 734 ? 5.737 24.508 -15.112 1.00 76.62 734 GLY A C 1
ATOM 5928 O O . GLY A 1 734 ? 5.253 24.926 -14.065 1.00 76.62 734 GLY A O 1
ATOM 5929 N N . GLY A 1 735 ? 6.353 23.323 -15.190 1.00 76.69 735 GLY A N 1
ATOM 5930 C CA . GLY A 1 735 ? 6.625 22.478 -14.024 1.00 76.69 735 GLY A CA 1
ATOM 5931 C C . GLY A 1 735 ? 7.910 22.865 -13.278 1.00 76.69 735 GLY A C 1
ATOM 5932 O O . GLY A 1 735 ? 8.673 23.719 -13.720 1.00 76.69 735 GLY A O 1
ATOM 5933 N N . GLY A 1 736 ? 8.165 22.214 -12.142 1.00 72.69 736 GLY A N 1
ATOM 5934 C CA . GLY A 1 736 ? 9.408 22.365 -11.377 1.00 72.69 736 GLY A CA 1
ATOM 5935 C C . GLY A 1 736 ? 10.480 21.332 -11.741 1.00 72.69 736 GLY A C 1
ATOM 5936 O O . GLY A 1 736 ? 10.193 20.312 -12.369 1.00 72.69 736 GLY A O 1
ATOM 5937 N N . TRP A 1 737 ? 11.715 21.588 -11.304 1.00 77.75 737 TRP A N 1
ATOM 5938 C CA . TRP A 1 737 ? 12.789 20.589 -11.287 1.00 77.75 737 TRP A CA 1
ATOM 5939 C C . TRP A 1 737 ? 12.533 19.573 -10.169 1.00 77.75 737 TRP A C 1
ATOM 5941 O O . TRP A 1 737 ? 12.004 19.937 -9.117 1.00 77.75 737 TRP A O 1
ATOM 5951 N N . SER A 1 738 ? 12.912 18.312 -10.377 1.00 81.88 738 SER A N 1
ATOM 5952 C CA . SER A 1 738 ? 12.747 17.254 -9.380 1.00 81.88 738 SER A CA 1
ATOM 5953 C C . SER A 1 738 ? 14.048 16.491 -9.196 1.00 81.88 738 SER A C 1
ATOM 5955 O O . SER A 1 738 ? 14.704 16.122 -10.156 1.00 81.88 738 SER A O 1
ATOM 5957 N N . ASP A 1 739 ? 14.402 16.212 -7.952 1.00 83.62 739 ASP A N 1
ATOM 5958 C CA . ASP A 1 739 ? 15.515 15.339 -7.580 1.00 83.62 739 ASP A CA 1
ATOM 5959 C C . ASP A 1 739 ? 15.122 13.852 -7.506 1.00 83.62 739 ASP A C 1
ATOM 5961 O O . ASP A 1 739 ? 15.971 12.985 -7.288 1.00 83.62 739 ASP A O 1
ATOM 5965 N N . HIS A 1 740 ? 13.843 13.537 -7.728 1.00 90.12 740 HIS A N 1
ATOM 5966 C CA . HIS A 1 740 ? 13.317 12.176 -7.728 1.00 90.12 740 HIS A CA 1
ATOM 5967 C C . HIS A 1 740 ? 13.472 11.529 -9.107 1.00 90.12 740 HIS A C 1
ATOM 5969 O O . HIS A 1 740 ? 13.313 12.183 -10.138 1.00 90.12 740 HIS A O 1
ATOM 5975 N N . VAL A 1 741 ? 13.760 10.225 -9.141 1.00 90.06 741 VAL A N 1
ATOM 5976 C CA . VAL A 1 741 ? 13.805 9.447 -10.392 1.00 90.06 741 VAL A CA 1
ATOM 5977 C C . VAL A 1 741 ? 12.402 9.404 -11.017 1.00 90.06 741 VAL A C 1
ATOM 5979 O O . VAL A 1 741 ? 12.225 9.652 -12.211 1.00 90.06 741 VAL A O 1
ATOM 5982 N N . TRP A 1 742 ? 11.386 9.152 -10.184 1.00 91.38 742 TRP A N 1
ATOM 5983 C CA . TRP A 1 742 ? 9.991 8.973 -10.589 1.00 91.38 742 TRP A CA 1
ATOM 5984 C C . TRP A 1 742 ? 9.166 10.185 -10.160 1.00 91.38 742 TRP A C 1
ATOM 5986 O O . TRP A 1 742 ? 8.748 10.290 -9.010 1.00 91.38 742 TRP A O 1
ATOM 5996 N N . ALA A 1 743 ? 8.936 11.121 -11.080 1.00 84.88 743 ALA A N 1
ATOM 5997 C CA . ALA A 1 743 ? 8.184 12.339 -10.782 1.00 84.88 743 ALA A CA 1
ATOM 5998 C C . ALA A 1 743 ? 7.213 12.728 -11.902 1.00 84.88 743 ALA A C 1
ATOM 6000 O O . ALA A 1 743 ? 7.412 12.424 -13.082 1.00 84.88 743 ALA A O 1
ATOM 6001 N N . GLY A 1 744 ? 6.126 13.390 -11.527 1.00 77.88 744 GLY A N 1
ATOM 6002 C CA . GLY A 1 744 ? 5.179 14.038 -12.430 1.00 77.88 744 GLY A CA 1
ATOM 6003 C C . GLY A 1 744 ? 5.103 15.541 -12.167 1.00 77.88 744 GLY A C 1
ATOM 6004 O O . GLY A 1 744 ? 5.941 16.106 -11.472 1.00 77.88 744 GLY A O 1
ATOM 6005 N N . ALA A 1 745 ? 4.060 16.187 -12.692 1.00 68.12 745 ALA A N 1
ATOM 6006 C CA . ALA A 1 745 ? 3.798 17.605 -12.424 1.00 68.12 745 ALA A CA 1
ATOM 6007 C C . ALA A 1 745 ? 3.509 17.894 -10.935 1.00 68.12 745 ALA A C 1
ATOM 6009 O O . ALA A 1 745 ? 3.779 18.994 -10.469 1.00 68.12 745 ALA A O 1
ATOM 6010 N N . ASN A 1 746 ? 3.010 16.896 -10.196 1.00 68.62 746 ASN A N 1
ATOM 6011 C CA . ASN A 1 746 ? 2.559 17.027 -8.807 1.00 68.62 746 ASN A CA 1
ATOM 6012 C C . ASN A 1 746 ? 3.586 16.510 -7.778 1.00 68.62 746 ASN A C 1
ATOM 6014 O O . ASN A 1 746 ? 3.236 16.325 -6.618 1.00 68.62 746 ASN A O 1
ATOM 6018 N N . GLY A 1 747 ? 4.832 16.243 -8.188 1.00 75.69 747 GLY A N 1
ATOM 6019 C CA . GLY A 1 747 ? 5.866 15.664 -7.321 1.00 75.69 747 GLY A CA 1
ATOM 6020 C C . GLY A 1 747 ? 6.141 14.175 -7.594 1.00 75.69 747 GLY A C 1
ATOM 6021 O O . GLY A 1 747 ? 5.927 13.724 -8.728 1.00 75.69 747 GLY A O 1
ATOM 6022 N N . PRO A 1 748 ? 6.687 13.424 -6.616 1.00 84.31 748 PRO A N 1
ATOM 6023 C CA . PRO A 1 748 ? 7.055 12.021 -6.796 1.00 84.31 748 PRO A CA 1
ATOM 6024 C C . PRO A 1 748 ? 5.840 11.133 -7.083 1.00 84.31 748 PRO A C 1
ATOM 6026 O O . PRO A 1 748 ? 4.711 11.466 -6.729 1.00 84.31 748 PRO A O 1
ATOM 6029 N N . TRP A 1 749 ? 6.058 10.002 -7.753 1.00 88.88 749 TRP A N 1
ATOM 6030 C CA . TRP A 1 749 ? 4.980 9.047 -8.019 1.00 88.88 749 TRP A CA 1
ATOM 6031 C C . TRP A 1 749 ? 4.518 8.334 -6.741 1.00 88.88 749 TRP A C 1
ATOM 6033 O O . TRP A 1 749 ? 5.304 8.047 -5.836 1.00 88.88 749 TRP A O 1
ATOM 6043 N N . GLU A 1 750 ? 3.233 7.999 -6.699 1.00 85.38 750 GLU A N 1
ATOM 6044 C CA . GLU A 1 750 ? 2.623 7.239 -5.613 1.00 85.38 750 GLU A CA 1
ATOM 6045 C C . GLU A 1 750 ? 2.671 5.720 -5.872 1.00 85.38 750 GLU A C 1
ATOM 6047 O O . GLU A 1 750 ? 2.945 5.237 -6.977 1.00 85.38 750 GLU A O 1
ATOM 6052 N N . THR A 1 751 ? 2.430 4.937 -4.814 1.00 82.25 751 THR A N 1
ATOM 6053 C CA . THR A 1 751 ? 2.479 3.461 -4.859 1.00 82.25 751 THR A CA 1
ATOM 6054 C C . THR A 1 751 ? 1.366 2.856 -5.725 1.00 82.25 751 THR A C 1
ATOM 6056 O O . THR A 1 751 ? 1.506 1.740 -6.238 1.00 82.25 751 THR A O 1
ATOM 6059 N N . ASP A 1 752 ? 0.271 3.585 -5.933 1.00 87.06 752 ASP A N 1
ATOM 6060 C CA . ASP A 1 752 ? -0.822 3.204 -6.830 1.00 87.06 752 ASP A CA 1
ATOM 6061 C C . ASP A 1 752 ? -0.313 2.967 -8.264 1.00 87.06 752 ASP A C 1
ATOM 6063 O O . ASP A 1 752 ? -0.750 2.042 -8.949 1.00 87.06 752 ASP A O 1
ATOM 6067 N N . ARG A 1 753 ? 0.657 3.768 -8.715 1.00 89.31 753 ARG A N 1
ATOM 6068 C CA . ARG A 1 753 ? 1.211 3.694 -10.062 1.00 89.31 753 ARG A CA 1
ATOM 6069 C C . ARG A 1 753 ? 2.084 2.464 -10.239 1.00 89.31 753 ARG A C 1
ATOM 6071 O O . ARG A 1 753 ? 1.891 1.744 -11.212 1.00 89.31 753 ARG A O 1
ATOM 6078 N N . LEU A 1 754 ? 2.958 2.174 -9.273 1.00 90.94 754 LEU A N 1
ATOM 6079 C CA . LEU A 1 754 ? 3.711 0.915 -9.244 1.00 90.94 754 LEU A CA 1
ATOM 6080 C C . LEU A 1 754 ? 2.756 -0.285 -9.288 1.00 90.94 754 LEU A C 1
ATOM 6082 O O . LEU A 1 754 ? 2.933 -1.188 -10.100 1.00 90.94 754 LEU A O 1
ATOM 6086 N N . THR A 1 755 ? 1.706 -0.255 -8.462 1.00 91.31 755 THR A N 1
ATOM 6087 C CA . THR A 1 755 ? 0.708 -1.331 -8.404 1.00 91.31 755 THR A CA 1
ATOM 6088 C C . THR A 1 755 ? 0.021 -1.527 -9.753 1.00 91.31 755 THR A C 1
ATOM 6090 O O . THR A 1 755 ? -0.098 -2.659 -10.212 1.00 91.31 755 THR A O 1
ATOM 6093 N N . ARG A 1 756 ? -0.379 -0.443 -10.430 1.00 94.06 756 ARG A N 1
ATOM 6094 C CA . ARG A 1 756 ? -0.980 -0.508 -11.772 1.00 94.06 756 ARG A CA 1
ATOM 6095 C C . ARG A 1 756 ? -0.047 -1.138 -12.802 1.00 94.06 756 ARG A C 1
ATOM 6097 O O . ARG A 1 756 ? -0.499 -1.994 -13.555 1.00 94.06 756 ARG A O 1
ATOM 6104 N N . VAL A 1 757 ? 1.230 -0.754 -12.811 1.00 93.38 757 VAL A N 1
ATOM 6105 C CA . VAL A 1 757 ? 2.216 -1.308 -13.753 1.00 93.38 757 VAL A CA 1
ATOM 6106 C C . VAL A 1 757 ? 2.440 -2.800 -13.496 1.00 93.38 757 VAL A C 1
ATOM 6108 O O . VAL A 1 757 ? 2.384 -3.585 -14.438 1.00 93.38 757 VAL A O 1
ATOM 6111 N N . ILE A 1 758 ? 2.612 -3.219 -12.236 1.00 93.56 758 ILE A N 1
ATOM 6112 C CA . ILE A 1 758 ? 2.771 -4.644 -11.895 1.00 93.56 758 ILE A CA 1
ATOM 6113 C C . ILE A 1 758 ? 1.529 -5.436 -12.319 1.00 93.56 758 ILE A C 1
ATOM 6115 O O . ILE A 1 758 ? 1.667 -6.474 -12.965 1.00 93.56 758 ILE A O 1
ATOM 6119 N N . VAL A 1 759 ? 0.323 -4.942 -12.018 1.00 93.94 759 VAL A N 1
ATOM 6120 C CA . VAL A 1 759 ? -0.938 -5.593 -12.414 1.00 93.94 759 VAL A CA 1
ATOM 6121 C C . VAL A 1 759 ? -1.039 -5.719 -13.934 1.00 93.94 759 VAL A C 1
ATOM 6123 O O . VAL A 1 759 ? -1.460 -6.762 -14.423 1.00 93.94 759 VAL A O 1
ATOM 6126 N N . GLN A 1 760 ? -0.656 -4.682 -14.680 1.00 92.75 760 GLN A N 1
ATOM 6127 C CA . GLN A 1 760 ? -0.705 -4.681 -16.139 1.00 92.75 760 GLN A CA 1
ATOM 6128 C C . GLN A 1 760 ? 0.277 -5.691 -16.745 1.00 92.75 760 GLN A C 1
ATOM 6130 O O . GLN A 1 760 ? -0.143 -6.547 -17.523 1.00 92.75 760 GLN A O 1
ATOM 6135 N N . GLU A 1 761 ? 1.559 -5.631 -16.377 1.00 92.94 761 GLU A N 1
ATOM 6136 C CA . GLU A 1 761 ? 2.580 -6.517 -16.951 1.00 92.94 761 GLU A CA 1
ATOM 6137 C C . GLU A 1 761 ? 2.356 -7.980 -16.543 1.00 92.94 761 GLU A C 1
ATOM 6139 O O . GLU A 1 761 ? 2.457 -8.875 -17.383 1.00 92.94 761 GLU A O 1
ATOM 6144 N N . SER A 1 762 ? 1.960 -8.233 -15.288 1.00 92.31 762 SER A N 1
ATOM 6145 C CA . SER A 1 762 ? 1.599 -9.585 -14.840 1.00 92.31 762 SER A CA 1
ATOM 6146 C C . SER A 1 762 ? 0.349 -10.108 -15.553 1.00 92.31 762 SER A C 1
ATOM 6148 O O . SER A 1 762 ? 0.351 -11.241 -16.031 1.00 92.31 762 SER A O 1
ATOM 6150 N N . ALA A 1 763 ? -0.696 -9.294 -15.737 1.00 90.88 763 ALA A N 1
ATOM 6151 C CA . ALA A 1 763 ? -1.894 -9.741 -16.447 1.00 90.88 763 ALA A CA 1
ATOM 6152 C C . ALA A 1 763 ? -1.589 -10.142 -17.893 1.00 90.88 763 ALA A C 1
ATOM 6154 O O . ALA A 1 763 ? -2.049 -11.187 -18.346 1.00 90.88 763 ALA A O 1
ATOM 6155 N N . VAL A 1 764 ? -0.806 -9.321 -18.599 1.00 90.00 764 VAL A N 1
ATOM 6156 C CA . VAL A 1 764 ? -0.483 -9.536 -20.015 1.00 90.00 764 VAL A CA 1
ATOM 6157 C C . VAL A 1 764 ? 0.465 -10.719 -20.204 1.00 90.00 764 VAL A C 1
ATOM 6159 O O . VAL A 1 764 ? 0.293 -11.484 -21.148 1.00 90.00 764 VAL A O 1
ATOM 6162 N N . ARG A 1 765 ? 1.472 -10.875 -19.335 1.00 88.31 765 ARG A N 1
ATOM 6163 C CA . ARG A 1 765 ? 2.589 -11.807 -19.572 1.00 88.31 765 ARG A CA 1
ATOM 6164 C C . ARG A 1 765 ? 2.541 -13.065 -18.704 1.00 88.31 765 ARG A C 1
ATOM 6166 O O . ARG A 1 765 ? 2.917 -14.134 -19.170 1.00 88.31 765 ARG A O 1
ATOM 6173 N N . LEU A 1 766 ? 2.054 -12.963 -17.465 1.00 87.12 766 LEU A N 1
ATOM 6174 C CA . LEU A 1 766 ? 1.860 -14.113 -16.568 1.00 87.12 766 LEU A CA 1
ATOM 6175 C C . LEU A 1 766 ? 0.457 -14.723 -16.672 1.00 87.12 766 LEU A C 1
ATOM 6177 O O . LEU A 1 766 ? 0.266 -15.869 -16.267 1.00 87.12 766 LEU A O 1
ATOM 6181 N N . GLY A 1 767 ? -0.522 -13.982 -17.202 1.00 85.00 767 GLY A N 1
ATOM 6182 C CA . GLY A 1 767 ? -1.926 -14.399 -17.229 1.00 85.00 767 GLY A CA 1
ATOM 6183 C C . GLY A 1 767 ? -2.628 -14.267 -15.873 1.00 85.00 767 GLY A C 1
ATOM 6184 O O . GLY A 1 767 ? -3.724 -14.792 -15.691 1.00 85.00 767 GLY A O 1
ATOM 6185 N N . CYS A 1 768 ? -2.019 -13.573 -14.906 1.00 87.69 768 CYS A N 1
ATOM 6186 C CA . CYS A 1 768 ? -2.609 -13.320 -13.595 1.00 87.69 768 CYS A CA 1
ATOM 6187 C C . CYS A 1 768 ? -2.332 -11.886 -13.138 1.00 87.69 768 CYS A C 1
ATOM 6189 O O . CYS A 1 768 ? -1.303 -11.304 -13.457 1.00 87.69 768 CYS A O 1
ATOM 6191 N N . ARG A 1 769 ? -3.266 -11.298 -12.386 1.00 89.38 769 ARG A N 1
ATOM 6192 C CA . ARG A 1 769 ? -3.111 -9.949 -11.831 1.00 89.38 769 ARG A CA 1
ATOM 6193 C C . ARG A 1 769 ? -2.442 -10.038 -10.467 1.00 89.38 769 ARG A C 1
ATOM 6195 O O . ARG A 1 769 ? -3.058 -10.552 -9.533 1.00 89.38 769 ARG A O 1
ATOM 6202 N N . LEU A 1 770 ? -1.219 -9.524 -10.366 1.00 87.88 770 LEU A N 1
ATOM 6203 C CA . LEU A 1 770 ? -0.486 -9.404 -9.107 1.00 87.88 770 LEU A CA 1
ATOM 6204 C C . LEU A 1 770 ? -0.472 -7.945 -8.649 1.00 87.88 770 LEU A C 1
ATOM 6206 O O . LEU A 1 770 ? -0.057 -7.061 -9.395 1.00 87.88 770 LEU A O 1
ATOM 6210 N N . THR A 1 771 ? -0.912 -7.683 -7.420 1.00 87.69 771 THR A N 1
ATOM 6211 C CA . THR A 1 771 ? -0.680 -6.389 -6.765 1.00 87.69 771 THR A CA 1
ATOM 6212 C C . THR A 1 771 ? 0.774 -6.271 -6.297 1.00 87.69 771 THR A C 1
ATOM 6214 O O . THR A 1 771 ? 1.525 -7.247 -6.285 1.00 87.69 771 THR A O 1
ATOM 6217 N N . THR A 1 772 ? 1.187 -5.082 -5.845 1.00 79.25 772 THR A N 1
ATOM 6218 C CA . THR A 1 772 ? 2.515 -4.889 -5.234 1.00 79.25 772 THR A CA 1
ATOM 6219 C C . THR A 1 772 ? 2.733 -5.810 -4.024 1.00 79.25 772 THR A C 1
ATOM 6221 O O . THR A 1 772 ? 3.849 -6.275 -3.804 1.00 79.25 772 THR A O 1
ATOM 6224 N N . LEU A 1 773 ? 1.687 -6.103 -3.239 1.00 77.56 773 LEU A N 1
ATOM 6225 C CA . LEU A 1 773 ? 1.780 -7.020 -2.097 1.00 77.56 773 LEU A CA 1
ATOM 6226 C C . LEU A 1 773 ? 1.923 -8.476 -2.561 1.00 77.56 773 LEU A C 1
ATOM 6228 O O . LEU A 1 773 ? 2.827 -9.170 -2.098 1.00 77.56 773 LEU A O 1
ATOM 6232 N N . ASP A 1 774 ? 1.099 -8.898 -3.524 1.00 81.88 774 ASP A N 1
ATOM 6233 C CA . ASP A 1 774 ? 1.152 -10.253 -4.089 1.00 81.88 774 ASP A CA 1
ATOM 6234 C C . ASP A 1 774 ? 2.521 -10.541 -4.709 1.00 81.88 774 ASP A C 1
ATOM 6236 O O . ASP A 1 774 ? 3.119 -11.584 -4.452 1.00 81.88 774 ASP A O 1
ATOM 6240 N N . TYR A 1 775 ? 3.052 -9.585 -5.481 1.00 87.50 775 TYR A N 1
ATOM 6241 C CA . TYR A 1 775 ? 4.374 -9.692 -6.091 1.00 87.50 775 TYR A CA 1
ATOM 6242 C C . TYR A 1 775 ? 5.468 -9.863 -5.034 1.00 87.50 775 TYR A C 1
ATOM 6244 O O . TYR A 1 775 ? 6.334 -10.725 -5.169 1.00 87.50 775 TYR A O 1
ATOM 6252 N N . ARG A 1 776 ? 5.414 -9.092 -3.940 1.00 82.12 776 ARG A N 1
ATOM 6253 C CA . ARG A 1 776 ? 6.374 -9.221 -2.835 1.00 82.12 776 ARG A CA 1
ATOM 6254 C C . ARG A 1 776 ? 6.312 -10.601 -2.186 1.00 82.12 776 ARG A C 1
ATOM 6256 O O . ARG A 1 776 ? 7.363 -11.191 -1.954 1.00 82.12 776 ARG A O 1
ATOM 6263 N N . HIS A 1 777 ? 5.115 -11.117 -1.908 1.00 79.06 777 HIS A N 1
ATOM 6264 C CA . HIS A 1 777 ? 4.954 -12.459 -1.344 1.00 79.06 777 HIS A CA 1
ATOM 6265 C C . HIS A 1 777 ? 5.472 -13.539 -2.300 1.00 79.06 777 HIS A C 1
ATOM 6267 O O . HIS A 1 777 ? 6.224 -14.416 -1.874 1.00 79.06 777 HIS A O 1
ATOM 6273 N N . ALA A 1 778 ? 5.146 -13.430 -3.591 1.00 85.56 778 ALA A N 1
ATOM 6274 C CA . ALA A 1 778 ? 5.631 -14.348 -4.612 1.00 85.56 778 ALA A CA 1
ATOM 6275 C C . ALA A 1 778 ? 7.162 -14.345 -4.694 1.00 85.56 778 ALA A C 1
ATOM 6277 O O . ALA A 1 778 ? 7.776 -15.401 -4.602 1.00 85.56 778 ALA A O 1
ATOM 6278 N N . VAL A 1 779 ? 7.799 -13.175 -4.801 1.00 86.69 779 VAL A N 1
ATOM 6279 C CA . VAL A 1 779 ? 9.261 -13.079 -4.930 1.00 86.69 779 VAL A CA 1
ATOM 6280 C C . VAL A 1 779 ? 9.989 -13.555 -3.681 1.00 86.69 779 VAL A C 1
ATOM 6282 O O . VAL A 1 779 ? 11.022 -14.201 -3.812 1.00 86.69 779 VAL A O 1
ATOM 6285 N N . ILE A 1 780 ? 9.469 -13.296 -2.476 1.00 82.00 780 ILE A N 1
ATOM 6286 C CA . ILE A 1 780 ? 10.077 -13.833 -1.248 1.00 82.00 780 ILE A CA 1
ATOM 6287 C C . ILE A 1 780 ? 10.033 -15.364 -1.260 1.00 82.00 780 ILE A C 1
ATOM 6289 O O . ILE A 1 780 ? 11.049 -15.997 -0.978 1.00 82.00 780 ILE A O 1
ATOM 6293 N N . ALA A 1 781 ? 8.894 -15.960 -1.624 1.00 82.62 781 ALA A N 1
ATOM 6294 C CA . ALA A 1 781 ? 8.776 -17.410 -1.720 1.00 82.62 781 ALA A CA 1
ATOM 6295 C C . ALA A 1 781 ? 9.705 -17.986 -2.801 1.00 82.62 781 ALA A C 1
ATOM 6297 O O . ALA A 1 781 ? 10.463 -18.911 -2.514 1.00 82.62 781 ALA A O 1
ATOM 6298 N N . ILE A 1 782 ? 9.701 -17.412 -4.012 1.00 87.69 782 ILE A N 1
ATOM 6299 C CA . ILE A 1 782 ? 10.572 -17.835 -5.122 1.00 87.69 782 ILE A CA 1
ATOM 6300 C C . ILE A 1 782 ? 12.038 -17.714 -4.715 1.00 87.69 782 ILE A C 1
ATOM 6302 O O . ILE A 1 782 ? 12.788 -18.673 -4.847 1.00 87.69 782 ILE A O 1
ATOM 6306 N N . GLY A 1 783 ? 12.445 -16.569 -4.174 1.00 83.88 783 GLY A N 1
ATOM 6307 C CA . GLY A 1 783 ? 13.825 -16.307 -3.790 1.00 83.88 783 GLY A CA 1
ATOM 6308 C C . GLY A 1 783 ? 14.346 -17.239 -2.696 1.00 83.88 783 GLY A C 1
ATOM 6309 O O . GLY A 1 783 ? 15.472 -17.715 -2.817 1.00 83.88 783 GLY A O 1
ATOM 6310 N N . ARG A 1 784 ? 13.525 -17.596 -1.693 1.00 81.62 784 ARG A N 1
ATOM 6311 C CA . ARG A 1 784 ? 13.888 -18.639 -0.709 1.00 81.62 784 ARG A CA 1
ATOM 6312 C C . ARG A 1 784 ? 14.219 -19.969 -1.382 1.00 81.62 784 ARG A C 1
ATOM 6314 O O . ARG A 1 784 ? 15.191 -20.618 -1.013 1.00 81.62 784 ARG A O 1
ATOM 6321 N N . GLN A 1 785 ? 13.437 -20.335 -2.396 1.00 86.00 785 GLN A N 1
ATOM 6322 C CA . GLN A 1 785 ? 13.577 -21.602 -3.104 1.00 86.00 785 GLN A CA 1
ATOM 6323 C C . GLN A 1 785 ? 14.749 -21.625 -4.099 1.00 86.00 785 GLN A C 1
ATOM 6325 O O . GLN A 1 785 ? 15.379 -22.668 -4.255 1.00 86.00 785 GLN A O 1
ATOM 6330 N N . VAL A 1 786 ? 15.014 -20.516 -4.804 1.00 87.00 786 VAL A N 1
ATOM 6331 C CA . VAL A 1 786 ? 15.968 -20.482 -5.936 1.00 87.00 786 VAL A CA 1
ATOM 6332 C C . VAL A 1 786 ? 17.305 -19.815 -5.613 1.00 87.00 786 VAL A C 1
ATOM 6334 O O . VAL A 1 786 ? 18.302 -20.135 -6.252 1.00 87.00 786 VAL A O 1
ATOM 6337 N N . VAL A 1 787 ? 17.338 -18.898 -4.642 1.00 85.38 787 VAL A N 1
ATOM 6338 C CA . VAL A 1 787 ? 18.567 -18.231 -4.174 1.00 85.38 787 VAL A CA 1
ATOM 6339 C C . VAL A 1 787 ? 19.025 -18.832 -2.845 1.00 85.38 787 VAL A C 1
ATOM 6341 O O . VAL A 1 787 ? 20.210 -19.088 -2.658 1.00 85.38 787 VAL A O 1
ATOM 6344 N N . GLY A 1 788 ? 18.083 -19.084 -1.933 1.00 79.62 788 GLY A N 1
ATOM 6345 C CA . GLY A 1 788 ? 18.317 -19.704 -0.629 1.00 79.62 788 GLY A CA 1
ATOM 6346 C C . GLY A 1 788 ? 17.554 -19.001 0.495 1.00 79.62 788 GLY A C 1
ATOM 6347 O O . GLY A 1 788 ? 17.097 -17.868 0.337 1.00 79.62 788 GLY A O 1
ATOM 6348 N N . GLU A 1 789 ? 17.447 -19.649 1.659 1.00 73.19 789 GLU A N 1
ATOM 6349 C CA . GLU A 1 789 ? 16.636 -19.169 2.797 1.00 73.19 789 GLU A CA 1
ATOM 6350 C C . GLU A 1 789 ? 16.965 -17.729 3.229 1.00 73.19 789 GLU A C 1
ATOM 6352 O O . GLU A 1 789 ? 16.077 -16.937 3.558 1.00 73.19 789 GLU A O 1
ATOM 6357 N N . GLN A 1 790 ? 18.239 -17.338 3.129 1.00 70.50 790 GLN A N 1
ATOM 6358 C CA . GLN A 1 790 ? 18.729 -15.997 3.471 1.00 70.50 790 GLN A CA 1
ATOM 6359 C C . GLN A 1 790 ? 18.039 -14.875 2.672 1.00 70.50 790 GLN A C 1
ATOM 6361 O O . GLN A 1 790 ? 17.903 -13.758 3.172 1.00 70.50 790 GLN A O 1
ATOM 6366 N N . PHE A 1 791 ? 17.525 -15.168 1.471 1.00 70.00 791 PHE A N 1
ATOM 6367 C CA . PHE A 1 791 ? 16.767 -14.212 0.659 1.00 70.00 791 PHE A CA 1
ATOM 6368 C C . PHE A 1 791 ? 15.473 -13.747 1.351 1.00 70.00 791 PHE A C 1
ATOM 6370 O O . PHE A 1 791 ? 15.007 -12.625 1.140 1.00 70.00 791 PHE A O 1
ATOM 6377 N N . GLY A 1 792 ? 14.880 -14.603 2.190 1.00 57.31 792 GLY A N 1
ATOM 6378 C CA . GLY A 1 792 ? 13.625 -14.322 2.878 1.00 57.31 792 GLY A CA 1
ATOM 6379 C C . GLY A 1 792 ? 13.756 -13.830 4.320 1.00 57.31 792 GLY A C 1
ATOM 6380 O O . GLY A 1 792 ? 12.755 -13.348 4.848 1.00 57.31 792 GLY A O 1
ATOM 6381 N N . HIS A 1 793 ? 14.932 -13.947 4.945 1.00 53.03 793 HIS A N 1
ATOM 6382 C CA . HIS A 1 793 ? 15.192 -13.479 6.316 1.00 53.03 793 HIS A CA 1
ATOM 6383 C C . HIS A 1 793 ? 15.710 -12.028 6.376 1.00 53.03 793 HIS A C 1
ATOM 6385 O O . HIS A 1 793 ? 15.562 -11.365 7.398 1.00 53.03 793 HIS A O 1
ATOM 6391 N N . GLY A 1 794 ? 16.225 -11.486 5.263 1.00 51.56 794 GLY A N 1
ATOM 6392 C CA . GLY A 1 794 ? 16.846 -10.156 5.239 1.00 51.56 794 GLY A CA 1
ATOM 6393 C C . GLY A 1 794 ? 18.232 -10.143 5.903 1.00 51.56 794 GLY A C 1
ATOM 6394 O O . GLY A 1 794 ? 18.746 -11.181 6.308 1.00 51.56 794 GLY A O 1
ATOM 6395 N N . TYR A 1 795 ? 18.869 -8.970 5.979 1.00 40.44 795 TYR A N 1
ATOM 6396 C CA . TYR A 1 795 ? 20.165 -8.802 6.652 1.00 40.44 795 TYR A CA 1
ATOM 6397 C C . TYR A 1 795 ? 19.957 -8.476 8.135 1.00 40.44 795 TYR A C 1
ATOM 6399 O O . TYR A 1 795 ? 19.438 -7.405 8.456 1.00 40.44 795 TYR A O 1
ATOM 6407 N N . GLN A 1 796 ? 20.371 -9.388 9.016 1.00 40.44 796 GLN A N 1
ATOM 6408 C CA . GLN A 1 796 ? 20.467 -9.180 10.462 1.00 40.44 796 GLN A CA 1
ATOM 6409 C C . GLN A 1 796 ? 21.935 -8.898 10.800 1.00 40.44 796 GLN A C 1
ATOM 6411 O O . GLN A 1 796 ? 22.772 -9.802 10.829 1.00 40.44 796 GLN A O 1
ATOM 6416 N N . GLU A 1 797 ? 22.294 -7.627 10.979 1.00 34.72 797 GLU A N 1
ATOM 6417 C CA . GLU A 1 797 ? 23.595 -7.291 11.560 1.00 34.72 797 GLU A CA 1
ATOM 6418 C C . GLU A 1 797 ? 23.522 -7.645 13.055 1.00 34.72 797 GLU A C 1
ATOM 6420 O O . GLU A 1 797 ? 22.548 -7.282 13.704 1.00 34.72 797 GLU A O 1
ATOM 6425 N N . GLN A 1 798 ? 24.523 -8.343 13.614 1.00 29.58 798 GLN A N 1
ATOM 6426 C CA . GLN A 1 798 ? 24.641 -8.623 15.062 1.00 29.58 798 GLN A CA 1
ATOM 6427 C C . GLN A 1 798 ? 24.965 -7.346 15.872 1.00 29.58 798 GLN A C 1
ATOM 6429 O O . GLN A 1 798 ? 25.905 -7.298 16.671 1.00 29.58 798 GLN A O 1
ATOM 6434 N N . VAL A 1 799 ? 24.214 -6.280 15.625 1.00 31.22 799 VAL A N 1
ATOM 6435 C CA . VAL A 1 799 ? 24.059 -5.128 16.501 1.00 31.22 799 VAL A CA 1
ATOM 6436 C C . VAL A 1 799 ? 22.771 -5.424 17.255 1.00 31.22 799 VAL A C 1
ATOM 6438 O O . VAL A 1 799 ? 21.744 -5.550 16.601 1.00 31.22 799 VAL A O 1
ATOM 6441 N N . GLY A 1 800 ? 22.875 -5.632 18.574 1.00 32.62 800 GLY A N 1
ATOM 6442 C CA . GLY A 1 800 ? 21.820 -6.129 19.468 1.00 32.62 800 GLY A CA 1
ATOM 6443 C C . GLY A 1 800 ? 20.405 -5.962 18.920 1.00 32.62 800 GLY A C 1
ATOM 6444 O O . GLY A 1 800 ? 19.865 -4.859 18.904 1.00 32.62 800 GLY A O 1
ATOM 6445 N N . GLU A 1 801 ? 19.820 -7.067 18.462 1.00 33.56 801 GLU A N 1
ATOM 6446 C CA . GLU A 1 801 ? 18.418 -7.153 18.043 1.00 33.56 801 GLU A CA 1
ATOM 6447 C C . GLU A 1 801 ? 17.458 -7.091 19.247 1.00 33.56 801 GLU A C 1
ATOM 6449 O O . GLU A 1 801 ? 16.403 -7.706 19.219 1.00 33.56 801 GLU A O 1
ATOM 6454 N N . GLU A 1 802 ? 17.801 -6.342 20.295 1.00 32.53 802 GLU A N 1
ATOM 6455 C CA . GLU A 1 802 ? 16.835 -5.914 21.312 1.00 32.53 802 GLU A CA 1
ATOM 6456 C C . GLU A 1 802 ? 16.072 -4.660 20.827 1.00 32.53 802 GLU A C 1
ATOM 6458 O O . GLU A 1 802 ? 14.922 -4.462 21.190 1.00 32.53 802 GLU A O 1
ATOM 6463 N N . ASP A 1 803 ? 16.622 -3.872 19.888 1.00 32.12 803 ASP A N 1
ATOM 6464 C CA . ASP A 1 803 ? 16.082 -2.534 19.567 1.00 32.12 803 ASP A CA 1
ATOM 6465 C C . ASP A 1 803 ? 15.296 -2.417 18.238 1.00 32.12 803 ASP A C 1
ATOM 6467 O O . ASP A 1 803 ? 14.943 -1.305 17.812 1.00 32.12 803 ASP A O 1
ATOM 6471 N N . ILE A 1 804 ? 15.034 -3.523 17.520 1.00 32.88 804 ILE A N 1
ATOM 6472 C CA . ILE A 1 804 ? 14.344 -3.476 16.212 1.00 32.88 804 ILE A CA 1
ATOM 6473 C C . ILE A 1 804 ? 13.048 -4.281 16.165 1.00 32.88 804 ILE A C 1
ATOM 6475 O O . ILE A 1 804 ? 12.792 -5.044 15.233 1.00 32.88 804 ILE A O 1
ATOM 6479 N N . GLU A 1 805 ? 12.167 -3.975 17.103 1.00 32.59 805 GLU A N 1
ATOM 6480 C CA . GLU A 1 805 ? 10.728 -4.074 16.896 1.00 32.59 805 GLU A CA 1
ATOM 6481 C C . GLU A 1 805 ? 10.169 -2.665 16.631 1.00 32.59 805 GLU A C 1
ATOM 6483 O O . GLU A 1 805 ? 10.711 -1.656 17.084 1.00 32.59 805 GLU A O 1
ATOM 6488 N N . GLU A 1 806 ? 9.090 -2.533 15.850 1.00 28.83 806 GLU A N 1
ATOM 6489 C CA . GLU A 1 806 ? 8.265 -1.323 15.962 1.00 28.83 806 GLU A CA 1
ATOM 6490 C C . GLU A 1 806 ? 7.902 -1.234 17.456 1.00 28.83 806 GLU A C 1
ATOM 6492 O O . GLU A 1 806 ? 7.255 -2.174 17.902 1.00 28.83 806 GLU A O 1
ATOM 6497 N N . PRO A 1 807 ? 8.300 -0.223 18.270 1.00 29.81 807 PRO A N 1
ATOM 6498 C CA . PRO A 1 807 ? 8.078 -0.326 19.703 1.00 29.81 807 PRO A CA 1
ATOM 6499 C C . PRO A 1 807 ? 6.618 -0.039 19.959 1.00 29.81 807 PRO A C 1
ATOM 6501 O O . PRO A 1 807 ? 6.155 1.096 20.115 1.00 29.81 807 PRO A O 1
ATOM 6504 N N . GLU A 1 808 ? 5.880 -1.118 19.893 1.00 35.12 808 GLU A N 1
ATOM 6505 C CA . GLU A 1 808 ? 4.611 -1.317 20.497 1.00 35.12 808 GLU A CA 1
ATOM 6506 C C . GLU A 1 808 ? 4.887 -2.221 21.687 1.00 35.12 808 GLU A C 1
ATOM 6508 O O . GLU A 1 808 ? 4.771 -3.429 21.575 1.00 35.12 808 GLU A O 1
ATOM 6513 N N . MET A 1 809 ? 5.223 -1.600 22.819 1.00 32.75 809 MET A N 1
ATOM 6514 C CA . MET A 1 809 ? 5.367 -2.269 24.112 1.00 32.75 809 MET A CA 1
ATOM 6515 C C . MET A 1 809 ? 6.384 -3.416 24.078 1.00 32.75 809 MET A C 1
ATOM 6517 O O . MET A 1 809 ? 6.004 -4.574 23.942 1.00 32.75 809 MET A O 1
ATOM 6521 N N . GLU A 1 810 ? 7.657 -3.093 24.309 1.00 30.61 810 GLU A N 1
ATOM 6522 C CA . GLU A 1 810 ? 8.558 -4.038 24.975 1.00 30.61 810 GLU A CA 1
ATOM 6523 C C . GLU A 1 810 ? 7.869 -4.500 26.266 1.00 30.61 810 GLU A C 1
ATOM 6525 O O . GLU A 1 810 ? 7.808 -3.786 27.274 1.00 30.61 810 GLU A O 1
ATOM 6530 N N . LEU A 1 811 ? 7.249 -5.670 26.187 1.00 31.83 811 LEU A N 1
ATOM 6531 C CA . LEU A 1 811 ? 6.927 -6.495 27.329 1.00 31.83 811 LEU A CA 1
ATOM 6532 C C . LEU A 1 811 ? 8.151 -7.376 27.503 1.00 31.83 811 LEU A C 1
ATOM 6534 O O . LEU A 1 811 ? 8.250 -8.448 26.915 1.00 31.83 811 LEU A O 1
ATOM 6538 N N . ASP A 1 812 ? 9.089 -6.849 28.282 1.00 28.48 812 ASP A N 1
ATOM 6539 C CA . ASP A 1 812 ? 10.164 -7.619 28.880 1.00 28.48 812 ASP A CA 1
ATOM 6540 C C . ASP A 1 812 ? 9.526 -8.842 29.557 1.00 28.48 812 ASP A C 1
ATOM 6542 O O . ASP A 1 812 ? 8.776 -8.736 30.536 1.00 28.48 812 ASP A O 1
ATOM 6546 N N . SER A 1 813 ? 9.706 -10.008 28.942 1.00 28.36 813 SER A N 1
ATOM 6547 C CA . SER A 1 813 ? 9.316 -11.270 29.543 1.00 28.36 813 SER A CA 1
ATOM 6548 C C . SER A 1 813 ? 10.376 -11.552 30.602 1.00 28.36 813 SER A C 1
ATOM 6550 O O . SER A 1 813 ? 11.543 -11.760 30.276 1.00 28.36 813 SER A O 1
ATOM 6552 N N . GLY A 1 814 ? 9.964 -11.554 31.872 1.00 30.61 814 GLY A N 1
ATOM 6553 C CA . GLY A 1 814 ? 10.799 -11.777 33.058 1.00 30.61 814 GLY A CA 1
ATOM 6554 C C . GLY A 1 814 ? 11.440 -13.169 33.171 1.00 30.61 814 GLY A C 1
ATOM 6555 O O . GLY A 1 814 ? 11.519 -13.713 34.270 1.00 30.61 814 GLY A O 1
ATOM 6556 N N . LEU A 1 815 ? 11.898 -13.747 32.060 1.00 28.19 815 LEU A N 1
ATOM 6557 C CA . LEU A 1 815 ? 12.708 -14.958 31.987 1.00 28.19 815 LEU A CA 1
ATOM 6558 C C . LEU A 1 815 ? 14.051 -14.777 31.251 1.00 28.19 815 LEU A C 1
ATOM 6560 O O . LEU A 1 815 ? 14.809 -15.740 31.186 1.00 28.19 815 LEU A O 1
ATOM 6564 N N . GLU A 1 816 ? 14.403 -13.575 30.774 1.00 29.70 816 GLU A N 1
ATOM 6565 C CA . GLU A 1 816 ? 15.752 -13.293 30.232 1.00 29.70 816 GLU A CA 1
ATOM 6566 C C . GLU A 1 816 ? 16.677 -12.536 31.205 1.00 29.70 816 GLU A C 1
ATOM 6568 O O . GLU A 1 816 ? 17.874 -12.400 30.963 1.00 29.70 816 GLU A O 1
ATOM 6573 N N . LEU A 1 817 ? 16.192 -12.214 32.410 1.00 28.30 817 LEU A N 1
ATOM 6574 C CA . LEU A 1 817 ? 17.003 -11.714 33.535 1.00 28.30 817 LEU A CA 1
ATOM 6575 C C . LEU A 1 817 ? 17.856 -12.796 34.243 1.00 28.30 817 LEU A C 1
ATOM 6577 O O . LEU A 1 817 ? 18.395 -12.552 35.322 1.00 28.30 817 LEU A O 1
ATOM 6581 N N . GLN A 1 818 ? 18.017 -13.987 33.652 1.00 23.67 818 GLN A N 1
ATOM 6582 C CA . GLN A 1 818 ? 18.873 -15.063 34.184 1.00 23.67 818 GLN A CA 1
ATOM 6583 C C . GLN A 1 818 ? 20.086 -15.420 33.314 1.00 23.67 818 GLN A C 1
ATOM 6585 O O . GLN A 1 818 ? 20.958 -16.158 33.775 1.00 23.67 818 GLN A O 1
ATOM 6590 N N . ALA A 1 819 ? 20.215 -14.872 32.105 1.00 24.75 819 ALA A N 1
ATOM 6591 C CA . ALA A 1 819 ? 21.369 -15.129 31.245 1.00 24.75 819 ALA A CA 1
ATOM 6592 C C . ALA A 1 819 ? 22.333 -13.937 31.261 1.00 24.75 819 ALA A C 1
ATOM 6594 O O . ALA A 1 819 ? 22.507 -13.232 30.273 1.00 24.75 819 ALA A O 1
ATOM 6595 N N . GLY A 1 820 ? 22.978 -13.713 32.409 1.00 26.77 820 GLY A N 1
ATOM 6596 C CA . GLY A 1 820 ? 24.046 -12.727 32.533 1.00 26.77 820 GLY A CA 1
ATOM 6597 C C . GLY A 1 820 ? 25.121 -12.921 31.459 1.00 26.77 820 GLY A C 1
ATOM 6598 O O . GLY A 1 820 ? 25.871 -13.895 31.494 1.00 26.77 820 GLY A O 1
ATOM 6599 N N . ARG A 1 821 ? 25.212 -11.972 30.523 1.00 23.33 821 ARG A N 1
ATOM 6600 C CA . ARG A 1 821 ? 26.399 -11.728 29.695 1.00 23.33 821 ARG A CA 1
ATOM 6601 C C . ARG A 1 821 ? 26.620 -10.233 29.516 1.00 23.33 821 ARG A C 1
ATOM 6603 O O . ARG A 1 821 ? 26.307 -9.629 28.497 1.00 23.33 821 ARG A O 1
ATOM 6610 N N . THR A 1 822 ? 27.219 -9.658 30.545 1.00 26.50 822 THR A N 1
ATOM 6611 C CA . THR A 1 822 ? 28.132 -8.522 30.445 1.00 26.50 822 THR A CA 1
ATOM 6612 C C . THR A 1 822 ? 29.248 -8.857 29.453 1.00 26.50 822 THR A C 1
ATOM 6614 O O . THR A 1 822 ? 29.857 -9.910 29.587 1.00 26.50 822 THR A O 1
ATOM 6617 N N . GLU A 1 823 ? 29.496 -7.972 28.482 1.00 26.23 823 GLU A N 1
ATOM 6618 C CA . GLU A 1 823 ? 30.808 -7.591 27.910 1.00 26.23 823 GLU A CA 1
ATOM 6619 C C . GLU A 1 823 ? 30.649 -7.125 26.456 1.00 26.23 823 GLU A C 1
ATOM 6621 O O . GLU A 1 823 ? 30.595 -7.933 25.532 1.00 26.23 823 GLU A O 1
ATOM 6626 N N . LYS A 1 824 ? 30.617 -5.803 26.230 1.00 26.86 824 LYS A N 1
ATOM 6627 C CA . LYS A 1 824 ? 30.940 -5.202 24.919 1.00 26.86 824 LYS A CA 1
ATOM 6628 C C . LYS A 1 824 ? 31.274 -3.707 25.023 1.00 26.86 824 LYS A C 1
ATOM 6630 O O . LYS A 1 824 ? 30.789 -2.882 24.259 1.00 26.86 824 LYS A O 1
ATOM 6635 N N . ILE A 1 825 ? 32.164 -3.353 25.950 1.00 25.53 825 ILE A N 1
ATOM 6636 C CA . ILE A 1 825 ? 32.922 -2.093 25.896 1.00 25.53 825 ILE A CA 1
ATOM 6637 C C . ILE A 1 825 ? 34.370 -2.495 25.618 1.00 25.53 825 ILE A C 1
ATOM 6639 O O . ILE A 1 825 ? 35.108 -2.839 26.531 1.00 25.53 825 ILE A O 1
ATOM 6643 N N . GLY A 1 826 ? 34.756 -2.554 24.343 1.00 24.75 826 GLY A N 1
ATOM 6644 C CA . GLY A 1 826 ? 36.113 -2.990 23.985 1.00 24.75 826 GLY A CA 1
ATOM 6645 C C . GLY A 1 826 ? 36.525 -2.890 22.516 1.00 24.75 826 GLY A C 1
ATOM 6646 O O . GLY A 1 826 ? 37.686 -3.128 22.218 1.00 24.75 826 GLY A O 1
ATOM 6647 N N . VAL A 1 827 ? 35.633 -2.519 21.587 1.00 25.75 827 VAL A N 1
ATOM 6648 C CA . VAL A 1 827 ? 35.953 -2.486 20.137 1.00 25.75 827 VAL A CA 1
ATOM 6649 C C . VAL A 1 827 ? 35.729 -1.098 19.508 1.00 25.75 827 VAL A C 1
ATOM 6651 O O . VAL A 1 827 ? 35.781 -0.942 18.295 1.00 25.75 827 VAL A O 1
ATOM 6654 N N . GLN A 1 828 ? 35.499 -0.052 20.313 1.00 25.19 828 GLN A N 1
ATOM 6655 C CA . GLN A 1 828 ? 35.361 1.326 19.803 1.00 25.19 828 GLN A CA 1
ATOM 6656 C C . GLN A 1 828 ? 36.681 2.106 19.718 1.00 25.19 828 GLN A C 1
ATOM 6658 O O . GLN A 1 828 ? 36.696 3.228 19.217 1.00 25.19 828 GLN A O 1
ATOM 6663 N N . THR A 1 829 ? 37.800 1.515 20.132 1.00 23.61 829 THR A N 1
ATOM 6664 C CA . THR A 1 829 ? 39.096 2.193 20.144 1.00 23.61 829 THR A CA 1
ATOM 6665 C C . THR A 1 829 ? 40.063 1.380 19.289 1.00 23.61 829 THR A C 1
ATOM 6667 O O . THR A 1 829 ? 40.406 0.263 19.652 1.00 23.61 829 THR A O 1
ATOM 6670 N N . TYR A 1 830 ? 40.481 1.965 18.162 1.00 26.47 830 TYR A N 1
ATOM 6671 C CA . TYR A 1 830 ? 41.435 1.462 17.158 1.00 26.47 830 TYR A CA 1
ATOM 6672 C C . TYR A 1 830 ? 40.863 0.579 16.024 1.00 26.47 830 TYR A C 1
ATOM 6674 O O . TYR A 1 830 ? 40.781 -0.639 16.125 1.00 26.47 830 TYR A O 1
ATOM 6682 N N . GLY A 1 831 ? 40.574 1.221 14.876 1.00 27.27 831 GLY A N 1
ATOM 6683 C CA . GLY A 1 831 ? 40.655 0.581 13.550 1.00 27.27 831 GLY A CA 1
ATOM 6684 C C . GLY A 1 831 ? 39.355 0.196 12.825 1.00 27.27 831 GLY A C 1
ATOM 6685 O O . GLY A 1 831 ? 39.354 -0.812 12.123 1.00 27.27 831 GLY A O 1
ATOM 6686 N N . VAL A 1 832 ? 38.257 0.952 12.948 1.00 29.75 832 VAL A N 1
ATOM 6687 C CA . VAL A 1 832 ? 37.006 0.663 12.208 1.00 29.75 832 VAL A CA 1
ATOM 6688 C C . VAL A 1 832 ? 37.036 1.307 10.804 1.00 29.75 832 VAL A C 1
ATOM 6690 O O . VAL A 1 832 ? 37.288 2.510 10.716 1.00 29.75 832 VAL A O 1
ATOM 6693 N N . PRO A 1 833 ? 36.789 0.563 9.703 1.00 34.06 833 PRO A N 1
ATOM 6694 C CA . PRO A 1 833 ? 36.626 1.147 8.369 1.00 34.06 833 PRO A CA 1
ATOM 6695 C C . PRO A 1 833 ? 35.434 2.110 8.346 1.00 34.06 833 PRO A C 1
ATOM 6697 O O . PRO A 1 833 ? 34.373 1.778 8.867 1.00 34.06 833 PRO A O 1
ATOM 6700 N N . ILE A 1 834 ? 35.613 3.285 7.742 1.00 35.72 834 ILE A N 1
ATOM 6701 C CA . ILE A 1 834 ? 34.577 4.318 7.626 1.00 35.72 834 ILE A CA 1
ATOM 6702 C C . ILE A 1 834 ? 33.355 3.753 6.873 1.00 35.72 834 ILE A C 1
ATOM 6704 O O . ILE A 1 834 ? 33.511 3.093 5.842 1.00 35.72 834 ILE A O 1
ATOM 6708 N N . ASP A 1 835 ? 32.147 3.957 7.403 1.00 42.03 835 ASP A N 1
ATOM 6709 C CA . ASP A 1 835 ? 30.909 3.541 6.734 1.00 42.03 835 ASP A CA 1
ATOM 6710 C C . ASP A 1 835 ? 30.799 4.232 5.363 1.00 42.03 835 ASP A C 1
ATOM 6712 O O . ASP A 1 835 ? 31.002 5.440 5.249 1.00 42.03 835 ASP A O 1
ATOM 6716 N N . ILE A 1 836 ? 30.487 3.466 4.311 1.00 43.78 836 ILE A N 1
ATOM 6717 C CA . ILE A 1 836 ? 30.534 3.942 2.915 1.00 43.78 836 ILE A CA 1
ATOM 6718 C C . ILE A 1 836 ? 29.354 4.899 2.633 1.00 43.78 836 ILE A C 1
ATOM 6720 O O . ILE A 1 836 ? 29.485 5.891 1.932 1.00 43.78 836 ILE A O 1
ATOM 6724 N N . VAL A 1 837 ? 28.198 4.645 3.249 1.00 49.66 837 VAL A N 1
ATOM 6725 C CA . VAL A 1 837 ? 27.072 5.585 3.416 1.00 49.66 837 VAL A CA 1
ATOM 6726 C C . VAL A 1 837 ? 26.727 5.552 4.900 1.00 49.66 837 VAL A C 1
ATOM 6728 O O . VAL A 1 837 ? 26.879 4.494 5.505 1.00 49.66 837 VAL A O 1
ATOM 6731 N N . GLN A 1 838 ? 26.241 6.644 5.501 1.00 50.00 838 GLN A N 1
ATOM 6732 C CA . GLN A 1 838 ? 25.757 6.628 6.889 1.00 50.00 838 GLN A CA 1
ATOM 6733 C C . GLN A 1 838 ? 24.789 5.430 7.067 1.00 50.00 838 GLN A C 1
ATOM 6735 O O . GLN A 1 838 ? 23.707 5.422 6.477 1.00 50.00 838 GLN A O 1
ATOM 6740 N N . HIS A 1 839 ? 25.214 4.396 7.811 1.00 56.69 839 HIS A N 1
ATOM 6741 C CA . HIS A 1 839 ? 24.510 3.114 8.034 1.00 56.69 839 HIS A CA 1
ATOM 6742 C C . HIS A 1 839 ? 24.549 2.041 6.918 1.00 56.69 839 HIS A C 1
ATOM 6744 O O . HIS A 1 839 ? 23.723 1.127 6.926 1.00 56.69 839 HIS A O 1
ATOM 6750 N N . LEU A 1 840 ? 25.501 2.095 5.979 1.00 65.69 840 LEU A N 1
ATOM 6751 C CA . LEU A 1 840 ? 25.772 1.023 5.009 1.00 65.69 840 LEU A CA 1
ATOM 6752 C C . LEU A 1 840 ? 27.193 0.463 5.194 1.00 65.69 840 LEU A C 1
ATOM 6754 O O . LEU A 1 840 ? 28.166 1.019 4.679 1.00 65.69 840 LEU A O 1
ATOM 6758 N N . SER A 1 841 ? 27.302 -0.667 5.898 1.00 68.94 841 SER A N 1
ATOM 6759 C CA . SER A 1 841 ? 28.580 -1.344 6.140 1.00 68.94 841 SER A CA 1
ATOM 6760 C C . SER A 1 841 ? 29.063 -2.129 4.910 1.00 68.94 841 SER A C 1
ATOM 6762 O O . SER A 1 841 ? 28.268 -2.669 4.136 1.00 68.94 841 SER A O 1
ATOM 6764 N N . LEU A 1 842 ? 30.385 -2.278 4.747 1.00 69.25 842 LEU A N 1
ATOM 6765 C CA . LEU A 1 842 ? 30.995 -3.123 3.699 1.00 69.25 842 LEU A CA 1
ATOM 6766 C C . LEU A 1 842 ? 30.457 -4.566 3.706 1.00 69.25 842 LEU A C 1
ATOM 6768 O O . LEU A 1 842 ? 30.368 -5.209 2.659 1.00 69.25 842 LEU A O 1
ATOM 6772 N N . ARG A 1 843 ? 30.102 -5.088 4.888 1.00 69.56 843 ARG A N 1
ATOM 6773 C CA . ARG A 1 843 ? 29.517 -6.428 5.043 1.00 69.56 843 ARG A CA 1
ATOM 6774 C C . ARG A 1 843 ? 28.103 -6.487 4.467 1.00 69.56 843 ARG A C 1
ATOM 6776 O O . ARG A 1 843 ? 27.811 -7.420 3.723 1.00 69.56 843 ARG A O 1
ATOM 6783 N N . SER A 1 844 ? 27.277 -5.478 4.748 1.00 74.56 844 SER A N 1
ATOM 6784 C CA . SER A 1 844 ? 25.934 -5.335 4.175 1.00 74.56 844 SER A CA 1
ATOM 6785 C C . SER A 1 844 ? 25.984 -5.259 2.644 1.00 74.56 844 SER A C 1
ATOM 6787 O O . SER A 1 844 ? 25.300 -6.023 1.963 1.00 74.56 844 SER A O 1
ATOM 6789 N N . VAL A 1 845 ? 26.880 -4.434 2.086 1.00 80.94 845 VAL A N 1
ATOM 6790 C CA . VAL A 1 845 ? 27.079 -4.307 0.628 1.00 80.94 845 VAL A CA 1
ATOM 6791 C C . VAL A 1 845 ? 27.385 -5.662 -0.017 1.00 80.94 845 VAL A C 1
ATOM 6793 O O . VAL A 1 845 ? 26.727 -6.039 -0.986 1.00 80.94 845 VAL A O 1
ATOM 6796 N N . LYS A 1 846 ? 28.341 -6.421 0.536 1.00 82.75 846 LYS A N 1
ATOM 6797 C CA . LYS A 1 846 ? 28.713 -7.746 0.010 1.00 82.75 846 LYS A CA 1
ATOM 6798 C C . LYS A 1 846 ? 27.562 -8.750 0.088 1.00 82.75 846 LYS A C 1
ATOM 6800 O O . LYS A 1 846 ? 27.316 -9.457 -0.885 1.00 82.75 846 LYS A O 1
ATOM 6805 N N . PHE A 1 847 ? 26.849 -8.793 1.213 1.00 82.25 847 PHE A N 1
ATOM 6806 C CA . PHE A 1 847 ? 25.729 -9.712 1.418 1.00 82.25 847 PHE A CA 1
ATOM 6807 C C . PHE A 1 847 ? 24.596 -9.469 0.413 1.00 82.25 847 PHE A C 1
ATOM 6809 O O . PHE A 1 847 ? 24.165 -10.378 -0.296 1.00 82.25 847 PHE A O 1
ATOM 6816 N N . PHE A 1 848 ? 24.143 -8.222 0.292 1.00 84.75 848 PHE A N 1
ATOM 6817 C CA . PHE A 1 848 ? 23.053 -7.887 -0.621 1.00 84.75 848 PHE A CA 1
ATOM 6818 C C . PHE A 1 848 ? 23.453 -7.973 -2.095 1.00 84.75 848 PHE A C 1
ATOM 6820 O O . PHE A 1 848 ? 22.593 -8.259 -2.933 1.00 84.75 848 PHE A O 1
ATOM 6827 N N . ARG A 1 849 ? 24.740 -7.782 -2.424 1.00 88.88 849 ARG A N 1
ATOM 6828 C CA . ARG A 1 849 ? 25.251 -8.068 -3.769 1.00 88.88 849 ARG A CA 1
ATOM 6829 C C . ARG A 1 849 ? 25.069 -9.540 -4.110 1.00 88.88 849 ARG A C 1
ATOM 6831 O O . ARG A 1 849 ? 24.439 -9.833 -5.116 1.00 88.88 849 ARG A O 1
ATOM 6838 N N . GLN A 1 850 ? 25.501 -10.450 -3.238 1.00 89.44 850 GLN A N 1
ATOM 6839 C CA . GLN A 1 850 ? 25.348 -11.893 -3.459 1.00 89.44 850 GLN A CA 1
ATOM 6840 C C . GLN A 1 850 ? 23.881 -12.305 -3.644 1.00 89.44 850 GLN A C 1
ATOM 6842 O O . GLN A 1 850 ? 23.570 -13.070 -4.555 1.00 89.44 850 GLN A O 1
ATOM 6847 N N . LEU A 1 851 ? 22.963 -11.756 -2.839 1.00 88.00 851 LEU A N 1
ATOM 6848 C CA . LEU A 1 851 ? 21.527 -12.019 -3.001 1.00 88.00 851 LEU A CA 1
ATOM 6849 C C . LEU A 1 851 ? 20.974 -11.490 -4.331 1.00 88.00 851 LEU A C 1
ATOM 6851 O O . LEU A 1 851 ? 20.185 -12.174 -4.984 1.00 88.00 851 LEU A O 1
ATOM 6855 N N . SER A 1 852 ? 21.378 -10.281 -4.731 1.00 91.81 852 SER A N 1
ATOM 6856 C CA . SER A 1 852 ? 20.944 -9.676 -5.997 1.00 91.81 852 SER A CA 1
ATOM 6857 C C . SER A 1 852 ? 21.494 -10.463 -7.189 1.00 91.81 852 SER A C 1
ATOM 6859 O O . SER A 1 852 ? 20.747 -10.810 -8.093 1.00 91.81 852 SER A O 1
ATOM 6861 N N . GLU A 1 853 ? 22.772 -10.840 -7.167 1.00 93.81 853 GLU A N 1
ATOM 6862 C CA . GLU A 1 853 ? 23.409 -11.615 -8.236 1.00 93.81 853 GLU A CA 1
ATOM 6863 C C . GLU A 1 853 ? 22.866 -13.047 -8.331 1.00 93.81 853 GLU A C 1
ATOM 6865 O O . GLU A 1 853 ? 22.667 -13.553 -9.437 1.00 93.81 853 GLU A O 1
ATOM 6870 N N . GLY A 1 854 ? 22.551 -13.680 -7.196 1.00 92.94 854 GLY A N 1
ATOM 6871 C CA . GLY A 1 854 ? 21.835 -14.957 -7.170 1.00 92.94 854 GLY A CA 1
ATOM 6872 C C . GLY A 1 854 ? 20.450 -14.847 -7.814 1.00 92.94 854 GLY A C 1
ATOM 6873 O O . GLY A 1 854 ? 20.057 -15.708 -8.602 1.00 92.94 854 GLY A O 1
ATOM 6874 N N . TRP A 1 855 ? 19.739 -13.745 -7.559 1.00 94.62 855 TRP A N 1
ATOM 6875 C CA . TRP A 1 855 ? 18.469 -13.451 -8.221 1.00 94.62 855 TRP A CA 1
ATOM 6876 C C . TRP A 1 855 ? 18.633 -13.203 -9.725 1.00 94.62 855 TRP A C 1
ATOM 6878 O O . TRP A 1 855 ? 17.860 -13.750 -10.509 1.00 94.62 855 TRP A O 1
ATOM 6888 N N . HIS A 1 856 ? 19.650 -12.441 -10.145 1.00 96.56 856 HIS A N 1
ATOM 6889 C CA . HIS A 1 856 ? 19.959 -12.192 -11.559 1.00 96.56 856 HIS A CA 1
ATOM 6890 C C . HIS A 1 856 ? 20.227 -13.494 -12.319 1.00 96.56 856 HIS A C 1
ATOM 6892 O O . HIS A 1 856 ? 19.705 -13.681 -13.417 1.00 96.56 856 HIS A O 1
ATOM 6898 N N . SER A 1 857 ? 20.983 -14.406 -11.699 1.00 95.19 857 SER A N 1
ATOM 6899 C CA . SER A 1 857 ? 21.251 -15.744 -12.227 1.00 95.19 857 SER A CA 1
ATOM 6900 C C . SER A 1 857 ? 19.958 -16.538 -12.425 1.00 95.19 857 SER A C 1
ATOM 6902 O O . SER A 1 857 ? 19.740 -17.095 -13.498 1.00 95.19 857 SER A O 1
ATOM 6904 N N . PHE A 1 858 ? 19.049 -16.524 -11.440 1.00 94.31 858 PHE A N 1
ATOM 6905 C CA . PHE A 1 858 ? 17.742 -17.175 -11.569 1.00 94.31 858 PHE A CA 1
ATOM 6906 C C . PHE A 1 858 ? 16.923 -16.615 -12.739 1.00 94.31 858 PHE A C 1
ATOM 6908 O O . PHE A 1 858 ? 16.361 -17.396 -13.500 1.00 94.31 858 PHE A O 1
ATOM 6915 N N . ILE A 1 859 ? 16.864 -15.292 -12.908 1.00 95.12 859 ILE A N 1
ATOM 6916 C CA . ILE A 1 859 ? 16.122 -14.647 -14.008 1.00 95.12 859 ILE A CA 1
ATOM 6917 C C . ILE A 1 859 ? 16.923 -14.552 -15.317 1.00 95.12 859 ILE A C 1
ATOM 6919 O O . ILE A 1 859 ? 16.536 -13.801 -16.206 1.00 95.12 859 ILE A O 1
ATOM 6923 N N . ASP A 1 860 ? 18.038 -15.279 -15.436 1.00 94.94 860 ASP A N 1
ATOM 6924 C CA . ASP A 1 860 ? 18.860 -15.382 -16.645 1.00 94.94 860 ASP A CA 1
ATOM 6925 C C . ASP A 1 860 ? 19.374 -14.027 -17.196 1.00 94.94 860 ASP A C 1
ATOM 6927 O O . ASP A 1 860 ? 19.554 -13.848 -18.411 1.00 94.94 860 ASP A O 1
ATOM 6931 N N . LEU A 1 861 ? 19.648 -13.065 -16.303 1.00 95.31 861 LEU A N 1
ATOM 6932 C CA . LEU A 1 861 ? 20.242 -11.759 -16.613 1.00 95.31 861 LEU A CA 1
ATOM 6933 C C . LEU A 1 861 ? 21.678 -11.646 -16.077 1.00 95.31 861 LEU A C 1
ATOM 6935 O O . LEU A 1 861 ? 21.998 -12.131 -14.997 1.00 95.31 861 LEU A O 1
ATOM 6939 N N . SER A 1 862 ? 22.545 -10.964 -16.826 1.00 95.31 862 SER A N 1
ATOM 6940 C CA . SER A 1 862 ? 23.946 -10.759 -16.448 1.00 95.31 862 SER A CA 1
ATOM 6941 C C . SER A 1 862 ? 24.106 -9.648 -15.409 1.00 95.31 862 SER A C 1
ATOM 6943 O O . SER A 1 862 ? 23.549 -8.559 -15.560 1.00 95.31 862 SER A O 1
ATOM 6945 N N . SER A 1 863 ? 24.908 -9.905 -14.377 1.00 94.56 863 SER A N 1
ATOM 6946 C CA . SER A 1 863 ? 25.222 -8.939 -13.317 1.00 94.56 863 SER A CA 1
ATOM 6947 C C . SER A 1 863 ? 26.351 -7.982 -13.705 1.00 94.56 863 SER A C 1
ATOM 6949 O O . SER A 1 863 ? 26.411 -6.875 -13.183 1.00 94.56 863 SER A O 1
ATOM 6951 N N . SER A 1 864 ? 27.237 -8.382 -14.620 1.00 92.62 864 SER A N 1
ATOM 6952 C CA . SER A 1 864 ? 28.372 -7.574 -15.085 1.00 92.62 864 SER A CA 1
ATOM 6953 C C . SER A 1 864 ? 28.490 -7.567 -16.608 1.00 92.62 864 SER A C 1
ATOM 6955 O O . SER A 1 864 ? 27.910 -8.411 -17.302 1.00 92.62 864 SER A O 1
ATOM 6957 N N . TRP A 1 865 ? 29.277 -6.623 -17.130 1.00 87.88 865 TRP A N 1
ATOM 6958 C CA . TRP A 1 865 ? 29.584 -6.547 -18.557 1.00 87.88 865 TRP A CA 1
ATOM 6959 C C . TRP A 1 865 ? 30.275 -7.815 -19.069 1.00 87.88 865 TRP A C 1
ATOM 6961 O O . TRP A 1 865 ? 29.916 -8.330 -20.124 1.00 87.88 865 TRP A O 1
ATOM 6971 N N . GLU A 1 866 ? 31.224 -8.362 -18.309 1.00 88.56 866 GLU A N 1
ATOM 6972 C CA . GLU A 1 866 ? 31.954 -9.581 -18.676 1.00 88.56 866 GLU A CA 1
ATOM 6973 C C . GLU A 1 866 ? 31.013 -10.773 -18.885 1.00 88.56 866 GLU A C 1
ATOM 6975 O O . GLU A 1 866 ? 31.138 -11.509 -19.867 1.00 88.56 866 GLU A O 1
ATOM 6980 N N . GLN A 1 867 ? 30.025 -10.929 -17.997 1.00 89.50 867 GLN A N 1
ATOM 6981 C CA . GLN A 1 867 ? 29.004 -11.969 -18.111 1.00 89.50 867 GLN A CA 1
ATOM 6982 C C . GLN A 1 867 ? 28.111 -11.756 -19.339 1.00 89.50 867 GLN A C 1
ATOM 6984 O O . GLN A 1 867 ? 27.799 -12.718 -20.043 1.00 89.50 867 GLN A O 1
ATOM 6989 N N . GLU A 1 868 ? 27.706 -10.512 -19.616 1.00 88.38 868 GLU A N 1
ATOM 6990 C CA . GLU A 1 868 ? 26.872 -10.194 -20.781 1.00 88.38 868 GLU A CA 1
ATOM 6991 C C . GLU A 1 868 ? 27.639 -10.430 -22.089 1.00 88.38 868 GLU A C 1
ATOM 6993 O O . GLU A 1 868 ? 27.112 -11.043 -23.019 1.00 88.38 868 GLU A O 1
ATOM 6998 N N . LYS A 1 869 ? 28.909 -10.021 -22.146 1.00 86.75 869 LYS A N 1
ATOM 6999 C CA . LYS A 1 869 ? 29.787 -10.254 -23.294 1.00 86.75 869 LYS A CA 1
ATOM 7000 C C . LYS A 1 869 ? 29.974 -11.748 -23.551 1.00 86.75 869 LYS A C 1
ATOM 7002 O O . LYS A 1 869 ? 29.765 -12.205 -24.671 1.00 86.75 869 LYS A O 1
ATOM 7007 N N . ALA A 1 870 ? 30.268 -12.534 -22.513 1.00 86.94 870 ALA A N 1
ATOM 7008 C CA . ALA A 1 870 ? 30.380 -13.988 -22.633 1.00 86.94 870 ALA A CA 1
ATOM 7009 C C . ALA A 1 870 ? 29.072 -14.634 -23.133 1.00 86.94 870 ALA A C 1
ATOM 7011 O O . ALA A 1 870 ? 29.093 -15.568 -23.942 1.00 86.94 870 ALA A O 1
ATOM 7012 N N . ARG A 1 871 ? 27.917 -14.123 -22.688 1.00 85.38 871 ARG A N 1
ATOM 7013 C CA . ARG A 1 871 ? 26.595 -14.562 -23.153 1.00 85.38 871 ARG A CA 1
ATOM 7014 C C . ARG A 1 871 ? 26.366 -14.222 -24.630 1.00 85.38 871 ARG A C 1
ATOM 7016 O O . ARG A 1 871 ? 25.865 -15.075 -25.368 1.00 85.38 871 ARG A O 1
ATOM 7023 N N . GLN A 1 872 ? 26.739 -13.021 -25.071 1.00 82.19 872 GLN A N 1
ATOM 7024 C CA . GLN A 1 872 ? 26.663 -12.607 -26.477 1.00 82.19 872 GLN A CA 1
ATOM 7025 C C . GLN A 1 872 ? 27.583 -13.454 -27.361 1.00 82.19 872 GLN A C 1
ATOM 7027 O O . GLN A 1 872 ? 27.112 -14.018 -28.348 1.00 82.19 872 GLN A O 1
ATOM 7032 N N . ASP A 1 873 ? 28.834 -13.665 -26.948 1.00 83.31 873 ASP A N 1
ATOM 7033 C CA . ASP A 1 873 ? 29.800 -14.503 -27.664 1.00 83.31 873 ASP A CA 1
ATOM 7034 C C . ASP A 1 873 ? 29.298 -15.949 -27.810 1.00 83.31 873 ASP A C 1
ATOM 7036 O O . ASP A 1 873 ? 29.416 -16.560 -28.875 1.00 83.31 873 ASP A O 1
ATOM 7040 N N . LYS A 1 874 ? 28.686 -16.512 -26.758 1.00 82.44 874 LYS A N 1
ATOM 7041 C CA . LYS A 1 874 ? 28.072 -17.849 -26.806 1.00 82.44 874 LYS A CA 1
ATOM 7042 C C . LYS A 1 874 ? 26.908 -17.902 -27.800 1.00 82.44 874 LYS A C 1
ATOM 7044 O O . LYS A 1 874 ? 26.789 -18.876 -28.544 1.00 82.44 874 LYS A O 1
ATOM 7049 N N . LYS A 1 875 ? 26.063 -16.868 -27.834 1.00 79.19 875 LYS A N 1
ATOM 7050 C CA . LYS A 1 875 ? 24.931 -16.768 -28.766 1.00 79.19 875 LYS A CA 1
ATOM 7051 C C . LYS A 1 875 ? 25.404 -16.648 -30.217 1.00 79.19 875 LYS A C 1
ATOM 7053 O O . LYS A 1 875 ? 24.878 -17.348 -31.080 1.00 79.19 875 LYS A O 1
ATOM 7058 N N . ASP A 1 876 ? 26.420 -15.830 -30.472 1.00 77.56 876 ASP A N 1
ATOM 7059 C CA . ASP A 1 876 ? 27.005 -15.671 -31.804 1.00 77.56 876 ASP A CA 1
ATOM 7060 C C . ASP A 1 876 ? 27.697 -16.960 -32.274 1.00 77.56 876 ASP A C 1
ATOM 7062 O O . ASP A 1 876 ? 27.515 -17.367 -33.422 1.00 77.56 876 ASP A O 1
ATOM 7066 N N . ARG A 1 877 ? 28.396 -17.685 -31.386 1.00 76.56 877 ARG A N 1
ATOM 7067 C CA . ARG A 1 877 ? 28.954 -19.014 -31.704 1.00 76.56 877 ARG A CA 1
ATOM 7068 C C . ARG A 1 877 ? 27.874 -20.030 -32.085 1.00 76.56 877 ARG A C 1
ATOM 7070 O O . ARG A 1 877 ? 28.060 -20.732 -33.073 1.00 76.56 877 ARG A O 1
ATOM 7077 N N . LEU A 1 878 ? 26.756 -20.080 -31.354 1.00 73.50 878 LEU A N 1
ATOM 7078 C CA . LEU A 1 878 ? 25.628 -20.977 -31.651 1.00 73.50 878 LEU A CA 1
ATOM 7079 C C . LEU A 1 878 ? 24.954 -20.656 -32.997 1.00 73.50 878 LEU A C 1
ATOM 7081 O O . LEU A 1 878 ? 24.556 -21.560 -33.732 1.00 73.50 878 LEU A O 1
ATOM 7085 N N . LEU A 1 879 ? 24.855 -19.372 -33.351 1.00 68.31 879 LEU A N 1
ATOM 7086 C CA . LEU A 1 879 ? 24.354 -18.945 -34.660 1.00 68.31 879 LEU A CA 1
ATOM 7087 C C . LEU A 1 879 ? 25.316 -19.340 -35.792 1.00 68.31 879 LEU A C 1
ATOM 7089 O O . LEU A 1 879 ? 24.870 -19.755 -36.864 1.00 68.31 879 LEU A O 1
ATOM 7093 N N . VAL A 1 880 ? 26.629 -19.266 -35.552 1.00 70.69 880 VAL A N 1
ATOM 7094 C CA . VAL A 1 880 ? 27.657 -19.698 -36.511 1.00 70.69 880 VAL A CA 1
ATOM 7095 C C . VAL A 1 880 ? 27.679 -21.222 -36.675 1.00 70.69 880 VAL A C 1
ATOM 7097 O O . VAL A 1 880 ? 27.818 -21.689 -37.803 1.00 70.69 880 VAL A O 1
ATOM 7100 N N . THR A 1 881 ? 27.511 -22.013 -35.609 1.00 66.25 881 THR A N 1
ATOM 7101 C CA . THR A 1 881 ? 27.431 -23.485 -35.715 1.00 66.25 881 THR A CA 1
ATOM 7102 C C . THR A 1 881 ? 26.170 -23.933 -36.446 1.00 66.25 881 THR A C 1
ATOM 7104 O O . THR A 1 881 ? 26.278 -24.739 -37.363 1.00 66.25 881 THR A O 1
ATOM 7107 N N . CYS A 1 882 ? 25.013 -23.331 -36.152 1.00 54.00 882 CYS A N 1
ATOM 7108 C CA . CYS A 1 882 ? 23.765 -23.599 -36.875 1.00 54.00 882 CYS A CA 1
ATOM 7109 C C . CYS A 1 882 ? 23.877 -23.217 -38.369 1.00 54.00 882 CYS A C 1
ATOM 7111 O O . CYS A 1 882 ? 23.418 -23.942 -39.249 1.00 54.00 882 CYS A O 1
ATOM 7113 N N . SER A 1 883 ? 24.596 -22.129 -38.683 1.00 53.59 883 SER A N 1
ATOM 7114 C CA . SER A 1 883 ? 24.887 -21.736 -40.073 1.00 53.59 883 SER A CA 1
ATOM 7115 C C . SER A 1 883 ? 25.867 -22.687 -40.782 1.00 53.59 883 SER A C 1
ATOM 7117 O O . SER A 1 883 ? 25.761 -22.881 -41.990 1.00 53.59 883 SER A O 1
ATOM 7119 N N . LYS A 1 884 ? 26.822 -23.293 -40.060 1.00 53.59 884 LYS A N 1
ATOM 7120 C CA . LYS A 1 884 ? 27.754 -24.296 -40.611 1.00 53.59 884 LYS A CA 1
ATOM 7121 C C . LYS A 1 884 ? 27.087 -25.654 -40.835 1.00 53.59 884 LYS A C 1
ATOM 7123 O O . LYS A 1 884 ? 27.375 -26.289 -41.842 1.00 53.59 884 LYS A O 1
ATOM 7128 N N . GLU A 1 885 ? 26.182 -26.068 -39.951 1.00 50.22 885 GLU A N 1
ATOM 7129 C CA . GLU A 1 885 ? 25.357 -27.271 -40.137 1.00 50.22 885 GLU A CA 1
ATOM 7130 C C . GLU A 1 885 ? 24.407 -27.117 -41.335 1.00 50.22 885 GLU A C 1
ATOM 7132 O O . GLU A 1 885 ? 24.295 -28.034 -42.144 1.00 50.22 885 GLU A O 1
ATOM 7137 N N . ALA A 1 886 ? 23.831 -25.925 -41.540 1.00 47.16 886 ALA A N 1
ATOM 7138 C CA . ALA A 1 886 ? 23.080 -25.603 -42.756 1.00 47.16 886 ALA A CA 1
ATOM 7139 C C . ALA A 1 886 ? 23.972 -25.547 -44.020 1.00 47.16 886 ALA A C 1
ATOM 7141 O O . ALA A 1 886 ? 23.554 -25.958 -45.100 1.00 47.16 886 ALA A O 1
ATOM 7142 N N . GLY A 1 887 ? 25.224 -25.089 -43.895 1.00 45.16 887 GLY A N 1
ATOM 7143 C CA . GLY A 1 887 ? 26.210 -25.050 -44.986 1.00 45.16 887 GLY A CA 1
ATOM 7144 C C . GLY A 1 887 ? 26.774 -26.417 -45.405 1.00 45.16 887 GLY A C 1
ATOM 7145 O O . GLY A 1 887 ? 27.308 -26.538 -46.507 1.00 45.16 887 GLY A O 1
ATOM 7146 N N . GLY A 1 888 ? 26.620 -27.457 -44.574 1.00 44.16 888 GLY A N 1
ATOM 7147 C CA . GLY A 1 888 ? 26.946 -28.851 -44.911 1.00 44.16 888 GLY A CA 1
ATOM 7148 C C . GLY A 1 888 ? 26.038 -29.457 -45.991 1.00 44.16 888 GLY A C 1
ATOM 7149 O O . GLY A 1 888 ? 26.374 -30.487 -46.569 1.00 44.16 888 GLY A O 1
ATOM 7150 N N . GLN A 1 889 ? 24.929 -28.785 -46.319 1.00 42.53 889 GLN A N 1
ATOM 7151 C CA . GLN A 1 889 ? 24.050 -29.092 -47.447 1.00 42.53 889 GLN A CA 1
ATOM 7152 C C . GLN A 1 889 ? 24.326 -28.161 -48.643 1.00 42.53 889 GLN A C 1
ATOM 7154 O O . GLN A 1 889 ? 23.417 -27.552 -49.183 1.00 42.53 889 GLN A O 1
ATOM 7159 N N . GLY A 1 890 ? 25.586 -28.011 -49.060 1.00 36.03 890 GLY A N 1
ATOM 7160 C CA . GLY A 1 890 ? 25.933 -27.584 -50.424 1.00 36.03 890 GLY A CA 1
ATOM 7161 C C . GLY A 1 890 ? 25.384 -26.239 -50.929 1.00 36.03 890 GLY A C 1
ATOM 7162 O O . GLY A 1 890 ? 24.876 -26.188 -52.045 1.00 36.03 890 GLY A O 1
ATOM 7163 N N . TRP A 1 891 ? 25.557 -25.138 -50.188 1.00 35.44 891 TRP A N 1
ATOM 7164 C CA . TRP A 1 891 ? 25.427 -23.783 -50.755 1.00 35.44 891 TRP A CA 1
ATOM 7165 C C . TRP A 1 891 ? 26.704 -22.974 -50.499 1.00 35.44 891 TRP A C 1
ATOM 7167 O O . TRP A 1 891 ? 27.054 -22.669 -49.360 1.00 35.44 891 TRP A O 1
ATOM 7177 N N . MET A 1 892 ? 27.417 -22.620 -51.575 1.00 32.00 892 MET A N 1
ATOM 7178 C CA . MET A 1 892 ? 28.550 -21.690 -51.531 1.00 32.00 892 MET A CA 1
ATOM 7179 C C . MET A 1 892 ? 28.044 -20.289 -51.172 1.00 32.00 892 MET A C 1
ATOM 7181 O O . MET A 1 892 ? 27.275 -19.692 -51.923 1.00 32.00 892 MET A O 1
ATOM 7185 N N . VAL A 1 893 ? 28.501 -19.743 -50.045 1.00 37.44 893 VAL A N 1
ATOM 7186 C CA . VAL A 1 893 ? 28.156 -18.385 -49.607 1.00 37.44 893 VAL A CA 1
ATOM 7187 C C . VAL A 1 893 ? 29.429 -17.544 -49.502 1.00 37.44 893 VAL A C 1
ATOM 7189 O O . VAL A 1 893 ? 30.234 -17.707 -48.589 1.00 37.44 893 VAL A O 1
ATOM 7192 N N . THR A 1 894 ? 29.616 -16.616 -50.442 1.00 36.62 894 THR A N 1
ATOM 7193 C CA . THR A 1 894 ? 30.724 -15.651 -50.445 1.00 36.62 894 THR A CA 1
ATOM 7194 C C . THR A 1 894 ? 30.414 -14.430 -49.568 1.00 36.62 894 THR A C 1
ATOM 7196 O O . THR A 1 894 ? 29.521 -13.648 -49.884 1.00 36.62 894 THR A O 1
ATOM 7199 N N . GLY A 1 895 ? 31.188 -14.246 -48.493 1.00 39.72 895 GLY A N 1
ATOM 7200 C CA . GLY A 1 895 ? 31.736 -12.986 -47.944 1.00 39.72 895 GLY A CA 1
ATOM 7201 C C . GLY A 1 895 ? 30.873 -11.758 -47.582 1.00 39.72 895 GLY A C 1
ATOM 7202 O O . GLY A 1 895 ? 31.368 -10.912 -46.844 1.00 39.72 895 GLY A O 1
ATOM 7203 N N . ARG A 1 896 ? 29.626 -11.594 -48.043 1.00 37.81 896 ARG A N 1
ATOM 7204 C CA . ARG A 1 896 ? 28.810 -10.369 -47.818 1.00 37.81 896 ARG A CA 1
ATOM 7205 C C . ARG A 1 896 ? 27.420 -10.622 -47.222 1.00 37.81 896 ARG A C 1
ATOM 7207 O O . ARG A 1 896 ? 26.518 -9.804 -47.358 1.00 37.81 896 ARG A O 1
ATOM 7214 N N . THR A 1 897 ? 27.237 -11.738 -46.527 1.00 39.78 897 THR A N 1
ATOM 7215 C CA . THR A 1 897 ? 25.907 -12.248 -46.146 1.00 39.78 897 THR A CA 1
ATOM 7216 C C . THR A 1 897 ? 25.653 -12.358 -44.642 1.00 39.78 897 THR A C 1
ATOM 7218 O O . THR A 1 897 ? 24.654 -12.957 -44.261 1.00 39.78 897 THR A O 1
ATOM 7221 N N . SER A 1 898 ? 26.454 -11.753 -43.752 1.00 43.94 898 SER A N 1
ATOM 7222 C CA . SER A 1 898 ? 26.129 -11.804 -42.309 1.00 43.94 898 SER A CA 1
ATOM 7223 C C . SER A 1 898 ? 24.955 -10.890 -41.915 1.00 43.94 898 SER A C 1
ATOM 7225 O O . SER A 1 898 ? 24.207 -11.217 -40.994 1.00 43.94 898 SER A O 1
ATOM 7227 N N . LEU A 1 899 ? 24.720 -9.790 -42.648 1.00 40.09 899 LEU A N 1
ATOM 7228 C CA . LEU A 1 899 ? 23.568 -8.903 -42.417 1.00 40.09 899 LEU A CA 1
ATOM 7229 C C . LEU A 1 899 ? 22.271 -9.455 -43.034 1.00 40.09 899 LEU A C 1
ATOM 7231 O O . LEU A 1 899 ? 21.205 -9.353 -42.429 1.00 40.09 899 LEU A O 1
ATOM 7235 N N . ALA A 1 900 ? 22.374 -10.086 -44.208 1.00 36.28 900 ALA A N 1
ATOM 7236 C CA . ALA A 1 900 ? 21.234 -10.670 -44.911 1.00 36.28 900 ALA A CA 1
ATOM 7237 C C . ALA A 1 900 ? 20.727 -11.955 -44.230 1.00 36.28 900 ALA A C 1
ATOM 7239 O O . ALA A 1 900 ? 19.517 -12.127 -44.113 1.00 36.28 900 ALA A O 1
ATOM 7240 N N . LEU A 1 901 ? 21.614 -12.811 -43.690 1.00 40.81 901 LEU A N 1
ATOM 7241 C CA . LEU A 1 901 ? 21.189 -13.978 -42.896 1.00 40.81 901 LEU A CA 1
ATOM 7242 C C . LEU A 1 901 ? 20.519 -13.573 -41.575 1.00 40.81 901 LEU A C 1
ATOM 7244 O O . LEU A 1 901 ? 19.556 -14.216 -41.168 1.00 40.81 901 LEU A O 1
ATOM 7248 N N . ARG A 1 902 ? 20.977 -12.493 -40.920 1.00 43.06 902 ARG A N 1
ATOM 7249 C CA . ARG A 1 902 ? 20.327 -11.961 -39.706 1.00 43.06 902 ARG A CA 1
ATOM 7250 C C . ARG A 1 902 ? 18.893 -11.499 -39.988 1.00 43.06 902 ARG A C 1
ATOM 7252 O O . ARG A 1 902 ? 18.007 -11.793 -39.195 1.00 43.06 902 ARG A O 1
ATOM 7259 N N . GLN A 1 903 ? 18.645 -10.866 -41.137 1.00 41.38 903 GLN A N 1
ATOM 7260 C CA . GLN A 1 903 ? 17.290 -10.486 -41.557 1.00 41.38 903 GLN A CA 1
ATOM 7261 C C . GLN A 1 903 ? 16.436 -11.683 -42.002 1.00 41.38 903 GLN A C 1
ATOM 7263 O O . GLN A 1 903 ? 15.229 -11.677 -41.754 1.00 41.38 903 GLN A O 1
ATOM 7268 N N . LEU A 1 904 ? 17.040 -12.719 -42.600 1.00 36.53 904 LEU A N 1
ATOM 7269 C CA . LEU A 1 904 ? 16.329 -13.931 -43.030 1.00 36.53 904 LEU A CA 1
ATOM 7270 C C . LEU A 1 904 ? 15.921 -14.835 -41.854 1.00 36.53 904 LEU A C 1
ATOM 7272 O O . LEU A 1 904 ? 14.842 -15.419 -41.872 1.00 36.53 904 LEU A O 1
ATOM 7276 N N . ILE A 1 905 ? 16.747 -14.926 -40.806 1.00 43.78 905 ILE A N 1
ATOM 7277 C CA . ILE A 1 905 ? 16.437 -15.714 -39.601 1.00 43.78 905 ILE A CA 1
ATOM 7278 C C . ILE A 1 905 ? 15.350 -15.024 -38.755 1.00 43.78 905 ILE A C 1
ATOM 7280 O O . ILE A 1 905 ? 14.474 -15.708 -38.223 1.00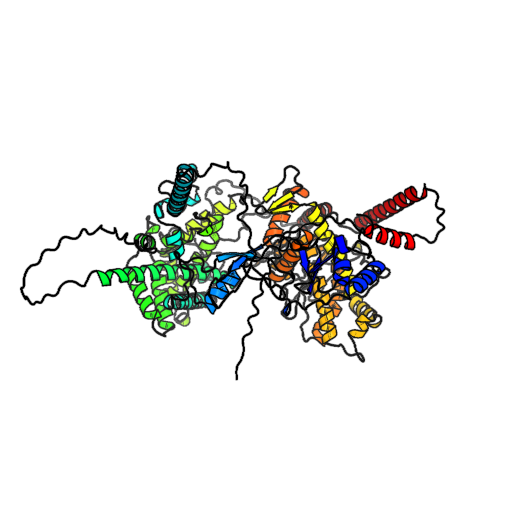 43.78 905 ILE A O 1
ATOM 7284 N N . ASP A 1 906 ? 15.319 -13.686 -38.705 1.00 40.72 906 ASP A N 1
ATOM 7285 C CA . ASP A 1 906 ? 14.227 -12.933 -38.059 1.00 40.72 906 ASP A CA 1
ATOM 7286 C C . ASP A 1 906 ? 12.903 -12.987 -38.845 1.00 40.72 906 ASP A C 1
ATOM 7288 O O . ASP A 1 906 ? 11.826 -12.866 -38.255 1.00 40.72 906 ASP A O 1
ATOM 7292 N N . THR A 1 907 ? 12.948 -13.225 -40.162 1.00 38.16 907 THR A N 1
ATOM 7293 C CA . THR A 1 907 ? 11.739 -13.496 -40.963 1.00 38.16 907 THR A CA 1
ATOM 7294 C C . THR A 1 907 ? 11.306 -14.963 -40.900 1.00 38.16 907 THR A C 1
ATOM 7296 O O . THR A 1 907 ? 10.107 -15.227 -40.882 1.00 38.16 907 THR A O 1
ATOM 7299 N N . GLN A 1 908 ? 12.232 -15.918 -40.757 1.00 36.09 908 GLN A N 1
ATOM 7300 C CA . GLN A 1 908 ? 11.917 -17.343 -40.573 1.00 36.09 908 GLN A CA 1
ATOM 7301 C C . GLN A 1 908 ? 11.365 -17.664 -39.170 1.00 36.09 908 GLN A C 1
ATOM 7303 O O . GLN A 1 908 ? 10.451 -18.478 -39.057 1.00 36.09 908 GLN A O 1
ATOM 7308 N N . ARG A 1 909 ? 11.791 -16.958 -38.108 1.00 36.94 909 ARG A N 1
ATOM 7309 C CA . ARG A 1 909 ? 11.174 -17.070 -36.763 1.00 36.94 909 ARG A CA 1
ATOM 7310 C C . ARG A 1 909 ? 9.743 -16.532 -36.673 1.00 36.94 909 ARG A C 1
ATOM 7312 O O . ARG A 1 909 ? 9.044 -16.852 -35.722 1.00 36.94 909 ARG A O 1
ATOM 7319 N N . LYS A 1 910 ? 9.291 -15.750 -37.657 1.00 40.28 910 LYS A N 1
ATOM 7320 C CA . LYS A 1 910 ? 7.881 -15.349 -37.805 1.00 40.28 910 LYS A CA 1
ATOM 7321 C C . LYS A 1 910 ? 7.079 -16.285 -38.722 1.00 40.28 910 LYS A C 1
ATOM 7323 O O . LYS A 1 910 ? 5.904 -16.023 -38.951 1.00 40.28 910 LYS A O 1
ATOM 7328 N N . GLY A 1 911 ? 7.694 -17.352 -39.245 1.00 34.34 911 GLY A N 1
ATOM 7329 C CA . GLY A 1 911 ? 7.110 -18.222 -40.271 1.00 34.34 911 GLY A CA 1
ATOM 7330 C C . GLY A 1 911 ? 7.104 -19.726 -39.978 1.00 34.34 911 GLY A C 1
ATOM 7331 O O . GLY A 1 911 ? 6.617 -20.477 -40.817 1.00 34.34 911 GLY A O 1
ATOM 7332 N N . GLN A 1 912 ? 7.593 -20.198 -38.828 1.00 31.14 912 GLN A N 1
ATOM 7333 C CA . GLN A 1 912 ? 7.468 -21.609 -38.440 1.00 31.14 912 GLN A CA 1
ATOM 7334 C C . GLN A 1 912 ? 7.030 -21.757 -36.976 1.00 31.14 912 GLN A C 1
ATOM 7336 O O . GLN A 1 912 ? 7.856 -21.629 -36.080 1.00 31.14 912 GLN A O 1
ATOM 7341 N N . LYS A 1 913 ? 5.727 -22.055 -36.839 1.00 33.34 913 LYS A N 1
ATOM 7342 C CA . LYS A 1 913 ? 4.953 -22.607 -35.708 1.00 33.34 913 LYS A CA 1
ATOM 7343 C C . LYS A 1 913 ? 5.071 -21.940 -34.340 1.00 33.34 913 LYS A C 1
ATOM 7345 O O . LYS A 1 913 ? 6.079 -22.165 -33.640 1.00 33.34 913 LYS A O 1
#

Solvent-accessible surface area (backbone atoms only — not comparable to full-atom values): 53036 Å² total; per-residue (Å²): 136,89,83,84,84,82,82,82,76,83,78,83,78,81,75,77,83,78,76,84,72,80,88,73,81,68,88,70,41,63,88,55,36,70,81,44,41,46,74,41,78,93,49,22,41,42,27,31,51,92,75,19,31,44,58,91,48,64,56,65,47,39,49,74,77,52,62,41,56,72,73,42,40,55,47,37,50,58,69,53,63,80,56,74,68,55,57,74,90,69,40,70,74,70,58,78,59,27,80,70,59,84,60,38,54,82,67,39,74,27,37,31,34,92,46,102,86,65,71,50,72,33,72,43,70,68,59,45,50,53,46,38,36,72,78,65,72,51,68,78,42,92,91,48,70,68,90,52,49,83,43,40,26,45,46,55,35,86,55,90,96,53,59,58,78,36,41,35,55,69,76,86,71,82,75,80,59,101,59,81,87,70,69,100,41,71,64,57,56,48,49,52,50,49,51,49,50,53,47,54,50,49,55,58,52,60,39,28,35,59,79,75,76,57,80,88,74,58,41,75,60,47,66,72,67,42,43,62,76,74,42,38,68,32,48,51,56,38,39,42,60,54,38,41,75,69,56,95,84,38,61,56,47,50,44,50,44,52,39,47,51,52,47,51,50,52,25,44,62,37,47,79,80,48,56,63,67,60,25,7,46,63,53,15,49,53,60,90,49,62,34,98,52,53,53,73,71,68,90,50,67,68,58,49,52,53,24,51,47,54,54,37,19,50,52,39,28,56,48,52,44,56,57,63,58,49,71,54,60,74,72,75,74,78,87,88,83,86,90,87,83,90,86,89,83,82,89,83,92,80,93,75,90,75,77,81,75,79,76,73,74,78,74,77,76,67,59,57,50,63,48,50,76,64,56,36,78,55,89,62,45,63,57,36,48,49,54,32,55,58,34,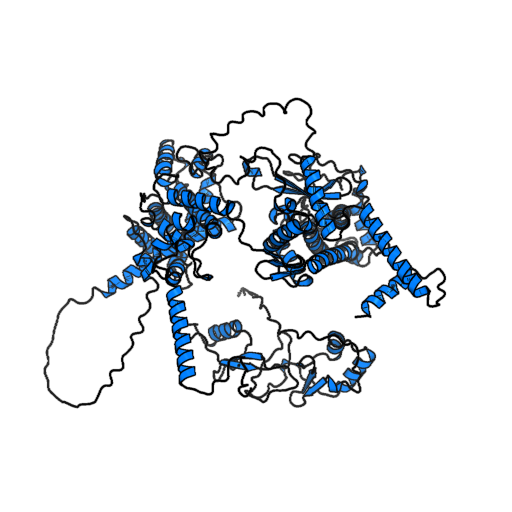51,75,47,98,42,69,65,61,32,36,51,34,50,48,52,41,51,44,58,59,46,71,39,74,33,64,98,41,60,62,60,31,45,65,47,43,47,52,48,45,67,32,50,34,72,93,74,66,41,76,57,50,42,68,79,36,34,70,59,52,52,22,46,56,49,51,53,48,35,49,49,43,35,74,62,57,38,70,90,50,54,91,78,57,56,72,66,50,54,52,48,40,56,52,50,37,43,49,22,55,6,44,91,30,41,8,52,43,12,53,51,50,53,50,43,52,52,18,46,54,46,43,74,68,46,73,76,72,82,53,62,46,68,42,97,83,68,52,32,42,24,50,80,83,44,75,43,48,52,69,44,52,33,51,37,53,53,53,47,52,52,48,34,51,47,39,43,34,50,73,62,59,67,43,57,86,93,69,67,84,81,77,67,42,72,72,46,73,45,73,68,68,68,63,56,65,71,42,36,56,44,68,35,77,90,53,69,32,71,56,21,39,61,51,46,54,56,46,28,67,74,35,76,72,40,37,64,31,38,58,94,90,39,76,34,58,70,45,47,53,53,50,52,50,50,48,48,55,34,49,50,46,47,51,50,47,59,46,65,45,16,29,77,60,68,54,53,72,44,57,30,60,31,20,50,22,12,40,94,90,48,65,45,21,54,46,46,55,94,42,24,33,28,45,43,36,60,41,60,85,47,23,87,73,68,77,52,43,55,58,48,62,21,34,28,29,34,72,59,25,48,54,51,52,50,37,61,28,28,50,44,54,45,51,41,50,47,34,37,75,61,70,72,37,71,82,72,50,42,71,40,62,59,89,91,42,62,45,58,46,67,56,58,26,50,49,44,25,50,54,28,35,76,50,61,70,43,74,31,47,61,66,52,46,47,55,50,50,37,56,50,32,26,74,73,63,30,63,64,58,58,71,60,90,80,69,96,59,73,84,83,75,79,61,84,86,72,71,87,71,80,64,93,76,63,89,73,68,88,72,90,86,86,88,78,81,90,72,87,86,80,81,78,60,52,30,96,69,37,46,75,65,57,55,55,53,36,41,53,50,9,46,39,39,19,55,73,55,75,41,37,54,39,68,70,53,42,50,54,51,50,53,52,51,53,50,53,53,50,50,55,51,48,63,59,43,74,68,80,59,94,78,78,97,77,50,74,67,56,50,54,57,50,51,64,51,47,70,76,70,64,136

Foldseek 3Di:
DDDDDDDPDDDDDDADDDDPDDDDADDDALVCCCVQWDQDQLQLFIAGQVAQATDPDQLVCCVPPHVYDPVRSVSNCVVCVPGRHDDLVPGDDDDAQAADDNSGDFWAKWWFQPDPPDRDIDSDPVVVVVVCCPVVVDDCDPVPNDNTDIFTWTFNHSDPPSTDIGGHNDDPPPPPPVPDPDDPDVVVVVVVVVVVVVVVVVVQVLQQQAQDDDPVVCDPLCVLLVLSVLRHRHRLLLLLVLLDQDDPPCLLLVLLLVLLVVLLVQLQVLQVVDDFQLQQLLQAQALPDGHPGGDHRDPDPVLLVLLSVLVSSLLSSLLSLLVVVVVVVVVPPPDDDDDDDDDDDDDDDDDDDDPPPPPPPPPPDDSCVRSNVQQQDDDCLSVLSVLLSVVSVDPDSVSNNVSSLVNLCVQQQDAQAPNLSNGNVSVSLSSVQADNVVSDGHALQRRLSNLVSPLSSSSSSLCCVLQNSVCNVVDDVVSVVVSSVSCSQGQHAPNNHNNNSSLVSSVVSVVCVVVPDPDCQWDADPVNQWIQGVNRTFGLVLVLVLLVVLLVVLVCLVACVQQVHDPVRDDFQQLQQQDFQQADQPFQDTSLPDVSSVLQCQAVSSLVSLVVDPLSVVQDDPNDGDLVSLVVSVVSVLVSLLSLLLQQQQQQAQGDDLVQSQQAFRQRHPVGGGQWHRDNSWIKGWTWACLCCVPPVATAIAIGTGFNSSRRSLSSCVRHVLVNNQCCCVVPVVAHHARGSAADSVGTDGSVSNQVSQQVSCCVRRVGGAGPVNSNVVSLVSLCVQLHVCSNPDDDDPPPPPRPDSPPDPPPDVPVVPDDDDDDPDPPPDDDDDASHRNHHPVSVVVSLSSSCSSCVSSVGHSHPVRVVVVVVVVVVVVVVVVVVVVVPDDDDDDPCPVVVVVVVVVVVVPDD

Organism: NCBI:txid331657

Radius of gyration: 36.38 Å; Cα contacts (8 Å, |Δi|>4): 1107; chains: 1; bounding box: 122×70×94 Å

pLDDT: mean 75.08, std 21.6, range [20.97, 98.0]

Mean predicted aligned error: 20.17 Å